Protein AF-0000000087745798 (afdb_homodimer)

Radius of gyration: 38.88 Å; Cα contacts (8 Å, |Δi|>4): 3490; chains: 2; bounding box: 69×123×82 Å

Organism: NCBI:txid2094150

Foldseek 3Di:
DPPPPPVQPPLQVLLVVQQWGKDQPWLFKIKIWGRDDAFWWKFFADLVAFWKWKFKDWQRHGPDIFTARGAFPDGPDIFTDGCNVRPPIIIMIIIGHPDDDPTSVSVSRGPRSNPIHGYHDDDLDDPDLQPWQFFDFPSFAAWAAWAAWADDDQKTKIWTWGDRRWHDDTQTKIWIWIDNLLTDIDTQPQLIGGADPLAHWAHAYKAQQQPCLQVPDHRKIKTWTWRDDPATFIFIWIGPPRRNYIDTDPPPDQGDDPAHKGYKYWDQDPVVRWIWIWIFRWLQQKTWIWTHRRVRHIDTQDIDGHPAAFNPATKYQWEKDKADEPPDPDIKIKIKIKGAAGDPLGGIFIWMFIADDDNRDTDGDDDPVRGHYTGGQAQAQFWTNKYFYYPDPPPWTKIKTWRHGPQQQSQPPDTRTTTGIDAIWTWHWYQFPSGDIDIFIGHDPSVCVQFDDFPDWDAKDKFAADKDKDWADLWKKKKWKKFQVQFQKKWKWFADPVGAIWIWMQGQVQQKIKIFRQRHAPQVSGPSQGDITMDRQRDDPRMWIWIWTHISFWIWIATVRRRHIYIHTGHHPDRGTMIIMHTHRDMMMMRGITMGGGDND/DPPPCPVQPPLQVLLVVQQWGKDQPWLFKIKIWGRDDAFWWKFFADLVAFWKWKFKDWQRHGPDIFTARGAFPDGPDIFTDGCNVRPPIIIMIIIGHPDDDPTSVSVSRGPRSNPIHGYHDDDLDDPDLQPWQFFDFPSFAAWAAWAAWADDDQKTKIWTWGDRRWHDDTQTKIWIWIDNLLTDIDTQPQLIGGADPLAHWAHEYKAQQQPCLQVPDHRKIKTWTWRDDPATFIFIWIGPPGRNYIDTDPPPDQGDDPAHKGYKYWDQDPVVRWIWIWIFRWLQQKTWIWTHRRVRHIDTQDIDGHPAAFNPATKYQWEKDKADEPPDPDIKIKIKIKGAAGDPQGGIFIWMFIADDDNRDTDGDADPVRGHYTGGQAQAQFWGNKYFYYPDPPPWTKIKTWRHGPQQQSQPPDTRTTTGIDAIWTWHWYAFPSRDIDIFIGHDPSVCVQFDDFPDWDAKDKFAADKDKDWADLWKKKKWKKFQVQFQKKWKWFADPVGAIWIWMQGQVQQKIKIFRQRHAPQVSGPSQGGITMDRQRDDPRMWIWIWTHISFWIWIATVRRRHIYIHTGHHPDRGTMIIMHTHRDMMMMRGITMGGGDND

Structure (mmCIF, N/CA/C/O backbone):
data_AF-0000000087745798-model_v1
#
loop_
_entity.id
_entity.type
_entity.pdbx_description
1 polymer 'DUF4980 domain-containing protein'
#
loop_
_atom_site.group_PDB
_atom_site.id
_atom_site.type_symbol
_atom_site.label_atom_id
_atom_site.label_alt_id
_atom_site.label_comp_id
_atom_site.label_asym_id
_atom_site.label_entity_id
_atom_site.label_seq_id
_atom_site.pdbx_PDB_ins_code
_atom_site.Cartn_x
_atom_site.Cartn_y
_atom_site.Cartn_z
_atom_site.occupancy
_atom_site.B_iso_or_equiv
_atom_site.auth_seq_id
_atom_site.auth_comp_id
_atom_site.auth_asym_id
_atom_site.auth_atom_id
_atom_site.pdbx_PDB_model_num
ATOM 1 N N . MET A 1 1 ? -32.469 -29.938 1.442 1 22.73 1 MET A N 1
ATOM 2 C CA . MET A 1 1 ? -33.188 -28.672 1.376 1 22.73 1 MET A CA 1
ATOM 3 C C . MET A 1 1 ? -32.219 -27.5 1.44 1 22.73 1 MET A C 1
ATOM 5 O O . MET A 1 1 ? -31.703 -27.156 2.516 1 22.73 1 MET A O 1
ATOM 9 N N . ILE A 1 2 ? -31.469 -27.359 0.422 1 25.75 2 ILE A N 1
ATOM 10 C CA . ILE A 1 2 ? -30.516 -26.281 0.238 1 25.75 2 ILE A CA 1
ATOM 11 C C . ILE A 1 2 ? -31.25 -24.953 0.134 1 25.75 2 ILE A C 1
ATOM 13 O O . ILE A 1 2 ? -32.031 -24.734 -0.799 1 25.75 2 ILE A O 1
ATOM 17 N N . ALA A 1 3 ? -31.578 -24.328 1.351 1 26.31 3 ALA A N 1
ATOM 18 C CA . ALA A 1 3 ? -32.125 -22.984 1.454 1 26.31 3 ALA A CA 1
ATOM 19 C C . ALA A 1 3 ? -31.359 -22.016 0.547 1 26.31 3 ALA A C 1
ATOM 21 O O . ALA A 1 3 ? -30.141 -21.891 0.638 1 26.31 3 ALA A O 1
ATOM 22 N N . ALA A 1 4 ? -31.922 -21.797 -0.546 1 31.38 4 ALA A N 1
ATOM 23 C CA . ALA A 1 4 ? -31.625 -20.609 -1.332 1 31.38 4 ALA A CA 1
ATOM 24 C C . ALA A 1 4 ? -31.484 -19.375 -0.436 1 31.38 4 ALA A C 1
ATOM 26 O O . ALA A 1 4 ? -32.469 -18.938 0.182 1 31.38 4 ALA A O 1
ATOM 27 N N . THR A 1 5 ? -30.562 -19.281 0.279 1 29.52 5 THR A N 1
ATOM 28 C CA . THR A 1 5 ? -30.438 -18.062 1.07 1 29.52 5 THR A CA 1
ATOM 29 C C . THR A 1 5 ? -30.625 -16.828 0.195 1 29.52 5 THR A C 1
ATOM 31 O O . THR A 1 5 ? -29.828 -16.578 -0.704 1 29.52 5 THR A O 1
ATOM 34 N N . ALA A 1 6 ? -31.844 -16.438 -0.1 1 32.5 6 ALA A N 1
ATOM 35 C CA . ALA A 1 6 ? -32.438 -15.203 -0.582 1 32.5 6 ALA A CA 1
ATOM 36 C C . ALA A 1 6 ? -31.812 -13.992 0.096 1 32.5 6 ALA A C 1
ATOM 38 O O . ALA A 1 6 ? -32.312 -12.867 -0.041 1 32.5 6 ALA A O 1
ATOM 39 N N . ILE A 1 7 ? -31.094 -14.164 1.072 1 32.81 7 ILE A N 1
ATOM 40 C CA . ILE A 1 7 ? -30.828 -13.047 1.97 1 32.81 7 ILE A CA 1
ATOM 41 C C . ILE A 1 7 ? -30.031 -11.969 1.235 1 32.81 7 ILE A C 1
ATOM 43 O O . ILE A 1 7 ? -29.984 -10.82 1.674 1 32.81 7 ILE A O 1
ATOM 47 N N . GLY A 1 8 ? -29.312 -12.273 0.179 1 36.5 8 GLY A N 1
ATOM 48 C CA . GLY A 1 8 ? -28.406 -11.297 -0.396 1 36.5 8 GLY A CA 1
ATOM 49 C C . GLY A 1 8 ? -29.109 -10.219 -1.201 1 36.5 8 GLY A C 1
ATOM 50 O O . GLY A 1 8 ? -28.5 -9.234 -1.613 1 36.5 8 GLY A O 1
ATOM 51 N N . ALA A 1 9 ? -30.422 -10.414 -1.574 1 43.41 9 ALA A N 1
ATOM 52 C CA . ALA A 1 9 ? -31.062 -9.562 -2.576 1 43.41 9 ALA A CA 1
ATOM 53 C C . ALA A 1 9 ? -31.516 -8.242 -1.965 1 43.41 9 ALA A C 1
ATOM 55 O O . ALA A 1 9 ? -31.422 -7.191 -2.607 1 43.41 9 ALA A O 1
ATOM 56 N N . ALA A 1 10 ? -32.094 -8.273 -0.745 1 38.25 10 ALA A N 1
ATOM 57 C CA . ALA A 1 10 ? -32.719 -7.074 -0.205 1 38.25 10 ALA A CA 1
ATOM 58 C C . ALA A 1 10 ? -31.703 -5.988 0.097 1 38.25 10 ALA A C 1
ATOM 60 O O . ALA A 1 10 ? -31.922 -4.812 -0.207 1 38.25 10 ALA A O 1
ATOM 61 N N . GLY A 1 11 ? -30.531 -6.223 0.885 1 41.03 11 GLY A N 1
ATOM 62 C CA . GLY A 1 11 ? -29.453 -5.277 1.135 1 41.03 11 GLY A CA 1
ATOM 63 C C . GLY A 1 11 ? -28.859 -4.691 -0.136 1 41.03 11 GLY A C 1
ATOM 64 O O . GLY A 1 11 ? -28.531 -3.504 -0.185 1 41.03 11 GLY A O 1
ATOM 65 N N . SER A 1 12 ? -28.781 -5.547 -1.13 1 52.5 12 SER A N 1
ATOM 66 C CA . SER A 1 12 ? -28.266 -5.164 -2.441 1 52.5 12 SER A CA 1
ATOM 67 C C . SER A 1 12 ? -29.203 -4.18 -3.135 1 52.5 12 SER A C 1
ATOM 69 O O . SER A 1 12 ? -28.75 -3.23 -3.775 1 52.5 12 SER A O 1
ATOM 71 N N . LEU A 1 13 ? -30.5 -4.301 -2.875 1 47.06 13 LEU A N 1
ATOM 72 C CA . LEU A 1 13 ? -31.453 -3.412 -3.516 1 47.06 13 LEU A CA 1
ATOM 73 C C . LEU A 1 13 ? -31.359 -2.004 -2.936 1 47.06 13 LEU A C 1
ATOM 75 O O . LEU A 1 13 ? -31.422 -1.02 -3.676 1 47.06 13 LEU A O 1
ATOM 79 N N . ARG A 1 14 ? -31.312 -1.918 -1.655 1 54.28 14 ARG A N 1
ATOM 80 C CA . ARG A 1 14 ? -31.219 -0.61 -1.012 1 54.28 14 ARG A CA 1
ATOM 81 C C . ARG A 1 14 ? -29.938 0.104 -1.39 1 54.28 14 ARG A C 1
ATOM 83 O O . ARG A 1 14 ? -29.922 1.315 -1.615 1 54.28 14 ARG A O 1
ATOM 90 N N . ALA A 1 15 ? -28.969 -0.642 -1.585 1 77.31 15 ALA A N 1
ATOM 91 C CA . ALA A 1 15 ? -27.703 -0.06 -2.014 1 77.31 15 ALA A CA 1
ATOM 92 C C . ALA A 1 15 ? -27.781 0.4 -3.467 1 77.31 15 ALA A C 1
ATOM 94 O O . ALA A 1 15 ? -27.25 1.463 -3.814 1 77.31 15 ALA A O 1
ATOM 95 N N . ALA A 1 16 ? -28.484 -0.221 -4.25 1 80.75 16 ALA A N 1
ATOM 96 C CA . ALA A 1 16 ? -28.641 0.137 -5.66 1 80.75 16 ALA A CA 1
ATOM 97 C C . ALA A 1 16 ? -29.344 1.479 -5.812 1 80.75 16 ALA A C 1
ATOM 99 O O . ALA A 1 16 ? -28.984 2.287 -6.672 1 80.75 16 ALA A O 1
ATOM 100 N N . GLU A 1 17 ? -30.219 1.752 -4.898 1 84.75 17 GLU A N 1
ATOM 101 C CA . GLU A 1 17 ? -30.938 3.023 -4.918 1 84.75 17 GLU A CA 1
ATOM 102 C C . GLU A 1 17 ? -30.016 4.176 -4.5 1 84.75 17 GLU A C 1
ATOM 104 O O . GLU A 1 17 ? -30.266 5.328 -4.875 1 84.75 17 GLU A O 1
ATOM 109 N N . ARG A 1 18 ? -29.031 3.818 -3.867 1 92.25 18 ARG A N 1
ATOM 110 C CA . ARG A 1 18 ? -28.094 4.832 -3.385 1 92.25 18 ARG A CA 1
ATOM 111 C C . ARG A 1 18 ? -26.891 4.961 -4.316 1 92.25 18 ARG A C 1
ATOM 113 O O . ARG A 1 18 ? -25.953 5.699 -4.027 1 92.25 18 ARG A O 1
ATOM 120 N N . GLY A 1 19 ? -26.984 4.227 -5.418 1 96.38 19 GLY A N 1
ATOM 121 C CA . GLY A 1 19 ? -25.984 4.375 -6.465 1 96.38 19 GLY A CA 1
ATOM 122 C C . GLY A 1 19 ? -24.75 3.527 -6.234 1 96.38 19 GLY A C 1
ATOM 123 O O . GLY A 1 19 ? -23.672 3.811 -6.789 1 96.38 19 GLY A O 1
ATOM 124 N N . VAL A 1 20 ? -24.859 2.52 -5.297 1 97.62 20 VAL A N 1
ATOM 125 C CA . VAL A 1 20 ? -23.703 1.651 -5.035 1 97.62 20 VAL A CA 1
ATOM 126 C C . VAL A 1 20 ? -24.172 0.198 -4.957 1 97.62 20 VAL A C 1
ATOM 128 O O . VAL A 1 20 ? -25.359 -0.074 -4.742 1 97.62 20 VAL A O 1
ATOM 131 N N . GLU A 1 21 ? -23.281 -0.74 -5.258 1 96.75 21 GLU A N 1
ATOM 132 C CA . GLU A 1 21 ? -23.391 -2.168 -4.969 1 96.75 21 GLU A CA 1
ATOM 133 C C . GLU A 1 21 ? -22.312 -2.613 -3.988 1 96.75 21 GLU A C 1
ATOM 135 O O . GLU A 1 21 ? -21.141 -2.271 -4.152 1 96.75 21 GLU A O 1
ATOM 140 N N . ILE A 1 22 ? -22.75 -3.279 -2.936 1 96.94 22 ILE A N 1
ATOM 141 C CA . ILE A 1 22 ? -21.828 -3.629 -1.86 1 96.94 22 ILE A CA 1
ATOM 142 C C . ILE A 1 22 ? -21.703 -5.148 -1.766 1 96.94 22 ILE A C 1
ATOM 144 O O . ILE A 1 22 ? -22.703 -5.859 -1.696 1 96.94 22 ILE A O 1
ATOM 148 N N . GLU A 1 23 ? -20.453 -5.625 -1.757 1 95.94 23 GLU A N 1
ATOM 149 C CA . GLU A 1 23 ? -20.156 -7.047 -1.612 1 95.94 23 GLU A CA 1
ATOM 150 C C . GLU A 1 23 ? -19.172 -7.289 -0.469 1 95.94 23 GLU A C 1
ATOM 152 O O . GLU A 1 23 ? -18.047 -6.773 -0.482 1 95.94 23 GLU A O 1
ATOM 157 N N . HIS A 1 24 ? -19.594 -8.07 0.501 1 96 24 HIS A N 1
ATOM 158 C CA . HIS A 1 24 ? -18.734 -8.414 1.622 1 96 24 HIS A CA 1
ATOM 159 C C . HIS A 1 24 ? -17.953 -9.688 1.332 1 96 24 HIS A C 1
ATOM 161 O O . HIS A 1 24 ? -18.531 -10.742 1.077 1 96 24 HIS A O 1
ATOM 167 N N . LEU A 1 25 ? -16.625 -9.617 1.399 1 95.69 25 LEU A N 1
ATOM 168 C CA . LEU A 1 25 ? -15.742 -10.719 1.028 1 95.69 25 LEU A CA 1
ATOM 169 C C . LEU A 1 25 ? -15.281 -11.484 2.264 1 95.69 25 LEU A C 1
ATOM 171 O O . LEU A 1 25 ? -14.648 -12.539 2.145 1 95.69 25 LEU A O 1
ATOM 175 N N . GLY A 1 26 ? -15.547 -10.945 3.418 1 92.38 26 GLY A N 1
ATOM 176 C CA . GLY A 1 26 ? -15.203 -11.461 4.734 1 92.38 26 GLY A CA 1
ATOM 177 C C . GLY A 1 26 ? -15.492 -10.477 5.852 1 92.38 26 GLY A C 1
ATOM 178 O O . GLY A 1 26 ? -16.25 -9.516 5.664 1 92.38 26 GLY A O 1
ATOM 179 N N . VAL A 1 27 ? -14.914 -10.75 6.965 1 92.25 27 VAL A N 1
ATOM 180 C CA . VAL A 1 27 ? -15.203 -9.93 8.141 1 92.25 27 VAL A CA 1
ATOM 181 C C . VAL A 1 27 ? -14.508 -8.578 8.008 1 92.25 27 VAL A C 1
ATOM 183 O O . VAL A 1 27 ? -14.961 -7.586 8.594 1 92.25 27 VAL A O 1
ATOM 186 N N . ASN A 1 28 ? -13.492 -8.516 7.152 1 94.38 28 ASN A N 1
ATOM 187 C CA . ASN A 1 28 ? -12.68 -7.301 7.18 1 94.38 28 ASN A CA 1
ATOM 188 C C . ASN A 1 28 ? -12.5 -6.715 5.781 1 94.38 28 ASN A C 1
ATOM 190 O O . ASN A 1 28 ? -11.695 -5.801 5.586 1 94.38 28 ASN A O 1
ATOM 194 N N . ASN A 1 29 ? -13.094 -7.258 4.812 1 96.81 29 ASN A N 1
ATOM 195 C CA . ASN A 1 29 ? -12.898 -6.812 3.439 1 96.81 29 ASN A CA 1
ATOM 196 C C . ASN A 1 29 ? -14.227 -6.672 2.703 1 96.81 29 ASN A C 1
ATOM 198 O O . ASN A 1 29 ? -14.992 -7.629 2.613 1 96.81 29 ASN A O 1
ATOM 202 N N . THR A 1 30 ? -14.5 -5.469 2.178 1 97.31 30 THR A N 1
ATOM 203 C CA . THR A 1 30 ? -15.742 -5.156 1.477 1 97.31 30 THR A CA 1
ATOM 204 C C . THR A 1 30 ? -15.453 -4.391 0.187 1 97.31 30 THR A C 1
ATOM 206 O O . THR A 1 30 ? -14.609 -3.496 0.165 1 97.31 30 THR A O 1
ATOM 209 N N . LEU A 1 31 ? -16.141 -4.754 -0.88 1 97.69 31 LEU A N 1
ATOM 210 C CA . LEU A 1 31 ? -16.094 -4.008 -2.133 1 97.69 31 LEU A CA 1
ATOM 211 C C . LEU A 1 31 ? -17.312 -3.119 -2.289 1 97.69 31 LEU A C 1
ATOM 213 O O . LEU A 1 31 ? -18.438 -3.559 -2.037 1 97.69 31 LEU A O 1
ATOM 217 N N . VAL A 1 32 ? -17.109 -1.89 -2.646 1 98 32 VAL A N 1
ATOM 218 C CA . VAL A 1 32 ? -18.188 -0.955 -2.961 1 98 32 VAL A CA 1
ATOM 219 C C . VAL A 1 32 ? -18.062 -0.506 -4.414 1 98 32 VAL A C 1
ATOM 221 O O . VAL A 1 32 ? -17.188 0.283 -4.762 1 98 32 VAL A O 1
ATOM 224 N N . ARG A 1 33 ? -18.984 -0.943 -5.23 1 97.62 33 ARG A N 1
ATOM 225 C CA . ARG A 1 33 ? -19.031 -0.539 -6.633 1 97.62 33 ARG A CA 1
ATOM 226 C C . ARG A 1 33 ? -19.938 0.671 -6.828 1 97.62 33 ARG A C 1
ATOM 228 O O . ARG A 1 33 ? -21.109 0.641 -6.445 1 97.62 33 ARG A O 1
ATOM 235 N N . VAL A 1 34 ? -19.391 1.733 -7.383 1 97.69 34 VAL A N 1
ATOM 236 C CA . VAL A 1 34 ? -20.203 2.902 -7.703 1 97.69 34 VAL A CA 1
ATOM 237 C C . VAL A 1 34 ? -20.969 2.662 -9.008 1 97.69 34 VAL A C 1
ATOM 239 O O . VAL A 1 34 ? -20.359 2.414 -10.047 1 97.69 34 VAL A O 1
ATOM 242 N N . THR A 1 35 ? -22.266 2.781 -9.008 1 96 35 THR A N 1
ATOM 243 C CA . THR A 1 35 ? -23.047 2.379 -10.164 1 96 35 THR A CA 1
ATOM 244 C C . THR A 1 35 ? -23.828 3.566 -10.734 1 96 35 THR A C 1
ATOM 246 O O . THR A 1 35 ? -24.469 3.453 -11.781 1 96 35 THR A O 1
ATOM 249 N N . ALA A 1 36 ? -23.844 4.656 -10.023 1 95.25 36 ALA A N 1
ATOM 250 C CA . ALA A 1 36 ? -24.562 5.836 -10.492 1 95.25 36 ALA A CA 1
ATOM 251 C C . ALA A 1 36 ? -23.609 6.996 -10.758 1 95.25 36 ALA A C 1
ATOM 253 O O . ALA A 1 36 ? -22.484 7.004 -10.266 1 95.25 36 ALA A O 1
ATOM 254 N N . ASP A 1 37 ? -24.078 7.898 -11.508 1 93.62 37 ASP A N 1
ATOM 255 C CA . ASP A 1 37 ? -23.344 9.133 -11.75 1 93.62 37 ASP A CA 1
ATOM 256 C C . ASP A 1 37 ? -23.609 10.156 -10.656 1 93.62 37 ASP A C 1
ATOM 258 O O . ASP A 1 37 ? -24.719 10.242 -10.133 1 93.62 37 ASP A O 1
ATOM 262 N N . GLY A 1 38 ? -22.656 10.844 -10.297 1 96.12 38 GLY A N 1
ATOM 263 C CA . GLY A 1 38 ? -22.719 11.922 -9.328 1 96.12 38 GLY A CA 1
ATOM 264 C C . GLY A 1 38 ? -21.391 12.625 -9.109 1 96.12 38 GLY A C 1
ATOM 265 O O . GLY A 1 38 ? -20.391 12.258 -9.719 1 96.12 38 GLY A O 1
ATOM 266 N N . LYS A 1 39 ? -21.469 13.625 -8.305 1 97.44 39 LYS A N 1
ATOM 267 C CA . LYS A 1 39 ? -20.266 14.391 -8.047 1 97.44 39 LYS A CA 1
ATOM 268 C C . LYS A 1 39 ? -19.453 13.781 -6.906 1 97.44 39 LYS A C 1
ATOM 270 O O . LYS A 1 39 ? -18.219 13.805 -6.93 1 97.44 39 LYS A O 1
ATOM 275 N N . TYR A 1 40 ? -20.203 13.227 -5.902 1 98.12 40 TYR A N 1
ATOM 276 C CA . TYR A 1 40 ? -19.547 12.758 -4.695 1 98.12 40 TYR A CA 1
ATOM 277 C C . TYR A 1 40 ? -20.047 11.367 -4.305 1 98.12 40 TYR A C 1
ATOM 279 O O . TYR A 1 40 ? -21.203 11.023 -4.566 1 98.12 40 TYR A O 1
ATOM 287 N N . LEU A 1 41 ? -19.219 10.562 -3.805 1 98.44 41 LEU A N 1
ATOM 288 C CA . LEU A 1 41 ? -19.594 9.453 -2.936 1 98.44 41 LEU A CA 1
ATOM 289 C C . LEU A 1 41 ? -19.5 9.859 -1.468 1 98.44 41 LEU A C 1
ATOM 291 O O . LEU A 1 41 ? -18.422 10.234 -0.99 1 98.44 41 LEU A O 1
ATOM 295 N N . ILE A 1 42 ? -20.594 9.828 -0.762 1 98.62 42 ILE A N 1
ATOM 296 C CA . ILE A 1 42 ? -20.656 10.266 0.629 1 98.62 42 ILE A CA 1
ATOM 297 C C . ILE A 1 42 ? -20.281 9.109 1.55 1 98.62 42 ILE A C 1
ATOM 299 O O . ILE A 1 42 ? -20.922 8.062 1.539 1 98.62 42 ILE A O 1
ATOM 303 N N . LEU A 1 43 ? -19.25 9.266 2.318 1 98.56 43 LEU A N 1
ATOM 304 C CA . LEU A 1 43 ? -18.734 8.25 3.234 1 98.56 43 LEU A CA 1
ATOM 305 C C . LEU A 1 43 ? -19.125 8.57 4.672 1 98.56 43 LEU A C 1
ATOM 307 O O . LEU A 1 43 ? -18.781 9.625 5.195 1 98.56 43 LEU A O 1
ATOM 311 N N . PRO A 1 44 ? -19.828 7.68 5.344 1 98.38 44 PRO A N 1
ATOM 312 C CA . PRO A 1 44 ? -20.188 7.891 6.75 1 98.38 44 PRO A CA 1
ATOM 313 C C . PRO A 1 44 ? -19.031 7.59 7.703 1 98.38 44 PRO A C 1
ATOM 315 O O . PRO A 1 44 ? -18.375 6.555 7.574 1 98.38 44 PRO A O 1
ATOM 318 N N . VAL A 1 45 ? -18.844 8.445 8.695 1 98.12 45 VAL A N 1
ATOM 319 C CA . VAL A 1 45 ? -17.688 8.352 9.578 1 98.12 45 VAL A CA 1
ATOM 320 C C . VAL A 1 45 ? -18.141 8.195 11.031 1 98.12 45 VAL A C 1
ATOM 322 O O . VAL A 1 45 ? -19.125 8.828 11.445 1 98.12 45 VAL A O 1
ATOM 325 N N . GLN A 1 46 ? -17.484 7.316 11.75 1 97.12 46 GLN A N 1
ATOM 326 C CA . GLN A 1 46 ? -17.531 7.238 13.211 1 97.12 46 GLN A CA 1
ATOM 327 C C . GLN A 1 46 ? -16.156 7.492 13.812 1 97.12 46 GLN A C 1
ATOM 329 O O . GLN A 1 46 ? -15.289 6.621 13.781 1 97.12 46 GLN A O 1
ATOM 334 N N . GLU A 1 47 ? -16.016 8.633 14.438 1 95.5 47 GLU A N 1
ATOM 335 C CA . GLU A 1 47 ? -14.711 9.18 14.797 1 95.5 47 GLU A CA 1
ATOM 336 C C . GLU A 1 47 ? -13.977 8.25 15.758 1 95.5 47 GLU A C 1
ATOM 338 O O . GLU A 1 47 ? -12.75 8.164 15.734 1 95.5 47 GLU A O 1
ATOM 343 N N . SER A 1 48 ? -14.68 7.527 16.594 1 94.56 48 SER A N 1
ATOM 344 C CA . SER A 1 48 ? -14.062 6.684 17.625 1 94.56 48 SER A CA 1
ATOM 345 C C . SER A 1 48 ? -13.555 5.379 17.016 1 94.56 48 SER A C 1
ATOM 347 O O . SER A 1 48 ? -12.859 4.609 17.688 1 94.56 48 SER A O 1
ATOM 349 N N . ASN A 1 49 ? -13.883 5.066 15.758 1 94.94 49 ASN A N 1
ATOM 350 C CA . ASN A 1 49 ? -13.508 3.801 15.133 1 94.94 49 ASN A CA 1
ATOM 351 C C . ASN A 1 49 ? -12.062 3.83 14.625 1 94.94 49 ASN A C 1
ATOM 353 O O . ASN A 1 49 ? -11.477 4.902 14.469 1 94.94 49 ASN A O 1
ATOM 357 N N . ASP A 1 50 ? -11.586 2.627 14.391 1 94.94 50 ASP A N 1
ATOM 358 C CA . ASP A 1 50 ? -10.297 2.498 13.727 1 94.94 50 ASP A CA 1
ATOM 359 C C . ASP A 1 50 ? -10.391 2.889 12.258 1 94.94 50 ASP A C 1
ATOM 361 O O . ASP A 1 50 ? -11.461 2.822 11.656 1 94.94 50 ASP A O 1
ATOM 365 N N . GLU A 1 51 ? -9.266 3.264 11.727 1 96.5 51 GLU A N 1
ATOM 366 C CA . GLU A 1 51 ? -9.195 3.635 10.32 1 96.5 51 GLU A CA 1
ATOM 367 C C . GLU A 1 51 ? -9.336 2.41 9.422 1 96.5 51 GLU A C 1
ATOM 369 O O . GLU A 1 51 ? -8.773 1.353 9.711 1 96.5 51 GLU A O 1
ATOM 374 N N . ALA A 1 52 ? -10.102 2.531 8.383 1 97.69 52 ALA A N 1
ATOM 375 C CA . ALA A 1 52 ? -10.117 1.585 7.273 1 97.69 52 ALA A CA 1
ATOM 376 C C . ALA A 1 52 ? -9.219 2.061 6.137 1 97.69 52 ALA A C 1
ATOM 378 O O . ALA A 1 52 ? -9.117 3.26 5.871 1 97.69 52 ALA A O 1
ATOM 379 N N . THR A 1 53 ? -8.516 1.121 5.512 1 98.19 53 THR A N 1
ATOM 380 C CA . THR A 1 53 ? -7.836 1.408 4.254 1 98.19 53 THR A CA 1
ATOM 381 C C . THR A 1 53 ? -8.805 1.322 3.082 1 98.19 53 THR A C 1
ATOM 383 O O . THR A 1 53 ? -9.391 0.266 2.826 1 98.19 53 THR A O 1
ATOM 386 N N . VAL A 1 54 ? -9.008 2.385 2.379 1 98.38 54 VAL A N 1
ATOM 387 C CA . VAL A 1 54 ? -9.906 2.449 1.228 1 98.38 54 VAL A CA 1
ATOM 388 C C . VAL A 1 54 ? -9.094 2.623 -0.052 1 98.38 54 VAL A C 1
ATOM 390 O O . VAL A 1 54 ? -8.617 3.723 -0.352 1 98.38 54 VAL A O 1
ATOM 393 N N . ASN A 1 55 ? -8.914 1.564 -0.803 1 98.06 55 ASN A N 1
ATOM 394 C CA . ASN A 1 55 ? -8.297 1.645 -2.125 1 98.06 55 ASN A CA 1
ATOM 395 C C . ASN A 1 55 ? -9.312 2.029 -3.193 1 98.06 55 ASN A C 1
ATOM 397 O O . ASN A 1 55 ? -10.25 1.273 -3.467 1 98.06 55 ASN A O 1
ATOM 401 N N . VAL A 1 56 ? -9.148 3.172 -3.771 1 98.06 56 VAL A N 1
ATOM 402 C CA . VAL A 1 56 ? -10.016 3.625 -4.852 1 98.06 56 VAL A CA 1
ATOM 403 C C . VAL A 1 56 ? -9.477 3.135 -6.191 1 98.06 56 VAL A C 1
ATOM 405 O O . VAL A 1 56 ? -8.453 3.621 -6.668 1 98.06 56 VAL A O 1
ATOM 408 N N . LEU A 1 57 ? -10.172 2.25 -6.758 1 97.25 57 LEU A N 1
ATOM 409 C CA . LEU A 1 57 ? -9.789 1.685 -8.047 1 97.25 57 LEU A CA 1
ATOM 410 C C . LEU A 1 57 ? -10.578 2.326 -9.18 1 97.25 57 LEU A C 1
ATOM 412 O O . LEU A 1 57 ? -11.805 2.453 -9.094 1 97.25 57 LEU A O 1
ATOM 416 N N . VAL A 1 58 ? -9.922 2.756 -10.188 1 96.5 58 VAL A N 1
ATOM 417 C CA . VAL A 1 58 ? -10.523 3.307 -11.398 1 96.5 58 VAL A CA 1
ATOM 418 C C . VAL A 1 58 ? -10.094 2.48 -12.609 1 96.5 58 VAL A C 1
ATOM 420 O O . VAL A 1 58 ? -8.906 2.418 -12.938 1 96.5 58 VAL A O 1
ATOM 423 N N . ASP A 1 59 ? -11.047 1.866 -13.211 1 94.25 59 ASP A N 1
ATOM 424 C CA . ASP A 1 59 ? -10.805 0.945 -14.32 1 94.25 59 ASP A CA 1
ATOM 425 C C . ASP A 1 59 ? -9.758 -0.102 -13.938 1 94.25 59 ASP A C 1
ATOM 427 O O . ASP A 1 59 ? -8.82 -0.356 -14.703 1 94.25 59 ASP A O 1
ATOM 431 N N . GLY A 1 60 ? -9.859 -0.513 -12.742 1 92.94 60 GLY A N 1
ATOM 432 C CA . GLY A 1 60 ? -9.07 -1.651 -12.297 1 92.94 60 GLY A CA 1
ATOM 433 C C . GLY A 1 60 ? -7.738 -1.256 -11.688 1 92.94 60 GLY A C 1
ATOM 434 O O . GLY A 1 60 ? -7.031 -2.096 -11.125 1 92.94 60 GLY A O 1
ATOM 435 N N . LYS A 1 61 ? -7.363 -0.014 -11.773 1 93 61 LYS A N 1
ATOM 436 C CA . LYS A 1 61 ? -6.094 0.462 -11.234 1 93 61 LYS A CA 1
ATOM 437 C C . LYS A 1 61 ? -6.305 1.321 -9.992 1 93 61 LYS A C 1
ATOM 439 O O . LYS A 1 61 ? -7.258 2.104 -9.93 1 93 61 LYS A O 1
ATOM 444 N N . THR A 1 62 ? -5.43 1.188 -9.047 1 94.31 62 THR A N 1
ATOM 445 C CA . THR A 1 62 ? -5.52 2.031 -7.859 1 94.31 62 THR A CA 1
ATOM 446 C C . THR A 1 62 ? -5.184 3.48 -8.195 1 94.31 62 THR A C 1
ATOM 448 O O . THR A 1 62 ? -4.07 3.777 -8.641 1 94.31 62 THR A O 1
ATOM 451 N N . ASP A 1 63 ? -6.105 4.297 -8.008 1 95.56 63 ASP A N 1
ATOM 452 C CA . ASP A 1 63 ? -5.867 5.723 -8.219 1 95.56 63 ASP A CA 1
ATOM 453 C C . ASP A 1 63 ? -5.34 6.387 -6.949 1 95.56 63 ASP A C 1
ATOM 455 O O . ASP A 1 63 ? -4.418 7.203 -7.008 1 95.56 63 ASP A O 1
ATOM 459 N N . LYS A 1 64 ? -5.934 6.055 -5.852 1 94.81 64 LYS A N 1
ATOM 460 C CA . LYS A 1 64 ? -5.465 6.555 -4.562 1 94.81 64 LYS A CA 1
ATOM 461 C C . LYS A 1 64 ? -5.91 5.641 -3.426 1 94.81 64 LYS A C 1
ATOM 463 O O . LYS A 1 64 ? -6.816 4.82 -3.596 1 94.81 64 LYS A O 1
ATOM 468 N N . THR A 1 65 ? -5.258 5.703 -2.352 1 96.5 65 THR A N 1
ATOM 469 C CA . THR A 1 65 ? -5.555 4.996 -1.11 1 96.5 65 THR A CA 1
ATOM 470 C C . THR A 1 65 ? -5.816 5.98 0.024 1 96.5 65 THR A C 1
ATOM 472 O O . THR A 1 65 ? -5.012 6.883 0.268 1 96.5 65 THR A O 1
ATOM 475 N N . LEU A 1 66 ? -6.922 5.781 0.711 1 97.62 66 LEU A N 1
ATOM 476 C CA . LEU A 1 66 ? -7.348 6.672 1.785 1 97.62 66 LEU A CA 1
ATOM 477 C C . LEU A 1 66 ? -7.461 5.918 3.105 1 97.62 66 LEU A C 1
ATOM 479 O O . LEU A 1 66 ? -7.727 4.715 3.117 1 97.62 66 LEU A O 1
ATOM 483 N N . SER A 1 67 ? -7.254 6.637 4.164 1 98.06 67 SER A N 1
ATOM 484 C CA . SER A 1 67 ? -7.609 6.172 5.5 1 98.06 67 SER A CA 1
ATOM 485 C C . SER A 1 67 ? -8.867 6.859 6.008 1 98.06 67 SER A C 1
ATOM 487 O O . SER A 1 67 ? -8.898 8.086 6.16 1 98.06 67 SER A O 1
ATOM 489 N N . VAL A 1 68 ? -9.883 6.125 6.246 1 98.38 68 VAL A N 1
ATOM 490 C CA . VAL A 1 68 ? -11.164 6.688 6.664 1 98.38 68 VAL A CA 1
ATOM 491 C C . VAL A 1 68 ? -11.711 5.891 7.848 1 98.38 68 VAL A C 1
ATOM 493 O O . VAL A 1 68 ? -11.656 4.66 7.855 1 98.38 68 VAL A O 1
ATOM 496 N N . ARG A 1 69 ? -12.219 6.543 8.859 1 98 69 ARG A N 1
ATOM 497 C CA . ARG A 1 69 ? -12.828 5.887 10.008 1 98 69 ARG A CA 1
ATOM 498 C C . ARG A 1 69 ? -14.305 5.594 9.75 1 98 69 ARG A C 1
ATOM 500 O O . ARG A 1 69 ? -15.18 6.184 10.383 1 98 69 ARG A O 1
ATOM 507 N N . LEU A 1 70 ? -14.578 4.629 8.953 1 97.81 70 LEU A N 1
ATOM 508 C CA . LEU A 1 70 ? -15.922 4.293 8.5 1 97.81 70 LEU A CA 1
ATOM 509 C C . LEU A 1 70 ? -16.797 3.863 9.672 1 97.81 70 LEU A C 1
ATOM 511 O O . LEU A 1 70 ? -16.344 3.139 10.562 1 97.81 70 LEU A O 1
ATOM 515 N N . ALA A 1 71 ? -18.078 4.238 9.602 1 97.5 71 ALA A N 1
ATOM 516 C CA . ALA A 1 71 ? -19.016 4.102 10.711 1 97.5 71 ALA A CA 1
ATOM 517 C C . ALA A 1 71 ? -19.391 2.637 10.93 1 97.5 71 ALA A C 1
ATOM 519 O O . ALA A 1 71 ? -19.719 1.922 9.984 1 97.5 71 ALA A O 1
ATOM 520 N N . LYS A 1 72 ? -19.391 2.242 12.117 1 95.44 72 LYS A N 1
ATOM 521 C CA . LYS A 1 72 ? -19.781 0.884 12.477 1 95.44 72 LYS A CA 1
ATOM 522 C C . LYS A 1 72 ? -21.172 0.866 13.133 1 95.44 72 LYS A C 1
ATOM 524 O O . LYS A 1 72 ? -22.109 0.272 12.594 1 95.44 72 LYS A O 1
ATOM 529 N N . SER A 1 73 ? -21.391 1.579 14.211 1 95.69 73 SER A N 1
ATOM 530 C CA . SER A 1 73 ? -22.625 1.498 14.977 1 95.69 73 SER A CA 1
ATOM 531 C C . SER A 1 73 ? -23.484 2.738 14.766 1 95.69 73 SER A C 1
ATOM 533 O O . SER A 1 73 ? -24.719 2.688 14.922 1 95.69 73 SER A O 1
ATOM 535 N N . LYS A 1 74 ? -22.844 3.842 14.5 1 97.06 74 LYS A N 1
ATOM 536 C CA . LYS A 1 74 ? -23.547 5.102 14.266 1 97.06 74 LYS A CA 1
ATOM 537 C C . LYS A 1 74 ? -22.75 6.004 13.32 1 97.06 74 LYS A C 1
ATOM 539 O O . LYS A 1 74 ? -21.562 5.805 13.125 1 97.06 74 LYS A O 1
ATOM 544 N N . VAL A 1 75 ? -23.422 6.941 12.766 1 97.38 75 VAL A N 1
ATOM 545 C CA . VAL A 1 75 ? -22.781 7.93 11.914 1 97.38 75 VAL A CA 1
ATOM 546 C C . VAL A 1 75 ? -22.594 9.242 12.672 1 97.38 75 VAL A C 1
ATOM 548 O O . VAL A 1 75 ? -23.578 9.875 13.07 1 97.38 75 VAL A O 1
ATOM 551 N N . ASP A 1 76 ? -21.359 9.672 12.906 1 97.31 76 ASP A N 1
ATOM 552 C CA . ASP A 1 76 ? -21.094 10.961 13.531 1 97.31 76 ASP A CA 1
ATOM 553 C C . ASP A 1 76 ? -21.188 12.094 12.516 1 97.31 76 ASP A C 1
ATOM 555 O O . ASP A 1 76 ? -21.766 13.148 12.805 1 97.31 76 ASP A O 1
ATOM 559 N N . TYR A 1 77 ? -20.656 11.953 11.398 1 97.44 77 TYR A N 1
ATOM 560 C CA . TYR A 1 77 ? -20.672 12.883 10.273 1 97.44 77 TYR A CA 1
ATOM 561 C C . TYR A 1 77 ? -20.312 12.172 8.977 1 97.44 77 TYR A C 1
ATOM 563 O O . TYR A 1 77 ? -20.094 10.953 8.961 1 97.44 77 TYR A O 1
ATOM 571 N N . THR A 1 78 ? -20.328 12.883 7.852 1 97.94 78 THR A N 1
ATOM 572 C CA . THR A 1 78 ? -19.969 12.312 6.559 1 97.94 78 THR A CA 1
ATOM 573 C C . THR A 1 78 ? -18.859 13.125 5.906 1 97.94 78 THR A C 1
ATOM 575 O O . THR A 1 78 ? -18.609 14.273 6.285 1 97.94 78 THR A O 1
ATOM 578 N N . VAL A 1 79 ? -18.125 12.539 5.055 1 98.25 79 VAL A N 1
ATOM 579 C CA . VAL A 1 79 ? -17.125 13.203 4.23 1 98.25 79 VAL A CA 1
ATOM 580 C C . VAL A 1 79 ? -17.312 12.812 2.77 1 98.25 79 VAL A C 1
ATOM 582 O O . VAL A 1 79 ? -17.828 11.727 2.473 1 98.25 79 VAL A O 1
ATOM 585 N N . PRO A 1 80 ? -16.906 13.641 1.882 1 98.19 80 PRO A N 1
ATOM 586 C CA . PRO A 1 80 ? -17.109 13.359 0.458 1 98.19 80 PRO A CA 1
ATOM 587 C C . PRO A 1 80 ? -15.867 12.789 -0.214 1 98.19 80 PRO A C 1
ATOM 589 O O . PRO A 1 80 ? -14.742 13.18 0.115 1 98.19 80 PRO A O 1
ATOM 592 N N . LEU A 1 81 ? -16.031 11.844 -1.059 1 97.94 81 LEU A N 1
ATOM 593 C CA . LEU A 1 81 ? -15.07 11.453 -2.08 1 97.94 81 LEU A CA 1
ATOM 594 C C . LEU A 1 81 ? -15.5 11.945 -3.455 1 97.94 81 LEU A C 1
ATOM 596 O O . LEU A 1 81 ? -16.562 11.555 -3.955 1 97.94 81 LEU A O 1
ATOM 600 N N . LYS A 1 82 ? -14.766 12.828 -4.031 1 97 82 LYS A N 1
ATOM 601 C CA . LYS A 1 82 ? -15.094 13.391 -5.34 1 97 82 LYS A CA 1
ATOM 602 C C . LYS A 1 82 ? -14.984 12.336 -6.434 1 97 82 LYS A C 1
ATOM 604 O O . LYS A 1 82 ? -13.875 11.922 -6.793 1 97 82 LYS A O 1
ATOM 609 N N . ILE A 1 83 ? -16.078 11.93 -7.043 1 97.31 83 ILE A N 1
ATOM 610 C CA . ILE A 1 83 ? -16.031 10.875 -8.047 1 97.31 83 ILE A CA 1
ATOM 611 C C . ILE A 1 83 ? -16.344 11.461 -9.422 1 97.31 83 ILE A C 1
ATOM 613 O O . ILE A 1 83 ? -16.25 10.766 -10.438 1 97.31 83 ILE A O 1
ATOM 617 N N . GLU A 1 84 ? -16.672 12.758 -9.469 1 95.94 84 GLU A N 1
ATOM 618 C CA . GLU A 1 84 ? -16.922 13.414 -10.75 1 95.94 84 GLU A CA 1
ATOM 619 C C . GLU A 1 84 ? -15.703 13.328 -11.656 1 95.94 84 GLU A C 1
ATOM 621 O O . GLU A 1 84 ? -15.836 13.281 -12.883 1 95.94 84 GLU A O 1
ATOM 626 N N . ASP A 1 85 ? -14.578 13.289 -11.039 1 93.06 85 ASP A N 1
ATOM 627 C CA . ASP A 1 85 ? -13.328 13.211 -11.789 1 93.06 85 ASP A CA 1
ATOM 628 C C . ASP A 1 85 ? -13.227 11.891 -12.547 1 93.06 85 ASP A C 1
ATOM 630 O O . ASP A 1 85 ? -12.391 11.742 -13.438 1 93.06 85 ASP A O 1
ATOM 634 N N . TYR A 1 86 ? -14.031 10.922 -12.203 1 95.75 86 TYR A N 1
ATOM 635 C CA . TYR A 1 86 ? -13.961 9.586 -12.789 1 95.75 86 TYR A CA 1
ATOM 636 C C . TYR A 1 86 ? -15.148 9.328 -13.711 1 95.75 86 TYR A C 1
ATOM 638 O O . TYR A 1 86 ? -15.5 8.18 -13.977 1 95.75 86 TYR A O 1
ATOM 646 N N . LYS A 1 87 ? -15.797 10.328 -14.117 1 94.06 87 LYS A N 1
ATOM 647 C CA . LYS A 1 87 ? -16.969 10.164 -14.984 1 94.06 87 LYS A CA 1
ATOM 648 C C . LYS A 1 87 ? -16.641 9.281 -16.188 1 94.06 87 LYS A C 1
ATOM 650 O O . LYS A 1 87 ? -15.609 9.461 -16.844 1 94.06 87 LYS A O 1
ATOM 655 N N . GLY A 1 88 ? -17.516 8.305 -16.406 1 94.12 88 GLY A N 1
ATOM 656 C CA . GLY A 1 88 ? -17.359 7.402 -17.531 1 94.12 88 GLY A CA 1
ATOM 657 C C . GLY A 1 88 ? -16.453 6.219 -17.219 1 94.12 88 GLY A C 1
ATOM 658 O O . GLY A 1 88 ? -16.281 5.328 -18.062 1 94.12 88 GLY A O 1
ATOM 659 N N . LYS A 1 89 ? -15.906 6.16 -16.094 1 95.69 89 LYS A N 1
ATOM 660 C CA . LYS A 1 89 ? -15.023 5.07 -15.695 1 95.69 89 LYS A CA 1
ATOM 661 C C . LYS A 1 89 ? -15.68 4.191 -14.641 1 95.69 89 LYS A C 1
ATOM 663 O O . LYS A 1 89 ? -16.703 4.559 -14.07 1 95.69 89 LYS A O 1
ATOM 668 N N . LYS A 1 90 ? -15.133 2.982 -14.492 1 95.94 90 LYS A N 1
ATOM 669 C CA . LYS A 1 90 ? -15.594 2.088 -13.438 1 95.94 90 LYS A CA 1
ATOM 670 C C . LYS A 1 90 ? -14.859 2.367 -12.125 1 95.94 90 LYS A C 1
ATOM 672 O O . LYS A 1 90 ? -13.633 2.295 -12.07 1 95.94 90 LYS A O 1
ATOM 677 N N . VAL A 1 91 ? -15.656 2.723 -11.133 1 97.5 91 VAL A N 1
ATOM 678 C CA . VAL A 1 91 ? -15.07 3.059 -9.836 1 97.5 91 VAL A CA 1
ATOM 679 C C . VAL A 1 91 ? -15.43 1.982 -8.812 1 97.5 91 VAL A C 1
ATOM 681 O O . VAL A 1 91 ? -16.609 1.657 -8.633 1 97.5 91 VAL A O 1
ATOM 684 N N . LEU A 1 92 ? -14.43 1.397 -8.227 1 97.94 92 LEU A N 1
ATOM 685 C CA . LEU A 1 92 ? -14.57 0.374 -7.199 1 97.94 92 LEU A CA 1
ATOM 686 C C . LEU A 1 92 ? -13.734 0.716 -5.973 1 97.94 92 LEU A C 1
ATOM 688 O O . LEU A 1 92 ? -12.547 1.022 -6.094 1 97.94 92 LEU A O 1
ATOM 692 N N . LEU A 1 93 ? -14.367 0.777 -4.82 1 98.44 93 LEU A N 1
ATOM 693 C CA . LEU A 1 93 ? -13.625 0.896 -3.574 1 98.44 93 LEU A CA 1
ATOM 694 C C . LEU A 1 93 ? -13.359 -0.478 -2.967 1 98.44 93 LEU A C 1
ATOM 696 O O . LEU A 1 93 ? -14.289 -1.242 -2.717 1 98.44 93 LEU A O 1
ATOM 700 N N . ASN A 1 94 ? -12.117 -0.859 -2.814 1 98.38 94 ASN A N 1
ATOM 701 C CA . ASN A 1 94 ? -11.703 -2.023 -2.039 1 98.38 94 ASN A CA 1
ATOM 702 C C . ASN A 1 94 ? -11.344 -1.644 -0.604 1 98.38 94 ASN A C 1
ATOM 704 O O . ASN A 1 94 ? -10.266 -1.106 -0.351 1 98.38 94 ASN A O 1
ATOM 708 N N . VAL A 1 95 ? -12.242 -1.921 0.319 1 98.25 95 VAL A N 1
ATOM 709 C CA . VAL A 1 95 ? -12.156 -1.439 1.694 1 98.25 95 VAL A CA 1
ATOM 710 C C . VAL A 1 95 ? -11.664 -2.562 2.604 1 98.25 95 VAL A C 1
ATOM 712 O O . VAL A 1 95 ? -12.266 -3.641 2.65 1 98.25 95 VAL A O 1
ATOM 715 N N . VAL A 1 96 ? -10.609 -2.311 3.318 1 97.75 96 VAL A N 1
ATOM 716 C CA . VAL A 1 96 ? -10.078 -3.248 4.305 1 97.75 96 VAL A CA 1
ATOM 717 C C . VAL A 1 96 ? -10.102 -2.609 5.688 1 97.75 96 VAL A C 1
ATOM 719 O O . VAL A 1 96 ? -9.562 -1.518 5.887 1 97.75 96 VAL A O 1
ATOM 722 N N . THR A 1 97 ? -10.727 -3.246 6.641 1 94.5 97 THR A N 1
ATOM 723 C CA . THR A 1 97 ? -10.852 -2.699 7.988 1 94.5 97 THR A CA 1
ATOM 724 C C . THR A 1 97 ? -10.188 -3.621 9.008 1 94.5 97 THR A C 1
ATOM 726 O O . THR A 1 97 ? -9.992 -4.809 8.742 1 94.5 97 THR A O 1
ATOM 729 N N . SER A 1 98 ? -9.734 -3.096 10.109 1 88 98 SER A N 1
ATOM 730 C CA . SER A 1 98 ? -9.148 -3.877 11.188 1 88 98 SER A CA 1
ATOM 731 C C . SER A 1 98 ? -10.141 -4.078 12.328 1 88 98 SER A C 1
ATOM 733 O O . SER A 1 98 ? -9.789 -4.625 13.375 1 88 98 SER A O 1
ATOM 735 N N . GLN A 1 99 ? -11.273 -3.607 12.086 1 85.12 99 GLN A N 1
ATOM 736 C CA . GLN A 1 99 ? -12.281 -3.721 13.141 1 85.12 99 GLN A CA 1
ATOM 737 C C . GLN A 1 99 ? -12.555 -5.184 13.484 1 85.12 99 GLN A C 1
ATOM 739 O O . GLN A 1 99 ? -12.586 -6.039 12.594 1 85.12 99 GLN A O 1
ATOM 744 N N . SER A 1 100 ? -12.594 -5.504 14.703 1 83.69 100 SER A N 1
ATOM 745 C CA . SER A 1 100 ? -12.906 -6.855 15.148 1 83.69 100 SER A CA 1
ATOM 746 C C . SER A 1 100 ? -14.375 -7.188 14.914 1 83.69 100 SER A C 1
ATOM 748 O O . SER A 1 100 ? -15.258 -6.418 15.281 1 83.69 100 SER A O 1
ATOM 750 N N . ARG A 1 101 ? -14.602 -8.18 14.234 1 86.88 101 ARG A N 1
ATOM 751 C CA . ARG A 1 101 ? -15.938 -8.703 13.961 1 86.88 101 ARG A CA 1
ATOM 752 C C . ARG A 1 101 ? -15.984 -10.211 14.195 1 86.88 101 ARG A C 1
ATOM 754 O O . ARG A 1 101 ? -14.992 -10.914 13.977 1 86.88 101 ARG A O 1
ATOM 761 N N . SER A 1 102 ? -17.188 -10.688 14.625 1 85.75 102 SER A N 1
ATOM 762 C CA . SER A 1 102 ? -17.344 -12.109 14.906 1 85.75 102 SER A CA 1
ATOM 763 C C . SER A 1 102 ? -17.75 -12.883 13.648 1 85.75 102 SER A C 1
ATOM 765 O O . SER A 1 102 ? -17.562 -14.094 13.57 1 85.75 102 SER A O 1
ATOM 767 N N . SER A 1 103 ? -18.391 -12.156 12.75 1 90.56 103 SER A N 1
ATOM 768 C CA . SER A 1 103 ? -18.906 -12.82 11.562 1 90.56 103 SER A CA 1
ATOM 769 C C . SER A 1 103 ? -19.094 -11.836 10.414 1 90.56 103 SER A C 1
ATOM 771 O O . SER A 1 103 ? -19.078 -10.617 10.625 1 90.56 103 SER A O 1
ATOM 773 N N . VAL A 1 104 ? -19.281 -12.375 9.32 1 92.06 104 VAL A N 1
ATOM 774 C CA . VAL A 1 104 ? -19.562 -11.562 8.141 1 92.06 104 VAL A CA 1
ATOM 775 C C . VAL A 1 104 ? -20.922 -10.883 8.281 1 92.06 104 VAL A C 1
ATOM 777 O O . VAL A 1 104 ? -21.125 -9.773 7.781 1 92.06 104 VAL A O 1
ATOM 780 N N . ARG A 1 105 ? -21.844 -11.453 8.961 1 91.88 105 ARG A N 1
ATOM 781 C CA . ARG A 1 105 ? -23.141 -10.836 9.219 1 91.88 105 ARG A CA 1
ATOM 782 C C . ARG A 1 105 ? -22.984 -9.508 9.938 1 91.88 105 ARG A C 1
ATOM 784 O O . ARG A 1 105 ? -23.656 -8.531 9.602 1 91.88 105 ARG A O 1
ATOM 791 N N . GLU A 1 106 ? -22.125 -9.555 10.875 1 92.56 106 GLU A N 1
ATOM 792 C CA . GLU A 1 106 ? -21.859 -8.32 11.602 1 92.56 106 GLU A CA 1
ATOM 793 C C . GLU A 1 106 ? -21.281 -7.254 10.664 1 92.56 106 GLU A C 1
ATOM 795 O O . GLU A 1 106 ? -21.641 -6.078 10.766 1 92.56 106 GLU A O 1
ATOM 800 N N . ALA A 1 107 ? -20.406 -7.688 9.797 1 92.88 107 ALA A N 1
ATOM 801 C CA . ALA A 1 107 ? -19.812 -6.754 8.836 1 92.88 107 ALA A CA 1
ATOM 802 C C . ALA A 1 107 ? -20.875 -6.102 7.973 1 92.88 107 ALA A C 1
ATOM 804 O O . ALA A 1 107 ? -20.812 -4.906 7.68 1 92.88 107 ALA A O 1
ATOM 805 N N . LYS A 1 108 ? -21.859 -6.84 7.609 1 93.88 108 LYS A N 1
ATOM 806 C CA . LYS A 1 108 ? -22.938 -6.375 6.742 1 93.88 108 LYS A CA 1
ATOM 807 C C . LYS A 1 108 ? -23.797 -5.328 7.445 1 93.88 108 LYS A C 1
ATOM 809 O O . LYS A 1 108 ? -24.438 -4.508 6.793 1 93.88 108 LYS A O 1
ATOM 814 N N . GLU A 1 109 ? -23.75 -5.285 8.719 1 94.69 109 GLU A N 1
ATOM 815 C CA . GLU A 1 109 ? -24.641 -4.438 9.508 1 94.69 109 GLU A CA 1
ATOM 816 C C . GLU A 1 109 ? -23.969 -3.113 9.859 1 94.69 109 GLU A C 1
ATOM 818 O O . GLU A 1 109 ? -24.594 -2.242 10.477 1 94.69 109 GLU A O 1
ATOM 823 N N . ASP A 1 110 ? -22.766 -2.939 9.477 1 95.38 110 ASP A N 1
ATOM 824 C CA . ASP A 1 110 ? -22.094 -1.673 9.773 1 95.38 110 ASP A CA 1
ATOM 825 C C . ASP A 1 110 ? -22.891 -0.492 9.227 1 95.38 110 ASP A C 1
ATOM 827 O O . ASP A 1 110 ? -23.438 -0.561 8.125 1 95.38 110 ASP A O 1
ATOM 831 N N . ALA A 1 111 ? -22.906 0.584 9.961 1 96.75 111 ALA A N 1
ATOM 832 C CA . ALA A 1 111 ? -23.719 1.756 9.648 1 96.75 111 ALA A CA 1
ATOM 833 C C . ALA A 1 111 ? -23.266 2.408 8.344 1 96.75 111 ALA A C 1
ATOM 835 O O . ALA A 1 111 ? -24.078 2.982 7.613 1 96.75 111 ALA A O 1
ATOM 836 N N . CYS A 1 112 ? -22.047 2.316 8.047 1 97.19 112 CYS A N 1
ATOM 837 C CA . CYS A 1 112 ? -21.531 2.986 6.852 1 97.19 112 CYS A CA 1
ATOM 838 C C . CYS A 1 112 ? -22.172 2.406 5.594 1 97.19 112 CYS A C 1
ATOM 840 O O . CYS A 1 112 ? -22.453 3.139 4.645 1 97.19 112 CYS A O 1
ATOM 842 N N . TRP A 1 113 ? -22.422 1.106 5.559 1 96.69 113 TRP A N 1
ATOM 843 C CA . TRP A 1 113 ? -22.953 0.471 4.359 1 96.69 113 TRP A CA 1
ATOM 844 C C . TRP A 1 113 ? -24.406 0.855 4.137 1 96.69 113 TRP A C 1
ATOM 846 O O . TRP A 1 113 ? -24.891 0.832 3.006 1 96.69 113 TRP A O 1
ATOM 856 N N . GLN A 1 114 ? -25.078 1.232 5.156 1 95.88 114 GLN A N 1
ATOM 857 C CA . GLN A 1 114 ? -26.484 1.632 5.066 1 95.88 114 GLN A CA 1
ATOM 858 C C . GLN A 1 114 ? -26.609 3.105 4.691 1 95.88 114 GLN A C 1
ATOM 860 O O . GLN A 1 114 ? -27.688 3.561 4.309 1 95.88 114 GLN A O 1
ATOM 865 N N . ASN A 1 115 ? -25.516 3.797 4.789 1 97.12 115 ASN A N 1
ATOM 866 C CA . ASN A 1 115 ? -25.625 5.246 4.656 1 97.12 115 ASN A CA 1
ATOM 867 C C . ASN A 1 115 ? -24.734 5.77 3.533 1 97.12 115 ASN A C 1
ATOM 869 O O . ASN A 1 115 ? -24.812 6.949 3.178 1 97.12 115 ASN A O 1
ATOM 873 N N . ILE A 1 116 ? -23.891 4.914 2.977 1 98.19 116 ILE A N 1
ATOM 874 C CA . ILE A 1 116 ? -23.062 5.324 1.851 1 98.19 116 ILE A CA 1
ATOM 875 C C . ILE A 1 116 ? -23.938 5.586 0.628 1 98.19 116 ILE A C 1
ATOM 877 O O . ILE A 1 116 ? -24.891 4.852 0.376 1 98.19 116 ILE A O 1
ATOM 881 N N . SER A 1 117 ? -23.656 6.738 -0.157 1 98.06 117 SER A N 1
ATOM 882 C CA . SER A 1 117 ? -24.5 7.062 -1.296 1 98.06 117 SER A CA 1
ATOM 883 C C . SER A 1 117 ? -23.797 8.008 -2.262 1 98.06 117 SER A C 1
ATOM 885 O O . SER A 1 117 ? -22.891 8.75 -1.865 1 98.06 117 SER A O 1
ATOM 887 N N . VAL A 1 118 ? -24.172 7.922 -3.453 1 98.12 118 VAL A N 1
ATOM 888 C CA . VAL A 1 118 ? -23.766 8.891 -4.461 1 98.12 118 VAL A CA 1
ATOM 889 C C . VAL A 1 118 ? -24.641 10.141 -4.367 1 98.12 118 VAL A C 1
ATOM 891 O O . VAL A 1 118 ? -25.844 10.039 -4.148 1 98.12 118 VAL A O 1
ATOM 894 N N . SER A 1 119 ? -23.984 11.312 -4.445 1 97.75 119 SER A N 1
ATOM 895 C CA . SER A 1 119 ? -24.719 12.578 -4.359 1 97.75 119 SER A CA 1
ATOM 896 C C . SER A 1 119 ? -24.094 13.641 -5.262 1 97.75 119 SER A C 1
ATOM 898 O O . SER A 1 119 ? -22.906 13.562 -5.59 1 97.75 119 SER A O 1
ATOM 900 N N . ASP A 1 120 ? -24.906 14.625 -5.645 1 97.44 120 ASP A N 1
ATOM 901 C CA . ASP A 1 120 ? -24.422 15.742 -6.445 1 97.44 120 ASP A CA 1
ATOM 902 C C . ASP A 1 120 ? -24 16.906 -5.559 1 97.44 120 ASP A C 1
ATOM 904 O O . ASP A 1 120 ? -23.391 17.875 -6.035 1 97.44 120 ASP A O 1
ATOM 908 N N . THR A 1 121 ? -24.297 16.812 -4.297 1 97.06 121 THR A N 1
ATOM 909 C CA . THR A 1 121 ? -23.984 17.891 -3.369 1 97.06 121 THR A CA 1
ATOM 910 C C . THR A 1 121 ? -23.375 17.344 -2.084 1 97.06 121 THR A C 1
ATOM 912 O O . THR A 1 121 ? -23.5 16.156 -1.791 1 97.06 121 THR A O 1
ATOM 915 N N . PHE A 1 122 ? -22.703 18.109 -1.406 1 96.88 122 PHE A N 1
ATOM 916 C CA . PHE A 1 122 ? -22.188 17.828 -0.067 1 96.88 122 PHE A CA 1
ATOM 917 C C . PHE A 1 122 ? -22.547 18.953 0.892 1 96.88 122 PHE A C 1
ATOM 919 O O . PHE A 1 122 ? -22.156 20.10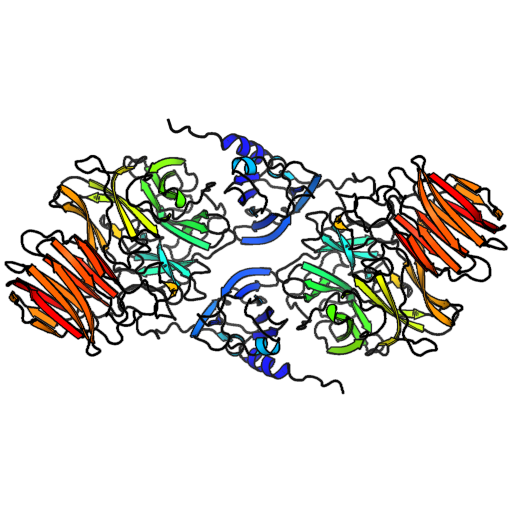9 0.691 1 96.88 122 PHE A O 1
ATOM 926 N N . ASP A 1 123 ? -23.234 18.594 1.857 1 95.56 123 ASP A N 1
ATOM 927 C CA . ASP A 1 123 ? -23.734 19.578 2.809 1 95.56 123 ASP A CA 1
ATOM 928 C C . ASP A 1 123 ? -22.641 19.984 3.799 1 95.56 123 ASP A C 1
ATOM 930 O O . ASP A 1 123 ? -22.219 19.188 4.633 1 95.56 123 ASP A O 1
ATOM 934 N N . THR A 1 124 ? -22.188 21.266 3.719 1 95.06 124 THR A N 1
ATOM 935 C CA . THR A 1 124 ? -21.156 21.781 4.609 1 95.06 124 THR A CA 1
ATOM 936 C C . THR A 1 124 ? -21.75 22.75 5.625 1 95.06 124 THR A C 1
ATOM 938 O O . THR A 1 124 ? -21.016 23.547 6.219 1 95.06 124 THR A O 1
ATOM 941 N N . SER A 1 125 ? -23.062 22.703 5.809 1 95.44 125 SER A N 1
ATOM 942 C CA . SER A 1 125 ? -23.688 23.594 6.777 1 95.44 125 SER A CA 1
ATOM 943 C C . SER A 1 125 ? -23.109 23.391 8.18 1 95.44 125 SER A C 1
ATOM 945 O O . SER A 1 125 ? -22.859 22.25 8.586 1 95.44 125 SER A O 1
ATOM 947 N N . ASN A 1 126 ? -22.922 24.453 8.883 1 94.94 126 ASN A N 1
ATOM 948 C CA . ASN A 1 126 ? -22.375 24.391 10.227 1 94.94 126 ASN A CA 1
ATOM 949 C C . ASN A 1 126 ? -23.359 23.766 11.211 1 94.94 126 ASN A C 1
ATOM 951 O O . ASN A 1 126 ? -24.469 24.266 11.383 1 94.94 126 ASN A O 1
ATOM 955 N N . ARG A 1 127 ? -22.953 22.75 11.852 1 92.88 127 ARG A N 1
ATOM 956 C CA . ARG A 1 127 ? -23.75 22.078 12.875 1 92.88 127 ARG A CA 1
ATOM 957 C C . ARG A 1 127 ? -23.016 22.047 14.211 1 92.88 127 ARG A C 1
ATOM 959 O O . ARG A 1 127 ? -23.469 21.406 15.156 1 92.88 127 ARG A O 1
ATOM 966 N N . GLU A 1 128 ? -21.984 22.781 14.273 1 95.06 128 GLU A N 1
ATOM 967 C CA . GLU A 1 128 ? -21.125 22.766 15.453 1 95.06 128 GLU A CA 1
ATOM 968 C C . GLU A 1 128 ? -21.422 23.953 16.375 1 95.06 128 GLU A C 1
ATOM 970 O O . GLU A 1 128 ? -21.578 25.078 15.898 1 95.06 128 GLU A O 1
ATOM 975 N N . LYS A 1 129 ? -21.438 23.625 17.641 1 95.44 129 LYS A N 1
ATOM 976 C CA . LYS A 1 129 ? -21.625 24.656 18.672 1 95.44 129 LYS A CA 1
ATOM 977 C C . LYS A 1 129 ? -20.391 25.547 18.781 1 95.44 129 LYS A C 1
ATOM 979 O O . LYS A 1 129 ? -20.5 26.75 19.031 1 95.44 129 LYS A O 1
ATOM 984 N N . PHE A 1 130 ? -19.266 25.016 18.578 1 97.94 130 PHE A N 1
ATOM 985 C CA . PHE A 1 130 ? -18.031 25.672 18.984 1 97.94 130 PHE A CA 1
ATOM 986 C C . PHE A 1 130 ? -17.281 26.219 17.766 1 97.94 130 PHE A C 1
ATOM 988 O O . PHE A 1 130 ? -16.156 26.688 17.891 1 97.94 130 PHE A O 1
ATOM 995 N N . ARG A 1 131 ? -17.797 26.125 16.562 1 97.44 131 ARG A N 1
ATOM 996 C CA . ARG A 1 131 ? -17.109 26.703 15.43 1 97.44 131 ARG A CA 1
ATOM 997 C C . ARG A 1 131 ? -16.938 28.219 15.602 1 97.44 131 ARG A C 1
ATOM 999 O O . ARG A 1 131 ? -17.906 28.938 15.836 1 97.44 131 ARG A O 1
ATOM 1006 N N . PRO A 1 132 ? -15.742 28.734 15.492 1 97.38 132 PRO A N 1
ATOM 1007 C CA . PRO A 1 132 ? -15.523 30.172 15.656 1 97.38 132 PRO A CA 1
ATOM 1008 C C . PRO A 1 132 ? -16.328 31.016 14.664 1 97.38 132 PRO A C 1
ATOM 1010 O O . PRO A 1 132 ? -16.625 30.547 13.555 1 97.38 132 PRO A O 1
ATOM 1013 N N . ALA A 1 133 ? -16.656 32.188 15.117 1 96.75 133 ALA A N 1
ATOM 1014 C CA . ALA A 1 133 ? -17.453 33.094 14.281 1 96.75 133 ALA A CA 1
ATOM 1015 C C . ALA A 1 133 ? -16.562 33.906 13.344 1 96.75 133 ALA A C 1
ATOM 1017 O O . ALA A 1 133 ? -16.984 34.219 12.234 1 96.75 133 ALA A O 1
ATOM 1018 N N . TYR A 1 134 ? -15.383 34.188 13.805 1 97.25 134 TYR A N 1
ATOM 1019 C CA . TYR A 1 134 ? -14.641 35.156 12.977 1 97.25 134 TYR A CA 1
ATOM 1020 C C . TYR A 1 134 ? -13.188 34.688 12.82 1 97.25 134 TYR A C 1
ATOM 1022 O O . TYR A 1 134 ? -12.352 35.469 12.32 1 97.25 134 TYR A O 1
ATOM 1030 N N . HIS A 1 135 ? -12.797 33.5 13.258 1 98 135 HIS A N 1
ATOM 1031 C CA . HIS A 1 135 ? -11.523 32.875 12.938 1 98 135 HIS A CA 1
ATOM 1032 C C . HIS A 1 135 ? -11.656 31.922 11.758 1 98 135 HIS A C 1
ATOM 1034 O O . HIS A 1 135 ? -12.711 31.312 11.57 1 98 135 HIS A O 1
ATOM 1040 N N . HIS A 1 136 ? -10.602 31.719 11.008 1 98.19 136 HIS A N 1
ATOM 1041 C CA . HIS A 1 136 ? -10.602 30.766 9.891 1 98.19 136 HIS A CA 1
ATOM 1042 C C . HIS A 1 136 ? -10.633 29.328 10.398 1 98.19 136 HIS A C 1
ATOM 1044 O O . HIS A 1 136 ? -9.914 28.984 11.336 1 98.19 136 HIS A O 1
ATOM 1050 N N . THR A 1 137 ? -11.461 28.531 9.867 1 98.06 137 THR A N 1
ATOM 1051 C CA . THR A 1 137 ? -11.516 27.078 10.031 1 98.06 137 THR A CA 1
ATOM 1052 C C . THR A 1 137 ? -11.562 26.391 8.672 1 98.06 137 THR A C 1
ATOM 1054 O O . THR A 1 137 ? -11.883 27.016 7.66 1 98.06 137 THR A O 1
ATOM 1057 N N . PRO A 1 138 ? -11.18 25.141 8.625 1 97.56 138 PRO A N 1
ATOM 1058 C CA . PRO A 1 138 ? -11.539 24.438 7.395 1 97.56 138 PRO A CA 1
ATOM 1059 C C . PRO A 1 138 ? -13.047 24.328 7.195 1 97.56 138 PRO A C 1
ATOM 1061 O O . PRO A 1 138 ? -13.812 24.422 8.164 1 97.56 138 PRO A O 1
ATOM 1064 N N . LEU A 1 139 ? -13.406 24.203 5.969 1 96.31 139 LEU A N 1
ATOM 1065 C CA . LEU A 1 139 ? -14.836 24.016 5.715 1 96.31 139 LEU A CA 1
ATOM 1066 C C . LEU A 1 139 ? -15.359 22.766 6.426 1 96.31 139 LEU A C 1
ATOM 1068 O O . LEU A 1 139 ? -16.453 22.781 6.98 1 96.31 139 LEU A O 1
ATOM 1072 N N . TYR A 1 140 ? -14.68 21.75 6.355 1 97.5 140 TYR A N 1
ATOM 1073 C CA . TYR A 1 140 ? -14.867 20.5 7.07 1 97.5 140 TYR A CA 1
ATOM 1074 C C . TYR A 1 140 ? -13.555 19.734 7.203 1 97.5 140 TYR A C 1
ATOM 1076 O O . TYR A 1 140 ? -12.547 20.125 6.605 1 97.5 140 TYR A O 1
ATOM 1084 N N . GLY A 1 141 ? -13.547 18.766 8.086 1 98 141 GLY A N 1
ATOM 1085 C CA . GLY A 1 141 ? -12.367 17.938 8.203 1 98 141 GLY A CA 1
ATOM 1086 C C . GLY A 1 141 ? -11.344 18.469 9.188 1 98 141 GLY A C 1
ATOM 1087 O O . GLY A 1 141 ? -11.656 19.359 9.984 1 98 141 GLY A O 1
ATOM 1088 N N . TRP A 1 142 ? -10.148 17.875 9.117 1 98.44 142 TRP A N 1
ATOM 1089 C CA . TRP A 1 142 ? -9.047 18.219 10.008 1 98.44 142 TRP A CA 1
ATOM 1090 C C . TRP A 1 142 ? -8.195 19.328 9.414 1 98.44 142 TRP A C 1
ATOM 1092 O O . TRP A 1 142 ? -7.961 19.359 8.203 1 98.44 142 TRP A O 1
ATOM 1102 N N . MET A 1 143 ? -7.754 20.203 10.281 1 98.12 143 MET A N 1
ATOM 1103 C CA . MET A 1 143 ? -6.754 21.188 9.898 1 98.12 143 MET A CA 1
ATOM 1104 C C . MET A 1 143 ? -5.691 21.328 10.984 1 98.12 143 MET A C 1
ATOM 1106 O O . MET A 1 143 ? -5.996 21.266 12.18 1 98.12 143 MET A O 1
ATOM 1110 N N . ASN A 1 144 ? -4.492 21.547 10.516 1 97.5 144 ASN A N 1
ATOM 1111 C CA . ASN A 1 144 ? -3.484 22.016 11.461 1 97.5 144 ASN A CA 1
ATOM 1112 C C . ASN A 1 144 ? -2.668 23.172 10.891 1 97.5 144 ASN A C 1
ATOM 1114 O O . ASN A 1 144 ? -3.191 24.281 10.688 1 97.5 144 ASN A O 1
ATOM 1118 N N . ASP A 1 145 ? -1.448 23.031 10.492 1 97.19 145 ASP A N 1
ATOM 1119 C CA . ASP A 1 145 ? -0.504 24.125 10.227 1 97.19 145 ASP A CA 1
ATOM 1120 C C . ASP A 1 145 ? -0.99 25 9.086 1 97.19 145 ASP A C 1
ATOM 1122 O O . ASP A 1 145 ? -1.192 24.531 7.965 1 97.19 145 ASP A O 1
ATOM 1126 N N . PRO A 1 146 ? -1.14 26.344 9.359 1 98.38 146 PRO A N 1
ATOM 1127 C CA . PRO A 1 146 ? -1.096 27.219 8.18 1 98.38 146 PRO A CA 1
ATOM 1128 C C . PRO A 1 146 ? 0.243 27.156 7.449 1 98.38 146 PRO A C 1
ATOM 1130 O O . PRO A 1 146 ? 1.295 27.047 8.086 1 98.38 146 PRO A O 1
ATOM 1133 N N . ASN A 1 147 ? 0.169 27.109 6.176 1 96.31 147 ASN A N 1
ATOM 1134 C CA . ASN A 1 147 ? 1.375 27.047 5.359 1 96.31 147 ASN A CA 1
ATOM 1135 C C . ASN A 1 147 ? 1.12 27.578 3.947 1 96.31 147 ASN A C 1
ATOM 1137 O O . ASN A 1 147 ? 0.024 28.047 3.645 1 96.31 147 ASN A O 1
ATOM 1141 N N . GLY A 1 148 ? 2.18 27.734 3.242 1 97.94 148 GLY A N 1
ATOM 1142 C CA . GLY A 1 148 ? 2.059 28.172 1.861 1 97.94 148 GLY A CA 1
ATOM 1143 C C . GLY A 1 148 ? 1.345 29.5 1.717 1 97.94 148 GLY A C 1
ATOM 1144 O O . GLY A 1 148 ? 0.577 29.703 0.773 1 97.94 148 GLY A O 1
ATOM 1145 N N . MET A 1 149 ? 1.429 30.422 2.65 1 98.56 149 MET A N 1
ATOM 1146 C CA . MET A 1 149 ? 0.687 31.672 2.648 1 98.56 149 MET A CA 1
ATOM 1147 C C . MET A 1 149 ? 1.387 32.719 1.784 1 98.56 149 MET A C 1
ATOM 1149 O O . MET A 1 149 ? 2.6 32.906 1.893 1 98.56 149 MET A O 1
ATOM 1153 N N . PHE A 1 150 ? 0.597 33.406 0.936 1 98.44 150 PHE A N 1
ATOM 1154 C CA . PHE A 1 150 ? 1.151 34.438 0.078 1 98.44 150 PHE A CA 1
ATOM 1155 C C . PHE A 1 150 ? 0.094 35.469 -0.262 1 98.44 150 PHE A C 1
ATOM 1157 O O . PHE A 1 150 ? -1.104 35.219 -0.104 1 98.44 150 PHE A O 1
ATOM 1164 N N . TYR A 1 151 ? 0.562 36.688 -0.528 1 98.38 151 TYR A N 1
ATOM 1165 C CA . TYR A 1 151 ? -0.281 37.75 -1.031 1 98.38 151 TYR A CA 1
ATOM 1166 C C . TYR A 1 151 ? 0.002 38.031 -2.504 1 98.38 151 TYR A C 1
ATOM 1168 O O . TYR A 1 151 ? 1.162 38.062 -2.922 1 98.38 151 TYR A O 1
ATOM 1176 N N . LYS A 1 152 ? -1.043 38.156 -3.205 1 98 152 LYS A N 1
ATOM 1177 C CA . LYS A 1 152 ? -0.883 38.5 -4.617 1 98 152 LYS A CA 1
ATOM 1178 C C . LYS A 1 152 ? -2.127 39.188 -5.16 1 98 152 LYS A C 1
ATOM 1180 O O . LYS A 1 152 ? -3.248 38.719 -4.961 1 98 152 LYS A O 1
ATOM 1185 N N . ASP A 1 153 ? -1.933 40.281 -5.801 1 97 153 ASP A N 1
ATOM 1186 C CA . ASP A 1 153 ? -2.941 41 -6.566 1 97 153 ASP A CA 1
ATOM 1187 C C . ASP A 1 153 ? -4.18 41.281 -5.723 1 97 153 ASP A C 1
ATOM 1189 O O . ASP A 1 153 ? -5.305 41.031 -6.148 1 97 153 ASP A O 1
ATOM 1193 N N . GLY A 1 154 ? -4.02 41.625 -4.566 1 97.19 154 GLY A N 1
ATOM 1194 C CA . GLY A 1 154 ? -5.109 42.094 -3.721 1 97.19 154 GLY A CA 1
ATOM 1195 C C . GLY A 1 154 ? -5.719 41 -2.881 1 97.19 154 GLY A C 1
ATOM 1196 O O . GLY A 1 154 ? -6.672 41.219 -2.137 1 97.19 154 GLY A O 1
ATOM 1197 N N . GLU A 1 155 ? -5.172 39.812 -2.959 1 97.88 155 GLU A N 1
ATOM 1198 C CA . GLU A 1 155 ? -5.758 38.688 -2.227 1 97.88 155 GLU A CA 1
ATOM 1199 C C . GLU A 1 155 ? -4.723 38.031 -1.321 1 97.88 155 GLU A C 1
ATOM 1201 O O . GLU A 1 155 ? -3.564 37.875 -1.706 1 97.88 155 GLU A O 1
ATOM 1206 N N . TRP A 1 156 ? -5.168 37.719 -0.121 1 98.44 156 TRP A N 1
ATOM 1207 C CA . TRP A 1 156 ? -4.414 36.906 0.817 1 98.44 156 TRP A CA 1
ATOM 1208 C C . TRP A 1 156 ? -4.758 35.406 0.642 1 98.44 156 TRP A C 1
ATOM 1210 O O . TRP A 1 156 ? -5.926 35.031 0.725 1 98.44 156 TRP A O 1
ATOM 1220 N N . HIS A 1 157 ? -3.754 34.594 0.337 1 98.69 157 HIS A N 1
ATOM 1221 C CA . HIS A 1 157 ? -3.934 33.156 0.162 1 98.69 157 HIS A CA 1
ATOM 1222 C C . HIS A 1 157 ? -3.438 32.406 1.382 1 98.69 157 HIS A C 1
ATOM 1224 O O . HIS A 1 157 ? -2.266 32.5 1.751 1 98.69 157 HIS A O 1
ATOM 1230 N N . LEU A 1 158 ? -4.352 31.688 1.995 1 98.69 158 LEU A N 1
ATOM 1231 C CA . LEU A 1 158 ? -4.051 30.859 3.158 1 98.69 158 LEU A CA 1
ATOM 1232 C C . LEU A 1 158 ? -4.156 29.375 2.814 1 98.69 158 LEU A C 1
ATOM 1234 O O . LEU A 1 158 ? -5.25 28.875 2.539 1 98.69 158 LEU A O 1
ATOM 1238 N N . CYS A 1 159 ? -3.041 28.688 2.74 1 98.38 159 CYS A N 1
ATOM 1239 C CA . CYS A 1 159 ? -3.043 27.234 2.682 1 98.38 159 CYS A CA 1
ATOM 1240 C C . CYS A 1 159 ? -2.836 26.625 4.066 1 98.38 159 CYS A C 1
ATOM 1242 O O . CYS A 1 159 ? -2.361 27.312 4.98 1 98.38 159 CYS A O 1
ATOM 1244 N N . TYR A 1 160 ? -3.264 25.406 4.207 1 98.5 160 TYR A N 1
ATOM 1245 C CA . TYR A 1 160 ? -3.152 24.703 5.48 1 98.5 160 TYR A CA 1
ATOM 1246 C C . TYR A 1 160 ? -3.154 23.203 5.277 1 98.5 160 TYR A C 1
ATOM 1248 O O . TYR A 1 160 ? -3.67 22.703 4.273 1 98.5 160 TYR A O 1
ATOM 1256 N N . GLN A 1 161 ? -2.475 22.469 6.156 1 98.62 161 GLN A N 1
ATOM 1257 C CA . GLN A 1 161 ? -2.605 21.016 6.137 1 98.62 161 GLN A CA 1
ATOM 1258 C C . GLN A 1 161 ? -4.047 20.578 6.402 1 98.62 161 GLN A C 1
ATOM 1260 O O . GLN A 1 161 ? -4.68 21.062 7.348 1 98.62 161 GLN A O 1
ATOM 1265 N N . TRP A 1 162 ? -4.523 19.672 5.539 1 98.62 162 TRP A N 1
ATOM 1266 C CA . TRP A 1 162 ? -5.953 19.359 5.531 1 98.62 162 TRP A CA 1
ATOM 1267 C C . TRP A 1 162 ? -6.191 17.875 5.297 1 98.62 162 TRP A C 1
ATOM 1269 O O . TRP A 1 162 ? -5.566 17.266 4.422 1 98.62 162 TRP A O 1
ATOM 1279 N N . ASN A 1 163 ? -6.973 17.266 6.141 1 98.44 163 ASN A N 1
ATOM 1280 C CA . ASN A 1 163 ?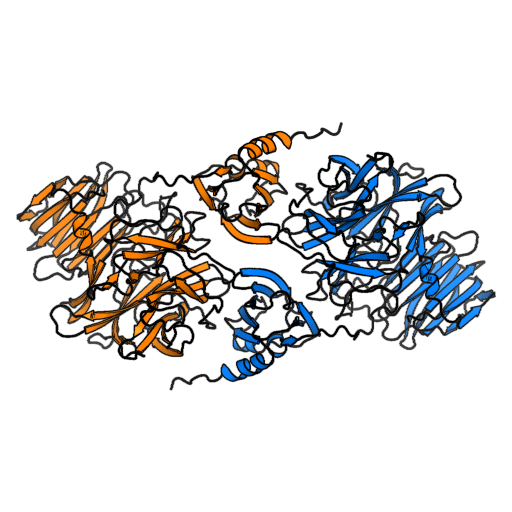 -7.535 15.953 5.875 1 98.44 163 ASN A CA 1
ATOM 1281 C C . ASN A 1 163 ? -9 16.031 5.457 1 98.44 163 ASN A C 1
ATOM 1283 O O . ASN A 1 163 ? -9.883 16.219 6.297 1 98.44 163 ASN A O 1
ATOM 1287 N N . PRO A 1 164 ? -9.328 15.875 4.266 1 97.94 164 PRO A N 1
ATOM 1288 C CA . PRO A 1 164 ? -10.719 15.977 3.812 1 97.94 164 PRO A CA 1
ATOM 1289 C C . PRO A 1 164 ? -11.523 14.703 4.074 1 97.94 164 PRO A C 1
ATOM 1291 O O . PRO A 1 164 ? -12.711 14.648 3.766 1 97.94 164 PRO A O 1
ATOM 1294 N N . TYR A 1 165 ? -10.914 13.688 4.719 1 98.25 165 TYR A N 1
ATOM 1295 C CA . TYR A 1 165 ? -11.602 12.414 4.867 1 98.25 165 TYR A CA 1
ATOM 1296 C C . TYR A 1 165 ? -11.812 12.07 6.336 1 98.25 165 TYR A C 1
ATOM 1298 O O . TYR A 1 165 ? -11.953 10.898 6.695 1 98.25 165 TYR A O 1
ATOM 1306 N N . GLY A 1 166 ? -11.789 13.078 7.168 1 97.94 166 GLY A N 1
ATOM 1307 C CA . GLY A 1 166 ? -12.047 12.953 8.594 1 97.94 166 GLY A CA 1
ATOM 1308 C C . GLY A 1 166 ? -11.555 14.141 9.398 1 97.94 166 GLY A C 1
ATOM 1309 O O . GLY A 1 166 ? -10.781 14.953 8.891 1 97.94 166 GLY A O 1
ATOM 1310 N N . SER A 1 167 ? -11.914 14.188 10.609 1 98 167 SER A N 1
ATOM 1311 C CA . SER A 1 167 ? -11.555 15.312 11.469 1 98 167 SER A CA 1
ATOM 1312 C C . SER A 1 167 ? -10.406 14.945 12.398 1 98 167 SER A C 1
ATOM 1314 O O . SER A 1 167 ? -10.289 15.492 13.5 1 98 167 SER A O 1
ATOM 1316 N N . LYS A 1 168 ? -9.641 13.969 12.039 1 97.88 168 LYS A N 1
ATOM 1317 C CA . LYS A 1 168 ? -8.383 13.617 12.688 1 97.88 168 LYS A CA 1
ATOM 1318 C C . LYS A 1 168 ? -7.227 13.617 11.688 1 97.88 168 LYS A C 1
ATOM 1320 O O . LYS A 1 168 ? -7.449 13.562 10.477 1 97.88 168 LYS A O 1
ATOM 1325 N N . TRP A 1 169 ? -6.059 13.617 12.266 1 97.62 169 TRP A N 1
ATOM 1326 C CA . TRP A 1 169 ? -4.848 13.68 11.453 1 97.62 169 TRP A CA 1
ATOM 1327 C C . TRP A 1 169 ? -4.723 12.445 10.57 1 97.62 169 TRP A C 1
ATOM 1329 O O . TRP A 1 169 ? -4.816 11.312 11.055 1 97.62 169 TRP A O 1
ATOM 1339 N N . GLN A 1 170 ? -4.66 12.617 9.258 1 97 170 GLN A N 1
ATOM 1340 C CA . GLN A 1 170 ? -4.445 11.594 8.242 1 97 170 GLN A CA 1
ATOM 1341 C C . GLN A 1 170 ? -4.625 12.172 6.84 1 97 170 GLN A C 1
ATOM 1343 O O . GLN A 1 170 ? -5.164 13.273 6.68 1 97 170 GLN A O 1
ATOM 1348 N N . ASN A 1 171 ? -4.188 11.539 5.805 1 98 171 ASN A N 1
ATOM 1349 C CA . ASN A 1 171 ? -4.441 11.906 4.418 1 98 171 ASN A CA 1
ATOM 1350 C C . ASN A 1 171 ? -4.062 13.359 4.141 1 98 171 ASN A C 1
ATOM 1352 O O . ASN A 1 171 ? -4.793 14.078 3.463 1 98 171 ASN A O 1
ATOM 1356 N N . LEU A 1 172 ? -2.979 13.891 4.57 1 98.5 172 LEU A N 1
ATOM 1357 C CA . LEU A 1 172 ? -2.727 15.328 4.582 1 98.5 172 LEU A CA 1
ATOM 1358 C C . LEU A 1 172 ? -2.529 15.852 3.166 1 98.5 172 LEU A C 1
ATOM 1360 O O . LEU A 1 172 ? -1.718 15.32 2.406 1 98.5 172 LEU A O 1
ATOM 1364 N N . SER A 1 173 ? -3.266 16.891 2.857 1 98.12 173 SER A N 1
ATOM 1365 C CA . SER A 1 173 ? -3.193 17.781 1.706 1 98.12 173 SER A CA 1
ATOM 1366 C C . SER A 1 173 ? -3.025 19.234 2.143 1 98.12 173 SER A C 1
ATOM 1368 O O . SER A 1 173 ? -3.057 19.531 3.338 1 98.12 173 SER A O 1
ATOM 1370 N N . TRP A 1 174 ? -2.793 20.109 1.182 1 98.5 174 TRP A N 1
ATOM 1371 C CA . TRP A 1 174 ? -2.932 21.531 1.462 1 98.5 174 TRP A CA 1
ATOM 1372 C C . TRP A 1 174 ? -4.312 22.031 1.053 1 98.5 174 TRP A C 1
ATOM 1374 O O . TRP A 1 174 ? -4.637 22.078 -0.136 1 98.5 174 TRP A O 1
ATOM 1384 N N . GLY A 1 175 ? -5.16 22.344 2.062 1 98.25 175 GLY A N 1
ATOM 1385 C CA . GLY A 1 175 ? -6.332 23.141 1.765 1 98.25 175 GLY A CA 1
ATOM 1386 C C . GLY A 1 175 ? -6 24.578 1.394 1 98.25 175 GLY A C 1
ATOM 1387 O O . GLY A 1 175 ? -4.859 25.016 1.561 1 98.25 175 GLY A O 1
ATOM 1388 N N . HIS A 1 176 ? -7.016 25.297 0.849 1 98.44 176 HIS A N 1
ATOM 1389 C CA . HIS A 1 176 ? -6.75 26.625 0.336 1 98.44 176 HIS A CA 1
ATOM 1390 C C . HIS A 1 176 ? -7.949 27.547 0.551 1 98.44 176 HIS A C 1
ATOM 1392 O O . HIS A 1 176 ? -9.086 27.188 0.233 1 98.44 176 HIS A O 1
ATOM 1398 N N . SER A 1 177 ? -7.684 28.672 1.138 1 98.5 177 SER A N 1
ATOM 1399 C CA . SER A 1 177 ? -8.672 29.734 1.291 1 98.5 177 SER A CA 1
ATOM 1400 C C . SER A 1 177 ? -8.102 31.078 0.872 1 98.5 177 SER A C 1
ATOM 1402 O O . SER A 1 177 ? -6.891 31.297 0.946 1 98.5 177 SER A O 1
ATOM 1404 N N . VAL A 1 178 ? -8.969 31.953 0.446 1 98.44 178 VAL A N 1
ATOM 1405 C CA . VAL A 1 178 ? -8.531 33.281 0.024 1 98.44 178 VAL A CA 1
ATOM 1406 C C . VAL A 1 178 ? -9.359 34.344 0.735 1 98.44 178 VAL A C 1
ATOM 1408 O O . VAL A 1 178 ? -10.516 34.094 1.091 1 98.44 178 VAL A O 1
ATOM 1411 N N . SER A 1 179 ? -8.742 35.469 1.021 1 98.31 179 SER A N 1
ATOM 1412 C CA . SER A 1 179 ? -9.398 36.625 1.634 1 98.31 179 SER A CA 1
ATOM 1413 C C . SER A 1 179 ? -8.875 37.938 1.057 1 98.31 179 SER A C 1
ATOM 1415 O O . SER A 1 179 ? -7.703 38.031 0.684 1 98.31 179 SER A O 1
ATOM 1417 N N . ARG A 1 180 ? -9.727 38.938 0.969 1 97.56 180 ARG A N 1
ATOM 1418 C CA . ARG A 1 180 ? -9.289 40.281 0.56 1 97.56 180 ARG A CA 1
ATOM 1419 C C . ARG A 1 180 ? -9.031 41.156 1.772 1 97.56 180 ARG A C 1
ATOM 1421 O O . ARG A 1 180 ? -8.398 42.219 1.654 1 97.56 180 ARG A O 1
ATOM 1428 N N . ASP A 1 181 ? -9.477 40.688 2.961 1 96.94 181 ASP A N 1
ATOM 1429 C CA . ASP A 1 181 ? -9.398 41.562 4.125 1 96.94 181 ASP A CA 1
ATOM 1430 C C . ASP A 1 181 ? -8.867 40.812 5.344 1 96.94 181 ASP A C 1
ATOM 1432 O O . ASP A 1 181 ? -8.992 41.281 6.473 1 96.94 181 ASP A O 1
ATOM 1436 N N . LEU A 1 182 ? -8.375 39.531 5.191 1 97.69 182 LEU A N 1
ATOM 1437 C CA . LEU A 1 182 ? -7.777 38.688 6.23 1 97.69 182 LEU A CA 1
ATOM 1438 C C . LEU A 1 182 ? -8.828 38.25 7.25 1 97.69 182 LEU A C 1
ATOM 1440 O O . LEU A 1 182 ? -8.492 37.656 8.273 1 97.69 182 LEU A O 1
ATOM 1444 N N . ILE A 1 183 ? -10.125 38.531 7.055 1 96 183 ILE A N 1
ATOM 1445 C CA . ILE A 1 183 ? -11.18 38.188 8.008 1 96 183 ILE A CA 1
ATOM 1446 C C . ILE A 1 183 ? -12.18 37.219 7.352 1 96 183 ILE A C 1
ATOM 1448 O O . ILE A 1 183 ? -12.484 36.188 7.898 1 96 183 ILE A O 1
ATOM 1452 N N . HIS A 1 184 ? -12.656 37.625 6.172 1 96.25 184 HIS A N 1
ATOM 1453 C CA . HIS A 1 184 ? -13.602 36.781 5.434 1 96.25 184 HIS A CA 1
ATOM 1454 C C . HIS A 1 184 ? -12.891 35.875 4.441 1 96.25 184 HIS A C 1
ATOM 1456 O O . HIS A 1 184 ? -12.289 36.344 3.473 1 96.25 184 HIS A O 1
ATOM 1462 N N . TRP A 1 185 ? -12.992 34.625 4.699 1 97.19 185 TRP A N 1
ATOM 1463 C CA . TRP A 1 185 ? -12.258 33.625 3.904 1 97.19 185 TRP A CA 1
ATOM 1464 C C . TRP A 1 185 ? -13.203 32.844 3.004 1 97.19 185 TRP A C 1
ATOM 1466 O O . TRP A 1 185 ? -14.305 32.5 3.416 1 97.19 185 TRP A O 1
ATOM 1476 N N . GLU A 1 186 ? -12.789 32.594 1.797 1 97.19 186 GLU A N 1
ATOM 1477 C CA . GLU A 1 186 ? -13.469 31.719 0.844 1 97.19 186 GLU A CA 1
ATOM 1478 C C . GLU A 1 186 ? -12.617 30.5 0.508 1 97.19 186 GLU A C 1
ATOM 1480 O O . GLU A 1 186 ? -11.469 30.625 0.089 1 97.19 186 GLU A O 1
ATOM 1485 N N . HIS A 1 187 ? -13.219 29.344 0.686 1 96.38 187 HIS A N 1
ATOM 1486 C CA . HIS A 1 187 ? -12.508 28.109 0.384 1 96.38 187 HIS A CA 1
ATOM 1487 C C . HIS A 1 187 ? -12.398 27.891 -1.121 1 96.38 187 HIS A C 1
ATOM 1489 O O . HIS A 1 187 ? -13.336 28.188 -1.866 1 96.38 187 HIS A O 1
ATOM 1495 N N . ARG A 1 188 ? -11.227 27.391 -1.532 1 96.31 188 ARG A N 1
ATOM 1496 C CA . ARG A 1 188 ? -10.938 27.109 -2.934 1 96.31 188 ARG A CA 1
ATOM 1497 C C . ARG A 1 188 ? -10.688 25.625 -3.148 1 96.31 188 ARG A C 1
ATOM 1499 O O . ARG A 1 188 ? -9.539 25.172 -3.17 1 96.31 188 ARG A O 1
ATOM 1506 N N . PRO A 1 189 ? -11.703 24.859 -3.523 1 91.75 189 PRO A N 1
ATOM 1507 C CA . PRO A 1 189 ? -11.562 23.406 -3.617 1 91.75 189 PRO A CA 1
ATOM 1508 C C . PRO A 1 189 ? -10.68 22.969 -4.789 1 91.75 189 PRO A C 1
ATOM 1510 O O . PRO A 1 189 ? -10.133 21.859 -4.773 1 91.75 189 PRO A O 1
ATOM 1513 N N . ASP A 1 190 ? -10.484 23.828 -5.77 1 90.44 190 ASP A N 1
ATOM 1514 C CA . ASP A 1 190 ? -9.711 23.453 -6.953 1 90.44 190 ASP A CA 1
ATOM 1515 C C . ASP A 1 190 ? -8.227 23.734 -6.754 1 90.44 190 ASP A C 1
ATOM 1517 O O . ASP A 1 190 ? -7.398 23.344 -7.574 1 90.44 190 ASP A O 1
ATOM 1521 N N . ALA A 1 191 ? -7.852 24.359 -5.676 1 91.75 191 ALA A N 1
ATOM 1522 C CA . ALA A 1 191 ? -6.469 24.766 -5.434 1 91.75 191 ALA A CA 1
ATOM 1523 C C . ALA A 1 191 ? -5.805 23.859 -4.406 1 91.75 191 ALA A C 1
ATOM 1525 O O . ALA A 1 191 ? -4.73 24.172 -3.889 1 91.75 191 ALA A O 1
ATOM 1526 N N . VAL A 1 192 ? -6.355 22.734 -4.215 1 93.69 192 VAL A N 1
ATOM 1527 C CA . VAL A 1 192 ? -5.836 21.781 -3.229 1 93.69 192 VAL A CA 1
ATOM 1528 C C . VAL A 1 192 ? -4.625 21.062 -3.799 1 93.69 192 VAL A C 1
ATOM 1530 O O . VAL A 1 192 ? -4.621 20.656 -4.965 1 93.69 192 VAL A O 1
ATOM 1533 N N . ILE A 1 193 ? -3.541 20.953 -3.08 1 96.88 193 ILE A N 1
ATOM 1534 C CA . ILE A 1 193 ? -2.402 20.109 -3.412 1 96.88 193 ILE A CA 1
ATOM 1535 C C . ILE A 1 193 ? -2.547 18.75 -2.719 1 96.88 193 ILE A C 1
ATOM 1537 O O . ILE A 1 193 ? -2.395 18.656 -1.5 1 96.88 193 ILE A O 1
ATOM 1541 N N . GLU A 1 194 ? -2.801 17.766 -3.469 1 96.62 194 GLU A N 1
ATOM 1542 C CA . GLU A 1 194 ? -3.115 16.438 -2.945 1 96.62 194 GLU A CA 1
ATOM 1543 C C . GLU A 1 194 ? -1.86 15.578 -2.844 1 96.62 194 GLU A C 1
ATOM 1545 O O . GLU A 1 194 ? -0.868 15.836 -3.529 1 96.62 194 GLU A O 1
ATOM 1550 N N . PRO A 1 195 ? -1.935 14.555 -1.959 1 97 195 PRO A N 1
ATOM 1551 C CA . PRO A 1 195 ? -0.822 13.602 -1.918 1 97 195 PRO A CA 1
ATOM 1552 C C . PRO A 1 195 ? -0.601 12.898 -3.254 1 97 195 PRO A C 1
ATOM 1554 O O . PRO A 1 195 ? -1.505 12.852 -4.09 1 97 195 PRO A O 1
ATOM 1557 N N . ASP A 1 196 ? 0.606 12.469 -3.498 1 96.19 196 ASP A N 1
ATOM 1558 C CA . ASP A 1 196 ? 0.947 11.648 -4.656 1 96.19 196 ASP A CA 1
ATOM 1559 C C . ASP A 1 196 ? 1.866 10.5 -4.262 1 96.19 196 ASP A C 1
ATOM 1561 O O . ASP A 1 196 ? 1.812 10.016 -3.129 1 96.19 196 ASP A O 1
ATOM 1565 N N . GLY A 1 197 ? 2.6 10.016 -5.18 1 95.88 197 GLY A N 1
ATOM 1566 C CA . GLY A 1 197 ? 3.416 8.844 -4.906 1 95.88 197 GLY A CA 1
ATOM 1567 C C . GLY A 1 197 ? 4.531 9.109 -3.912 1 95.88 197 GLY A C 1
ATOM 1568 O O . GLY A 1 197 ? 5.125 8.18 -3.371 1 95.88 197 GLY A O 1
ATOM 1569 N N . LEU A 1 198 ? 4.836 10.328 -3.686 1 97.25 198 LEU A N 1
ATOM 1570 C CA . LEU A 1 198 ? 5.914 10.688 -2.77 1 97.25 198 LEU A CA 1
ATOM 1571 C C . LEU A 1 198 ? 5.387 10.852 -1.349 1 97.25 198 LEU A C 1
ATOM 1573 O O . LEU A 1 198 ? 6.168 10.992 -0.405 1 97.25 198 LEU A O 1
ATOM 1577 N N . GLY A 1 199 ? 4.059 10.883 -1.167 1 97.25 199 GLY A N 1
ATOM 1578 C CA . GLY A 1 199 ? 3.492 10.836 0.172 1 97.25 199 GLY A CA 1
ATOM 1579 C C . GLY A 1 199 ? 2.568 12 0.471 1 97.25 199 GLY A C 1
ATOM 1580 O O . GLY A 1 199 ? 2.109 12.688 -0.444 1 97.25 199 GLY A O 1
ATOM 1581 N N . MET A 1 200 ? 2.242 12.195 1.723 1 98.25 200 MET A N 1
ATOM 1582 C CA . MET A 1 200 ? 1.384 13.266 2.221 1 98.25 200 MET A CA 1
ATOM 1583 C C . MET A 1 200 ? 2.057 14.625 2.055 1 98.25 200 MET A C 1
ATOM 1585 O O . MET A 1 200 ? 3.266 14.703 1.825 1 98.25 200 MET A O 1
ATOM 1589 N N . ILE A 1 201 ? 1.27 15.609 2.152 1 98.62 201 ILE A N 1
ATOM 1590 C CA . ILE A 1 201 ? 1.762 16.969 2.006 1 98.62 201 ILE A CA 1
ATOM 1591 C C . ILE A 1 201 ? 1.896 17.625 3.381 1 98.62 201 ILE A C 1
ATOM 1593 O O . ILE A 1 201 ? 0.896 17.984 4.004 1 98.62 201 ILE A O 1
ATOM 1597 N N . PHE A 1 202 ? 3.162 17.844 3.793 1 98.56 202 PHE A N 1
ATOM 1598 C CA . PHE A 1 202 ? 3.447 18.531 5.043 1 98.56 202 PHE A CA 1
ATOM 1599 C C . PHE A 1 202 ? 3.736 20 4.793 1 98.56 202 PHE A C 1
ATOM 1601 O O . PHE A 1 202 ? 3.631 20.484 3.662 1 98.56 202 PHE A O 1
ATOM 1608 N N . SER A 1 203 ? 4.031 20.672 5.816 1 98.62 203 SER A N 1
ATOM 1609 C CA . SER A 1 203 ? 4.109 22.125 5.789 1 98.62 203 SER A CA 1
ATOM 1610 C C . SER A 1 203 ? 5.238 22.609 4.875 1 98.62 203 SER A C 1
ATOM 1612 O O . SER A 1 203 ? 6.18 21.859 4.605 1 98.62 203 SER A O 1
ATOM 1614 N N . GLY A 1 204 ? 5.109 23.797 4.441 1 98.69 204 GLY A N 1
ATOM 1615 C CA . GLY A 1 204 ? 6.059 24.5 3.598 1 98.69 204 GLY A CA 1
ATOM 1616 C C . GLY A 1 204 ? 5.707 25.969 3.402 1 98.69 204 GLY A C 1
ATOM 1617 O O . GLY A 1 204 ? 5.238 26.625 4.332 1 98.69 204 GLY A O 1
ATOM 1618 N N . SER A 1 205 ? 6.117 26.5 2.242 1 98.69 205 SER A N 1
ATOM 1619 C CA . SER A 1 205 ? 5.891 27.906 1.95 1 98.69 205 SER A CA 1
ATOM 1620 C C . SER A 1 205 ? 5.586 28.125 0.471 1 98.69 205 SER A C 1
ATOM 1622 O O . SER A 1 205 ? 5.738 27.203 -0.339 1 98.69 205 SER A O 1
ATOM 1624 N N . SER A 1 206 ? 5.066 29.25 0.172 1 98.56 206 SER A N 1
ATOM 1625 C CA . SER A 1 206 ? 4.898 29.719 -1.204 1 98.56 206 SER A CA 1
ATOM 1626 C C . SER A 1 206 ? 5.473 31.109 -1.396 1 98.56 206 SER A C 1
ATOM 1628 O O . SER A 1 206 ? 5.562 31.891 -0.441 1 98.56 206 SER A O 1
ATOM 1630 N N . ALA A 1 207 ? 5.879 31.375 -2.598 1 98.06 207 ALA A N 1
ATOM 1631 C CA . ALA A 1 207 ? 6.352 32.719 -2.965 1 98.06 207 ALA A CA 1
ATOM 1632 C C . ALA A 1 207 ? 6.016 33.031 -4.418 1 98.06 207 ALA A C 1
ATOM 1634 O O . ALA A 1 207 ? 5.836 32.125 -5.234 1 98.06 207 ALA A O 1
ATOM 1635 N N . VAL A 1 208 ? 5.914 34.281 -4.703 1 98.06 208 VAL A N 1
ATOM 1636 C CA . VAL A 1 208 ? 5.703 34.75 -6.078 1 98.06 208 VAL A CA 1
ATOM 1637 C C . VAL A 1 208 ? 7.051 34.906 -6.781 1 98.06 208 VAL A C 1
ATOM 1639 O O . VAL A 1 208 ? 7.879 35.719 -6.371 1 98.06 208 VAL A O 1
ATOM 1642 N N . ASP A 1 209 ? 7.281 34.125 -7.789 1 98.06 209 ASP A N 1
ATOM 1643 C CA . ASP A 1 209 ? 8.492 34.219 -8.594 1 98.06 209 ASP A CA 1
ATOM 1644 C C . ASP A 1 209 ? 8.383 35.344 -9.641 1 98.06 209 ASP A C 1
ATOM 1646 O O . ASP A 1 209 ? 8.172 35.062 -10.82 1 98.06 209 ASP A O 1
ATOM 1650 N N . ARG A 1 210 ? 8.656 36.5 -9.234 1 96.44 210 ARG A N 1
ATOM 1651 C CA . ARG A 1 210 ? 8.438 37.688 -10.047 1 96.44 210 ARG A CA 1
ATOM 1652 C C . ARG A 1 210 ? 9.25 37.625 -11.336 1 96.44 210 ARG A C 1
ATOM 1654 O O . ARG A 1 210 ? 8.789 38.094 -12.383 1 96.44 210 ARG A O 1
ATOM 1661 N N . SER A 1 211 ? 10.43 37.062 -11.328 1 96.25 211 SER A N 1
ATOM 1662 C CA . SER A 1 211 ? 11.328 37.062 -12.484 1 96.25 211 SER A CA 1
ATOM 1663 C C . SER A 1 211 ? 11.125 35.781 -13.32 1 96.25 211 SER A C 1
ATOM 1665 O O . SER A 1 211 ? 11.586 35.719 -14.469 1 96.25 211 SER A O 1
ATOM 1667 N N . GLY A 1 212 ? 10.469 34.812 -12.766 1 97.75 212 GLY A N 1
ATOM 1668 C CA . GLY A 1 212 ? 10.328 33.531 -13.438 1 97.75 212 GLY A CA 1
ATOM 1669 C C . GLY A 1 212 ? 11.586 32.688 -13.375 1 97.75 212 GLY A C 1
ATOM 1670 O O . GLY A 1 212 ? 11.891 31.953 -14.32 1 97.75 212 GLY A O 1
ATOM 1671 N N . SER A 1 213 ? 12.281 32.75 -12.305 1 97.31 213 SER A N 1
ATOM 1672 C CA . SER A 1 213 ? 13.586 32.125 -12.164 1 97.31 213 SER A CA 1
ATOM 1673 C C . SER A 1 213 ? 13.453 30.594 -12.117 1 97.31 213 SER A C 1
ATOM 1675 O O . SER A 1 213 ? 14.352 29.875 -12.547 1 97.31 213 SER A O 1
ATOM 1677 N N . ALA A 1 214 ? 12.336 30.094 -11.672 1 96.94 214 ALA A N 1
ATOM 1678 C CA . ALA A 1 214 ? 12.133 28.656 -11.555 1 96.94 214 ALA A CA 1
ATOM 1679 C C . ALA A 1 214 ? 11.75 28.031 -12.891 1 96.94 214 ALA A C 1
ATOM 1681 O O . ALA A 1 214 ? 11.742 26.812 -13.039 1 96.94 214 ALA A O 1
ATOM 1682 N N . GLY A 1 215 ? 11.461 28.859 -13.859 1 97.81 215 GLY A N 1
ATOM 1683 C CA . GLY A 1 215 ? 11.117 28.375 -15.188 1 97.81 215 GLY A CA 1
ATOM 1684 C C . GLY A 1 215 ? 9.648 28.047 -15.344 1 97.81 215 GLY A C 1
ATOM 1685 O O . GLY A 1 215 ? 9.25 27.375 -16.297 1 97.81 215 GLY A O 1
ATOM 1686 N N . PHE A 1 216 ? 8.797 28.531 -14.375 1 98.06 216 PHE A N 1
ATOM 1687 C CA . PHE A 1 216 ? 7.367 28.234 -14.438 1 98.06 216 PHE A CA 1
ATOM 1688 C C . PHE A 1 216 ? 6.59 29.438 -14.977 1 98.06 216 PHE A C 1
ATOM 1690 O O . PHE A 1 216 ? 5.359 29.422 -15.008 1 98.06 216 PHE A O 1
ATOM 1697 N N . GLY A 1 217 ? 7.316 30.516 -15.383 1 97.56 217 GLY A N 1
ATOM 1698 C CA . GLY A 1 217 ? 6.719 31.75 -15.883 1 97.56 217 GLY A CA 1
ATOM 1699 C C . GLY A 1 217 ? 6.887 32.906 -14.93 1 97.56 217 GLY A C 1
ATOM 1700 O O . GLY A 1 217 ? 7.039 32.719 -13.727 1 97.56 217 GLY A O 1
ATOM 1701 N N . LYS A 1 218 ? 6.805 34.125 -15.531 1 97.19 218 LYS A N 1
ATOM 1702 C CA . LYS A 1 218 ? 6.863 35.344 -14.734 1 97.19 218 LYS A CA 1
ATOM 1703 C C . LYS A 1 218 ? 5.652 35.469 -13.812 1 97.19 218 LYS A C 1
ATOM 1705 O O . LYS A 1 218 ? 4.527 35.156 -14.219 1 97.19 218 LYS A O 1
ATOM 1710 N N . ASP A 1 219 ? 5.871 35.844 -12.531 1 97.62 219 ASP A N 1
ATOM 1711 C CA . ASP A 1 219 ? 4.848 36.062 -11.516 1 97.62 219 ASP A CA 1
ATOM 1712 C C . ASP A 1 219 ? 4.145 34.781 -11.125 1 97.62 219 ASP A C 1
ATOM 1714 O O . ASP A 1 219 ? 3.08 34.812 -10.508 1 97.62 219 ASP A O 1
ATOM 1718 N N . ALA A 1 220 ? 4.754 33.625 -11.5 1 98.44 220 ALA A N 1
ATOM 1719 C CA . ALA A 1 220 ? 4.188 32.344 -11.047 1 98.44 220 ALA A CA 1
ATOM 1720 C C . ALA A 1 220 ? 4.277 32.219 -9.523 1 98.44 220 ALA A C 1
ATOM 1722 O O . ALA A 1 220 ? 5.242 32.688 -8.914 1 98.44 220 ALA A O 1
ATOM 1723 N N . VAL A 1 221 ? 3.244 31.609 -8.945 1 98.69 221 VAL A N 1
ATOM 1724 C CA . VAL A 1 221 ? 3.322 31.219 -7.539 1 98.69 221 VAL A CA 1
ATOM 1725 C C . VAL A 1 221 ? 3.973 29.844 -7.414 1 98.69 221 VAL A C 1
ATOM 1727 O O . VAL A 1 221 ? 3.543 28.891 -8.062 1 98.69 221 VAL A O 1
ATOM 1730 N N . VAL A 1 222 ? 5.035 29.734 -6.676 1 98.81 222 VAL A N 1
ATOM 1731 C CA . VAL A 1 222 ? 5.719 28.469 -6.457 1 98.81 222 VAL A CA 1
ATOM 1732 C C . VAL A 1 222 ? 5.555 28.031 -5 1 98.81 222 VAL A C 1
ATOM 1734 O O . VAL A 1 222 ? 5.895 28.781 -4.082 1 98.81 222 VAL A O 1
ATOM 1737 N N . ALA A 1 223 ? 4.953 26.875 -4.828 1 98.81 223 ALA A N 1
ATOM 1738 C CA . ALA A 1 223 ? 4.84 26.25 -3.514 1 98.81 223 ALA A CA 1
ATOM 1739 C C . ALA A 1 223 ? 5.938 25.203 -3.305 1 98.81 223 ALA A C 1
ATOM 1741 O O . ALA A 1 223 ? 6.223 24.406 -4.195 1 98.81 223 ALA A O 1
ATOM 1742 N N . MET A 1 224 ? 6.629 25.281 -2.24 1 98.81 224 MET A N 1
ATOM 1743 C CA . MET A 1 224 ? 7.543 24.25 -1.779 1 98.81 224 MET A CA 1
ATOM 1744 C C . MET A 1 224 ? 7.016 23.578 -0.511 1 98.81 224 MET A C 1
ATOM 1746 O O . MET A 1 224 ? 6.605 24.266 0.428 1 98.81 224 MET A O 1
ATOM 1750 N N . TYR A 1 225 ? 6.934 22.266 -0.512 1 98.81 225 TYR A N 1
ATOM 1751 C CA . TYR A 1 225 ? 6.352 21.531 0.605 1 98.81 225 TYR A CA 1
ATOM 1752 C C . TYR A 1 225 ? 7.133 20.25 0.879 1 98.81 225 TYR A C 1
ATOM 1754 O O . TYR A 1 225 ? 7.969 19.844 0.07 1 98.81 225 TYR A O 1
ATOM 1762 N N . THR A 1 226 ? 6.934 19.703 2.072 1 98.81 226 THR A N 1
ATOM 1763 C CA . THR A 1 226 ? 7.531 18.422 2.426 1 98.81 226 THR A CA 1
ATOM 1764 C C . THR A 1 226 ? 6.633 17.266 1.982 1 98.81 226 THR A C 1
ATOM 1766 O O . THR A 1 226 ? 5.473 17.203 2.381 1 98.81 226 THR A O 1
ATOM 1769 N N . SER A 1 227 ? 7.133 16.484 1.076 1 98.38 227 SER A N 1
ATOM 1770 C CA . SER A 1 227 ? 6.527 15.172 0.844 1 98.38 227 SER A CA 1
ATOM 1771 C C . SER A 1 227 ? 6.922 14.18 1.934 1 98.38 227 SER A C 1
ATOM 1773 O O . SER A 1 227 ? 8.109 13.992 2.213 1 98.38 227 SER A O 1
ATOM 1775 N N . ALA A 1 228 ? 5.871 13.594 2.527 1 97.88 228 ALA A N 1
ATOM 1776 C CA . ALA A 1 228 ? 6.168 12.773 3.699 1 97.88 228 ALA A CA 1
ATOM 1777 C C . ALA A 1 228 ? 5.617 11.359 3.533 1 97.88 228 ALA A C 1
ATOM 1779 O O . ALA A 1 228 ? 4.406 11.172 3.385 1 97.88 228 ALA A O 1
ATOM 1780 N N . ALA A 1 229 ? 6.461 10.391 3.57 1 95.75 229 ALA A N 1
ATOM 1781 C CA . ALA A 1 229 ? 6.184 8.961 3.635 1 95.75 229 ALA A CA 1
ATOM 1782 C C . ALA A 1 229 ? 7.219 8.234 4.492 1 95.75 229 ALA A C 1
ATOM 1784 O O . ALA A 1 229 ? 7.41 8.578 5.664 1 95.75 229 ALA A O 1
ATOM 1785 N N . ALA A 1 230 ? 7.992 7.324 3.906 1 93.88 230 ALA A N 1
ATOM 1786 C CA . ALA A 1 230 ? 9.039 6.68 4.691 1 93.88 230 ALA A CA 1
ATOM 1787 C C . ALA A 1 230 ? 10.102 7.688 5.129 1 93.88 230 ALA A C 1
ATOM 1789 O O . ALA A 1 230 ? 10.703 7.543 6.191 1 93.88 230 ALA A O 1
ATOM 1790 N N . SER A 1 231 ? 10.258 8.641 4.32 1 95.75 231 SER A N 1
ATOM 1791 C CA . SER A 1 231 ? 11.133 9.766 4.605 1 95.75 231 SER A CA 1
ATOM 1792 C C . SER A 1 231 ? 10.469 11.094 4.246 1 95.75 231 SER A C 1
ATOM 1794 O O . SER A 1 231 ? 9.391 11.109 3.654 1 95.75 231 SER A O 1
ATOM 1796 N N . GLN A 1 232 ? 11.156 12.125 4.688 1 97.31 232 GLN A N 1
ATOM 1797 C CA . GLN A 1 232 ? 10.688 13.469 4.367 1 97.31 232 GLN A CA 1
ATOM 1798 C C . GLN A 1 232 ? 11.602 14.148 3.352 1 97.31 232 GLN A C 1
ATOM 1800 O O . GLN A 1 232 ? 12.812 14.25 3.568 1 97.31 232 GLN A O 1
ATOM 1805 N N . ILE A 1 233 ? 11.039 14.57 2.234 1 98 233 ILE A N 1
ATOM 1806 C CA . ILE A 1 233 ? 11.781 15.211 1.153 1 98 233 ILE A CA 1
ATOM 1807 C C . ILE A 1 233 ? 11.031 16.469 0.687 1 98 233 ILE A C 1
ATOM 1809 O O . ILE A 1 233 ? 9.852 16.641 0.999 1 98 233 ILE A O 1
ATOM 1813 N N . GLN A 1 234 ? 11.688 17.344 -0.001 1 98.69 234 GLN A N 1
ATOM 1814 C CA . GLN A 1 234 ? 11.07 18.625 -0.378 1 98.69 234 GLN A CA 1
ATOM 1815 C C . GLN A 1 234 ? 10.688 18.625 -1.854 1 98.69 234 GLN A C 1
ATOM 1817 O O . GLN A 1 234 ? 11.469 18.219 -2.709 1 98.69 234 GLN A O 1
ATOM 1822 N N . SER A 1 235 ? 9.445 19.078 -2.133 1 98.69 235 SER A N 1
ATOM 1823 C CA . SER A 1 235 ? 8.852 19.062 -3.469 1 98.69 235 SER A CA 1
ATOM 1824 C C . SER A 1 235 ? 8.289 20.438 -3.836 1 98.69 235 SER A C 1
ATOM 1826 O O . SER A 1 235 ? 8.117 21.297 -2.971 1 98.69 235 SER A O 1
ATOM 1828 N N . LEU A 1 236 ? 8.07 20.625 -5.141 1 98.69 236 LEU A N 1
ATOM 1829 C CA . LEU A 1 236 ? 7.504 21.875 -5.656 1 98.69 236 LEU A CA 1
ATOM 1830 C C . LEU A 1 236 ? 6.156 21.625 -6.324 1 98.69 236 LEU A C 1
ATOM 1832 O O . LEU A 1 236 ? 5.926 20.547 -6.887 1 98.69 236 LEU A O 1
ATOM 1836 N N . ALA A 1 237 ? 5.301 22.562 -6.262 1 98.69 237 ALA A N 1
ATOM 1837 C CA . ALA A 1 237 ? 4.152 22.797 -7.133 1 98.69 237 ALA A CA 1
ATOM 1838 C C . ALA A 1 237 ? 4.082 24.25 -7.57 1 98.69 237 ALA A C 1
ATOM 1840 O O . ALA A 1 237 ? 4.707 25.125 -6.961 1 98.69 237 ALA A O 1
ATOM 1841 N N . TRP A 1 238 ? 3.402 24.547 -8.664 1 98.5 238 TRP A N 1
ATOM 1842 C CA . TRP A 1 238 ? 3.375 25.922 -9.148 1 98.5 238 TRP A CA 1
ATOM 1843 C C . TRP A 1 238 ? 2.01 26.266 -9.727 1 98.5 238 TRP A C 1
ATOM 1845 O O . TRP A 1 238 ? 1.229 25.375 -10.07 1 98.5 238 TRP A O 1
ATOM 1855 N N . SER A 1 239 ? 1.691 27.484 -9.711 1 98.56 239 SER A N 1
ATOM 1856 C CA . SER A 1 239 ? 0.46 28.047 -10.258 1 98.56 239 SER A CA 1
ATOM 1857 C C . SER A 1 239 ? 0.751 29.234 -11.164 1 98.56 239 SER A C 1
ATOM 1859 O O . SER A 1 239 ? 1.538 30.125 -10.812 1 98.56 239 SER A O 1
ATOM 1861 N N . ASP A 1 240 ? 0.11 29.219 -12.328 1 97.06 240 ASP A N 1
ATOM 1862 C CA . ASP A 1 240 ? 0.216 30.344 -13.25 1 97.06 240 ASP A CA 1
ATOM 1863 C C . ASP A 1 240 ? -1.105 31.094 -13.344 1 97.06 240 ASP A C 1
ATOM 1865 O O . ASP A 1 240 ? -1.293 31.922 -14.242 1 97.06 240 ASP A O 1
ATOM 1869 N N . ASP A 1 241 ? -2.027 30.797 -12.414 1 97.31 241 ASP A N 1
ATOM 1870 C CA . ASP A 1 241 ? -3.342 31.422 -12.414 1 97.31 241 ASP A CA 1
ATOM 1871 C C . ASP A 1 241 ? -3.652 32.062 -11.055 1 97.31 241 ASP A C 1
ATOM 1873 O O . ASP A 1 241 ? -4.777 31.938 -10.562 1 97.31 241 ASP A O 1
ATOM 1877 N N . ASN A 1 242 ? -2.652 32.562 -10.414 1 95.94 242 ASN A N 1
ATOM 1878 C CA . ASN A 1 242 ? -2.754 33.312 -9.164 1 95.94 242 ASN A CA 1
ATOM 1879 C C . ASN A 1 242 ? -3.225 32.438 -8.016 1 95.94 242 ASN A C 1
ATOM 1881 O O . ASN A 1 242 ? -4.039 32.844 -7.191 1 95.94 242 ASN A O 1
ATOM 1885 N N . GLY A 1 243 ? -2.852 31.125 -8.016 1 96.5 243 GLY A N 1
ATOM 1886 C CA . GLY A 1 243 ? -3.117 30.234 -6.906 1 96.5 243 GLY A CA 1
ATOM 1887 C C . GLY A 1 243 ? -4.461 29.531 -7.012 1 96.5 243 GLY A C 1
ATOM 1888 O O . GLY A 1 243 ? -4.906 28.891 -6.059 1 96.5 243 GLY A O 1
ATOM 1889 N N . GLU A 1 244 ? -5.121 29.578 -8.141 1 96 244 GLU A N 1
ATOM 1890 C CA . GLU A 1 244 ? -6.418 28.922 -8.312 1 96 244 GLU A CA 1
ATOM 1891 C C . GLU A 1 244 ? -6.258 27.422 -8.531 1 96 244 GLU A C 1
ATOM 1893 O O . GLU A 1 244 ? -7.164 26.656 -8.227 1 96 244 GLU A O 1
ATOM 1898 N N . THR A 1 245 ?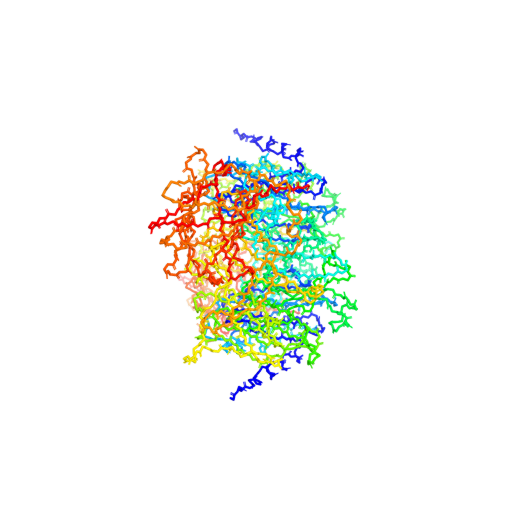 -5.172 27.094 -9.117 1 97.19 245 THR A N 1
ATOM 1899 C CA . THR A 1 245 ? -4.781 25.688 -9.266 1 97.19 245 THR A CA 1
ATOM 1900 C C . THR A 1 245 ? -3.268 25.531 -9.117 1 97.19 245 THR A C 1
ATOM 1902 O O . THR A 1 245 ? -2.52 26.484 -9.32 1 97.19 245 THR A O 1
ATOM 1905 N N . PHE A 1 246 ? -2.867 24.344 -8.766 1 98.12 246 PHE A N 1
ATOM 1906 C CA . PHE A 1 246 ? -1.443 24.031 -8.664 1 98.12 246 PHE A CA 1
ATOM 1907 C C . PHE A 1 246 ? -1.098 22.781 -9.453 1 98.12 246 PHE A C 1
ATOM 1909 O O . PHE A 1 246 ? -1.858 21.812 -9.453 1 98.12 246 PHE A O 1
ATOM 1916 N N . THR A 1 247 ? -0.022 22.891 -10.109 1 97.5 247 THR A N 1
ATOM 1917 C CA . THR A 1 247 ? 0.562 21.75 -10.812 1 97.5 247 THR A CA 1
ATOM 1918 C C . THR A 1 247 ? 1.844 21.297 -10.125 1 97.5 247 THR A C 1
ATOM 1920 O O . THR A 1 247 ? 2.756 22.094 -9.898 1 97.5 247 THR A O 1
ATOM 1923 N N . LYS A 1 248 ? 1.927 20.078 -9.828 1 97.19 248 LYS A N 1
ATOM 1924 C CA . LYS A 1 248 ? 3.139 19.562 -9.195 1 97.19 248 LYS A CA 1
ATOM 1925 C C . LYS A 1 248 ? 4.285 19.469 -10.195 1 97.19 248 LYS A C 1
ATOM 1927 O O . LYS A 1 248 ? 4.074 19.125 -11.359 1 97.19 248 LYS A O 1
ATOM 1932 N N . TYR A 1 249 ? 5.43 19.719 -9.781 1 96.94 249 TYR A N 1
ATOM 1933 C CA . TYR A 1 249 ? 6.613 19.656 -10.625 1 96.94 249 TYR A CA 1
ATOM 1934 C C . TYR A 1 249 ? 7.008 18.203 -10.906 1 96.94 249 TYR A C 1
ATOM 1936 O O . TYR A 1 249 ? 7.168 17.406 -9.984 1 96.94 249 TYR A O 1
ATOM 1944 N N . ASP A 1 250 ? 7.211 17.844 -12.109 1 92 250 ASP A N 1
ATOM 1945 C CA . ASP A 1 250 ? 7.48 16.469 -12.492 1 92 250 ASP A CA 1
ATOM 1946 C C . ASP A 1 250 ? 8.906 16.062 -12.125 1 92 250 ASP A C 1
ATOM 1948 O O . ASP A 1 250 ? 9.242 14.875 -12.125 1 92 250 ASP A O 1
ATOM 1952 N N . GLY A 1 251 ? 9.75 17.031 -11.773 1 93.31 251 GLY A N 1
ATOM 1953 C CA . GLY A 1 251 ? 11.117 16.75 -11.383 1 93.31 251 GLY A CA 1
ATOM 1954 C C . GLY A 1 251 ? 11.281 16.562 -9.883 1 93.31 251 GLY A C 1
ATOM 1955 O O . GLY A 1 251 ? 12.398 16.391 -9.391 1 93.31 251 GLY A O 1
ATOM 1956 N N . ASN A 1 252 ? 10.133 16.578 -9.164 1 97.31 252 ASN A N 1
ATOM 1957 C CA . ASN A 1 252 ? 10.211 16.344 -7.723 1 97.31 252 ASN A CA 1
ATOM 1958 C C . ASN A 1 252 ? 10.852 14.984 -7.414 1 97.31 252 ASN A C 1
ATOM 1960 O O . ASN A 1 252 ? 10.688 14.031 -8.18 1 97.31 252 ASN A O 1
ATOM 1964 N N . PRO A 1 253 ? 11.57 14.914 -6.246 1 97.38 253 PRO A N 1
ATOM 1965 C CA . PRO A 1 253 ? 11.828 16.016 -5.324 1 97.38 253 PRO A CA 1
ATOM 1966 C C . PRO A 1 253 ? 13 16.891 -5.766 1 97.38 253 PRO A C 1
ATOM 1968 O O . PRO A 1 253 ? 13.812 16.469 -6.59 1 97.38 253 PRO A O 1
ATOM 1971 N N . VAL A 1 254 ? 13.094 18.031 -5.164 1 97.81 254 VAL A N 1
ATOM 1972 C CA . VAL A 1 254 ? 14.148 18.953 -5.57 1 97.81 254 VAL A CA 1
ATOM 1973 C C . VAL A 1 254 ? 15.211 19.031 -4.477 1 97.81 254 VAL A C 1
ATOM 1975 O O . VAL A 1 254 ? 16.312 19.562 -4.703 1 97.81 254 VAL A O 1
ATOM 1978 N N . LEU A 1 255 ? 14.922 18.594 -3.326 1 98.25 255 LEU A N 1
ATOM 1979 C CA . LEU A 1 255 ? 15.875 18.609 -2.221 1 98.25 255 LEU A CA 1
ATOM 1980 C C . LEU A 1 255 ? 15.703 17.375 -1.335 1 98.25 255 LEU A C 1
ATOM 1982 O O . LEU A 1 255 ? 14.609 17.141 -0.813 1 98.25 255 LEU A O 1
ATOM 1986 N N . THR A 1 256 ? 16.719 16.594 -1.211 1 96.81 256 THR A N 1
ATOM 1987 C CA . THR A 1 256 ? 16.734 15.398 -0.387 1 96.81 256 THR A CA 1
ATOM 1988 C C . THR A 1 256 ? 17.891 15.438 0.607 1 96.81 256 THR A C 1
ATOM 1990 O O . THR A 1 256 ? 18.953 15.984 0.309 1 96.81 256 THR A O 1
ATOM 1993 N N . LEU A 1 257 ? 17.609 14.961 1.8 1 95.56 257 LEU A N 1
ATOM 1994 C CA . LEU A 1 257 ? 18.625 14.742 2.824 1 95.56 257 LEU A CA 1
ATOM 1995 C C . LEU A 1 257 ? 18.547 13.32 3.377 1 95.56 257 LEU A C 1
ATOM 1997 O O . LEU A 1 257 ? 17.531 12.641 3.209 1 95.56 257 LEU A O 1
ATOM 2001 N N . ASP A 1 258 ? 19.594 12.82 3.961 1 92.44 258 ASP A N 1
ATOM 2002 C CA . ASP A 1 258 ? 19.594 11.484 4.551 1 92.44 258 ASP A CA 1
ATOM 2003 C C . ASP A 1 258 ? 19.156 11.531 6.012 1 92.44 258 ASP A C 1
ATOM 2005 O O . ASP A 1 258 ? 19.422 10.594 6.773 1 92.44 258 ASP A O 1
ATOM 2009 N N . SER A 1 259 ? 18.594 12.68 6.383 1 90.69 259 SER A N 1
ATOM 2010 C CA . SER A 1 259 ? 18.047 12.898 7.719 1 90.69 259 SER A CA 1
ATOM 2011 C C . SER A 1 259 ? 16.672 13.539 7.652 1 90.69 259 SER A C 1
ATOM 2013 O O . SER A 1 259 ? 16.25 14.016 6.594 1 90.69 259 SER A O 1
ATOM 2015 N N . GLU A 1 260 ? 16.031 13.539 8.82 1 91.69 260 GLU A N 1
ATOM 2016 C CA . GLU A 1 260 ? 14.688 14.109 8.859 1 91.69 260 GLU A CA 1
ATOM 2017 C C . GLU A 1 260 ? 14.734 15.633 8.75 1 91.69 260 GLU A C 1
ATOM 2019 O O . GLU A 1 260 ? 15.25 16.312 9.641 1 91.69 260 GLU A O 1
ATOM 2024 N N . ALA A 1 261 ? 14.242 16.141 7.691 1 96.56 261 ALA A N 1
ATOM 2025 C CA . ALA A 1 261 ? 14.133 17.562 7.445 1 96.56 261 ALA A CA 1
ATOM 2026 C C . ALA A 1 261 ? 12.773 17.922 6.84 1 96.56 261 ALA A C 1
ATOM 2028 O O . ALA A 1 261 ? 12.266 17.188 5.988 1 96.56 261 ALA A O 1
ATOM 2029 N N . ARG A 1 262 ? 12.203 18.984 7.355 1 98.19 262 ARG A N 1
ATOM 2030 C CA . ARG A 1 262 ? 10.852 19.266 6.887 1 98.19 262 ARG A CA 1
ATOM 2031 C C . ARG A 1 262 ? 10.547 20.766 6.984 1 98.19 262 ARG A C 1
ATOM 2033 O O . ARG A 1 262 ? 11.336 21.531 7.559 1 98.19 262 ARG A O 1
ATOM 2040 N N . ASP A 1 263 ? 9.453 21.141 6.383 1 98.75 263 ASP A N 1
ATOM 2041 C CA . ASP A 1 263 ? 8.797 22.438 6.484 1 98.75 263 ASP A CA 1
ATOM 2042 C C . ASP A 1 263 ? 9.648 23.547 5.855 1 98.75 263 ASP A C 1
ATOM 2044 O O . ASP A 1 263 ? 9.969 24.531 6.508 1 98.75 263 ASP A O 1
ATOM 2048 N N . PRO A 1 264 ? 9.906 23.406 4.57 1 98.81 264 PRO A N 1
ATOM 2049 C CA . PRO A 1 264 ? 10.711 24.422 3.885 1 98.81 264 PRO A CA 1
ATOM 2050 C C . PRO A 1 264 ? 10.031 25.781 3.836 1 98.81 264 PRO A C 1
ATOM 2052 O O . PRO A 1 264 ? 8.859 25.891 3.467 1 98.81 264 PRO A O 1
ATOM 2055 N N . ASN A 1 265 ? 10.758 26.797 4.207 1 98.88 265 ASN A N 1
ATOM 2056 C CA . ASN A 1 265 ? 10.297 28.172 4.055 1 98.88 265 ASN A CA 1
ATOM 2057 C C . ASN A 1 265 ? 11.25 28.984 3.199 1 98.88 265 ASN A C 1
ATOM 2059 O O . ASN A 1 265 ? 12.367 29.297 3.623 1 98.88 265 ASN A O 1
ATOM 2063 N N . MET A 1 266 ? 10.844 29.422 2.027 1 98.19 266 MET A N 1
ATOM 2064 C CA . MET A 1 266 ? 11.758 30.094 1.101 1 98.19 266 MET A CA 1
ATOM 2065 C C . MET A 1 266 ? 11.336 31.547 0.882 1 98.19 266 MET A C 1
ATOM 2067 O O . MET A 1 266 ? 10.156 31.875 0.984 1 98.19 266 MET A O 1
ATOM 2071 N N . PHE A 1 267 ? 12.281 32.406 0.576 1 97.81 267 PHE A N 1
ATOM 2072 C CA . PHE A 1 267 ? 12.047 33.812 0.229 1 97.81 267 PHE A CA 1
ATOM 2073 C C . PHE A 1 267 ? 13.156 34.344 -0.669 1 97.81 267 PHE A C 1
ATOM 2075 O O . PHE A 1 267 ? 14.234 33.75 -0.747 1 97.81 267 PHE A O 1
ATOM 2082 N N . TRP A 1 268 ? 12.867 35.406 -1.338 1 97.12 268 TRP A N 1
ATOM 2083 C CA . TRP A 1 268 ? 13.852 36 -2.227 1 97.12 268 TRP A CA 1
ATOM 2084 C C . TRP A 1 268 ? 14.844 36.875 -1.438 1 97.12 268 TRP A C 1
ATOM 2086 O O . TRP A 1 268 ? 14.453 37.812 -0.735 1 97.12 268 TRP A O 1
ATOM 2096 N N . GLY A 1 269 ? 16.094 36.5 -1.509 1 96.06 269 GLY A N 1
ATOM 2097 C CA . GLY A 1 269 ? 17.156 37.312 -0.95 1 96.06 269 GLY A CA 1
ATOM 2098 C C . GLY A 1 269 ? 17.641 38.406 -1.895 1 96.06 269 GLY A C 1
ATOM 2099 O O . GLY A 1 269 ? 18.578 38.219 -2.652 1 96.06 269 GLY A O 1
ATOM 2100 N N . ALA A 1 270 ? 17.156 39.5 -1.719 1 90.94 270 ALA A N 1
ATOM 2101 C CA . ALA A 1 270 ? 17.391 40.625 -2.652 1 90.94 270 ALA A CA 1
ATOM 2102 C C . ALA A 1 270 ? 18.844 41.031 -2.656 1 90.94 270 ALA A C 1
ATOM 2104 O O . ALA A 1 270 ? 19.391 41.438 -3.697 1 90.94 270 ALA A O 1
ATOM 2105 N N . GLU A 1 271 ? 19.469 40.969 -1.523 1 91.5 271 GLU A N 1
ATOM 2106 C CA . GLU A 1 271 ? 20.859 41.406 -1.425 1 91.5 271 GLU A CA 1
ATOM 2107 C C . GLU A 1 271 ? 21.781 40.531 -2.262 1 91.5 271 GLU A C 1
ATOM 2109 O O . GLU A 1 271 ? 22.75 41.031 -2.852 1 91.5 271 GLU A O 1
ATOM 2114 N N . ARG A 1 272 ? 21.422 39.281 -2.316 1 94.81 272 ARG A N 1
ATOM 2115 C CA . ARG A 1 272 ? 22.281 38.344 -3.018 1 94.81 272 ARG A CA 1
ATOM 2116 C C . ARG A 1 272 ? 21.641 37.875 -4.316 1 94.81 272 ARG A C 1
ATOM 2118 O O . ARG A 1 272 ? 22.25 37.125 -5.094 1 94.81 272 ARG A O 1
ATOM 2125 N N . ASN A 1 273 ? 20.5 38.312 -4.625 1 96.12 273 ASN A N 1
ATOM 2126 C CA . ASN A 1 273 ? 19.75 37.906 -5.812 1 96.12 273 ASN A CA 1
ATOM 2127 C C . ASN A 1 273 ? 19.641 36.406 -5.93 1 96.12 273 ASN A C 1
ATOM 2129 O O . ASN A 1 273 ? 19.969 35.812 -6.973 1 96.12 273 ASN A O 1
ATOM 2133 N N . VAL A 1 274 ? 19.344 35.75 -4.867 1 97.94 274 VAL A N 1
ATOM 2134 C CA . VAL A 1 274 ? 19.094 34.312 -4.816 1 97.94 274 VAL A CA 1
ATOM 2135 C C . VAL A 1 274 ? 17.906 34 -3.924 1 97.94 274 VAL A C 1
ATOM 2137 O O . VAL A 1 274 ? 17.5 34.844 -3.113 1 97.94 274 VAL A O 1
ATOM 2140 N N . TRP A 1 275 ? 17.344 32.844 -4.168 1 98.62 275 TRP A N 1
ATOM 2141 C CA . TRP A 1 275 ? 16.359 32.344 -3.223 1 98.62 275 TRP A CA 1
ATOM 2142 C C . TRP A 1 275 ? 17.031 31.781 -1.978 1 98.62 275 TRP A C 1
ATOM 2144 O O . TRP A 1 275 ? 18.047 31.078 -2.074 1 98.62 275 TRP A O 1
ATOM 2154 N N . ILE A 1 276 ? 16.531 32.156 -0.844 1 98.75 276 ILE A N 1
ATOM 2155 C CA . ILE A 1 276 ? 16.969 31.641 0.44 1 98.75 276 ILE A CA 1
ATOM 2156 C C . ILE A 1 276 ? 15.945 30.641 0.968 1 98.75 276 ILE A C 1
ATOM 2158 O O . ILE A 1 276 ? 14.734 30.891 0.882 1 98.75 276 ILE A O 1
ATOM 2162 N N . LEU A 1 277 ? 16.422 29.531 1.445 1 98.81 277 LEU A N 1
ATOM 2163 C CA . LEU A 1 277 ? 15.555 28.516 2.039 1 98.81 277 LEU A CA 1
ATOM 2164 C C . LEU A 1 277 ? 15.992 28.203 3.469 1 98.81 277 LEU A C 1
ATOM 2166 O O . LEU A 1 277 ? 17.172 27.984 3.729 1 98.81 277 LEU A O 1
ATOM 2170 N N . VAL A 1 278 ? 15.07 28.281 4.391 1 98.88 278 VAL A N 1
ATOM 2171 C CA . VAL A 1 278 ? 15.266 27.766 5.742 1 98.88 278 VAL A CA 1
ATOM 2172 C C . VAL A 1 278 ? 14.5 26.453 5.902 1 98.88 278 VAL A C 1
ATOM 2174 O O . VAL A 1 278 ? 13.305 26.375 5.613 1 98.88 278 VAL A O 1
ATOM 2177 N N . LEU A 1 279 ? 15.188 25.406 6.27 1 98.75 279 LEU A N 1
ATOM 2178 C CA . LEU A 1 279 ? 14.648 24.047 6.398 1 98.75 279 LEU A CA 1
ATOM 2179 C C . LEU A 1 279 ? 14.914 23.5 7.789 1 98.75 279 LEU A C 1
ATOM 2181 O O . LEU A 1 279 ? 16.047 23.531 8.273 1 98.75 279 LEU A O 1
ATOM 2185 N N . ALA A 1 280 ? 13.883 22.969 8.422 1 98.56 280 ALA A N 1
ATOM 2186 C CA . ALA A 1 280 ? 14.047 22.438 9.766 1 98.56 280 ALA A CA 1
ATOM 2187 C C . ALA A 1 280 ? 14.711 21.062 9.734 1 98.56 280 ALA A C 1
ATOM 2189 O O . ALA A 1 280 ? 14.219 20.141 9.07 1 98.56 280 ALA A O 1
ATOM 2190 N N . HIS A 1 281 ? 15.82 20.969 10.336 1 97.31 281 HIS A N 1
ATOM 2191 C CA . HIS A 1 281 ? 16.406 19.688 10.68 1 97.31 281 HIS A CA 1
ATOM 2192 C C . HIS A 1 281 ? 15.859 19.156 12.008 1 97.31 281 HIS A C 1
ATOM 2194 O O . HIS A 1 281 ? 16.531 19.266 13.039 1 97.31 281 HIS A O 1
ATOM 2200 N N . ALA A 1 282 ? 14.789 18.531 11.984 1 94 282 ALA A N 1
ATOM 2201 C CA . ALA A 1 282 ? 13.789 18.375 13.039 1 94 282 ALA A CA 1
ATOM 2202 C C . ALA A 1 282 ? 14.422 17.797 14.305 1 94 282 ALA A C 1
ATOM 2204 O O . ALA A 1 282 ? 14.383 18.406 15.367 1 94 282 ALA A O 1
ATOM 2205 N N . LEU A 1 283 ? 15.102 16.703 14.211 1 93.19 283 LEU A N 1
ATOM 2206 C CA . LEU A 1 283 ? 15.602 15.969 15.367 1 93.19 283 LEU A CA 1
ATOM 2207 C C . LEU A 1 283 ? 16.922 16.578 15.859 1 93.19 283 LEU A C 1
ATOM 2209 O O . LEU A 1 283 ? 17.266 16.438 17.031 1 93.19 283 LEU A O 1
ATOM 2213 N N . ASP A 1 284 ? 17.562 17.266 14.961 1 94.31 284 ASP A N 1
ATOM 2214 C CA . ASP A 1 284 ? 18.859 17.828 15.297 1 94.31 284 ASP A CA 1
ATOM 2215 C C . ASP A 1 284 ? 18.719 19.219 15.906 1 94.31 284 ASP A C 1
ATOM 2217 O O . ASP A 1 284 ? 19.703 19.812 16.375 1 94.31 284 ASP A O 1
ATOM 2221 N N . HIS A 1 285 ? 17.562 19.734 15.914 1 96.25 285 HIS A N 1
ATOM 2222 C CA . HIS A 1 285 ? 17.266 21.062 16.469 1 96.25 285 HIS A CA 1
ATOM 2223 C C . HIS A 1 285 ? 18.141 22.125 15.82 1 96.25 285 HIS A C 1
ATOM 2225 O O . HIS A 1 285 ? 18.797 22.906 16.516 1 96.25 285 HIS A O 1
ATOM 2231 N N . GLU A 1 286 ? 18.109 22.047 14.469 1 96.88 286 GLU A N 1
ATOM 2232 C CA . GLU A 1 286 ? 18.812 23.031 13.648 1 96.88 286 GLU A CA 1
ATOM 2233 C C . GLU A 1 286 ? 17.938 23.531 12.508 1 96.88 286 GLU A C 1
ATOM 2235 O O . GLU A 1 286 ? 17.062 22.797 12.023 1 96.88 286 GLU A O 1
ATOM 2240 N N . MET A 1 287 ? 18.172 24.734 12.242 1 98.56 287 MET A N 1
ATOM 2241 C CA . MET A 1 287 ? 17.656 25.266 10.984 1 98.56 287 MET A CA 1
ATOM 2242 C C . MET A 1 287 ? 18.75 25.328 9.922 1 98.56 287 MET A C 1
ATOM 2244 O O . MET A 1 287 ? 19.734 26.031 10.094 1 98.56 287 MET A O 1
ATOM 2248 N N . LEU A 1 288 ? 18.5 24.547 8.852 1 98.69 288 LEU A N 1
ATOM 2249 C CA . LEU A 1 288 ? 19.406 24.594 7.715 1 98.69 288 LEU A CA 1
ATOM 2250 C C . LEU A 1 288 ? 19.062 25.734 6.77 1 98.69 288 LEU A C 1
ATOM 2252 O O . LEU A 1 288 ? 17.891 25.938 6.457 1 98.69 288 LEU A O 1
ATOM 2256 N N . ILE A 1 289 ? 20.109 26.469 6.344 1 98.81 289 ILE A N 1
ATOM 2257 C CA . ILE A 1 289 ? 19.891 27.578 5.41 1 98.81 289 ILE A CA 1
ATOM 2258 C C . ILE A 1 289 ? 20.531 27.234 4.066 1 98.81 289 ILE A C 1
ATOM 2260 O O . ILE A 1 289 ? 21.719 26.891 4 1 98.81 289 ILE A O 1
ATOM 2264 N N . PHE A 1 290 ? 19.703 27.281 3.012 1 98.81 290 PHE A N 1
ATOM 2265 C CA . PHE A 1 290 ? 20.141 27 1.649 1 98.81 290 PHE A CA 1
ATOM 2266 C C . PHE A 1 290 ? 19.969 28.234 0.763 1 98.81 290 PHE A C 1
ATOM 2268 O O . PHE A 1 290 ? 19.25 29.156 1.113 1 98.81 290 PHE A O 1
ATOM 2275 N N . SER A 1 291 ? 20.672 28.266 -0.344 1 98.69 291 SER A N 1
ATOM 2276 C CA . SER A 1 291 ? 20.453 29.234 -1.414 1 98.69 291 SER A CA 1
ATOM 2277 C C . SER A 1 291 ? 20.266 28.547 -2.756 1 98.69 291 SER A C 1
ATOM 2279 O O . SER A 1 291 ? 20.688 27.406 -2.939 1 98.69 291 SER A O 1
ATOM 2281 N N . SER A 1 292 ? 19.531 29.188 -3.66 1 98.69 292 SER A N 1
ATOM 2282 C CA . SER A 1 292 ? 19.281 28.641 -4.992 1 98.69 292 SER A CA 1
ATOM 2283 C C . SER A 1 292 ? 19.031 29.766 -6 1 98.69 292 SER A C 1
ATOM 2285 O O . SER A 1 292 ? 18.359 30.75 -5.691 1 98.69 292 SER A O 1
ATOM 2287 N N . PRO A 1 293 ? 19.516 29.594 -7.254 1 98.12 293 PRO A N 1
ATOM 2288 C CA . PRO A 1 293 ? 19.203 30.578 -8.289 1 98.12 293 PRO A CA 1
ATOM 2289 C C . PRO A 1 293 ? 17.828 30.328 -8.922 1 98.12 293 PRO A C 1
ATOM 2291 O O . PRO A 1 293 ? 17.281 31.219 -9.586 1 98.12 293 PRO A O 1
ATOM 2294 N N . ASP A 1 294 ? 17.219 29.141 -8.734 1 98.12 294 ASP A N 1
ATOM 2295 C CA . ASP A 1 294 ? 16.078 28.766 -9.562 1 98.12 294 ASP A CA 1
ATOM 2296 C C . ASP A 1 294 ? 15.047 27.984 -8.766 1 98.12 294 ASP A C 1
ATOM 2298 O O . ASP A 1 294 ? 14.109 27.422 -9.336 1 98.12 294 ASP A O 1
ATOM 2302 N N . MET A 1 295 ? 15.18 27.812 -7.438 1 98.44 295 MET A N 1
ATOM 2303 C CA . MET A 1 295 ? 14.297 27.109 -6.504 1 98.44 295 MET A CA 1
ATOM 2304 C C . MET A 1 295 ? 14.383 25.594 -6.707 1 98.44 295 MET A C 1
ATOM 2306 O O . MET A 1 295 ? 13.617 24.844 -6.109 1 98.44 295 MET A O 1
ATOM 2310 N N . LYS A 1 296 ? 15.273 25.078 -7.523 1 98 296 LYS A N 1
ATOM 2311 C CA . LYS A 1 296 ? 15.391 23.656 -7.805 1 98 296 LYS A CA 1
ATOM 2312 C C . LYS A 1 296 ? 16.75 23.109 -7.355 1 98 296 LYS A C 1
ATOM 2314 O O . LYS A 1 296 ? 16.828 22.016 -6.781 1 98 296 LYS A O 1
ATOM 2319 N N . ASP A 1 297 ? 17.797 23.859 -7.637 1 97.62 297 ASP A N 1
ATOM 2320 C CA . ASP A 1 297 ? 19.156 23.5 -7.25 1 97.62 297 ASP A CA 1
ATOM 2321 C C . ASP A 1 297 ? 19.594 24.25 -5.992 1 97.62 297 ASP A C 1
ATOM 2323 O O . ASP A 1 297 ? 19.906 25.438 -6.047 1 97.62 297 ASP A O 1
ATOM 2327 N N . TRP A 1 298 ? 19.719 23.516 -4.941 1 98.38 298 TRP A N 1
ATOM 2328 C CA . TRP A 1 298 ? 19.922 24.156 -3.65 1 98.38 298 TRP A CA 1
ATOM 2329 C C . TRP A 1 298 ? 21.328 23.875 -3.127 1 98.38 298 TRP A C 1
ATOM 2331 O O . TRP A 1 298 ? 21.828 22.75 -3.236 1 98.38 298 TRP A O 1
ATOM 2341 N N . THR A 1 299 ? 21.984 24.875 -2.604 1 98.38 299 THR A N 1
ATOM 2342 C CA . THR A 1 299 ? 23.281 24.797 -1.965 1 98.38 299 THR A CA 1
ATOM 2343 C C . THR A 1 299 ? 23.172 25.078 -0.468 1 98.38 299 THR A C 1
ATOM 2345 O O . THR A 1 299 ? 22.641 26.109 -0.06 1 98.38 299 THR A O 1
ATOM 2348 N N . LEU A 1 300 ? 23.656 24.219 0.367 1 98.56 300 LEU A N 1
ATOM 2349 C CA . LEU A 1 300 ? 23.672 24.438 1.811 1 98.56 300 LEU A CA 1
ATOM 2350 C C . LEU A 1 300 ? 24.656 25.531 2.188 1 98.56 300 LEU A C 1
ATOM 2352 O O . LEU A 1 300 ? 25.828 25.453 1.845 1 98.56 300 LEU A O 1
ATOM 2356 N N . GLU A 1 301 ? 24.188 26.531 2.904 1 98.44 301 GLU A N 1
ATOM 2357 C CA . GLU A 1 301 ? 25.016 27.672 3.287 1 98.44 301 GLU A CA 1
ATOM 2358 C C . GLU A 1 301 ? 25.469 27.562 4.742 1 98.44 301 GLU A C 1
ATOM 2360 O O . GLU A 1 301 ? 26.609 27.891 5.07 1 98.44 301 GLU A O 1
ATOM 2365 N N . SER A 1 302 ? 24.547 27.219 5.59 1 98.62 302 SER A N 1
ATOM 2366 C CA . SER A 1 302 ? 24.859 27.203 7.02 1 98.62 302 SER A CA 1
ATOM 2367 C C . SER A 1 302 ? 23.781 26.469 7.809 1 98.62 302 SER A C 1
ATOM 2369 O O . SER A 1 302 ? 22.812 25.969 7.23 1 98.62 302 SER A O 1
ATOM 2371 N N . SER A 1 303 ? 24.016 26.281 9.086 1 98.12 303 SER A N 1
ATOM 2372 C CA . SER A 1 303 ? 23.062 25.75 10.062 1 98.12 303 SER A CA 1
ATOM 2373 C C . SER A 1 303 ? 23.031 26.625 11.32 1 98.12 303 SER A C 1
ATOM 2375 O O . SER A 1 303 ? 24.016 27.266 11.656 1 98.12 303 SER A O 1
ATOM 2377 N N . PHE A 1 304 ? 21.906 26.656 12.008 1 97.69 304 PHE A N 1
ATOM 2378 C CA . PHE A 1 304 ? 21.719 27.438 13.219 1 97.69 304 PHE A CA 1
ATOM 2379 C C . PHE A 1 304 ? 20.891 26.672 14.234 1 97.69 304 PHE A C 1
ATOM 2381 O O . PHE A 1 304 ? 19.922 26 13.875 1 97.69 304 PHE A O 1
ATOM 2388 N N . GLY A 1 305 ? 21.188 26.844 15.523 1 97 305 GLY A N 1
ATOM 2389 C CA . GLY A 1 305 ? 20.172 26.547 16.516 1 97 305 GLY A CA 1
ATOM 2390 C C . GLY A 1 305 ? 20.625 25.531 17.547 1 97 305 GLY A C 1
ATOM 2391 O O . GLY A 1 305 ? 20.062 25.453 18.641 1 97 305 GLY A O 1
ATOM 2392 N N . ARG A 1 306 ? 21.688 24.656 17.234 1 94.75 306 ARG A N 1
ATOM 2393 C CA . ARG A 1 306 ? 22.062 23.578 18.141 1 94.75 306 ARG A CA 1
ATOM 2394 C C . ARG A 1 306 ? 22.469 24.125 19.5 1 94.75 306 ARG A C 1
ATOM 2396 O O . ARG A 1 306 ? 23.344 24.984 19.609 1 94.75 306 ARG A O 1
ATOM 2403 N N . GLY A 1 307 ? 21.812 23.656 20.5 1 94.94 307 GLY A N 1
ATOM 2404 C CA . GLY A 1 307 ? 22.125 24.031 21.875 1 94.94 307 GLY A CA 1
ATOM 2405 C C . GLY A 1 307 ? 21.516 25.359 22.266 1 94.94 307 GLY A C 1
ATOM 2406 O O . GLY A 1 307 ? 21.734 25.828 23.391 1 94.94 307 GLY A O 1
ATOM 2407 N N . LEU A 1 308 ? 20.734 26.031 21.438 1 96.44 308 LEU A N 1
ATOM 2408 C CA . LEU A 1 308 ? 20.172 27.344 21.719 1 96.44 308 LEU A CA 1
ATOM 2409 C C . LEU A 1 308 ? 18.672 27.266 21.906 1 96.44 308 LEU A C 1
ATOM 2411 O O . LEU A 1 308 ? 18 26.5 21.203 1 96.44 308 LEU A O 1
ATOM 2415 N N . GLY A 1 309 ? 18.172 28.094 22.844 1 95.19 309 GLY A N 1
ATOM 2416 C CA . GLY A 1 309 ? 16.734 28.125 23.078 1 95.19 309 GLY A CA 1
ATOM 2417 C C . GLY A 1 309 ? 16.188 26.812 23.578 1 95.19 309 GLY A C 1
ATOM 2418 O O . GLY A 1 309 ? 16.875 26.062 24.266 1 95.19 309 GLY A O 1
ATOM 2419 N N . ALA A 1 310 ? 14.914 26.594 23.328 1 96.31 310 ALA A N 1
ATOM 2420 C CA . ALA A 1 310 ? 14.273 25.344 23.719 1 96.31 310 ALA A CA 1
ATOM 2421 C C . ALA A 1 310 ? 14.68 24.219 22.766 1 96.31 310 ALA A C 1
ATOM 2423 O O . ALA A 1 310 ? 14.586 24.359 21.547 1 96.31 310 ALA A O 1
ATOM 2424 N N . GLN A 1 311 ? 15.141 23.078 23.328 1 96.19 311 GLN A N 1
ATOM 2425 C CA . GLN A 1 311 ? 15.695 21.984 22.547 1 96.19 311 GLN A CA 1
ATOM 2426 C C . GLN A 1 311 ? 14.836 20.734 22.688 1 96.19 311 GLN A C 1
ATOM 2428 O O . GLN A 1 311 ? 15.273 19.625 22.328 1 96.19 311 GLN A O 1
ATOM 2433 N N . ASP A 1 312 ? 13.68 20.891 23.203 1 95.25 312 ASP A N 1
ATOM 2434 C CA . ASP A 1 312 ? 12.812 19.734 23.391 1 95.25 312 ASP A CA 1
ATOM 2435 C C . ASP A 1 312 ? 12.07 19.391 22.094 1 95.25 312 ASP A C 1
ATOM 2437 O O . ASP A 1 312 ? 11.914 20.234 21.219 1 95.25 312 ASP A O 1
ATOM 2441 N N . GLY A 1 313 ? 11.664 18.109 22.031 1 96.88 313 GLY A N 1
ATOM 2442 C CA . GLY A 1 313 ? 10.852 17.688 20.906 1 96.88 313 GLY A CA 1
ATOM 2443 C C . GLY A 1 313 ? 11.562 17.812 19.578 1 96.88 313 GLY A C 1
ATOM 2444 O O . GLY A 1 313 ? 12.734 17.453 19.453 1 96.88 313 GLY A O 1
ATOM 2445 N N . VAL A 1 314 ? 10.766 18.312 18.531 1 97.69 314 VAL A N 1
ATOM 2446 C CA . VAL A 1 314 ? 11.297 18.531 17.188 1 97.69 314 VAL A CA 1
ATOM 2447 C C . VAL A 1 314 ? 11.094 19.984 16.781 1 97.69 314 VAL A C 1
ATOM 2449 O O . VAL A 1 314 ? 10.07 20.594 17.125 1 97.69 314 VAL A O 1
ATOM 2452 N N . TRP A 1 315 ? 12.102 20.562 16.094 1 98.25 315 TRP A N 1
ATOM 2453 C CA . TRP A 1 315 ? 11.961 21.891 15.5 1 98.25 315 TRP A CA 1
ATOM 2454 C C . TRP A 1 315 ? 11.211 21.812 14.172 1 98.25 315 TRP A C 1
ATOM 2456 O O . TRP A 1 315 ? 11.438 20.906 13.375 1 98.25 315 TRP A O 1
ATOM 2466 N N . GLU A 1 316 ? 10.312 22.75 14.047 1 98.25 316 GLU A N 1
ATOM 2467 C CA . GLU A 1 316 ? 9.453 22.703 12.867 1 98.25 316 GLU A CA 1
ATOM 2468 C C . GLU A 1 316 ? 9.094 24.109 12.398 1 98.25 316 GLU A C 1
ATOM 2470 O O . GLU A 1 316 ? 9.266 25.078 13.141 1 98.25 316 GLU A O 1
ATOM 2475 N N . CYS A 1 317 ? 8.656 24.234 11.18 1 98.62 317 CYS A N 1
ATOM 2476 C CA . CYS A 1 317 ? 8.023 25.406 10.57 1 98.62 317 CYS A CA 1
ATOM 2477 C C . CYS A 1 317 ? 8.852 26.656 10.797 1 98.62 317 CYS A C 1
ATOM 2479 O O . CYS A 1 317 ? 8.391 27.609 11.422 1 98.62 317 CYS A O 1
ATOM 2481 N N . PRO A 1 318 ? 9.992 26.766 10.219 1 98.75 318 PRO A N 1
ATOM 2482 C CA . PRO A 1 318 ? 10.789 27.984 10.336 1 98.75 318 PRO A CA 1
ATOM 2483 C C . PRO A 1 318 ? 10.234 29.141 9.5 1 98.75 318 PRO A C 1
ATOM 2485 O O . PRO A 1 318 ? 9.484 28.906 8.547 1 98.75 318 PRO A O 1
ATOM 2488 N N . ASP A 1 319 ? 10.617 30.312 9.891 1 98.81 319 ASP A N 1
ATOM 2489 C CA . ASP A 1 319 ? 10.336 31.531 9.141 1 98.81 319 ASP A CA 1
ATOM 2490 C C . ASP A 1 319 ? 11.359 32.625 9.469 1 98.81 319 ASP A C 1
ATOM 2492 O O . ASP A 1 319 ? 11.492 33.031 10.625 1 98.81 319 ASP A O 1
ATOM 2496 N N . LEU A 1 320 ? 12.102 33 8.484 1 98.75 320 LEU A N 1
ATOM 2497 C CA . LEU A 1 320 ? 13.141 34 8.641 1 98.75 320 LEU A CA 1
ATOM 2498 C C . LEU A 1 320 ? 12.781 35.281 7.883 1 98.75 320 LEU A C 1
ATOM 2500 O O . LEU A 1 320 ? 12.531 35.25 6.676 1 98.75 320 LEU A O 1
ATOM 2504 N N . PHE A 1 321 ? 12.82 36.438 8.609 1 98 321 PHE A N 1
ATOM 2505 C CA . PHE A 1 321 ? 12.477 37.688 7.965 1 98 321 PHE A CA 1
ATOM 2506 C C . PHE A 1 321 ? 13.094 38.875 8.727 1 98 321 PHE A C 1
ATOM 2508 O O . PHE A 1 321 ? 13.5 38.719 9.875 1 98 321 PHE A O 1
ATOM 2515 N N . GLU A 1 322 ? 13.094 40 8.109 1 97 322 GLU A N 1
ATOM 2516 C CA . GLU A 1 322 ? 13.633 41.219 8.688 1 97 322 GLU A CA 1
ATOM 2517 C C . GLU A 1 322 ? 12.508 42.156 9.148 1 97 322 GLU A C 1
ATOM 2519 O O . GLU A 1 322 ? 11.469 42.25 8.492 1 97 322 GLU A O 1
ATOM 2524 N N . LEU A 1 323 ? 12.75 42.812 10.328 1 97.25 323 LEU A N 1
ATOM 2525 C CA . LEU A 1 323 ? 11.797 43.781 10.867 1 97.25 323 LEU A CA 1
ATOM 2526 C C . LEU A 1 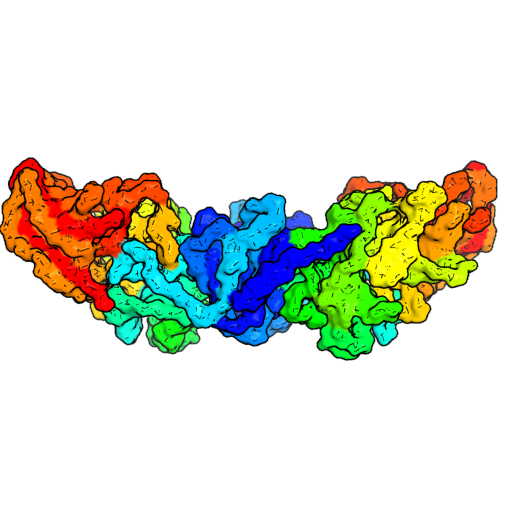323 ? 12.508 45.031 11.344 1 97.25 323 LEU A C 1
ATOM 2528 O O . LEU A 1 323 ? 13.641 44.969 11.82 1 97.25 323 LEU A O 1
ATOM 2532 N N . PRO A 1 324 ? 11.812 46.188 11.211 1 95.38 324 PRO A N 1
ATOM 2533 C CA . PRO A 1 324 ? 12.344 47.375 11.891 1 95.38 324 PRO A CA 1
ATOM 2534 C C . PRO A 1 324 ? 12.203 47.281 13.414 1 95.38 324 PRO A C 1
ATOM 2536 O O . PRO A 1 324 ? 11.289 46.625 13.914 1 95.38 324 PRO A O 1
ATOM 2539 N N . VAL A 1 325 ? 13.07 47.906 14.109 1 95.12 325 VAL A N 1
ATOM 2540 C CA . VAL A 1 325 ? 12.969 48.031 15.562 1 95.12 325 VAL A CA 1
ATOM 2541 C C . VAL A 1 325 ? 12.18 49.312 15.914 1 95.12 325 VAL A C 1
ATOM 2543 O O . VAL A 1 325 ? 12.586 50.406 15.562 1 95.12 325 VAL A O 1
ATOM 2546 N N . ASN A 1 326 ? 11.094 49.031 16.547 1 90.12 326 ASN A N 1
ATOM 2547 C CA . ASN A 1 326 ? 10.227 50.156 16.891 1 90.12 326 ASN A CA 1
ATOM 2548 C C . ASN A 1 326 ? 10.984 51.219 17.656 1 90.12 326 ASN A C 1
ATOM 2550 O O . ASN A 1 326 ? 11.609 50.938 18.672 1 90.12 326 ASN A O 1
ATOM 2554 N N . GLY A 1 327 ? 10.875 52.438 17.172 1 87.06 327 GLY A N 1
ATOM 2555 C CA . GLY A 1 327 ? 11.438 53.594 17.859 1 87.06 327 GLY A CA 1
ATOM 2556 C C . GLY A 1 327 ? 12.93 53.719 17.641 1 87.06 327 GLY A C 1
ATOM 2557 O O . GLY A 1 327 ? 13.57 54.625 18.219 1 87.06 327 GLY A O 1
ATOM 2558 N N . GLU A 1 328 ? 13.461 52.844 16.828 1 88.75 328 GLU A N 1
ATOM 2559 C CA . GLU A 1 328 ? 14.891 52.906 16.531 1 88.75 328 GLU A CA 1
ATOM 2560 C C . GLU A 1 328 ? 15.156 52.844 15.031 1 88.75 328 GLU A C 1
ATOM 2562 O O . GLU A 1 328 ? 14.266 52.5 14.25 1 88.75 328 GLU A O 1
ATOM 2567 N N . SER A 1 329 ? 16.25 53.375 14.484 1 88.38 329 SER A N 1
ATOM 2568 C CA . SER A 1 329 ? 16.578 53.406 13.062 1 88.38 329 SER A CA 1
ATOM 2569 C C . SER A 1 329 ? 17.094 52.062 12.57 1 88.38 329 SER A C 1
ATOM 2571 O O . SER A 1 329 ? 17.078 51.781 11.375 1 88.38 329 SER A O 1
ATOM 2573 N N . GLY A 1 330 ? 17.156 51.094 13.227 1 91.44 330 GLY A N 1
ATOM 2574 C CA . GLY A 1 330 ? 17.781 49.844 12.812 1 91.44 330 GLY A CA 1
ATOM 2575 C C . GLY A 1 330 ? 16.766 48.75 12.586 1 91.44 330 GLY A C 1
ATOM 2576 O O . GLY A 1 330 ? 15.578 48.906 12.852 1 91.44 330 GLY A O 1
ATOM 2577 N N . LYS A 1 331 ? 17.266 47.75 11.789 1 95.88 331 LYS A N 1
ATOM 2578 C CA . LYS A 1 331 ? 16.484 46.531 11.547 1 95.88 331 LYS A CA 1
ATOM 2579 C C . LYS A 1 331 ? 17.156 45.312 12.172 1 95.88 331 LYS A C 1
ATOM 2581 O O . LYS A 1 331 ? 18.359 45.344 12.438 1 95.88 331 LYS A O 1
ATOM 2586 N N . LYS A 1 332 ? 16.375 44.375 12.469 1 97.75 332 LYS A N 1
ATOM 2587 C CA . LYS A 1 332 ? 16.844 43.062 12.945 1 97.75 332 LYS A CA 1
ATOM 2588 C C . LYS A 1 332 ? 16.125 41.938 12.219 1 97.75 332 LYS A C 1
ATOM 2590 O O . LYS A 1 332 ? 15.047 42.125 11.656 1 97.75 332 LYS A O 1
ATOM 2595 N N . TRP A 1 333 ? 16.844 40.812 12.188 1 98.19 333 TRP A N 1
ATOM 2596 C CA . TRP A 1 333 ? 16.219 39.625 11.656 1 98.19 333 TRP A CA 1
ATOM 2597 C C . TRP A 1 333 ? 15.594 38.781 12.773 1 98.19 333 TRP A C 1
ATOM 2599 O O . TRP A 1 333 ? 16.125 38.75 13.891 1 98.19 333 TRP A O 1
ATOM 2609 N N . VAL A 1 334 ? 14.492 38.219 12.414 1 98.62 334 VAL A N 1
ATOM 2610 C CA . VAL A 1 334 ? 13.781 37.312 13.312 1 98.62 334 VAL A CA 1
ATOM 2611 C C . VAL A 1 334 ? 13.688 35.938 12.68 1 98.62 334 VAL A C 1
ATOM 2613 O O . VAL A 1 334 ? 13.344 35.812 11.5 1 98.62 334 VAL A O 1
ATOM 2616 N N . LEU A 1 335 ? 14.047 34.906 13.422 1 98.75 335 LEU A N 1
ATOM 2617 C CA . LEU A 1 335 ? 13.812 33.5 13.039 1 98.75 335 LEU A CA 1
ATOM 2618 C C . LEU A 1 335 ? 12.75 32.875 13.938 1 98.75 335 LEU A C 1
ATOM 2620 O O . LEU A 1 335 ? 13 32.625 15.117 1 98.75 335 LEU A O 1
ATOM 2624 N N . LEU A 1 336 ? 11.578 32.688 13.359 1 98.69 336 LEU A N 1
ATOM 2625 C CA . LEU A 1 336 ? 10.594 31.875 14.07 1 98.69 336 LEU A CA 1
ATOM 2626 C C . LEU A 1 336 ? 10.969 30.391 14.016 1 98.69 336 LEU A C 1
ATOM 2628 O O . LEU A 1 336 ? 11.445 29.906 12.984 1 98.69 336 LEU A O 1
ATOM 2632 N N . CYS A 1 337 ? 10.812 29.734 15.102 1 98.31 337 CYS A N 1
ATOM 2633 C CA . CYS A 1 337 ? 11.062 28.297 15.25 1 98.31 337 CYS A CA 1
ATOM 2634 C C . CYS A 1 337 ? 9.953 27.641 16.062 1 98.31 337 CYS A C 1
ATOM 2636 O O . CYS A 1 337 ? 9.867 27.812 17.266 1 98.31 337 CYS A O 1
ATOM 2638 N N . ASN A 1 338 ? 9.172 26.859 15.398 1 98.44 338 ASN A N 1
ATOM 2639 C CA . ASN A 1 338 ? 8.125 26.109 16.094 1 98.44 338 ASN A CA 1
ATOM 2640 C C . ASN A 1 338 ? 8.641 24.75 16.578 1 98.44 338 ASN A C 1
ATOM 2642 O O . ASN A 1 338 ? 9.57 24.188 15.992 1 98.44 338 ASN A O 1
ATOM 2646 N N . LEU A 1 339 ? 8.086 24.25 17.719 1 97.75 339 LEU A N 1
ATOM 2647 C CA . LEU A 1 339 ? 8.531 22.953 18.203 1 97.75 339 LEU A CA 1
ATOM 2648 C C . LEU A 1 339 ? 7.383 22.203 18.875 1 97.75 339 LEU A C 1
ATOM 2650 O O . LEU A 1 339 ? 6.418 22.812 19.328 1 97.75 339 LEU A O 1
ATOM 2654 N N . ASN A 1 340 ? 7.469 21 18.938 1 97.88 340 ASN A N 1
ATOM 2655 C CA . ASN A 1 340 ? 6.492 20.094 19.531 1 97.88 340 ASN A CA 1
ATOM 2656 C C . ASN A 1 340 ? 7.133 18.766 19.938 1 97.88 340 ASN A C 1
ATOM 2658 O O . ASN A 1 340 ? 7.734 18.078 19.109 1 97.88 340 ASN A O 1
ATOM 2662 N N . PRO A 1 341 ? 6.984 18.219 21.156 1 97.56 341 PRO A N 1
ATOM 2663 C CA . PRO A 1 341 ? 6.559 19.078 22.25 1 97.56 341 PRO A CA 1
ATOM 2664 C C . PRO A 1 341 ? 7.652 20.047 22.703 1 97.56 341 PRO A C 1
ATOM 2666 O O . PRO A 1 341 ? 8.594 20.312 21.938 1 97.56 341 PRO A O 1
ATOM 2669 N N . GLY A 1 342 ? 7.469 20.641 23.766 1 97.31 342 GLY A N 1
ATOM 2670 C CA . GLY A 1 342 ? 8.477 21.5 24.344 1 97.31 342 GLY A CA 1
ATOM 2671 C C . GLY A 1 342 ? 7.961 22.891 24.672 1 97.31 342 GLY A C 1
ATOM 2672 O O . GLY A 1 342 ? 8.711 23.75 25.141 1 97.31 342 GLY A O 1
ATOM 2673 N N . GLY A 1 343 ? 6.672 23.141 24.484 1 97.19 343 GLY A N 1
ATOM 2674 C CA . GLY A 1 343 ? 6.086 24.438 24.812 1 97.19 343 GLY A CA 1
ATOM 2675 C C . GLY A 1 343 ? 6.133 24.75 26.297 1 97.19 343 GLY A C 1
ATOM 2676 O O . GLY A 1 343 ? 6.184 23.844 27.125 1 97.19 343 GLY A O 1
ATOM 2677 N N . PRO A 1 344 ? 6.078 26 26.594 1 97.25 344 PRO A N 1
ATOM 2678 C CA . PRO A 1 344 ? 6.223 26.406 27.984 1 97.25 344 PRO A CA 1
ATOM 2679 C C . PRO A 1 344 ? 5.078 25.922 28.875 1 97.25 344 PRO A C 1
ATOM 2681 O O . PRO A 1 344 ? 5.238 25.812 30.094 1 97.25 344 PRO A O 1
ATOM 2684 N N . PHE A 1 345 ? 4.004 25.578 28.312 1 98.06 345 PHE A N 1
ATOM 2685 C CA . PHE A 1 345 ? 2.865 25.094 29.094 1 98.06 345 PHE A CA 1
ATOM 2686 C C . PHE A 1 345 ? 2.459 23.703 28.641 1 98.06 345 PHE A C 1
ATOM 2688 O O . PHE A 1 345 ? 1.319 23.281 28.859 1 98.06 345 PHE A O 1
ATOM 2695 N N . GLY A 1 346 ? 3.33 23.062 27.953 1 97.5 346 GLY A N 1
ATOM 2696 C CA . GLY A 1 346 ? 3.096 21.719 27.438 1 97.5 346 GLY A CA 1
ATOM 2697 C C . GLY A 1 346 ? 2.711 21.688 25.984 1 97.5 346 GLY A C 1
ATOM 2698 O O . GLY A 1 346 ? 2.014 22.578 25.5 1 97.5 346 GLY A O 1
ATOM 2699 N N . GLY A 1 347 ? 3.166 20.641 25.312 1 98.19 347 GLY A N 1
ATOM 2700 C CA . GLY A 1 347 ? 2.816 20.453 23.906 1 98.19 347 GLY A CA 1
ATOM 2701 C C . GLY A 1 347 ? 3.594 21.359 22.969 1 98.19 347 GLY A C 1
ATOM 2702 O O . GLY A 1 347 ? 4.805 21.531 23.125 1 98.19 347 GLY A O 1
ATOM 2703 N N . SER A 1 348 ? 2.918 21.922 22 1 98.56 348 SER A N 1
ATOM 2704 C CA . SER A 1 348 ? 3.545 22.656 20.922 1 98.56 348 SER A CA 1
ATOM 2705 C C . SER A 1 348 ? 3.537 24.156 21.203 1 98.56 348 SER A C 1
ATOM 2707 O O . SER A 1 348 ? 2.664 24.656 21.922 1 98.56 348 SER A O 1
ATOM 2709 N N . ALA A 1 349 ? 4.492 24.906 20.641 1 98.56 349 ALA A N 1
ATOM 2710 C CA . ALA A 1 349 ? 4.621 26.359 20.812 1 98.56 349 ALA A CA 1
ATOM 2711 C C . ALA A 1 349 ? 5.523 26.953 19.734 1 98.56 349 ALA A C 1
ATOM 2713 O O . ALA A 1 349 ? 6.094 26.219 18.922 1 98.56 349 ALA A O 1
ATOM 2714 N N . THR A 1 350 ? 5.609 28.266 19.75 1 98.56 350 THR A N 1
ATOM 2715 C CA . THR A 1 350 ? 6.473 28.984 18.812 1 98.56 350 THR A CA 1
ATOM 2716 C C . THR A 1 350 ? 7.535 29.781 19.578 1 98.56 350 THR A C 1
ATOM 2718 O O . THR A 1 350 ? 7.215 30.703 20.328 1 98.56 350 THR A O 1
ATOM 2721 N N . GLN A 1 351 ? 8.781 29.422 19.438 1 98.56 351 GLN A N 1
ATOM 2722 C CA . GLN A 1 351 ? 9.883 30.25 19.922 1 98.56 351 GLN A CA 1
ATOM 2723 C C . GLN A 1 351 ? 10.477 31.094 18.797 1 98.56 351 GLN A C 1
ATOM 2725 O O . GLN A 1 351 ? 10.148 30.891 17.625 1 98.56 351 GLN A O 1
ATOM 2730 N N . TYR A 1 352 ? 11.289 32.062 19.156 1 98.62 352 TYR A N 1
ATOM 2731 C CA . TYR A 1 352 ? 11.93 32.844 18.109 1 98.62 352 TYR A CA 1
ATOM 2732 C C . TYR A 1 352 ? 13.297 33.344 18.578 1 98.62 352 TYR A C 1
ATOM 2734 O O . TYR A 1 352 ? 13.594 33.344 19.766 1 98.62 352 TYR A O 1
ATOM 2742 N N . PHE A 1 353 ? 14.086 33.688 17.609 1 98.56 353 PHE A N 1
ATOM 2743 C CA . PHE A 1 353 ? 15.406 34.281 17.781 1 98.56 353 PHE A CA 1
ATOM 2744 C C . PHE A 1 353 ? 15.508 35.625 17.031 1 98.56 353 PHE A C 1
ATOM 2746 O O . PHE A 1 353 ? 14.992 35.75 15.93 1 98.56 353 PHE A O 1
ATOM 2753 N N . ILE A 1 354 ? 16.109 36.594 17.672 1 98.31 354 ILE A N 1
ATOM 2754 C CA . ILE A 1 354 ? 16.406 37.875 17.031 1 98.31 354 ILE A CA 1
ATOM 2755 C C . ILE A 1 354 ? 17.922 38 16.797 1 98.31 354 ILE A C 1
ATOM 2757 O O . ILE A 1 354 ? 18.719 37.594 17.656 1 98.31 354 ILE A O 1
ATOM 2761 N N . GLY A 1 355 ? 18.25 38.469 15.609 1 98.12 355 GLY A N 1
ATOM 2762 C CA . GLY A 1 355 ? 19.656 38.625 15.305 1 98.12 355 GLY A CA 1
ATOM 2763 C C . GLY A 1 355 ? 19.906 39.281 13.961 1 98.12 355 GLY A C 1
ATOM 2764 O O . GLY A 1 355 ? 19.172 40.188 13.555 1 98.12 355 GLY A O 1
ATOM 2765 N N . ASP A 1 356 ? 21.094 38.844 13.414 1 97.88 356 ASP A N 1
ATOM 2766 C CA . ASP A 1 356 ? 21.516 39.344 12.109 1 97.88 356 ASP A CA 1
ATOM 2767 C C . ASP A 1 356 ? 21.625 38.219 11.086 1 97.88 356 ASP A C 1
ATOM 2769 O O . ASP A 1 356 ? 21.891 37.062 11.445 1 97.88 356 ASP A O 1
ATOM 2773 N N . PHE A 1 357 ? 21.438 38.625 9.812 1 98.12 357 PHE A N 1
ATOM 2774 C CA . PHE A 1 357 ? 21.547 37.688 8.711 1 98.12 357 PHE A CA 1
ATOM 2775 C C . PHE A 1 357 ? 22.297 38.312 7.535 1 98.12 357 PHE A C 1
ATOM 2777 O O . PHE A 1 357 ? 21.922 39.375 7.059 1 98.12 357 PHE A O 1
ATOM 2784 N N . ASP A 1 358 ? 23.25 37.594 7.039 1 97.56 358 ASP A N 1
ATOM 2785 C CA . ASP A 1 358 ? 24.094 38.188 6 1 97.56 358 ASP A CA 1
ATOM 2786 C C . ASP A 1 358 ? 23.797 37.531 4.637 1 97.56 358 ASP A C 1
ATOM 2788 O O . ASP A 1 358 ? 24.578 37.688 3.703 1 97.56 358 ASP A O 1
ATOM 2792 N N . GLY A 1 359 ? 22.75 36.781 4.586 1 97.19 359 GLY A N 1
ATOM 2793 C CA . GLY A 1 359 ? 22.406 36.094 3.354 1 97.19 359 GLY A CA 1
ATOM 2794 C C . GLY A 1 359 ? 22.859 34.656 3.342 1 97.19 359 GLY A C 1
ATOM 2795 O O . GLY A 1 359 ? 22.422 33.875 2.496 1 97.19 359 GLY A O 1
ATOM 2796 N N . LYS A 1 360 ? 23.656 34.281 4.32 1 97.75 360 LYS A N 1
ATOM 2797 C CA . LYS A 1 360 ? 24.172 32.906 4.41 1 97.75 360 LYS A CA 1
ATOM 2798 C C . LYS A 1 360 ? 24.016 32.344 5.828 1 97.75 360 LYS A C 1
ATOM 2800 O O . LYS A 1 360 ? 23.734 31.172 6.016 1 97.75 360 LYS A O 1
ATOM 2805 N N . THR A 1 361 ? 24.266 33.219 6.738 1 98.12 361 THR A N 1
ATOM 2806 C CA . THR A 1 361 ? 24.344 32.781 8.133 1 98.12 361 THR A CA 1
ATOM 2807 C C . THR A 1 361 ? 23.484 33.688 9.016 1 98.12 361 THR A C 1
ATOM 2809 O O . THR A 1 361 ? 23.562 34.906 8.922 1 98.12 361 THR A O 1
ATOM 2812 N N . PHE A 1 362 ? 22.719 33.094 9.844 1 98.5 362 PHE A N 1
ATOM 2813 C CA . PHE A 1 362 ? 21.984 33.781 10.891 1 98.5 362 PHE A CA 1
ATOM 2814 C C . PHE A 1 362 ? 22.75 33.719 12.211 1 98.5 362 PHE A C 1
ATOM 2816 O O . PHE A 1 362 ? 23.188 32.656 12.625 1 98.5 362 PHE A O 1
ATOM 2823 N N . THR A 1 363 ? 22.922 34.875 12.812 1 97.75 363 THR A N 1
ATOM 2824 C CA . THR A 1 363 ? 23.562 34.969 14.117 1 97.75 363 THR A CA 1
ATOM 2825 C C . THR A 1 363 ? 22.625 35.625 15.125 1 97.75 363 THR A C 1
ATOM 2827 O O . THR A 1 363 ? 22.203 36.781 14.945 1 97.75 363 THR A O 1
ATOM 2830 N N . SER A 1 364 ? 22.359 34.969 16.172 1 97.88 364 SER A N 1
ATOM 2831 C CA . SER A 1 364 ? 21.406 35.438 17.172 1 97.88 364 SER A CA 1
ATOM 2832 C C . SER A 1 364 ? 22.062 36.469 18.078 1 97.88 364 SER A C 1
ATOM 2834 O O . SER A 1 364 ? 23.25 36.344 18.406 1 97.88 364 SER A O 1
ATOM 2836 N N . ASP A 1 365 ? 21.234 37.375 18.531 1 96.38 365 ASP A N 1
ATOM 2837 C CA . ASP A 1 365 ? 21.656 38.25 19.625 1 96.38 365 ASP A CA 1
ATOM 2838 C C . ASP A 1 365 ? 21.797 37.469 20.938 1 96.38 365 ASP A C 1
ATOM 2840 O O . ASP A 1 365 ? 21.172 36.438 21.109 1 96.38 365 ASP A O 1
ATOM 2844 N N . THR A 1 366 ? 22.672 38 21.781 1 94.44 366 THR A N 1
ATOM 2845 C CA . THR A 1 366 ? 22.844 37.438 23.109 1 94.44 366 THR A CA 1
ATOM 2846 C C . THR A 1 366 ? 22.469 38.438 24.203 1 94.44 366 THR A C 1
ATOM 2848 O O . THR A 1 366 ? 22.344 39.625 23.938 1 94.44 366 THR A O 1
ATOM 2851 N N . ASP A 1 367 ? 22.188 37.906 25.312 1 91.38 367 ASP A N 1
ATOM 2852 C CA . ASP A 1 367 ? 22 38.812 26.453 1 91.38 367 ASP A CA 1
ATOM 2853 C C . ASP A 1 367 ? 23.328 39.25 27.031 1 91.38 367 ASP A C 1
ATOM 2855 O O . ASP A 1 367 ? 24.391 39 26.438 1 91.38 367 ASP A O 1
ATOM 2859 N N . ASP A 1 368 ? 23.234 39.969 28.219 1 89.31 368 ASP A N 1
ATOM 2860 C CA . ASP A 1 368 ? 24.438 40.594 28.812 1 89.31 368 ASP A CA 1
ATOM 2861 C C . ASP A 1 368 ? 25.422 39.531 29.266 1 89.31 368 ASP A C 1
ATOM 2863 O O . ASP A 1 368 ? 26.625 39.781 29.375 1 89.31 368 ASP A O 1
ATOM 2867 N N . SER A 1 369 ? 24.984 38.375 29.484 1 91.81 369 SER A N 1
ATOM 2868 C CA . SER A 1 369 ? 25.844 37.281 29.938 1 91.81 369 SER A CA 1
ATOM 2869 C C . SER A 1 369 ? 26.391 36.5 28.766 1 91.81 369 SER A C 1
ATOM 2871 O O . SER A 1 369 ? 27.094 35.5 28.953 1 91.81 369 SER A O 1
ATOM 2873 N N . GLY A 1 370 ? 25.953 36.781 27.609 1 90.94 370 GLY A N 1
ATOM 2874 C CA . GLY A 1 370 ? 26.438 36.094 26.422 1 90.94 370 GLY A CA 1
ATOM 2875 C C . GLY A 1 370 ? 25.594 34.906 26.047 1 90.94 370 GLY A C 1
ATOM 2876 O O . GLY A 1 370 ? 25.953 34.125 25.141 1 90.94 370 GLY A O 1
ATOM 2877 N N . LYS A 1 371 ? 24.516 34.688 26.672 1 91 371 LYS A N 1
ATOM 2878 C CA . LYS A 1 371 ? 23.641 33.562 26.406 1 91 371 LYS A CA 1
ATOM 2879 C C . LYS A 1 371 ? 22.484 33.938 25.484 1 91 371 LYS A C 1
ATOM 2881 O O . LYS A 1 371 ? 22.141 35.125 25.391 1 91 371 LYS A O 1
ATOM 2886 N N . VAL A 1 372 ? 21.953 33.062 24.812 1 93.81 372 VAL A N 1
ATOM 2887 C CA . VAL A 1 372 ? 20.766 33.25 23.984 1 93.81 372 VAL A CA 1
ATOM 2888 C C . VAL A 1 372 ? 19.516 32.812 24.75 1 93.81 372 VAL A C 1
ATOM 2890 O O . VAL A 1 372 ? 19.266 31.625 24.938 1 93.81 372 VAL A O 1
ATOM 2893 N N . PRO A 1 373 ? 18.781 33.719 25.125 1 91.5 373 PRO A N 1
ATOM 2894 C CA . PRO A 1 373 ? 17.594 33.344 25.906 1 91.5 373 PRO A CA 1
ATOM 2895 C C . PRO A 1 373 ? 16.5 32.719 25.047 1 91.5 373 PRO A C 1
ATOM 2897 O O . PRO A 1 373 ? 16.375 33.062 23.859 1 91.5 373 PRO A O 1
ATOM 2900 N N . THR A 1 374 ? 15.711 31.828 25.719 1 95.62 374 THR A N 1
ATOM 2901 C CA . THR A 1 374 ? 14.5 31.328 25.078 1 95.62 374 THR A CA 1
ATOM 2902 C C . THR A 1 374 ? 13.406 32.406 25.078 1 95.62 374 THR A C 1
ATOM 2904 O O . THR A 1 374 ? 13.094 32.969 26.141 1 95.62 374 THR A O 1
ATOM 2907 N N . LYS A 1 375 ? 12.859 32.719 23.938 1 97.19 375 LYS A N 1
ATOM 2908 C CA . LYS A 1 375 ? 11.758 33.656 23.797 1 97.19 375 LYS A CA 1
ATOM 2909 C C . LYS A 1 375 ? 10.562 33.031 23.109 1 97.19 375 LYS A C 1
ATOM 2911 O O . LYS A 1 375 ? 10.719 32.312 22.109 1 97.19 375 LYS A O 1
ATOM 2916 N N . TRP A 1 376 ? 9.391 33.219 23.672 1 98.06 376 TRP A N 1
ATOM 2917 C CA . TRP A 1 376 ? 8.156 32.656 23.125 1 98.06 376 TRP A CA 1
ATOM 2918 C C . TRP A 1 376 ? 7.309 33.75 22.469 1 98.06 376 TRP A C 1
ATOM 2920 O O . TRP A 1 376 ? 7.215 34.844 22.984 1 98.06 376 TRP A O 1
ATOM 2930 N N . LEU A 1 377 ? 6.703 33.375 21.375 1 98.38 377 LEU A N 1
ATOM 2931 C CA . LEU A 1 377 ? 5.902 34.312 20.609 1 98.38 377 LEU A CA 1
ATOM 2932 C C . LEU A 1 377 ? 4.531 34.5 21.25 1 98.38 377 LEU A C 1
ATOM 2934 O O . LEU A 1 377 ? 3.9 35.562 21.078 1 98.38 377 LEU A O 1
ATOM 2938 N N . ASP A 1 378 ? 4.047 33.531 21.891 1 98.62 378 ASP A N 1
ATOM 2939 C CA . ASP A 1 378 ? 2.734 33.5 22.531 1 98.62 378 ASP A CA 1
ATOM 2940 C C . ASP A 1 378 ? 2.789 32.75 23.859 1 98.62 378 ASP A C 1
ATOM 2942 O O . ASP A 1 378 ? 3.445 31.734 23.969 1 98.62 378 ASP A O 1
ATOM 2946 N N . TYR A 1 379 ? 2.123 33.312 24.812 1 98.5 379 TYR A N 1
ATOM 2947 C CA . TYR A 1 379 ? 2.184 32.75 26.156 1 98.5 379 TYR A CA 1
ATOM 2948 C C . TYR A 1 379 ? 0.879 32.062 26.5 1 98.5 379 TYR A C 1
ATOM 2950 O O . TYR A 1 379 ? 0.613 31.766 27.672 1 98.5 379 TYR A O 1
ATOM 2958 N N . GLY A 1 380 ? 0.009 31.844 25.562 1 98.62 380 GLY A N 1
ATOM 2959 C CA . GLY A 1 380 ? -1.07 30.875 25.672 1 98.62 380 GLY A CA 1
ATOM 2960 C C . GLY A 1 380 ? -0.653 29.469 25.281 1 98.62 380 GLY A C 1
ATOM 2961 O O . GLY A 1 380 ? 0.491 29.25 24.891 1 98.62 380 GLY A O 1
ATOM 2962 N N . LYS A 1 381 ? -1.6 28.594 25.484 1 98.56 381 LYS A N 1
ATOM 2963 C CA . LYS A 1 381 ? -1.258 27.188 25.234 1 98.56 381 LYS A CA 1
ATOM 2964 C C . LYS A 1 381 ? -1.621 26.766 23.812 1 98.56 381 LYS A C 1
ATOM 2966 O O . LYS A 1 381 ? -1.145 25.75 23.328 1 98.56 381 LYS A O 1
ATOM 2971 N N . ASP A 1 382 ? -2.41 27.516 23.141 1 98.81 382 ASP A N 1
ATOM 2972 C CA . ASP A 1 382 ? -2.969 27.109 21.859 1 98.81 382 ASP A CA 1
ATOM 2973 C C . ASP A 1 382 ? -2.461 28.016 20.734 1 98.81 382 ASP A C 1
ATOM 2975 O O . ASP A 1 382 ? -3.252 28.641 20.031 1 98.81 382 ASP A O 1
ATOM 2979 N N . HIS A 1 383 ? -1.16 28.016 20.5 1 98.69 383 HIS A N 1
ATOM 2980 C CA . HIS A 1 383 ? -0.486 28.781 19.453 1 98.69 383 HIS A CA 1
ATOM 2981 C C . HIS A 1 383 ? 0.748 28.047 18.938 1 98.69 383 HIS A C 1
ATOM 2983 O O . HIS A 1 383 ? 1.747 27.922 19.656 1 98.69 383 HIS A O 1
ATOM 2989 N N . TYR A 1 384 ? 0.631 27.672 17.688 1 98.38 384 TYR A N 1
ATOM 2990 C CA . TYR A 1 384 ? 1.688 26.859 17.109 1 98.38 384 TYR A CA 1
ATOM 2991 C C . TYR A 1 384 ? 1.752 27.047 15.594 1 98.38 384 TYR A C 1
ATOM 2993 O O . TYR A 1 384 ? 0.81 27.547 14.984 1 98.38 384 TYR A O 1
ATOM 3001 N N . ALA A 1 385 ? 2.98 26.656 15.016 1 98.75 385 ALA A N 1
ATOM 3002 C CA . ALA A 1 385 ? 3.209 26.625 13.57 1 98.75 385 ALA A CA 1
ATOM 3003 C C . ALA A 1 385 ? 2.955 27.984 12.938 1 98.75 385 ALA A C 1
ATOM 3005 O O . ALA A 1 385 ? 2.363 28.078 11.859 1 98.75 385 ALA A O 1
ATOM 3006 N N . THR A 1 386 ? 3.338 29 13.602 1 98.75 386 THR A N 1
ATOM 3007 C CA . THR A 1 386 ? 3.162 30.359 13.078 1 98.75 386 THR A CA 1
ATOM 3008 C C . THR A 1 386 ? 4.18 30.656 11.984 1 98.75 386 THR A C 1
ATOM 3010 O O . THR A 1 386 ? 5.379 30.422 12.164 1 98.75 386 THR A O 1
ATOM 3013 N N . VAL A 1 387 ? 3.717 31.062 10.875 1 98.62 387 VAL A N 1
ATOM 3014 C CA . VAL A 1 387 ? 4.547 31.516 9.766 1 98.62 387 VAL A CA 1
ATOM 3015 C C . VAL A 1 387 ? 3.922 32.75 9.125 1 98.62 387 VAL A C 1
ATOM 3017 O O . VAL A 1 387 ? 2.768 33.094 9.398 1 98.62 387 VAL A O 1
ATOM 3020 N N . SER A 1 388 ? 4.676 33.469 8.297 1 98.44 388 SER A N 1
ATOM 3021 C CA . SER A 1 388 ? 4.211 34.719 7.734 1 98.44 388 SER A CA 1
ATOM 3022 C C . SER A 1 388 ? 3.787 34.562 6.277 1 98.44 388 SER A C 1
ATOM 3024 O O . SER A 1 388 ? 4.133 33.562 5.633 1 98.44 388 SER A O 1
ATOM 3026 N N . PHE A 1 389 ? 3.004 35.5 5.805 1 98.62 389 PHE A N 1
ATOM 3027 C CA . PHE A 1 389 ? 2.668 35.625 4.391 1 98.62 389 PHE A CA 1
ATOM 3028 C C . PHE A 1 389 ? 3.865 36.125 3.59 1 98.62 389 PHE A C 1
ATOM 3030 O O . PHE A 1 389 ? 4.48 37.125 3.939 1 98.62 389 PHE A O 1
ATOM 3037 N N . SER A 1 390 ? 4.148 35.375 2.541 1 97.75 390 SER A N 1
ATOM 3038 C CA . SER A 1 390 ? 5.117 35.906 1.584 1 97.75 390 SER A CA 1
ATOM 3039 C C . SER A 1 390 ? 4.504 37 0.72 1 97.75 390 SER A C 1
ATOM 3041 O O . SER A 1 390 ? 3.301 37 0.459 1 97.75 390 SER A O 1
ATOM 3043 N N . ASP A 1 391 ? 5.309 38 0.393 1 95.81 391 ASP A N 1
ATOM 3044 C CA . ASP A 1 391 ? 4.965 39.031 -0.578 1 95.81 391 ASP A CA 1
ATOM 3045 C C . ASP A 1 391 ? 3.828 39.906 -0.062 1 95.81 391 ASP A C 1
ATOM 3047 O O . ASP A 1 391 ? 3.037 40.438 -0.848 1 95.81 391 ASP A O 1
ATOM 3051 N N . ALA A 1 392 ? 3.725 40 1.27 1 96.06 392 ALA A N 1
ATOM 3052 C CA . ALA A 1 392 ? 2.711 40.844 1.863 1 96.06 392 ALA A CA 1
ATOM 3053 C C . ALA A 1 392 ? 2.896 42.312 1.414 1 96.06 392 ALA A C 1
ATOM 3055 O O . ALA A 1 392 ? 4.027 42.75 1.207 1 96.06 392 ALA A O 1
ATOM 3056 N N . PRO A 1 393 ? 1.866 43.062 1.308 1 95.56 393 PRO A N 1
ATOM 3057 C CA . PRO A 1 393 ? 1.975 44.438 0.828 1 95.56 393 PRO A CA 1
ATOM 3058 C C . PRO A 1 393 ? 2.471 45.406 1.905 1 95.56 393 PRO A C 1
ATOM 3060 O O . PRO A 1 393 ? 2.371 45.094 3.098 1 95.56 393 PRO A O 1
ATOM 3063 N N . ASP A 1 394 ? 3.086 46.5 1.479 1 92.69 394 ASP A N 1
ATOM 3064 C CA . ASP A 1 394 ? 3.416 47.688 2.299 1 92.69 394 ASP A CA 1
ATOM 3065 C C . ASP A 1 394 ? 4.48 47.344 3.336 1 92.69 394 ASP A C 1
ATOM 3067 O O . ASP A 1 394 ? 4.488 47.875 4.438 1 92.69 394 ASP A O 1
ATOM 3071 N N . GLY A 1 395 ? 5.211 46.344 3.068 1 90.38 395 GLY A N 1
ATOM 3072 C CA . GLY A 1 395 ? 6.301 46 3.967 1 90.38 395 GLY A CA 1
ATOM 3073 C C . GLY A 1 395 ? 5.824 45.344 5.25 1 90.38 395 GLY A C 1
ATOM 3074 O O . GLY A 1 395 ? 6.609 45.156 6.18 1 90.38 395 GLY A O 1
ATOM 3075 N N . ARG A 1 396 ? 4.621 44.906 5.363 1 95.19 396 ARG A N 1
ATOM 3076 C CA . ARG A 1 396 ? 4.035 44.25 6.527 1 95.19 396 ARG A CA 1
ATOM 3077 C C . ARG A 1 396 ? 4.582 42.844 6.695 1 95.19 396 ARG A C 1
ATOM 3079 O O . ARG A 1 396 ? 4.961 42.188 5.715 1 95.19 396 ARG A O 1
ATOM 3086 N N . ARG A 1 397 ? 4.73 42.5 7.898 1 98 397 ARG A N 1
ATOM 3087 C CA . ARG A 1 397 ? 4.961 41.062 8.211 1 98 397 ARG A CA 1
ATOM 3088 C C . ARG A 1 397 ? 3.775 40.469 8.961 1 98 397 ARG A C 1
ATOM 3090 O O . ARG A 1 397 ? 3.74 40.5 10.195 1 98 397 ARG A O 1
ATOM 3097 N N . THR A 1 398 ? 2.832 39.938 8.164 1 98.62 398 THR A N 1
ATOM 3098 C CA . THR A 1 398 ? 1.577 39.406 8.672 1 98.62 398 THR A CA 1
ATOM 3099 C C . THR A 1 398 ? 1.696 37.906 8.914 1 98.62 398 THR A C 1
ATOM 3101 O O . THR A 1 398 ? 2.141 37.156 8.039 1 98.62 398 THR A O 1
ATOM 3104 N N . VAL A 1 399 ? 1.303 37.438 10.102 1 98.69 399 VAL A N 1
ATOM 3105 C CA . VAL A 1 399 ? 1.453 36.031 10.453 1 98.69 399 VAL A CA 1
ATOM 3106 C C . VAL A 1 399 ? 0.104 35.438 10.875 1 98.69 399 VAL A C 1
ATOM 3108 O O . VAL A 1 399 ? -0.804 36.188 11.25 1 98.69 399 VAL A O 1
ATOM 3111 N N . ILE A 1 400 ? -0.094 34.219 10.734 1 98.69 400 ILE A N 1
ATOM 3112 C CA . ILE A 1 400 ? -1.192 33.406 11.242 1 98.69 400 ILE A CA 1
ATOM 3113 C C . ILE A 1 400 ? -0.643 32.094 11.852 1 98.69 400 ILE A C 1
ATOM 3115 O O . ILE A 1 400 ? 0.324 31.531 11.336 1 98.69 400 ILE A O 1
ATOM 3119 N N . GLY A 1 401 ? -1.111 31.703 12.961 1 98.75 401 GLY A N 1
ATOM 3120 C CA . GLY A 1 401 ? -0.737 30.453 13.594 1 98.75 401 GLY A CA 1
ATOM 3121 C C . GLY A 1 401 ? -1.884 29.469 13.68 1 98.75 401 GLY A C 1
ATOM 3122 O O . GLY A 1 401 ? -3.035 29.812 13.414 1 98.75 401 GLY A O 1
ATOM 3123 N N . TRP A 1 402 ? -1.497 28.219 13.945 1 98.88 402 TRP A N 1
ATOM 3124 C CA . TRP A 1 402 ? -2.482 27.203 14.273 1 98.88 402 TRP A CA 1
ATOM 3125 C C . TRP A 1 402 ? -2.967 27.359 15.711 1 98.88 402 TRP A C 1
ATOM 3127 O O . TRP A 1 402 ? -2.166 27.344 16.656 1 98.88 402 TRP A O 1
ATOM 3137 N N . MET A 1 403 ? -4.246 27.609 15.852 1 98.81 403 MET A N 1
ATOM 3138 C CA . MET A 1 403 ? -4.828 27.812 17.172 1 98.81 403 MET A CA 1
ATOM 3139 C C . MET A 1 403 ? -5.285 26.484 17.781 1 98.81 403 MET A C 1
ATOM 3141 O O . MET A 1 403 ? -6.48 26.188 17.781 1 98.81 403 MET A O 1
ATOM 3145 N N . SER A 1 404 ? -4.375 25.719 18.203 1 98.62 404 SER A N 1
ATOM 3146 C CA . SER A 1 404 ? -4.543 24.406 18.828 1 98.62 404 SER A CA 1
ATOM 3147 C C . SER A 1 404 ? -3.244 23.922 19.469 1 98.62 404 SER A C 1
ATOM 3149 O O . SER A 1 404 ? -2.303 24.703 19.625 1 98.62 404 SER A O 1
ATOM 3151 N N . ASN A 1 405 ? -3.254 22.688 20 1 98.81 405 ASN A N 1
ATOM 3152 C CA . ASN A 1 405 ? -2.117 22.062 20.656 1 98.81 405 ASN A CA 1
ATOM 3153 C C . ASN A 1 405 ? -2.082 20.562 20.406 1 98.81 405 ASN A C 1
ATOM 3155 O O . ASN A 1 405 ? -3.107 19.891 20.5 1 98.81 405 ASN A O 1
ATOM 3159 N N . TRP A 1 406 ? -0.938 20.031 20.094 1 98.5 406 TRP A N 1
ATOM 3160 C CA . TRP A 1 406 ? -0.796 18.641 19.703 1 98.5 406 TRP A CA 1
ATOM 3161 C C . TRP A 1 406 ? -1.13 17.703 20.859 1 98.5 406 TRP A C 1
ATOM 3163 O O . TRP A 1 406 ? -1.427 16.531 20.656 1 98.5 406 TRP A O 1
ATOM 3173 N N . GLN A 1 407 ? -1.098 18.234 22.047 1 98.38 407 GLN A N 1
ATOM 3174 C CA . GLN A 1 407 ? -1.375 17.391 23.203 1 98.38 407 GLN A CA 1
ATOM 3175 C C . GLN A 1 407 ? -2.822 16.906 23.188 1 98.38 407 GLN A C 1
ATOM 3177 O O . GLN A 1 407 ? -3.131 15.852 23.75 1 98.38 407 GLN A O 1
ATOM 3182 N N . TYR A 1 408 ? -3.781 17.688 22.484 1 98.5 408 TYR A N 1
ATOM 3183 C CA . TYR A 1 408 ? -5.18 17.281 22.625 1 98.5 408 TYR A CA 1
ATOM 3184 C C . TYR A 1 408 ? -5.969 17.609 21.359 1 98.5 408 TYR A C 1
ATOM 3186 O O . TYR A 1 408 ? -7.191 17.438 21.328 1 98.5 408 TYR A O 1
ATOM 3194 N N . ALA A 1 409 ? -5.352 18.062 20.328 1 98.12 409 ALA A N 1
ATOM 3195 C CA . ALA A 1 409 ? -6.004 18.562 19.125 1 98.12 409 ALA A CA 1
ATOM 3196 C C . ALA A 1 409 ? -7.055 17.578 18.609 1 98.12 409 ALA A C 1
ATOM 3198 O O . ALA A 1 409 ? -8.18 17.969 18.281 1 98.12 409 ALA A O 1
ATOM 3199 N N . PRO A 1 410 ? -6.754 16.266 18.562 1 96.94 410 PRO A N 1
ATOM 3200 C CA . PRO A 1 410 ? -7.75 15.344 18.031 1 96.94 410 PRO A CA 1
ATOM 3201 C C . PRO A 1 410 ? -8.922 15.109 18.984 1 96.94 410 PRO A C 1
ATOM 3203 O O . PRO A 1 410 ? -9.922 14.508 18.594 1 96.94 410 PRO A O 1
ATOM 3206 N N . GLU A 1 411 ? -8.867 15.602 20.219 1 97.31 411 GLU A N 1
ATOM 3207 C CA . GLU A 1 411 ? -9.812 15.203 21.25 1 97.31 411 GLU A CA 1
ATOM 3208 C C . GLU A 1 411 ? -10.781 16.344 21.562 1 97.31 411 GLU A C 1
ATOM 3210 O O . GLU A 1 411 ? -11.75 16.156 22.312 1 97.31 411 GLU A O 1
ATOM 3215 N N . VAL A 1 412 ? -10.539 17.562 21.047 1 98 412 VAL A N 1
ATOM 3216 C CA . VAL A 1 412 ? -11.398 18.688 21.375 1 98 412 VAL A CA 1
ATOM 3217 C C . VAL A 1 412 ? -12.828 18.391 20.953 1 98 412 VAL A C 1
ATOM 3219 O O . VAL A 1 412 ? -13.062 17.562 20.062 1 98 412 VAL A O 1
ATOM 3222 N N . PRO A 1 413 ? -13.789 19.016 21.531 1 97.06 413 PRO A N 1
ATOM 3223 C CA . PRO A 1 413 ? -15.18 18.594 21.359 1 97.06 413 PRO A CA 1
ATOM 3224 C C . PRO A 1 413 ? -15.812 19.141 20.078 1 97.06 413 PRO A C 1
ATOM 3226 O O . PRO A 1 413 ? -16.906 19.703 20.125 1 97.06 413 PRO A O 1
ATOM 3229 N N . THR A 1 414 ? -15.211 19.031 18.953 1 96.94 414 THR A N 1
ATOM 3230 C CA . THR A 1 414 ? -15.75 19.297 17.625 1 96.94 414 THR A CA 1
ATOM 3231 C C . THR A 1 414 ? -15.617 18.062 16.734 1 96.94 414 THR A C 1
ATOM 3233 O O . THR A 1 414 ? -14.75 17.219 16.969 1 96.94 414 THR A O 1
ATOM 3236 N N . MET A 1 415 ? -16.531 17.984 15.75 1 95.25 415 MET A N 1
ATOM 3237 C CA . MET A 1 415 ? -16.516 16.766 14.953 1 95.25 415 MET A CA 1
ATOM 3238 C C . MET A 1 415 ? -16.531 17.078 13.461 1 95.25 415 MET A C 1
ATOM 3240 O O . MET A 1 415 ? -15.773 16.5 12.688 1 95.25 415 MET A O 1
ATOM 3244 N N . GLN A 1 416 ? -17.406 18.047 13.023 1 93.88 416 GLN A N 1
ATOM 3245 C CA . GLN A 1 416 ? -17.531 18.375 11.609 1 93.88 416 GLN A CA 1
ATOM 3246 C C . GLN A 1 416 ? -16.266 19.047 11.086 1 93.88 416 GLN A C 1
ATOM 3248 O O . GLN A 1 416 ? -15.898 18.891 9.922 1 93.88 416 GLN A O 1
ATOM 3253 N N . PHE A 1 417 ? -15.633 19.812 11.969 1 96.25 417 PHE A N 1
ATOM 3254 C CA . PHE A 1 417 ? -14.367 20.484 11.719 1 96.25 417 PHE A CA 1
ATOM 3255 C C . PHE A 1 417 ? -13.43 20.344 12.914 1 96.25 417 PHE A C 1
ATOM 3257 O O . PHE A 1 417 ? -13.867 20.016 14.016 1 96.25 417 PHE A O 1
ATOM 3264 N N . ARG A 1 418 ? -12.141 20.531 12.594 1 97.56 418 ARG A N 1
ATOM 3265 C CA . ARG A 1 418 ? -11.18 20.5 13.695 1 97.56 418 ARG A CA 1
ATOM 3266 C C . ARG A 1 418 ? -10.203 21.656 13.602 1 97.56 418 ARG A C 1
ATOM 3268 O O . ARG A 1 418 ? -9.578 21.875 12.562 1 97.56 418 ARG A O 1
ATOM 3275 N N . SER A 1 419 ? -10.109 22.422 14.711 1 97.06 419 SER A N 1
ATOM 3276 C CA . SER A 1 419 ? -9.141 23.484 14.961 1 97.06 419 SER A CA 1
ATOM 3277 C C . SER A 1 419 ? -9.492 24.734 14.172 1 97.06 419 SER A C 1
ATOM 3279 O O . SER A 1 419 ? -10.539 24.797 13.531 1 97.06 419 SER A O 1
ATOM 3281 N N . ALA A 1 420 ? -8.719 25.766 14.391 1 98.38 420 ALA A N 1
ATOM 3282 C CA . ALA A 1 420 ? -8.812 27.078 13.766 1 98.38 420 ALA A CA 1
ATOM 3283 C C . ALA A 1 420 ? -7.445 27.75 13.68 1 98.38 420 ALA A C 1
ATOM 3285 O O . ALA A 1 420 ? -6.461 27.234 14.211 1 98.38 420 ALA A O 1
ATOM 3286 N N . ASN A 1 421 ? -7.438 28.75 12.922 1 98.81 421 ASN A N 1
ATOM 3287 C CA . ASN A 1 421 ? -6.262 29.609 12.922 1 98.81 421 ASN A CA 1
ATOM 3288 C C . ASN A 1 421 ? -6.449 30.812 13.844 1 98.81 421 ASN A C 1
ATOM 3290 O O . ASN A 1 421 ? -7.578 31.172 14.188 1 98.81 421 ASN A O 1
ATOM 3294 N N . THR A 1 422 ? -5.359 31.391 14.25 1 98.81 422 THR A N 1
ATOM 3295 C CA . THR A 1 422 ? -5.402 32.625 15.031 1 98.81 422 THR A CA 1
ATOM 3296 C C . THR A 1 422 ? -5.887 33.781 14.18 1 98.81 422 THR A C 1
ATOM 3298 O O . THR A 1 422 ? -5.984 33.688 12.961 1 98.81 422 THR A O 1
ATOM 3301 N N . LEU A 1 423 ? -6.219 34.906 14.891 1 98.56 423 LEU A N 1
ATOM 3302 C CA . LEU A 1 423 ? -6.34 36.156 14.148 1 98.56 423 LEU A CA 1
ATOM 3303 C C . LEU A 1 423 ? -5.051 36.469 13.398 1 98.56 423 LEU A C 1
ATOM 3305 O O . LEU A 1 423 ? -3.959 36.125 13.852 1 98.56 423 LEU A O 1
ATOM 3309 N N . PRO A 1 424 ? -5.219 37.125 12.188 1 98.75 424 PRO A N 1
ATOM 3310 C CA . PRO A 1 424 ? -3.986 37.625 11.594 1 98.75 424 PRO A CA 1
ATOM 3311 C C . PRO A 1 424 ? -3.303 38.688 12.477 1 98.75 424 PRO A C 1
ATOM 3313 O O . PRO A 1 424 ? -3.977 39.5 13.117 1 98.75 424 PRO A O 1
ATOM 3316 N N . ARG A 1 425 ? -2.031 38.625 12.531 1 98.56 425 ARG A N 1
ATOM 3317 C CA . ARG A 1 425 ? -1.258 39.5 13.406 1 98.56 425 ARG A CA 1
ATOM 3318 C C . ARG A 1 425 ? -0.126 40.188 12.641 1 98.56 425 ARG A C 1
ATOM 3320 O O . ARG A 1 425 ? 0.369 39.656 11.648 1 98.56 425 ARG A O 1
ATOM 3327 N N . GLU A 1 426 ? 0.255 41.312 13.109 1 98.19 426 GLU A N 1
ATOM 3328 C CA . GLU A 1 426 ? 1.414 42.031 12.594 1 98.19 426 GLU A CA 1
ATOM 3329 C C . GLU A 1 426 ? 2.6 41.938 13.547 1 98.19 426 GLU A C 1
ATOM 3331 O O . GLU A 1 426 ? 2.459 42.156 14.75 1 98.19 426 GLU A O 1
ATOM 3336 N N . MET A 1 427 ? 3.756 41.625 12.922 1 97.94 427 MET A N 1
ATOM 3337 C CA . MET A 1 427 ? 4.953 41.469 13.75 1 97.94 427 MET A CA 1
ATOM 3338 C C . MET A 1 427 ? 5.754 42.781 13.789 1 97.94 427 MET A C 1
ATOM 3340 O O . MET A 1 427 ? 5.785 43.5 12.805 1 97.94 427 MET A O 1
ATOM 3344 N N . GLY A 1 428 ? 6.352 43.031 14.914 1 96.81 428 GLY A N 1
ATOM 3345 C CA . GLY A 1 428 ? 7.324 44.062 15.133 1 96.81 428 GLY A CA 1
ATOM 3346 C C . GLY A 1 428 ? 8.391 43.719 16.156 1 96.81 428 GLY A C 1
ATOM 3347 O O . GLY A 1 428 ? 8.422 42.594 16.641 1 96.81 428 GLY A O 1
ATOM 3348 N N . ILE A 1 429 ? 9.328 44.656 16.422 1 97.44 429 ILE A N 1
ATOM 3349 C CA . ILE A 1 429 ? 10.344 44.469 17.453 1 97.44 429 ILE A CA 1
ATOM 3350 C C . ILE A 1 429 ? 10.344 45.688 18.391 1 97.44 429 ILE A C 1
ATOM 3352 O O . ILE A 1 429 ? 10.203 46.812 17.953 1 97.44 429 ILE A O 1
ATOM 3356 N N . PHE A 1 430 ? 10.43 45.406 19.672 1 94.31 430 PHE A N 1
ATOM 3357 C CA . PHE A 1 430 ? 10.562 46.469 20.672 1 94.31 430 PHE A CA 1
ATOM 3358 C C . PHE A 1 430 ? 11.633 46.125 21.688 1 94.31 430 PHE A C 1
ATOM 3360 O O . PHE A 1 430 ? 11.977 44.969 21.875 1 94.31 430 PHE A O 1
ATOM 3367 N N . ARG A 1 431 ? 12.18 47.125 22.312 1 93 431 ARG A N 1
ATOM 3368 C CA . ARG A 1 431 ? 13.117 46.938 23.422 1 93 431 ARG A CA 1
ATOM 3369 C C . ARG A 1 431 ? 12.391 46.969 24.766 1 93 431 ARG A C 1
ATOM 3371 O O . ARG A 1 431 ? 11.672 47.938 25.062 1 93 431 ARG A O 1
ATOM 3378 N N . ALA A 1 432 ? 12.539 45.938 25.484 1 89.81 432 ALA A N 1
ATOM 3379 C CA . ALA A 1 432 ? 11.914 45.875 26.797 1 89.81 432 ALA A CA 1
ATOM 3380 C C . ALA A 1 432 ? 12.789 46.531 27.859 1 89.81 432 ALA A C 1
ATOM 3382 O O . ALA A 1 432 ? 13.938 46.906 27.578 1 89.81 432 ALA A O 1
ATOM 3383 N N . PRO A 1 433 ? 12.211 46.688 29.078 1 83.56 433 PRO A N 1
ATOM 3384 C CA . PRO A 1 433 ? 12.953 47.375 30.141 1 83.56 433 PRO A CA 1
ATOM 3385 C C . PRO A 1 433 ? 14.227 46.594 30.531 1 83.56 433 PRO A C 1
ATOM 3387 O O . PRO A 1 433 ? 15.172 47.219 31.031 1 83.56 433 PRO A O 1
ATOM 3390 N N . ASP A 1 434 ? 14.297 45.406 30.25 1 84.44 434 ASP A N 1
ATOM 3391 C CA . ASP A 1 434 ? 15.484 44.625 30.594 1 84.44 434 ASP A CA 1
ATOM 3392 C C . ASP A 1 434 ? 16.594 44.844 29.562 1 84.44 434 ASP A C 1
ATOM 3394 O O . ASP A 1 434 ? 17.672 44.219 29.672 1 84.44 434 ASP A O 1
ATOM 3398 N N . GLY A 1 435 ? 16.312 45.594 28.578 1 88.19 435 GLY A N 1
ATOM 3399 C CA . GLY A 1 435 ? 17.312 45.969 27.594 1 88.19 435 GLY A CA 1
ATOM 3400 C C . GLY A 1 435 ? 17.328 45.062 26.375 1 88.19 435 GLY A C 1
ATOM 3401 O O . GLY A 1 435 ? 17.969 45.375 25.375 1 88.19 435 GLY A O 1
ATOM 3402 N N . GLN A 1 436 ? 16.562 44.094 26.438 1 92.25 436 GLN A N 1
ATOM 3403 C CA . GLN A 1 436 ? 16.562 43.125 25.344 1 92.25 436 GLN A CA 1
ATOM 3404 C C . GLN A 1 436 ? 15.469 43.438 24.328 1 92.25 436 GLN A C 1
ATOM 3406 O O . GLN A 1 436 ? 14.531 44.188 24.625 1 92.25 436 GLN A O 1
ATOM 3411 N N . LEU A 1 437 ? 15.664 42.906 23.125 1 95.69 437 LEU A N 1
ATOM 3412 C CA . LEU A 1 437 ? 14.672 43.031 22.078 1 95.69 437 LEU A CA 1
ATOM 3413 C C . LEU A 1 437 ? 13.688 41.875 22.094 1 95.69 437 LEU A C 1
ATOM 3415 O O . LEU A 1 437 ? 14.078 40.719 22.344 1 95.69 437 LEU A O 1
ATOM 3419 N N . TYR A 1 438 ? 12.438 42.219 21.891 1 96.38 438 TYR A N 1
ATOM 3420 C CA . TYR A 1 438 ? 11.375 41.219 21.797 1 96.38 438 TYR A CA 1
ATOM 3421 C C . TYR A 1 438 ? 10.5 41.469 20.578 1 96.38 438 TYR A C 1
ATOM 3423 O O . TYR A 1 438 ? 10.43 42.562 20.062 1 96.38 438 TYR A O 1
ATOM 3431 N N . VAL A 1 439 ? 9.906 40.375 20.125 1 97.56 439 VAL A N 1
ATOM 3432 C CA . VAL A 1 439 ? 8.945 40.5 19.031 1 97.56 439 VAL A CA 1
ATOM 3433 C C . VAL A 1 439 ? 7.578 40.906 19.594 1 97.56 439 VAL A C 1
ATOM 3435 O O . VAL A 1 439 ? 7.137 40.375 20.625 1 97.56 439 VAL A O 1
ATOM 3438 N N . SER A 1 440 ? 6.988 41.906 18.969 1 96.5 440 SER A N 1
ATOM 3439 C CA . SER A 1 440 ? 5.605 42.281 19.266 1 96.5 440 SER A CA 1
ATOM 3440 C C . SER A 1 440 ? 4.645 41.656 18.25 1 96.5 440 SER A C 1
ATOM 3442 O O . SER A 1 440 ? 5.012 41.406 17.109 1 96.5 440 SER A O 1
ATOM 3444 N N . SER A 1 441 ? 3.51 41.344 18.703 1 96.44 441 SER A N 1
ATOM 3445 C CA . SER A 1 441 ? 2.439 40.75 17.906 1 96.44 441 SER A CA 1
ATOM 3446 C C . SER A 1 441 ? 1.115 41.469 18.141 1 96.44 441 SER A C 1
ATOM 3448 O O . SER A 1 441 ? 0.518 41.344 19.219 1 96.44 441 SER A O 1
ATOM 3450 N N . THR A 1 442 ? 0.644 42.188 17.188 1 96.94 442 THR A N 1
ATOM 3451 C CA . THR A 1 442 ? -0.615 42.906 17.281 1 96.94 442 THR A CA 1
ATOM 3452 C C . THR A 1 442 ? -1.623 42.406 16.266 1 96.94 442 THR A C 1
ATOM 3454 O O . THR A 1 442 ? -1.253 42.031 15.141 1 96.94 442 THR A O 1
ATOM 3457 N N . PRO A 1 443 ? -2.914 42.344 16.656 1 98.12 443 PRO A N 1
ATOM 3458 C CA . PRO A 1 443 ? -3.877 42 15.609 1 98.12 443 PRO A CA 1
ATOM 3459 C C . PRO A 1 443 ? -3.738 42.906 14.375 1 98.12 443 PRO A C 1
ATOM 3461 O O . PRO A 1 443 ? -3.514 44.125 14.508 1 98.12 443 PRO A O 1
ATOM 3464 N N . SER A 1 444 ? -3.797 42.281 13.211 1 98.06 444 SER A N 1
ATOM 3465 C CA . SER A 1 444 ? -3.734 43.062 11.984 1 98.06 444 SER A CA 1
ATOM 3466 C C . SER A 1 444 ? -4.797 44.156 11.969 1 98.06 444 SER A C 1
ATOM 3468 O O . SER A 1 444 ? -5.867 44 12.555 1 98.06 444 SER A O 1
ATOM 3470 N N . PRO A 1 445 ? -4.508 45.219 11.266 1 96.62 445 PRO A N 1
ATOM 3471 C CA . PRO A 1 445 ? -5.457 46.344 11.258 1 96.62 445 PRO A CA 1
ATOM 3472 C C . PRO A 1 445 ? -6.84 45.938 10.758 1 96.62 445 PRO A C 1
ATOM 3474 O O . PRO A 1 445 ? -7.848 46.5 11.203 1 96.62 445 PRO A O 1
ATOM 3477 N N . GLU A 1 446 ? -6.926 45.031 9.867 1 96.38 446 GLU A N 1
ATOM 3478 C CA . GLU A 1 446 ? -8.195 44.562 9.32 1 96.38 446 GLU A CA 1
ATOM 3479 C C . GLU A 1 446 ? -9.094 44.031 10.422 1 96.38 446 GLU A C 1
ATOM 3481 O O . GLU A 1 446 ? -10.32 44.031 10.289 1 96.38 446 GLU A O 1
ATOM 3486 N N . VAL A 1 447 ? -8.5 43.594 11.531 1 97 447 VAL A N 1
ATOM 3487 C CA . VAL A 1 447 ? -9.242 43 12.641 1 97 447 VAL A CA 1
ATOM 3488 C C . VAL A 1 447 ? -10.133 44.062 13.289 1 97 447 VAL A C 1
ATOM 3490 O O . VAL A 1 447 ? -11.195 43.75 13.82 1 97 447 VAL A O 1
ATOM 3493 N N . ASP A 1 448 ? -9.766 45.281 13.227 1 95.88 448 ASP A N 1
ATOM 3494 C CA . ASP A 1 448 ? -10.547 46.375 13.812 1 95.88 448 ASP A CA 1
ATOM 3495 C C . ASP A 1 448 ? -11.906 46.5 13.141 1 95.88 448 ASP A C 1
ATOM 3497 O O . ASP A 1 448 ? -12.859 47 13.742 1 95.88 448 ASP A O 1
ATOM 3501 N N . ALA A 1 449 ? -11.984 46 11.891 1 94.62 449 ALA A N 1
ATOM 3502 C CA . ALA A 1 449 ? -13.242 46.062 11.148 1 94.62 449 ALA A CA 1
ATOM 3503 C C . ALA A 1 449 ? -14.281 45.156 11.758 1 94.62 449 ALA A C 1
ATOM 3505 O O . ALA A 1 449 ? -15.477 45.25 11.461 1 94.62 449 ALA A O 1
ATOM 3506 N N . LEU A 1 450 ? -13.844 44.25 12.641 1 95.56 450 LEU A N 1
ATOM 3507 C CA . LEU A 1 450 ? -14.758 43.344 13.336 1 95.56 450 LEU A CA 1
ATOM 3508 C C . LEU A 1 450 ? -15.586 44.094 14.367 1 95.56 450 LEU A C 1
ATOM 3510 O O . LEU A 1 450 ? -16.609 43.594 14.844 1 95.56 450 LEU A O 1
ATOM 3514 N N . ARG A 1 451 ? -15.164 45.281 14.789 1 96.5 451 ARG A N 1
ATOM 3515 C CA . ARG A 1 451 ? -15.859 46.031 15.828 1 96.5 451 ARG A CA 1
ATOM 3516 C C . ARG A 1 451 ? -17.266 46.438 15.367 1 96.5 451 ARG A C 1
ATOM 3518 O O . ARG A 1 451 ? -17.406 47.125 14.359 1 96.5 451 ARG A O 1
ATOM 3525 N N . GLY A 1 452 ? -18.188 45.938 16.109 1 96.31 452 GLY A N 1
ATOM 3526 C CA . GLY A 1 452 ? -19.562 46.375 15.922 1 96.31 452 GLY A CA 1
ATOM 3527 C C . GLY A 1 452 ? -19.922 47.531 16.828 1 96.31 452 GLY A C 1
ATOM 3528 O O . GLY A 1 452 ? -19.219 48.562 16.875 1 96.31 452 GLY A O 1
ATOM 3529 N N . ALA A 1 453 ? -21 47.312 17.594 1 96.44 453 ALA A N 1
ATOM 3530 C CA . ALA A 1 453 ? -21.484 48.375 18.5 1 96.44 453 ALA A CA 1
ATOM 3531 C C . ALA A 1 453 ? -20.594 48.469 19.734 1 96.44 453 ALA A C 1
ATOM 3533 O O . ALA A 1 453 ? -20.141 47.469 20.266 1 96.44 453 ALA A O 1
ATOM 3534 N N . LEU A 1 454 ? -20.281 49.656 20.156 1 97.56 454 LEU A N 1
ATOM 3535 C CA . LEU A 1 454 ? -19.703 49.906 21.469 1 97.56 454 LEU A CA 1
ATOM 3536 C C . LEU A 1 454 ? -20.75 49.688 22.562 1 97.56 454 LEU A C 1
ATOM 3538 O O . LEU A 1 454 ? -21.594 50.562 22.797 1 97.56 454 LEU A O 1
ATOM 3542 N N . VAL A 1 455 ? -20.688 48.625 23.219 1 96.81 455 VAL A N 1
ATOM 3543 C CA . VAL A 1 455 ? -21.734 48.25 24.141 1 96.81 455 VAL A CA 1
ATOM 3544 C C . VAL A 1 455 ? -21.484 48.844 25.516 1 96.81 455 VAL A C 1
ATOM 3546 O O . VAL A 1 455 ? -22.406 49.031 26.312 1 96.81 455 VAL A O 1
ATOM 3549 N N . LYS A 1 456 ? -20.281 49.094 25.859 1 96.81 456 LYS A N 1
ATOM 3550 C CA . LYS A 1 456 ? -19.906 49.719 27.125 1 96.81 456 LYS A CA 1
ATOM 3551 C C . LYS A 1 456 ? -18.656 50.562 26.984 1 96.81 456 LYS A C 1
ATOM 3553 O O . LYS A 1 456 ? -17.734 50.219 26.25 1 96.81 456 LYS A O 1
ATOM 3558 N N . SER A 1 457 ? -18.688 51.688 27.578 1 97.19 457 SER A N 1
ATOM 3559 C CA . SER A 1 457 ? -17.531 52.562 27.672 1 97.19 457 SER A CA 1
ATOM 3560 C C . SER A 1 457 ? -17.375 53.125 29.078 1 97.19 457 SER A C 1
ATOM 3562 O O . SER A 1 457 ? -18.312 53.688 29.641 1 97.19 457 SER A O 1
ATOM 3564 N N . VAL A 1 458 ? -16.25 52.844 29.672 1 95.94 458 VAL A N 1
ATOM 3565 C CA . VAL A 1 458 ? -15.93 53.375 30.984 1 95.94 458 VAL A CA 1
ATOM 3566 C C . VAL A 1 458 ? -14.617 54.156 30.922 1 95.94 458 VAL A C 1
ATOM 3568 O O . VAL A 1 458 ? -13.562 53.594 30.641 1 95.94 458 VAL A O 1
ATOM 3571 N N . SER A 1 459 ? -14.656 55.469 31.172 1 94.69 459 SER A N 1
ATOM 3572 C CA . SER A 1 459 ? -13.461 56.312 31.078 1 94.69 459 SER A CA 1
ATOM 3573 C C . SER A 1 459 ? -12.523 56.062 32.25 1 94.69 459 SER A C 1
ATOM 3575 O O . SER A 1 459 ? -11.305 55.969 32.062 1 94.69 459 SER A O 1
ATOM 3577 N N . LYS A 1 460 ? -13.102 56.062 33.438 1 94.06 460 LYS A N 1
ATOM 3578 C CA . LYS A 1 460 ? -12.297 55.844 34.625 1 94.06 460 LYS A CA 1
ATOM 3579 C C . LYS A 1 460 ? -13.156 55.344 35.781 1 94.06 460 LYS A C 1
ATOM 3581 O O . LYS A 1 460 ? -14.281 55.781 35.969 1 94.06 460 LYS A O 1
ATOM 3586 N N . THR A 1 461 ? -12.672 54.344 36.406 1 94.81 461 THR A N 1
ATOM 3587 C CA . THR A 1 461 ? -13.352 53.844 37.625 1 94.81 461 THR A CA 1
ATOM 3588 C C . THR A 1 461 ? -12.344 53.25 38.594 1 94.81 461 THR A C 1
ATOM 3590 O O . THR A 1 461 ? -11.367 52.625 38.188 1 94.81 461 THR A O 1
ATOM 3593 N N . SER A 1 462 ? -12.586 53.469 39.875 1 96.06 462 SER A N 1
ATOM 3594 C CA . SER A 1 462 ? -11.75 52.875 40.906 1 96.06 462 SER A CA 1
ATOM 3595 C C . SER A 1 462 ? -12.109 51.406 41.125 1 96.06 462 SER A C 1
ATOM 3597 O O . SER A 1 462 ? -13.289 51.031 41.125 1 96.06 462 SER A O 1
ATOM 3599 N N . LEU A 1 463 ? -11.07 50.656 41.281 1 96.5 463 LEU A N 1
ATOM 3600 C CA . LEU A 1 463 ? -11.242 49.219 41.594 1 96.5 463 LEU A CA 1
ATOM 3601 C C . LEU A 1 463 ? -10.812 48.906 43.031 1 96.5 463 LEU A C 1
ATOM 3603 O O . LEU A 1 463 ? -9.828 49.469 43.531 1 96.5 463 LEU A O 1
ATOM 3607 N N . GLY A 1 464 ? -11.578 48.125 43.75 1 95.88 464 GLY A N 1
ATOM 3608 C CA . GLY A 1 464 ? -11.266 47.562 45.062 1 95.88 464 GLY A CA 1
ATOM 3609 C C . GLY A 1 464 ? -11.648 46.094 45.188 1 95.88 464 GLY A C 1
ATOM 3610 O O . GLY A 1 464 ? -11.703 45.375 44.188 1 95.88 464 GLY A O 1
ATOM 3611 N N . SER A 1 465 ? -11.875 45.719 46.438 1 95.38 465 SER A N 1
ATOM 3612 C CA . SER A 1 465 ? -12.164 44.312 46.688 1 95.38 465 SER A CA 1
ATOM 3613 C C . SER A 1 465 ? -13.523 43.938 46.156 1 95.38 465 SER A C 1
ATOM 3615 O O . SER A 1 465 ? -13.75 42.75 45.812 1 95.38 465 SER A O 1
ATOM 3617 N N . LYS A 1 466 ? -14.375 44.906 46.062 1 96.19 466 LYS A N 1
ATOM 3618 C CA . LYS A 1 466 ? -15.672 44.656 45.438 1 96.19 466 LYS A CA 1
ATOM 3619 C C . LYS A 1 466 ? -15.57 44.719 43.906 1 96.19 466 LYS A C 1
ATOM 3621 O O . LYS A 1 466 ? -15.109 45.719 43.375 1 96.19 466 LYS A O 1
ATOM 3626 N N . ALA A 1 467 ? -16.047 43.688 43.25 1 96.56 467 ALA A N 1
ATOM 3627 C CA . ALA A 1 467 ? -15.906 43.594 41.781 1 96.56 467 ALA A CA 1
ATOM 3628 C C . ALA A 1 467 ? -16.828 44.562 41.062 1 96.56 467 ALA A C 1
ATOM 3630 O O . ALA A 1 467 ? -17.969 44.781 41.5 1 96.56 467 ALA A O 1
ATOM 3631 N N . ARG A 1 468 ? -16.312 45.219 40.062 1 97.38 468 ARG A N 1
ATOM 3632 C CA . ARG A 1 468 ? -17.141 45.906 39.062 1 97.38 468 ARG A CA 1
ATOM 3633 C C . ARG A 1 468 ? -17.531 44.938 37.938 1 97.38 468 ARG A C 1
ATOM 3635 O O . ARG A 1 468 ? -16.672 44.25 37.375 1 97.38 468 ARG A O 1
ATOM 3642 N N . THR A 1 469 ? -18.844 44.844 37.688 1 97.69 469 THR A N 1
ATOM 3643 C CA . THR A 1 469 ? -19.328 43.844 36.75 1 97.69 469 THR A CA 1
ATOM 3644 C C . THR A 1 469 ? -20 44.531 35.531 1 97.69 469 THR A C 1
ATOM 3646 O O . THR A 1 469 ? -20.703 45.531 35.688 1 97.69 469 THR A O 1
ATOM 3649 N N . TYR A 1 470 ? -19.797 43.938 34.375 1 98.06 470 TYR A N 1
ATOM 3650 C CA . TYR A 1 470 ? -20.391 44.406 33.125 1 98.06 470 TYR A CA 1
ATOM 3651 C C . TYR A 1 470 ? -20.938 43.25 32.312 1 98.06 470 TYR A C 1
ATOM 3653 O O . TYR A 1 470 ? -20.344 42.156 32.281 1 98.06 470 TYR A O 1
ATOM 3661 N N . SER A 1 471 ? -22.094 43.469 31.703 1 97.75 471 SER A N 1
ATOM 3662 C CA . SER A 1 471 ? -22.609 42.5 30.734 1 97.75 471 SER A CA 1
ATOM 3663 C C . SER A 1 471 ? -21.812 42.562 29.422 1 97.75 471 SER A C 1
ATOM 3665 O O . SER A 1 471 ? -21.469 43.656 28.953 1 97.75 471 SER A O 1
ATOM 3667 N N . ILE A 1 472 ? -21.516 41.406 28.875 1 97.94 472 ILE A N 1
ATOM 3668 C CA . ILE A 1 472 ? -20.797 41.406 27.609 1 97.94 472 ILE A CA 1
ATOM 3669 C C . ILE A 1 472 ? -21.547 40.531 26.594 1 97.94 472 ILE A C 1
ATOM 3671 O O . ILE A 1 472 ? -22.219 39.562 26.984 1 97.94 472 ILE A O 1
ATOM 3675 N N . PRO A 1 473 ? -21.391 40.875 25.234 1 97.19 473 PRO A N 1
ATOM 3676 C CA . PRO A 1 473 ? -21.938 40 24.188 1 97.19 473 PRO A CA 1
ATOM 3677 C C . PRO A 1 473 ? -21.156 38.688 24.047 1 97.19 473 PRO A C 1
ATOM 3679 O O . PRO A 1 473 ? -20 38.625 24.469 1 97.19 473 PRO A O 1
ATOM 3682 N N . GLU A 1 474 ? -21.828 37.719 23.406 1 95.88 474 GLU A N 1
ATOM 3683 C CA . GLU A 1 474 ? -21.203 36.406 23.156 1 95.88 474 GLU A CA 1
ATOM 3684 C C . GLU A 1 474 ? -19.875 36.562 22.438 1 95.88 474 GLU A C 1
ATOM 3686 O O . GLU A 1 474 ? -18.891 35.906 22.781 1 95.88 474 GLU A O 1
ATOM 3691 N N . LEU A 1 475 ? -19.969 37.344 21.391 1 97.88 475 LEU A N 1
ATOM 3692 C CA . LEU A 1 475 ? -18.797 37.719 20.594 1 97.88 475 LEU A CA 1
ATOM 3693 C C . LEU A 1 475 ? -18.391 39.156 20.828 1 97.88 475 LEU A C 1
ATOM 3695 O O . LEU A 1 475 ? -19.172 40.062 20.547 1 97.88 475 LEU A O 1
ATOM 3699 N N . CYS A 1 476 ? -17.125 39.375 21.297 1 97.94 476 CYS A N 1
ATOM 3700 C CA . CYS A 1 476 ? -16.797 40.75 21.547 1 97.94 476 CYS A CA 1
ATOM 3701 C C . CYS A 1 476 ? -15.289 40.969 21.656 1 97.94 476 CYS A C 1
ATOM 3703 O O . CYS A 1 476 ? -14.539 40 21.75 1 97.94 476 CYS A O 1
ATOM 3705 N N . GLU A 1 477 ? -14.875 42.156 21.594 1 98.5 477 GLU A N 1
ATOM 3706 C CA . GLU A 1 477 ? -13.555 42.656 21.938 1 98.5 477 GLU A CA 1
ATOM 3707 C C . GLU A 1 477 ? -13.617 43.562 23.172 1 98.5 477 GLU A C 1
ATOM 3709 O O . GLU A 1 477 ? -14.469 44.469 23.25 1 98.5 477 GLU A O 1
ATOM 3714 N N . ILE A 1 478 ? -12.797 43.281 24.109 1 98.25 478 ILE A N 1
ATOM 3715 C CA . ILE A 1 478 ? -12.648 44.094 25.297 1 98.25 478 ILE A CA 1
ATOM 3716 C C . ILE A 1 478 ? -11.305 44.844 25.25 1 98.25 478 ILE A C 1
ATOM 3718 O O . ILE A 1 478 ? -10.25 44.188 25.203 1 98.25 478 ILE A O 1
ATOM 3722 N N . ASP A 1 479 ? -11.359 46.094 25.219 1 97.06 479 ASP A N 1
ATOM 3723 C CA . ASP A 1 479 ? -10.188 46.969 25.281 1 97.06 479 ASP A CA 1
ATOM 3724 C C . ASP A 1 479 ? -10.125 47.719 26.594 1 97.06 479 ASP A C 1
ATOM 3726 O O . ASP A 1 479 ? -11.055 48.438 26.953 1 97.06 479 ASP A O 1
ATOM 3730 N N . MET A 1 480 ? -9 47.531 27.344 1 95.88 480 MET A N 1
ATOM 3731 C CA . MET A 1 480 ? -8.961 48.188 28.656 1 95.88 480 MET A CA 1
ATOM 3732 C C . MET A 1 480 ? -7.531 48.531 29.047 1 95.88 480 MET A C 1
ATOM 3734 O O . MET A 1 480 ? -6.582 47.938 28.516 1 95.88 480 MET A O 1
ATOM 3738 N N . GLU A 1 481 ? -7.418 49.406 29.938 1 94.88 481 GLU A N 1
ATOM 3739 C CA . GLU A 1 481 ? -6.168 49.812 30.594 1 94.88 481 GLU A CA 1
ATOM 3740 C C . GLU A 1 481 ? -6.305 49.781 32.094 1 94.88 481 GLU A C 1
ATOM 3742 O O . GLU A 1 481 ? -7.285 50.281 32.656 1 94.88 481 GLU A O 1
ATOM 3747 N N . ILE A 1 482 ? -5.359 49.156 32.719 1 93.88 482 ILE A N 1
ATOM 3748 C CA . ILE A 1 482 ? -5.387 49.031 34.156 1 93.88 482 ILE A CA 1
ATOM 3749 C C . ILE A 1 482 ? -4.137 49.656 34.781 1 93.88 482 ILE A C 1
ATOM 3751 O O . ILE A 1 482 ? -3.018 49.375 34.312 1 93.88 482 ILE A O 1
ATOM 3755 N N . SER A 1 483 ? -4.32 50.5 35.781 1 94.19 483 SER A N 1
ATOM 3756 C CA . SER A 1 483 ? -3.248 50.969 36.625 1 94.19 483 SER A CA 1
ATOM 3757 C C . SER A 1 483 ? -3.334 50.344 38.031 1 94.19 483 SER A C 1
ATOM 3759 O O . SER A 1 483 ? -4.234 50.656 38.812 1 94.19 483 SER A O 1
ATOM 3761 N N . PRO A 1 484 ? -2.398 49.5 38.344 1 92.94 484 PRO A N 1
ATOM 3762 C CA . PRO A 1 484 ? -2.51 48.781 39.625 1 92.94 484 PRO A CA 1
ATOM 3763 C C . PRO A 1 484 ? -2.402 49.719 40.812 1 92.94 484 PRO A C 1
ATOM 3765 O O . PRO A 1 484 ? -2.949 49.406 41.875 1 92.94 484 PRO A O 1
ATOM 3768 N N . LYS A 1 485 ? -1.704 50.844 40.75 1 92.25 485 LYS A N 1
ATOM 3769 C CA . LYS A 1 485 ? -1.503 51.75 41.844 1 92.25 485 LYS A CA 1
ATOM 3770 C C . LYS A 1 485 ? -1.004 51.031 43.094 1 92.25 485 LYS A C 1
ATOM 3772 O O . LYS A 1 485 ? 0.056 50.406 43.062 1 92.25 485 LYS A O 1
ATOM 3777 N N . LYS A 1 486 ? -1.936 50.938 44.188 1 93.38 486 LYS A N 1
ATOM 3778 C CA . LYS A 1 486 ? -1.498 50.312 45.406 1 93.38 486 LYS A CA 1
ATOM 3779 C C . LYS A 1 486 ? -1.923 48.844 45.469 1 93.38 486 LYS A C 1
ATOM 3781 O O . LYS A 1 486 ? -1.514 48.125 46.375 1 93.38 486 LYS A O 1
ATOM 3786 N N . ALA A 1 487 ? -2.615 48.5 44.469 1 95.5 487 ALA A N 1
ATOM 3787 C CA . ALA A 1 487 ? -3.102 47.094 44.469 1 95.5 487 ALA A CA 1
ATOM 3788 C C . ALA A 1 487 ? -1.967 46.125 44.188 1 95.5 487 ALA A C 1
ATOM 3790 O O . ALA A 1 487 ? -1.072 46.406 43.406 1 95.5 487 ALA A O 1
ATOM 3791 N N . GLU A 1 488 ? -2.066 44.969 44.844 1 96.12 488 GLU A N 1
ATOM 3792 C CA . GLU A 1 488 ? -1.118 43.875 44.594 1 96.12 488 GLU A CA 1
ATOM 3793 C C . GLU A 1 488 ? -1.438 43.156 43.312 1 96.12 488 GLU A C 1
ATOM 3795 O O . GLU A 1 488 ? -0.531 42.719 42.594 1 96.12 488 GLU A O 1
ATOM 3800 N N . SER A 1 489 ? -2.691 43.031 43.062 1 97.31 489 SER A N 1
ATOM 3801 C CA . SER A 1 489 ? -3.123 42.344 41.844 1 97.31 489 SER A CA 1
ATOM 3802 C C . SER A 1 489 ? -4.496 42.844 41.375 1 97.31 489 SER A C 1
ATOM 3804 O O . SER A 1 489 ? -5.23 43.469 42.156 1 97.31 489 SER A O 1
ATOM 3806 N N . VAL A 1 490 ? -4.789 42.688 40.125 1 97.56 490 VAL A N 1
ATOM 3807 C CA . VAL A 1 490 ? -6.102 42.938 39.531 1 97.56 490 VAL A CA 1
ATOM 3808 C C . VAL A 1 490 ? -6.617 41.688 38.844 1 97.56 490 VAL A C 1
ATOM 3810 O O . VAL A 1 490 ? -5.922 41.094 38 1 97.56 490 VAL A O 1
ATOM 3813 N N . GLU A 1 491 ? -7.789 41.281 39.219 1 98.38 491 GLU A N 1
ATOM 3814 C CA . GLU A 1 491 ? -8.43 40.094 38.656 1 98.38 491 GLU A CA 1
ATOM 3815 C C . GLU A 1 491 ? -9.469 40.469 37.594 1 98.38 491 GLU A C 1
ATOM 3817 O O . GLU A 1 491 ? -10.297 41.344 37.812 1 98.38 491 GLU A O 1
ATOM 3822 N N . ILE A 1 492 ? -9.391 39.906 36.406 1 98.44 492 ILE A N 1
ATOM 3823 C CA . ILE A 1 492 ? -10.344 40 35.312 1 98.44 492 ILE A CA 1
ATOM 3824 C C . ILE A 1 492 ? -11.016 38.656 35.094 1 98.44 492 ILE A C 1
ATOM 3826 O O . ILE A 1 492 ? -10.359 37.688 34.719 1 98.44 492 ILE A O 1
ATOM 3830 N N . GLU A 1 493 ? -12.305 38.594 35.281 1 98.69 493 GLU A N 1
ATOM 3831 C CA . GLU A 1 493 ? -13.031 37.344 35.188 1 98.69 493 GLU A CA 1
ATOM 3832 C C . GLU A 1 493 ? -14.102 37.406 34.094 1 98.69 493 GLU A C 1
ATOM 3834 O O . GLU A 1 493 ? -14.906 38.344 34.062 1 98.69 493 GLU A O 1
ATOM 3839 N N . LEU A 1 494 ? -14.047 36.5 33.156 1 98.88 494 LEU A N 1
ATOM 3840 C CA . LEU A 1 494 ? -15.148 36.188 32.25 1 98.88 494 LEU A CA 1
ATOM 3841 C C . LEU A 1 494 ? -15.969 35.031 32.75 1 98.88 494 LEU A C 1
ATOM 3843 O O . LEU A 1 494 ? -15.422 33.938 33 1 98.88 494 LEU A O 1
ATOM 3847 N N . SER A 1 495 ? -17.234 35.188 32.906 1 98.75 495 SER A N 1
ATOM 3848 C CA . SER A 1 495 ? -18.047 34.094 33.469 1 98.75 495 SER A CA 1
ATOM 3849 C C . SER A 1 495 ? -19.422 34.031 32.781 1 98.75 495 SER A C 1
ATOM 3851 O O . SER A 1 495 ? -19.797 34.938 32.062 1 98.75 495 SER A O 1
ATOM 3853 N N . ASN A 1 496 ? -20.078 32.969 32.938 1 98.06 496 ASN A N 1
ATOM 3854 C CA . ASN A 1 496 ? -21.453 32.781 32.469 1 98.06 496 ASN A CA 1
ATOM 3855 C C . ASN A 1 496 ? -22.359 32.281 33.594 1 98.06 496 ASN A C 1
ATOM 3857 O O . ASN A 1 496 ? -21.922 32.125 34.75 1 98.06 496 ASN A O 1
ATOM 3861 N N . ALA A 1 497 ? -23.609 32.062 33.281 1 95.75 497 ALA A N 1
ATOM 3862 C CA . ALA A 1 497 ? -24.625 31.734 34.25 1 95.75 497 ALA A CA 1
ATOM 3863 C C . ALA A 1 497 ? -24.469 30.297 34.75 1 95.75 497 ALA A C 1
ATOM 3865 O O . ALA A 1 497 ? -24.969 29.922 35.781 1 95.75 497 ALA A O 1
ATOM 3866 N N . ALA A 1 498 ? -23.734 29.5 34 1 95.88 498 ALA A N 1
ATOM 3867 C CA . ALA A 1 498 ? -23.531 28.094 34.344 1 95.88 498 ALA A CA 1
ATOM 3868 C C . ALA A 1 498 ? -22.422 27.953 35.406 1 95.88 498 ALA A C 1
ATOM 3870 O O . ALA A 1 498 ? -22.109 26.828 35.812 1 95.88 498 ALA A O 1
ATOM 3871 N N . GLY A 1 499 ? -21.812 29 35.75 1 97.12 499 GLY A N 1
ATOM 3872 C CA . GLY A 1 499 ? -20.75 28.969 36.75 1 97.12 499 GLY A CA 1
ATOM 3873 C C . GLY A 1 499 ? -19.375 28.75 36.125 1 97.12 499 GLY A C 1
ATOM 3874 O O . GLY A 1 499 ? -18.391 28.562 36.875 1 97.12 499 GLY A O 1
ATOM 3875 N N . GLU A 1 500 ? -19.312 28.719 34.875 1 98.62 500 GLU A N 1
ATOM 3876 C CA . GLU A 1 500 ? -18.031 28.594 34.188 1 98.62 500 GLU A CA 1
ATOM 3877 C C . GLU A 1 500 ? -17.312 29.938 34.094 1 98.62 500 GLU A C 1
ATOM 3879 O O . GLU A 1 500 ? -17.953 31 34.031 1 98.62 500 GLU A O 1
ATOM 3884 N N . LYS A 1 501 ? -15.938 29.906 34.125 1 98.75 501 LYS A N 1
ATOM 3885 C CA . LYS A 1 501 ? -15.227 31.172 34.125 1 98.75 501 LYS A CA 1
ATOM 3886 C C . LYS A 1 501 ? -13.789 31 33.656 1 98.75 501 LYS A C 1
ATOM 3888 O O . LYS A 1 501 ? -13.219 29.922 33.781 1 98.75 501 LYS A O 1
ATOM 3893 N N . VAL A 1 502 ? -13.328 31.984 33.094 1 98.88 502 VAL A N 1
ATOM 3894 C CA . VAL A 1 502 ? -11.906 32.25 32.812 1 98.88 502 VAL A CA 1
ATOM 3895 C C . VAL A 1 502 ? -11.422 33.375 33.688 1 98.88 502 VAL A C 1
ATOM 3897 O O . VAL A 1 502 ? -12.047 34.438 33.75 1 98.88 502 VAL A O 1
ATOM 3900 N N . VAL A 1 503 ? -10.305 33.125 34.438 1 98.88 503 VAL A N 1
ATOM 3901 C CA . VAL A 1 503 ? -9.789 34.156 35.312 1 98.88 503 VAL A CA 1
ATOM 3902 C C . VAL A 1 503 ? -8.391 34.594 34.875 1 98.88 503 VAL A C 1
ATOM 3904 O O . VAL A 1 503 ? -7.492 33.75 34.719 1 98.88 503 VAL A O 1
ATOM 3907 N N . MET A 1 504 ? -8.305 35.844 34.594 1 98.75 504 MET A N 1
ATOM 3908 C CA . MET A 1 504 ? -7.008 36.469 34.344 1 98.75 504 MET A CA 1
ATOM 3909 C C . MET A 1 504 ? -6.578 37.375 35.5 1 98.75 504 MET A C 1
ATOM 3911 O O . MET A 1 504 ? -7.375 38.156 36 1 98.75 504 MET A O 1
ATOM 3915 N N . VAL A 1 505 ? -5.312 37.25 35.938 1 98.44 505 VAL A N 1
ATOM 3916 C CA . VAL A 1 505 ? -4.828 38.062 37.062 1 98.44 505 VAL A CA 1
ATOM 3917 C C . VAL A 1 505 ? -3.529 38.75 36.688 1 98.44 505 VAL A C 1
ATOM 3919 O O . VAL A 1 505 ? -2.537 38.094 36.344 1 98.44 505 VAL A O 1
ATOM 3922 N N . TYR A 1 506 ? -3.594 40.062 36.719 1 97.06 506 TYR A N 1
ATOM 3923 C CA . TYR A 1 506 ? -2.369 40.844 36.625 1 97.06 506 TYR A CA 1
ATOM 3924 C C . TYR A 1 506 ? -1.718 41 37.969 1 97.06 506 TYR A C 1
ATOM 3926 O O . TYR A 1 506 ? -2.324 41.562 38.906 1 97.06 506 TYR A O 1
ATOM 3934 N N . ASP A 1 507 ? -0.56 40.531 38.094 1 96.56 507 ASP A N 1
ATOM 3935 C CA . ASP A 1 507 ? 0.237 40.656 39.312 1 96.56 507 ASP A CA 1
ATOM 3936 C C . ASP A 1 507 ? 1.227 41.812 39.188 1 96.56 507 ASP A C 1
ATOM 3938 O O . ASP A 1 507 ? 2.182 41.75 38.406 1 96.56 507 ASP A O 1
ATOM 3942 N N . ALA A 1 508 ? 1.045 42.781 40 1 93.38 508 ALA A N 1
ATOM 3943 C CA . ALA A 1 508 ? 1.839 44 39.875 1 93.38 508 ALA A CA 1
ATOM 3944 C C . ALA A 1 508 ? 3.277 43.75 40.312 1 93.38 508 ALA A C 1
ATOM 3946 O O . ALA A 1 508 ? 4.207 44.375 39.812 1 93.38 508 ALA A O 1
ATOM 3947 N N . LYS A 1 509 ? 3.488 42.938 41.312 1 92.12 509 LYS A N 1
ATOM 3948 C CA . LYS A 1 509 ? 4.828 42.656 41.812 1 92.12 509 LYS A CA 1
ATOM 3949 C C . LYS A 1 509 ? 5.699 41.969 40.781 1 92.12 509 LYS A C 1
ATOM 3951 O O . LYS A 1 509 ? 6.836 42.375 40.531 1 92.12 509 LYS A O 1
ATOM 3956 N N . SER A 1 510 ? 5.195 41 40.125 1 93.25 510 SER A N 1
ATOM 3957 C CA . SER A 1 510 ? 5.965 40.25 39.156 1 93.25 510 SER A CA 1
ATOM 3958 C C . SER A 1 510 ? 5.773 40.812 37.75 1 93.25 510 SER A C 1
ATOM 3960 O O . SER A 1 510 ? 6.453 40.375 36.812 1 93.25 510 SER A O 1
ATOM 3962 N N . ASP A 1 511 ? 4.895 41.75 37.562 1 93.44 511 ASP A N 1
ATOM 3963 C CA . ASP A 1 511 ? 4.539 42.281 36.25 1 93.44 511 ASP A CA 1
ATOM 3964 C C . ASP A 1 511 ? 4.203 41.188 35.25 1 93.44 511 ASP A C 1
ATOM 3966 O O . ASP A 1 511 ? 4.805 41.094 34.188 1 93.44 511 ASP A O 1
ATOM 3970 N N . SER A 1 512 ? 3.264 40.438 35.625 1 96.25 512 SER A N 1
ATOM 3971 C CA . SER A 1 512 ? 2.865 39.281 34.844 1 96.25 512 SER A CA 1
ATOM 3972 C C . SER A 1 512 ? 1.348 39.125 34.781 1 96.25 512 SER A C 1
ATOM 3974 O O . SER A 1 512 ? 0.641 39.656 35.656 1 96.25 512 SER A O 1
ATOM 3976 N N . LEU A 1 513 ? 0.858 38.531 33.75 1 97.38 513 LEU A N 1
ATOM 3977 C CA . LEU A 1 513 ? -0.556 38.188 33.594 1 97.38 513 LEU A CA 1
ATOM 3978 C C . LEU A 1 513 ? -0.767 36.688 33.5 1 97.38 513 LEU A C 1
ATOM 3980 O O . LEU A 1 513 ? -0.151 36.031 32.656 1 97.38 513 LEU A O 1
ATOM 3984 N N . SER A 1 514 ? -1.6 36.188 34.375 1 98.62 514 SER A N 1
ATOM 3985 C CA . SER A 1 514 ? -1.966 34.781 34.312 1 98.62 514 SER A CA 1
ATOM 3986 C C . SER A 1 514 ? -3.332 34.594 33.656 1 98.62 514 SER A C 1
ATOM 3988 O O . SER A 1 514 ? -4.16 35.5 33.688 1 98.62 514 SER A O 1
ATOM 3990 N N . PHE A 1 515 ? -3.541 33.469 33.031 1 98.81 515 PHE A N 1
ATOM 3991 C CA . PHE A 1 515 ? -4.777 33.062 32.406 1 98.81 515 PHE A CA 1
ATOM 3992 C C . PHE A 1 515 ? -5.164 31.641 32.844 1 98.81 515 PHE A C 1
ATOM 3994 O O . PHE A 1 515 ? -4.48 30.672 32.531 1 98.81 515 PHE A O 1
ATOM 4001 N N . ASP A 1 516 ? -6.301 31.531 33.594 1 98.88 516 ASP A N 1
ATOM 4002 C CA . ASP A 1 516 ? -6.758 30.281 34.156 1 98.88 516 ASP A CA 1
ATOM 4003 C C . ASP A 1 516 ? -8.008 29.766 33.438 1 98.88 516 ASP A C 1
ATOM 4005 O O . ASP A 1 516 ? -9.078 30.375 33.562 1 98.88 516 ASP A O 1
ATOM 4009 N N . ARG A 1 517 ? -7.898 28.656 32.719 1 98.88 517 ARG A N 1
ATOM 4010 C CA . ARG A 1 517 ? -9.055 28.125 32 1 98.88 517 ARG A CA 1
ATOM 4011 C C . ARG A 1 517 ? -9.5 26.797 32.625 1 98.88 517 ARG A C 1
ATOM 4013 O O . ARG A 1 517 ? -10.234 26.047 31.984 1 98.88 517 ARG A O 1
ATOM 4020 N N . ARG A 1 518 ? -9.188 26.344 33.875 1 98.38 518 ARG A N 1
ATOM 4021 C CA . ARG A 1 518 ? -9.484 25.078 34.531 1 98.38 518 ARG A CA 1
ATOM 4022 C C . ARG A 1 518 ? -10.984 24.906 34.75 1 98.38 518 ARG A C 1
ATOM 4024 O O . ARG A 1 518 ? -11.477 23.781 34.875 1 98.38 518 ARG A O 1
ATOM 4031 N N . LYS A 1 519 ? -11.641 26.047 34.75 1 98.75 519 LYS A N 1
ATOM 4032 C CA . LYS A 1 519 ? -13.086 26.031 34.938 1 98.75 519 LYS A CA 1
ATOM 4033 C C . LYS A 1 519 ? -13.812 26.719 33.781 1 98.75 519 LYS A C 1
ATOM 4035 O O . LYS A 1 519 ? -14.859 27.344 33.969 1 98.75 519 LYS A O 1
ATOM 4040 N N . SER A 1 520 ? -13.305 26.672 32.656 1 98.81 520 SER A N 1
ATOM 4041 C CA . SER A 1 520 ? -13.734 27.484 31.516 1 98.81 520 SER A CA 1
ATOM 4042 C C . SER A 1 520 ? -14.914 26.844 30.797 1 98.81 520 SER A C 1
ATOM 4044 O O . SER A 1 520 ? -15.531 27.469 29.922 1 98.81 520 SER A O 1
ATOM 4046 N N . GLY A 1 521 ? -15.281 25.672 31.016 1 98.56 521 GLY A N 1
ATOM 4047 C CA . GLY A 1 521 ? -16.297 24.891 30.344 1 98.56 521 GLY A CA 1
ATOM 4048 C C . GLY A 1 521 ? -15.984 23.406 30.281 1 98.56 521 GLY A C 1
ATOM 4049 O O . GLY A 1 521 ? -15.672 22.797 31.312 1 98.56 521 GLY A O 1
ATOM 4050 N N . ILE A 1 522 ? -16.109 22.766 29.109 1 98.5 522 ILE A N 1
ATOM 4051 C CA . ILE A 1 522 ? -15.727 21.375 28.906 1 98.5 522 ILE A CA 1
ATOM 4052 C C . ILE A 1 522 ? -14.211 21.25 28.906 1 98.5 522 ILE A C 1
ATOM 4054 O O . ILE A 1 522 ? -13.547 21.734 27.969 1 98.5 522 ILE A O 1
ATOM 4058 N N . VAL A 1 523 ? -13.633 20.641 29.906 1 98.44 523 VAL A N 1
ATOM 4059 C CA . VAL A 1 523 ? -12.18 20.609 30.031 1 98.44 523 VAL A CA 1
ATOM 4060 C C . VAL A 1 523 ? -11.711 19.188 30.25 1 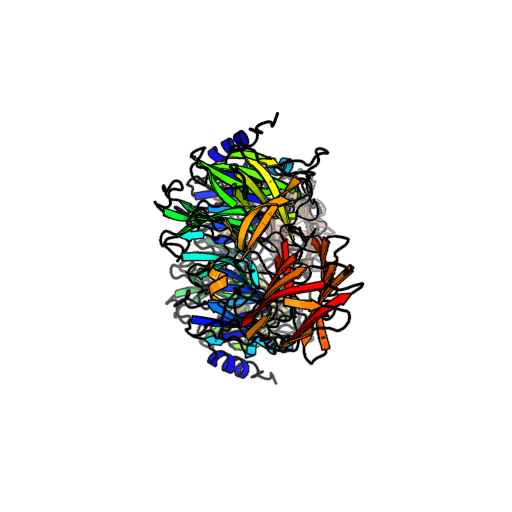98.44 523 VAL A C 1
ATOM 4062 O O . VAL A 1 523 ? -10.508 18.922 30.375 1 98.44 523 VAL A O 1
ATOM 4065 N N . ASP A 1 524 ? -12.656 18.219 30.266 1 98.19 524 ASP A N 1
ATOM 4066 C CA . ASP A 1 524 ? -12.328 16.875 30.734 1 98.19 524 ASP A CA 1
ATOM 4067 C C . ASP A 1 524 ? -12.031 15.938 29.578 1 98.19 524 ASP A C 1
ATOM 4069 O O . ASP A 1 524 ? -11.805 14.742 29.781 1 98.19 524 ASP A O 1
ATOM 4073 N N . PHE A 1 525 ? -12.039 16.422 28.328 1 97.75 525 PHE A N 1
ATOM 4074 C CA . PHE A 1 525 ? -11.742 15.57 27.188 1 97.75 525 PHE A CA 1
ATOM 4075 C C . PHE A 1 525 ? -10.266 15.195 27.141 1 97.75 525 PHE A C 1
ATOM 4077 O O . PHE A 1 525 ? -9.875 14.25 26.469 1 97.75 525 PHE A O 1
ATOM 4084 N N . SER A 1 526 ? -9.445 15.953 27.828 1 98.31 526 SER A N 1
ATOM 4085 C CA . SER A 1 526 ? -8.023 15.672 27.984 1 98.31 526 SER A CA 1
ATOM 4086 C C . SER A 1 526 ? -7.496 16.172 29.328 1 98.31 526 SER A C 1
ATOM 4088 O O . SER A 1 526 ? -7.852 17.25 29.766 1 98.31 526 SER A O 1
ATOM 4090 N N . GLN A 1 527 ? -6.562 15.375 29.953 1 98.31 527 GLN A N 1
ATOM 4091 C CA . GLN A 1 527 ? -5.961 15.773 31.219 1 98.31 527 GLN A CA 1
ATOM 4092 C C . GLN A 1 527 ? -5.008 16.953 31.031 1 98.31 527 GLN A C 1
ATOM 4094 O O . GLN A 1 527 ? -4.703 17.672 31.984 1 98.31 527 GLN A O 1
ATOM 4099 N N . ASP A 1 528 ? -4.641 17.156 29.766 1 98.5 528 ASP A N 1
ATOM 4100 C CA . ASP A 1 528 ? -3.648 18.188 29.469 1 98.5 528 ASP A CA 1
ATOM 4101 C C . ASP A 1 528 ? -4.32 19.516 29.125 1 98.5 528 ASP A C 1
ATOM 4103 O O . ASP A 1 528 ? -3.65 20.547 28.984 1 98.5 528 ASP A O 1
ATOM 4107 N N . PHE A 1 529 ? -5.637 19.547 29.031 1 98.62 529 PHE A N 1
ATOM 4108 C CA . PHE A 1 529 ? -6.328 20.734 28.531 1 98.62 529 PHE A CA 1
ATOM 4109 C C . PHE A 1 529 ? -6.465 21.781 29.609 1 98.62 529 PHE A C 1
ATOM 4111 O O . PHE A 1 529 ? -6.16 22.953 29.391 1 98.62 529 PHE A O 1
ATOM 4118 N N . PRO A 1 530 ? -6.98 21.438 30.859 1 98.62 530 PRO A N 1
ATOM 4119 C CA . PRO A 1 530 ? -6.988 22.453 31.906 1 98.62 530 PRO A CA 1
ATOM 4120 C C . PRO A 1 530 ? -5.594 22.969 32.25 1 98.62 530 PRO A C 1
ATOM 4122 O O . PRO A 1 530 ? -4.668 22.188 32.438 1 98.62 530 PRO A O 1
ATOM 4125 N N . ALA A 1 531 ? -5.512 24.391 32.281 1 98.44 531 ALA A N 1
ATOM 4126 C CA . ALA A 1 531 ? -4.18 24.953 32.5 1 98.44 531 ALA A CA 1
ATOM 4127 C C . ALA A 1 531 ? -4.262 26.391 33 1 98.44 531 ALA A C 1
ATOM 4129 O O . ALA A 1 531 ? -5.285 27.062 32.812 1 98.44 531 ALA A O 1
ATOM 4130 N N . VAL A 1 532 ? -3.262 26.781 33.688 1 98.75 532 VAL A N 1
ATOM 4131 C CA . VAL A 1 532 ? -2.945 28.188 33.969 1 98.75 532 VAL A CA 1
ATOM 4132 C C . VAL A 1 532 ? -1.69 28.578 33.188 1 98.75 532 VAL A C 1
ATOM 4134 O O . VAL A 1 532 ? -0.64 27.938 33.312 1 98.75 532 VAL A O 1
ATOM 4137 N N . THR A 1 533 ? -1.865 29.547 32.312 1 98.75 533 THR A N 1
ATOM 4138 C CA . THR A 1 533 ? -0.699 30.062 31.594 1 98.75 533 THR A CA 1
ATOM 4139 C C . THR A 1 533 ? -0.323 31.453 32.125 1 98.75 533 THR A C 1
ATOM 4141 O O . THR A 1 533 ? -1.15 32.125 32.719 1 98.75 533 THR A O 1
ATOM 4144 N N . VAL A 1 534 ? 0.98 31.781 31.969 1 98.5 534 VAL A N 1
ATOM 4145 C CA . VAL A 1 534 ? 1.471 33.031 32.5 1 98.5 534 VAL A CA 1
ATOM 4146 C C . VAL A 1 534 ? 2.346 33.75 31.484 1 98.5 534 VAL A C 1
ATOM 4148 O O . VAL A 1 534 ? 3.141 33.094 30.797 1 98.5 534 VAL A O 1
ATOM 4151 N N . SER A 1 535 ? 2.156 35.031 31.375 1 97.31 535 SER A N 1
ATOM 4152 C CA . SER A 1 535 ? 2.949 35.844 30.484 1 97.31 535 SER A CA 1
ATOM 4153 C C . SER A 1 535 ? 3.607 37 31.234 1 97.31 535 SER A C 1
ATOM 4155 O O . SER A 1 535 ? 3.035 37.531 32.188 1 97.31 535 SER A O 1
ATOM 4157 N N . PRO A 1 536 ? 4.812 37.375 30.781 1 94.19 536 PRO A N 1
ATOM 4158 C CA . PRO A 1 536 ? 5.242 38.719 31.188 1 94.19 536 PRO A CA 1
ATOM 4159 C C . PRO A 1 536 ? 4.359 39.812 30.594 1 94.19 536 PRO A C 1
ATOM 4161 O O . PRO A 1 536 ? 3.902 39.688 29.453 1 94.19 536 PRO A O 1
ATOM 4164 N N . ALA A 1 537 ? 4.086 40.938 31.281 1 89.81 537 ALA A N 1
ATOM 4165 C CA . ALA A 1 537 ? 3.145 41.938 30.828 1 89.81 537 ALA A CA 1
ATOM 4166 C C . ALA A 1 537 ? 3.881 43.125 30.188 1 89.81 537 ALA A C 1
ATOM 4168 O O . ALA A 1 537 ? 3.291 43.906 29.438 1 89.81 537 ALA A O 1
ATOM 4169 N N . TYR A 1 538 ? 5.141 43.281 30.406 1 81.44 538 TYR A N 1
ATOM 4170 C CA . TYR A 1 538 ? 5.969 44.344 29.844 1 81.44 538 TYR A CA 1
ATOM 4171 C C . TYR A 1 538 ? 5.285 45.719 29.953 1 81.44 538 TYR A C 1
ATOM 4173 O O . TYR A 1 538 ? 5.156 46.438 28.969 1 81.44 538 TYR A O 1
ATOM 4181 N N . THR A 1 539 ? 4.863 46.125 31.109 1 80.56 539 THR A N 1
ATOM 4182 C CA . THR A 1 539 ? 4.105 47.375 31.344 1 80.56 539 THR A CA 1
ATOM 4183 C C . THR A 1 539 ? 4.926 48.594 30.953 1 80.56 539 THR A C 1
ATOM 4185 O O . THR A 1 539 ? 6.156 48.562 31.031 1 80.56 539 THR A O 1
ATOM 4188 N N . ASP A 1 540 ? 4.188 49.469 30.281 1 70.88 540 ASP A N 1
ATOM 4189 C CA . ASP A 1 540 ? 4.73 50.781 30.016 1 70.88 540 ASP A CA 1
ATOM 4190 C C . ASP A 1 540 ? 4.359 51.781 31.125 1 70.88 540 ASP A C 1
ATOM 4192 O O . ASP A 1 540 ? 3.197 52.156 31.234 1 70.88 540 ASP A O 1
ATOM 4196 N N . GLY A 1 541 ? 5.281 52.156 31.766 1 73.19 541 GLY A N 1
ATOM 4197 C CA . GLY A 1 541 ? 4.953 53 32.906 1 73.19 541 GLY A CA 1
ATOM 4198 C C . GLY A 1 541 ? 4.211 52.25 34 1 73.19 541 GLY A C 1
ATOM 4199 O O . GLY A 1 541 ? 4.648 51.188 34.438 1 73.19 541 GLY A O 1
ATOM 4200 N N . ASP A 1 542 ? 2.992 52.812 34.375 1 80.56 542 ASP A N 1
ATOM 4201 C CA . ASP A 1 542 ? 2.277 52.219 35.5 1 80.56 542 ASP A CA 1
ATOM 4202 C C . ASP A 1 542 ? 0.974 51.594 35.062 1 80.56 542 ASP A C 1
ATOM 4204 O O . ASP A 1 542 ? 0.089 51.312 35.875 1 80.56 542 ASP A O 1
ATOM 4208 N N . LYS A 1 543 ? 0.893 51.219 33.656 1 89.69 543 LYS A N 1
ATOM 4209 C CA . LYS A 1 543 ? -0.383 50.688 33.188 1 89.69 543 LYS A CA 1
ATOM 4210 C C . LYS A 1 543 ? -0.177 49.438 32.344 1 89.69 543 LYS A C 1
ATOM 4212 O O . LYS A 1 543 ? 0.824 49.281 31.656 1 89.69 543 LYS A O 1
ATOM 4217 N N . VAL A 1 544 ? -1.129 48.594 32.5 1 91.56 544 VAL A N 1
ATOM 4218 C CA . VAL A 1 544 ? -1.202 47.438 31.641 1 91.56 544 VAL A CA 1
ATOM 4219 C C . VAL A 1 544 ? -2.395 47.562 30.688 1 91.56 544 VAL A C 1
ATOM 4221 O O . VAL A 1 544 ? -3.525 47.781 31.141 1 91.56 544 VAL A O 1
ATOM 4224 N N . GLY A 1 545 ? -2.102 47.625 29.406 1 93.62 545 GLY A N 1
ATOM 4225 C CA . GLY A 1 545 ? -3.156 47.625 28.406 1 93.62 545 GLY A CA 1
ATOM 4226 C C . GLY A 1 545 ? -3.467 46.219 27.875 1 93.62 545 GLY A C 1
ATOM 4227 O O . GLY A 1 545 ? -2.559 45.438 27.656 1 93.62 545 GLY A O 1
ATOM 4228 N N . LEU A 1 546 ? -4.777 45.938 27.719 1 96.19 546 LEU A N 1
ATOM 4229 C CA . LEU A 1 546 ? -5.207 44.656 27.219 1 96.19 546 LEU A CA 1
ATOM 4230 C C . LEU A 1 546 ? -6.246 44.812 26.109 1 96.19 546 LEU A C 1
ATOM 4232 O O . LEU A 1 546 ? -7.121 45.688 26.203 1 96.19 546 LEU A O 1
ATOM 4236 N N . ARG A 1 547 ? -6.066 44.062 25.047 1 97.38 547 ARG A N 1
ATOM 4237 C CA . ARG A 1 547 ? -7.094 43.781 24.062 1 97.38 547 ARG A CA 1
ATOM 4238 C C . ARG A 1 547 ? -7.48 42.312 24.078 1 97.38 547 ARG A C 1
ATOM 4240 O O . ARG A 1 547 ? -6.648 41.438 23.797 1 97.38 547 ARG A O 1
ATOM 4247 N N . ILE A 1 548 ? -8.719 42 24.438 1 98.44 548 ILE A N 1
ATOM 4248 C CA . ILE A 1 548 ? -9.188 40.656 24.609 1 98.44 548 ILE A CA 1
ATOM 4249 C C . ILE A 1 548 ? -10.258 40.344 23.562 1 98.44 548 ILE A C 1
ATOM 4251 O O . ILE A 1 548 ? -11.281 41 23.484 1 98.44 548 ILE A O 1
ATOM 4255 N N . PHE A 1 549 ? -9.992 39.344 22.719 1 98.62 549 PHE A N 1
ATOM 4256 C CA . PHE A 1 549 ? -10.945 38.875 21.734 1 98.62 549 PHE A CA 1
ATOM 4257 C C . PHE A 1 549 ? -11.609 37.594 22.172 1 98.62 549 PHE A C 1
ATOM 4259 O O . PHE A 1 549 ? -10.93 36.594 22.422 1 98.62 549 PHE A O 1
ATOM 4266 N N . ILE A 1 550 ? -12.906 37.594 22.312 1 98.69 550 ILE A N 1
ATOM 4267 C CA . ILE A 1 550 ? -13.672 36.438 22.75 1 98.69 550 ILE A CA 1
ATOM 4268 C C . ILE A 1 550 ? -14.5 35.906 21.578 1 98.69 550 ILE A C 1
ATOM 4270 O O . ILE A 1 550 ? -15.352 36.625 21.047 1 98.69 550 ILE A O 1
ATOM 4274 N N . ASP A 1 551 ? -14.188 34.719 21.141 1 98.25 551 ASP A N 1
ATOM 4275 C CA . ASP A 1 551 ? -14.953 33.969 20.156 1 98.25 551 ASP A CA 1
ATOM 4276 C C . ASP A 1 551 ? -15.602 32.75 20.797 1 98.25 551 ASP A C 1
ATOM 4278 O O . ASP A 1 551 ? -15.531 32.562 22.016 1 98.25 551 ASP A O 1
ATOM 4282 N N . ARG A 1 552 ? -16.281 31.953 20.047 1 97.44 552 ARG A N 1
ATOM 4283 C CA . ARG A 1 552 ? -17.109 30.875 20.578 1 97.44 552 ARG A CA 1
ATOM 4284 C C . ARG A 1 552 ? -16.25 29.844 21.312 1 97.44 552 ARG A C 1
ATOM 4286 O O . ARG A 1 552 ? -16.703 29.234 22.281 1 97.44 552 ARG A O 1
ATOM 4293 N N . SER A 1 553 ? -15.031 29.672 20.844 1 98.12 553 SER A N 1
ATOM 4294 C CA . SER A 1 553 ? -14.219 28.625 21.453 1 98.12 553 SER A CA 1
ATOM 4295 C C . SER A 1 553 ? -12.781 29.094 21.641 1 98.12 553 SER A C 1
ATOM 4297 O O . SER A 1 553 ? -11.852 28.281 21.609 1 98.12 553 SER A O 1
ATOM 4299 N N . SER A 1 554 ? -12.578 30.359 21.75 1 98.75 554 SER A N 1
ATOM 4300 C CA . SER A 1 554 ? -11.219 30.859 21.938 1 98.75 554 SER A CA 1
ATOM 4301 C C . SER A 1 554 ? -11.227 32.25 22.562 1 98.75 554 SER A C 1
ATOM 4303 O O . SER A 1 554 ? -12.211 33 22.453 1 98.75 554 SER A O 1
ATOM 4305 N N . ILE A 1 555 ? -10.188 32.531 23.266 1 98.88 555 ILE A N 1
ATOM 4306 C CA . ILE A 1 555 ? -9.875 33.844 23.781 1 98.88 555 ILE A CA 1
ATOM 4307 C C . ILE A 1 555 ? -8.43 34.219 23.453 1 98.88 555 ILE A C 1
ATOM 4309 O O . ILE A 1 555 ? -7.504 33.469 23.828 1 98.88 555 ILE A O 1
ATOM 4313 N N . GLU A 1 556 ? -8.242 35.25 22.719 1 98.88 556 GLU A N 1
ATOM 4314 C CA . GLU A 1 556 ? -6.906 35.812 22.484 1 98.88 556 GLU A CA 1
ATOM 4315 C C . GLU A 1 556 ? -6.711 37.125 23.219 1 98.88 556 GLU A C 1
ATOM 4317 O O . GLU A 1 556 ? -7.512 38.031 23.078 1 98.88 556 GLU A O 1
ATOM 4322 N N . VAL A 1 557 ? -5.68 37.188 24.031 1 98.69 557 VAL A N 1
ATOM 4323 C CA . VAL A 1 557 ? -5.348 38.375 24.797 1 98.69 557 VAL A CA 1
ATOM 4324 C C . VAL A 1 557 ? -4.059 39 24.266 1 98.69 557 VAL A C 1
ATOM 4326 O O . VAL A 1 557 ? -3.045 38.312 24.125 1 98.69 557 VAL A O 1
ATOM 4329 N N . PHE A 1 558 ? -4.133 40.281 24 1 98.19 558 PHE A N 1
ATOM 4330 C CA . PHE A 1 558 ? -2.961 41.031 23.531 1 98.19 558 PHE A CA 1
ATOM 4331 C C . PHE A 1 558 ? -2.625 42.156 24.484 1 98.19 558 PHE A C 1
ATOM 4333 O O . PHE A 1 558 ? -3.516 42.906 24.922 1 98.19 558 PHE A O 1
ATOM 4340 N N . GLY A 1 559 ? -1.366 42.281 24.859 1 94.94 559 GLY A N 1
ATOM 4341 C CA . GLY A 1 559 ? -0.917 43.469 25.547 1 94.94 559 GLY A CA 1
ATOM 4342 C C . GLY A 1 559 ? -0.904 44.719 24.672 1 94.94 559 GLY A C 1
ATOM 4343 O O . GLY A 1 559 ? -0.975 44.594 23.438 1 94.94 559 GLY A O 1
ATOM 4344 N N . LYS A 1 560 ? -0.805 45.812 25.297 1 84.69 560 LYS A N 1
ATOM 4345 C CA . LYS A 1 560 ? -0.704 47.062 24.531 1 84.69 560 LYS A CA 1
ATOM 4346 C C . LYS A 1 560 ? 0.514 47.031 23.609 1 84.69 560 LYS A C 1
ATOM 4348 O O . LYS A 1 560 ? 1.586 46.562 24 1 84.69 560 LYS A O 1
ATOM 4353 N N . ASP A 1 561 ? 0.308 47.438 22.344 1 86.06 561 ASP A N 1
ATOM 4354 C CA . ASP A 1 561 ? 1.314 47.5 21.297 1 86.06 561 ASP A CA 1
ATOM 4355 C C . ASP A 1 561 ? 1.836 46.094 20.969 1 86.06 561 ASP A C 1
ATOM 4357 O O . ASP A 1 561 ? 2.928 45.938 20.422 1 86.06 561 ASP A O 1
ATOM 4361 N N . GLY A 1 562 ? 1.092 45.125 21.391 1 93 562 GLY A N 1
ATOM 4362 C CA . GLY A 1 562 ? 1.419 43.75 21.031 1 93 562 GLY A CA 1
ATOM 4363 C C . GLY A 1 562 ? 2.611 43.219 21.797 1 93 562 GLY A C 1
ATOM 4364 O O . GLY A 1 562 ? 3.289 42.281 21.328 1 93 562 GLY A O 1
ATOM 4365 N N . ARG A 1 563 ? 2.916 43.656 22.984 1 93 563 ARG A N 1
ATOM 4366 C CA . ARG A 1 563 ? 4.125 43.312 23.734 1 93 563 ARG A CA 1
ATOM 4367 C C . ARG A 1 563 ? 4.043 41.875 24.266 1 93 563 ARG A C 1
ATOM 4369 O O . ARG A 1 563 ? 5.07 41.281 24.578 1 93 563 ARG A O 1
ATOM 4376 N N . PHE A 1 564 ? 2.85 41.375 24.391 1 95.75 564 PHE A N 1
ATOM 4377 C CA . PHE A 1 564 ? 2.643 39.969 24.641 1 95.75 564 PHE A CA 1
ATOM 4378 C C . PHE A 1 564 ? 1.303 39.5 24.078 1 95.75 564 PHE A C 1
ATOM 4380 O O . PHE A 1 564 ? 0.446 40.312 23.75 1 95.75 564 PHE A O 1
ATOM 4387 N N . ALA A 1 565 ? 1.197 38.25 23.906 1 98.25 565 ALA A N 1
ATOM 4388 C CA . ALA A 1 565 ? -0.051 37.625 23.484 1 98.25 565 ALA A CA 1
ATOM 4389 C C . ALA A 1 565 ? -0.289 36.312 24.203 1 98.25 565 ALA A C 1
ATOM 4391 O O . ALA A 1 565 ? 0.663 35.625 24.594 1 98.25 565 ALA A O 1
ATOM 4392 N N . MET A 1 566 ? -1.53 35.969 24.5 1 98.69 566 MET A N 1
ATOM 4393 C CA . MET A 1 566 ? -1.983 34.719 25.047 1 98.69 566 MET A CA 1
ATOM 4394 C C . MET A 1 566 ? -3.156 34.156 24.25 1 98.69 566 MET A C 1
ATOM 4396 O O . MET A 1 566 ? -4.219 34.781 24.188 1 98.69 566 MET A O 1
ATOM 4400 N N . THR A 1 567 ? -2.938 33.031 23.609 1 98.88 567 THR A N 1
ATOM 4401 C CA . THR A 1 567 ? -3.984 32.375 22.844 1 98.88 567 THR A CA 1
ATOM 4402 C C . THR A 1 567 ? -4.426 31.078 23.516 1 98.88 567 THR A C 1
ATOM 4404 O O . THR A 1 567 ? -3.633 30.156 23.672 1 98.88 567 THR A O 1
ATOM 4407 N N . ASN A 1 568 ? -5.691 31 23.938 1 98.88 568 ASN A N 1
ATOM 4408 C CA . ASN A 1 568 ? -6.215 29.828 24.609 1 98.88 568 ASN A CA 1
ATOM 4409 C C . ASN A 1 568 ? -7.586 29.422 24.078 1 98.88 568 ASN A C 1
ATOM 4411 O O . ASN A 1 568 ? -8.445 30.281 23.844 1 98.88 568 ASN A O 1
ATOM 4415 N N . LEU A 1 569 ? -7.746 28.141 23.859 1 98.88 569 LEU A N 1
ATOM 4416 C CA . LEU A 1 569 ? -9.062 27.594 23.562 1 98.88 569 LEU A CA 1
ATOM 4417 C C . LEU A 1 569 ? -9.914 27.5 24.812 1 98.88 569 LEU A C 1
ATOM 4419 O O . LEU A 1 569 ? -9.383 27.359 25.922 1 98.88 569 LEU A O 1
ATOM 4423 N N . VAL A 1 570 ? -11.188 27.625 24.688 1 98.81 570 VAL A N 1
ATOM 4424 C CA . VAL A 1 570 ? -12.203 27.375 25.703 1 98.81 570 VAL A CA 1
ATOM 4425 C C . VAL A 1 570 ? -13.422 26.703 25.062 1 98.81 570 VAL A C 1
ATOM 4427 O O . VAL A 1 570 ? -13.68 26.891 23.875 1 98.81 570 VAL A O 1
ATOM 4430 N N . PHE A 1 571 ? -14.156 25.938 25.828 1 98.69 571 PHE A N 1
ATOM 4431 C CA . PHE A 1 571 ? -15.359 25.281 25.344 1 98.69 571 PHE A CA 1
ATOM 4432 C C . PHE A 1 571 ? -16.5 25.438 26.344 1 98.69 571 PHE A C 1
ATOM 4434 O O . PHE A 1 571 ? -16.969 24.438 26.906 1 98.69 571 PHE A O 1
ATOM 4441 N N . PRO A 1 572 ? -17 26.656 26.484 1 98.56 572 PRO A N 1
ATOM 4442 C CA . PRO A 1 572 ? -18.047 26.922 27.469 1 98.56 572 PRO A CA 1
ATOM 4443 C C . PRO A 1 572 ? -19.406 26.328 27.047 1 98.56 572 PRO A C 1
ATOM 4445 O O . PRO A 1 572 ? -19.781 26.406 25.875 1 98.56 572 PRO A O 1
ATOM 4448 N N . ASN A 1 573 ? -20.094 25.812 28.016 1 97.38 573 ASN A N 1
ATOM 4449 C CA . ASN A 1 573 ? -21.422 25.281 27.734 1 97.38 573 ASN A CA 1
ATOM 4450 C C . ASN A 1 573 ? -22.391 26.391 27.344 1 97.38 573 ASN A C 1
ATOM 4452 O O . ASN A 1 573 ? -23.359 26.141 26.625 1 97.38 573 ASN A O 1
ATOM 4456 N N . SER A 1 574 ? -22.156 27.516 27.891 1 97.44 574 SER A N 1
ATOM 4457 C CA . SER A 1 574 ? -22.859 28.734 27.5 1 97.44 574 SER A CA 1
ATOM 4458 C C . SER A 1 574 ? -21.875 29.891 27.297 1 97.44 574 SER A C 1
ATOM 4460 O O . SER A 1 574 ? -20.875 29.984 27.984 1 97.44 574 SER A O 1
ATOM 4462 N N . PRO A 1 575 ? -22.188 30.781 26.328 1 97.5 575 PRO A N 1
ATOM 4463 C CA . PRO A 1 575 ? -21.281 31.891 26.125 1 97.5 575 PRO A CA 1
ATOM 4464 C C . PRO A 1 575 ? -21.016 32.688 27.406 1 97.5 575 PRO A C 1
ATOM 4466 O O . PRO A 1 575 ? -21.922 32.875 28.219 1 97.5 575 PRO A O 1
ATOM 4469 N N . TYR A 1 576 ? -19.812 33.125 27.578 1 98.5 576 TYR A N 1
ATOM 4470 C CA . TYR A 1 576 ? -19.547 34.094 28.656 1 98.5 576 TYR A CA 1
ATOM 4471 C C . TYR A 1 576 ? -20.406 35.344 28.5 1 98.5 576 TYR A C 1
ATOM 4473 O O . TYR A 1 576 ? -20.578 35.844 27.406 1 98.5 576 TYR A O 1
ATOM 4481 N N . SER A 1 577 ? -21.016 35.781 29.625 1 98.31 577 SER A N 1
ATOM 4482 C CA . SER A 1 577 ? -21.953 36.875 29.516 1 98.31 577 SER A CA 1
ATOM 4483 C C . SER A 1 577 ? -21.578 38 30.484 1 98.31 577 SER A C 1
ATOM 4485 O O . SER A 1 577 ? -22.234 39.031 30.516 1 98.31 577 SER A O 1
ATOM 4487 N N . ARG A 1 578 ? -20.562 37.781 31.234 1 98.44 578 ARG A N 1
ATOM 4488 C CA . ARG A 1 578 ? -20.234 38.75 32.281 1 98.44 578 ARG A CA 1
ATOM 4489 C C . ARG A 1 578 ? -18.734 38.969 32.375 1 98.44 578 ARG A C 1
ATOM 4491 O O . ARG A 1 578 ? -17.953 38 32.281 1 98.44 578 ARG A O 1
ATOM 4498 N N . LEU A 1 579 ? -18.344 40.219 32.438 1 98.62 579 LEU A N 1
ATOM 4499 C CA . LEU A 1 579 ? -17 40.656 32.812 1 98.62 579 LEU A CA 1
ATOM 4500 C C . LEU A 1 579 ? -16.984 41.219 34.219 1 98.62 579 LEU A C 1
ATOM 4502 O O . LEU A 1 579 ? -17.781 42.062 34.562 1 98.62 579 LEU A O 1
ATOM 4506 N N . SER A 1 580 ? -16.109 40.719 35.094 1 98.44 580 SER A N 1
ATOM 4507 C CA . SER A 1 580 ? -15.898 41.25 36.438 1 98.44 580 SER A CA 1
ATOM 4508 C C . SER A 1 580 ? -14.438 41.625 36.625 1 98.44 580 SER A C 1
ATOM 4510 O O . SER A 1 580 ? -13.531 40.875 36.25 1 98.44 580 SER A O 1
ATOM 4512 N N . VAL A 1 581 ? -14.211 42.781 37.188 1 98.25 581 VAL A N 1
ATOM 4513 C CA . VAL A 1 581 ? -12.867 43.281 37.469 1 98.25 581 VAL A CA 1
ATOM 4514 C C . VAL A 1 581 ? -12.758 43.719 38.906 1 98.25 581 VAL A C 1
ATOM 4516 O O . VAL A 1 581 ? -13.625 44.438 39.406 1 98.25 581 VAL A O 1
ATOM 4519 N N . ARG A 1 582 ? -11.727 43.312 39.625 1 98.19 582 ARG A N 1
ATOM 4520 C CA . ARG A 1 582 ? -11.523 43.719 41 1 98.19 582 ARG A CA 1
ATOM 4521 C C . ARG A 1 582 ? -10.039 43.812 41.344 1 98.19 582 ARG A C 1
ATOM 4523 O O . ARG A 1 582 ? -9.203 43.188 40.656 1 98.19 582 ARG A O 1
ATOM 4530 N N . ALA A 1 583 ? -9.719 44.562 42.312 1 98.06 583 ALA A N 1
ATOM 4531 C CA . ALA A 1 583 ? -8.352 44.719 42.812 1 98.06 583 ALA A CA 1
ATOM 4532 C C . ALA A 1 583 ? -8.172 44.062 44.188 1 98.06 583 ALA A C 1
ATOM 4534 O O . ALA A 1 583 ? -9.094 44.062 45 1 98.06 583 ALA A O 1
ATOM 4535 N N . THR A 1 584 ? -7.098 43.5 44.406 1 96.75 584 THR A N 1
ATOM 4536 C CA . THR A 1 584 ? -6.738 42.906 45.688 1 96.75 584 THR A CA 1
ATOM 4537 C C . THR A 1 584 ? -5.504 43.594 46.281 1 96.75 584 THR A C 1
ATOM 4539 O O . THR A 1 584 ? -4.562 43.938 45.562 1 96.75 584 THR A O 1
ATOM 4542 N N . GLY A 1 585 ? -5.441 43.75 47.594 1 95 585 GLY A N 1
ATOM 4543 C CA . GLY A 1 585 ? -4.305 44.312 48.281 1 95 585 GLY A CA 1
ATOM 4544 C C . GLY A 1 585 ? -4.18 45.812 48.125 1 95 585 GLY A C 1
ATOM 4545 O O . GLY A 1 585 ? -3.088 46.375 48.25 1 95 585 GLY A O 1
ATOM 4546 N N . GLY A 1 586 ? -5.254 46.5 47.75 1 95 586 GLY A N 1
ATOM 4547 C CA . GLY A 1 586 ? -5.289 47.938 47.531 1 95 586 GLY A CA 1
ATOM 4548 C C . GLY A 1 586 ? -6.242 48.344 46.438 1 95 586 GLY A C 1
ATOM 4549 O O . GLY A 1 586 ? -7.105 47.562 46.031 1 95 586 GLY A O 1
ATOM 4550 N N . SER A 1 587 ? -6.086 49.625 46.094 1 95.38 587 SER A N 1
ATOM 4551 C CA . SER A 1 587 ? -6.953 50.156 45.031 1 95.38 587 SER A CA 1
ATOM 4552 C C . SER A 1 587 ? -6.207 50.281 43.719 1 95.38 587 SER A C 1
ATOM 4554 O O . SER A 1 587 ? -5 50.531 43.688 1 95.38 587 SER A O 1
ATOM 4556 N N . ALA A 1 588 ? -6.957 49.938 42.688 1 96.75 588 ALA A N 1
ATOM 4557 C CA . ALA A 1 588 ? -6.473 50.125 41.312 1 96.75 588 ALA A CA 1
ATOM 4558 C C . ALA A 1 588 ? -7.426 51 40.5 1 96.75 588 ALA A C 1
ATOM 4560 O O . ALA A 1 588 ? -8.445 51.469 41.031 1 96.75 588 ALA A O 1
ATOM 4561 N N . ARG A 1 589 ? -6.988 51.344 39.344 1 95.94 589 ARG A N 1
ATOM 4562 C CA . ARG A 1 589 ? -7.828 52.156 38.438 1 95.94 589 ARG A CA 1
ATOM 4563 C C . ARG A 1 589 ? -8.008 51.469 37.094 1 95.94 589 ARG A C 1
ATOM 4565 O O . ARG A 1 589 ? -7.031 51.031 36.5 1 95.94 589 ARG A O 1
ATOM 4572 N N . LEU A 1 590 ? -9.242 51.281 36.75 1 95.38 590 LEU A N 1
ATOM 4573 C CA . LEU A 1 590 ? -9.609 50.875 35.406 1 95.38 590 LEU A CA 1
ATOM 4574 C C . LEU A 1 590 ? -9.891 52.062 34.5 1 95.38 590 LEU A C 1
ATOM 4576 O O . LEU A 1 590 ? -10.758 52.906 34.844 1 95.38 590 LEU A O 1
ATOM 4580 N N . SER A 1 591 ? -9.102 52.156 33.531 1 91 591 SER A N 1
ATOM 4581 C CA . SER A 1 591 ? -9.305 53.281 32.594 1 91 591 SER A CA 1
ATOM 4582 C C . SER A 1 591 ? -9.531 52.781 31.172 1 91 591 SER A C 1
ATOM 4584 O O . SER A 1 591 ? -9.086 51.688 30.812 1 91 591 SER A O 1
ATOM 4586 N N . ASP A 1 592 ? -10.367 53.5 30.406 1 92.88 592 ASP A N 1
ATOM 4587 C CA . ASP A 1 592 ? -10.586 53.344 28.969 1 92.88 592 ASP A CA 1
ATOM 4588 C C . ASP A 1 592 ? -11.141 51.938 28.656 1 92.88 592 ASP A C 1
ATOM 4590 O O . ASP A 1 592 ? -10.664 51.281 27.734 1 92.88 592 ASP A O 1
ATOM 4594 N N . LEU A 1 593 ? -11.977 51.438 29.547 1 96.81 593 LEU A N 1
ATOM 4595 C CA . LEU A 1 593 ? -12.648 50.188 29.203 1 96.81 593 LEU A CA 1
ATOM 4596 C C . LEU A 1 593 ? -13.633 50.375 28.062 1 96.81 593 LEU A C 1
ATOM 4598 O O . LEU A 1 593 ? -14.531 51.219 28.141 1 96.81 593 LEU A O 1
ATOM 4602 N N . LYS A 1 594 ? -13.453 49.75 26.969 1 98.06 594 LYS A N 1
ATOM 4603 C CA . LYS A 1 594 ? -14.367 49.688 25.828 1 98.06 594 LYS A CA 1
ATOM 4604 C C . LYS A 1 594 ? -14.711 48.25 25.484 1 98.06 594 LYS A C 1
ATOM 4606 O O . LYS A 1 594 ? -13.82 47.406 25.344 1 98.06 594 LYS A O 1
ATOM 4611 N N . ILE A 1 595 ? -15.977 47.938 25.453 1 98.38 595 ILE A N 1
ATOM 4612 C CA . ILE A 1 595 ? -16.453 46.656 25 1 98.38 595 ILE A CA 1
ATOM 4613 C C . ILE A 1 595 ? -17.188 46.781 23.672 1 98.38 595 ILE A C 1
ATOM 4615 O O . ILE A 1 595 ? -18.219 47.469 23.594 1 98.38 595 ILE A O 1
ATOM 4619 N N . TYR A 1 596 ? -16.656 46.156 22.625 1 98.25 596 TYR A N 1
ATOM 4620 C CA . TYR A 1 596 ? -17.266 46.156 21.312 1 98.25 596 TYR A CA 1
ATOM 4621 C C . TYR A 1 596 ? -17.922 44.812 21.016 1 98.25 596 TYR A C 1
ATOM 4623 O O . TYR A 1 596 ? -17.312 43.75 21.234 1 98.25 596 TYR A O 1
ATOM 4631 N N . SER A 1 597 ? -19.172 44.875 20.594 1 97.56 597 SER A N 1
ATOM 4632 C CA . SER A 1 597 ? -19.703 43.625 20 1 97.56 597 SER A CA 1
ATOM 4633 C C . SER A 1 597 ? -18.984 43.312 18.688 1 97.56 597 SER A C 1
ATOM 4635 O O . SER A 1 597 ? -18.422 44.188 18.047 1 97.56 597 SER A O 1
ATOM 4637 N N . ILE A 1 598 ? -18.891 42.062 18.391 1 96.19 598 ILE A N 1
ATOM 4638 C CA 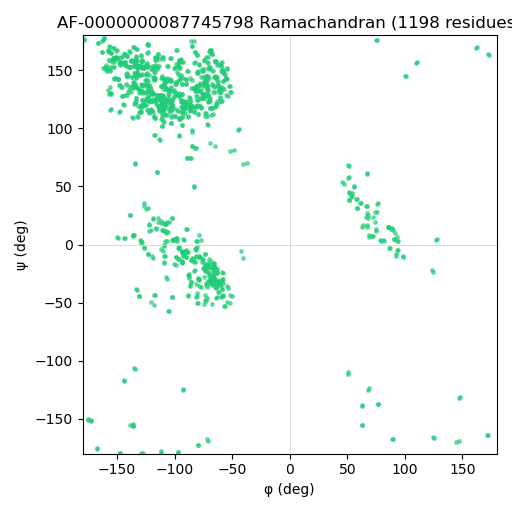. ILE A 1 598 ? -18.344 41.625 17.109 1 96.19 598 ILE A CA 1
ATOM 4639 C C . ILE A 1 598 ? -19.453 41.062 16.234 1 96.19 598 ILE A C 1
ATOM 4641 O O . ILE A 1 598 ? -20.266 40.25 16.688 1 96.19 598 ILE A O 1
ATOM 4645 N N . THR A 1 599 ? -19.594 41.625 15.008 1 84.62 599 THR A N 1
ATOM 4646 C CA . THR A 1 599 ? -20.562 41.156 14.023 1 84.62 599 THR A CA 1
ATOM 4647 C C . THR A 1 599 ? -19.859 40.562 12.812 1 84.62 599 THR A C 1
ATOM 4649 O O . THR A 1 599 ? -18.953 41.156 12.242 1 84.62 599 THR A O 1
ATOM 4652 N N . VAL A 1 600 ? -20.156 39.25 12.656 1 78.38 600 VAL A N 1
ATOM 4653 C CA . VAL A 1 600 ? -19.562 38.594 11.477 1 78.38 600 VAL A CA 1
ATOM 4654 C C . VAL A 1 600 ? -20.578 38.594 10.336 1 78.38 600 VAL A C 1
ATOM 4656 O O . VAL A 1 600 ? -21.734 38.188 10.523 1 78.38 600 VAL A O 1
ATOM 4659 N N . GLU A 1 601 ? -20.625 39.531 9.43 1 65.56 601 GLU A N 1
ATOM 4660 C CA . GLU A 1 601 ? -21.562 39.562 8.312 1 65.56 601 GLU A CA 1
ATOM 4661 C C . GLU A 1 601 ? -21.359 38.375 7.391 1 65.56 601 GLU A C 1
ATOM 4663 O O . GLU A 1 601 ? -20.25 37.844 7.27 1 65.56 601 GLU A O 1
ATOM 4668 N N . MET B 1 1 ? 35.688 25.109 9.844 1 22.33 1 MET B N 1
ATOM 4669 C CA . MET B 1 1 ? 36.062 24.469 8.594 1 22.33 1 MET B CA 1
ATOM 4670 C C . MET B 1 1 ? 35.031 23.438 8.18 1 22.33 1 MET B C 1
ATOM 4672 O O . MET B 1 1 ? 34.969 22.344 8.727 1 22.33 1 MET B O 1
ATOM 4676 N N . ILE B 1 2 ? 33.938 23.906 7.785 1 25.73 2 ILE B N 1
ATOM 4677 C CA . ILE B 1 2 ? 32.844 23.078 7.305 1 25.73 2 ILE B CA 1
ATOM 4678 C C . ILE B 1 2 ? 33.219 22.438 5.973 1 25.73 2 ILE B C 1
ATOM 4680 O O . ILE B 1 2 ? 33.469 23.125 4.984 1 25.73 2 ILE B O 1
ATOM 4684 N N . ALA B 1 3 ? 33.906 21.219 6.078 1 27.7 3 ALA B N 1
ATOM 4685 C CA . ALA B 1 3 ? 34.188 20.375 4.922 1 27.7 3 ALA B CA 1
ATOM 4686 C C . ALA B 1 3 ? 32.969 20.266 4.004 1 27.7 3 ALA B C 1
ATOM 4688 O O . ALA B 1 3 ? 31.875 19.891 4.445 1 27.7 3 ALA B O 1
ATOM 4689 N N . ALA B 1 4 ? 33 21.031 3.002 1 33.22 4 ALA B N 1
ATOM 4690 C CA . ALA B 1 4 ? 32.219 20.75 1.812 1 33.22 4 ALA B CA 1
ATOM 4691 C C . ALA B 1 4 ? 32.156 19.25 1.514 1 33.22 4 ALA B C 1
ATOM 4693 O O . ALA B 1 4 ? 33.188 18.656 1.146 1 33.22 4 ALA B O 1
ATOM 4694 N N . THR B 1 5 ? 31.516 18.547 2.25 1 30.52 5 THR B N 1
ATOM 4695 C CA . THR B 1 5 ? 31.516 17.125 1.874 1 30.52 5 THR B CA 1
ATOM 4696 C C . THR B 1 5 ? 31.109 16.969 0.411 1 30.52 5 THR B C 1
ATOM 4698 O O . THR B 1 5 ? 29.984 17.266 0.033 1 30.52 5 THR B O 1
ATOM 4701 N N . ALA B 1 6 ? 32.031 17.188 -0.48 1 31.66 6 ALA B N 1
ATOM 4702 C CA . ALA B 1 6 ? 32.125 16.781 -1.88 1 31.66 6 ALA B CA 1
ATOM 4703 C C . ALA B 1 6 ? 31.672 15.336 -2.059 1 31.66 6 ALA B C 1
ATOM 4705 O O . ALA B 1 6 ? 31.969 14.711 -3.082 1 31.66 6 ALA B O 1
ATOM 4706 N N . ILE B 1 7 ? 31.406 14.68 -1.025 1 33.84 7 ILE B N 1
ATOM 4707 C CA . ILE B 1 7 ? 31.375 13.227 -1.101 1 33.84 7 ILE B CA 1
ATOM 4708 C C . ILE B 1 7 ? 30.266 12.781 -2.049 1 33.84 7 ILE B C 1
ATOM 4710 O O . ILE B 1 7 ? 30.297 11.672 -2.586 1 33.84 7 ILE B O 1
ATOM 4714 N N . GLY B 1 8 ? 29.25 13.57 -2.268 1 38.78 8 GLY B N 1
ATOM 4715 C CA . GLY B 1 8 ? 28.109 13.039 -2.992 1 38.78 8 GLY B CA 1
ATOM 4716 C C . GLY B 1 8 ? 28.328 12.969 -4.492 1 38.78 8 GLY B C 1
ATOM 4717 O O . GLY B 1 8 ? 27.469 12.477 -5.23 1 38.78 8 GLY B O 1
ATOM 4718 N N . ALA B 1 9 ? 29.438 13.602 -5.02 1 40.16 9 ALA B N 1
ATOM 4719 C CA . ALA B 1 9 ? 29.531 13.812 -6.465 1 40.16 9 ALA B CA 1
ATOM 4720 C C . ALA B 1 9 ? 30.016 12.547 -7.172 1 40.16 9 ALA B C 1
ATOM 4722 O O . ALA B 1 9 ? 29.531 12.227 -8.266 1 40.16 9 ALA B O 1
ATOM 4723 N N . ALA B 1 10 ? 30.875 11.75 -6.602 1 36.19 10 ALA B N 1
ATOM 4724 C CA . ALA B 1 10 ? 31.469 10.672 -7.398 1 36.19 10 ALA B CA 1
ATOM 4725 C C . ALA B 1 10 ? 30.469 9.547 -7.629 1 36.19 10 ALA B C 1
ATOM 4727 O O . ALA B 1 10 ? 30.359 9.023 -8.742 1 36.19 10 ALA B O 1
ATOM 4728 N N . GLY B 1 11 ? 29.797 9.008 -6.516 1 42.12 11 GLY B N 1
ATOM 4729 C CA . GLY B 1 11 ? 28.766 7.98 -6.652 1 42.12 11 GLY B CA 1
ATOM 4730 C C . GLY B 1 11 ? 27.656 8.375 -7.605 1 42.12 11 GLY B C 1
ATOM 4731 O O . GLY B 1 11 ? 27.156 7.539 -8.367 1 42.12 11 GLY B O 1
ATOM 4732 N N . SER B 1 12 ? 27.375 9.641 -7.559 1 52.12 12 SER B N 1
ATOM 4733 C CA . SER B 1 12 ? 26.344 10.203 -8.43 1 52.12 12 SER B CA 1
ATOM 4734 C C . SER B 1 12 ? 26.781 10.18 -9.891 1 52.12 12 SER B C 1
ATOM 4736 O O . SER B 1 12 ? 25.969 9.898 -10.781 1 52.12 12 SER B O 1
ATOM 4738 N N . LEU B 1 13 ? 28.062 10.297 -10.133 1 46.12 13 LEU B N 1
ATOM 4739 C CA . LEU B 1 13 ? 28.562 10.297 -11.508 1 46.12 13 LEU B CA 1
ATOM 4740 C C . LEU B 1 13 ? 28.5 8.898 -12.117 1 46.12 13 LEU B C 1
ATOM 4742 O O . LEU B 1 13 ? 28.109 8.742 -13.273 1 46.12 13 LEU B O 1
ATOM 4746 N N . ARG B 1 14 ? 28.875 7.918 -11.398 1 54 14 ARG B N 1
ATOM 4747 C CA . ARG B 1 14 ? 28.844 6.547 -11.898 1 54 14 ARG B CA 1
ATOM 4748 C C . ARG B 1 14 ? 27.422 6.082 -12.141 1 54 14 ARG B C 1
ATOM 4750 O O . ARG B 1 14 ? 27.141 5.406 -13.133 1 54 14 ARG B O 1
ATOM 4757 N N . ALA B 1 15 ? 26.594 6.582 -11.414 1 76.44 15 ALA B N 1
ATOM 4758 C CA . ALA B 1 15 ? 25.188 6.258 -11.625 1 76.44 15 ALA B CA 1
ATOM 4759 C C . ALA B 1 15 ? 24.625 6.973 -12.852 1 76.44 15 ALA B C 1
ATOM 4761 O O . ALA B 1 15 ? 23.859 6.395 -13.617 1 76.44 15 ALA B O 1
ATOM 4762 N N . ALA B 1 16 ? 25.125 8.07 -13.195 1 79.69 16 ALA B N 1
ATOM 4763 C CA . ALA B 1 16 ? 24.688 8.852 -14.344 1 79.69 16 ALA B CA 1
ATOM 4764 C C . ALA B 1 16 ? 25.062 8.164 -15.656 1 79.69 16 ALA B C 1
ATOM 4766 O O . ALA B 1 16 ? 24.281 8.164 -16.609 1 79.69 16 ALA B O 1
ATOM 4767 N N . GLU B 1 17 ? 26.109 7.488 -15.562 1 83.94 17 GLU B N 1
ATOM 4768 C CA . GLU B 1 17 ? 26.547 6.754 -16.75 1 83.94 17 GLU B CA 1
ATOM 4769 C C . GLU B 1 17 ? 25.688 5.512 -16.984 1 83.94 17 GLU B C 1
ATOM 4771 O O . GLU B 1 17 ? 25.594 5.027 -18.109 1 83.94 17 GLU B O 1
ATOM 4776 N N . ARG B 1 18 ? 25.078 5.137 -15.977 1 92.19 18 ARG B N 1
ATOM 4777 C CA . ARG B 1 18 ? 24.25 3.939 -16.062 1 92.19 18 ARG B CA 1
ATOM 4778 C C . ARG B 1 18 ? 22.781 4.309 -16.266 1 92.19 18 ARG B C 1
ATOM 4780 O O . ARG B 1 18 ? 21.906 3.434 -16.266 1 92.19 18 ARG B O 1
ATOM 4787 N N . GLY B 1 19 ? 22.547 5.594 -16.438 1 96.38 19 GLY B N 1
ATOM 4788 C CA . GLY B 1 19 ? 21.219 6.062 -16.797 1 96.38 19 GLY B CA 1
ATOM 4789 C C . GLY B 1 19 ? 20.312 6.273 -15.594 1 96.38 19 GLY B C 1
ATOM 4790 O O . GLY B 1 19 ? 19.094 6.289 -15.727 1 96.38 19 GLY B O 1
ATOM 4791 N N . VAL B 1 20 ? 20.938 6.312 -14.352 1 97.62 20 VAL B N 1
ATOM 4792 C CA . VAL B 1 20 ? 20.141 6.531 -13.148 1 97.62 20 VAL B CA 1
ATOM 4793 C C . VAL B 1 20 ? 20.828 7.547 -12.25 1 97.62 20 VAL B C 1
ATOM 4795 O O . VAL B 1 20 ? 22.031 7.781 -12.375 1 97.62 20 VAL B O 1
ATOM 4798 N N . GLU B 1 21 ? 20.078 8.258 -11.43 1 96.81 21 GLU B N 1
ATOM 4799 C CA . GLU B 1 21 ? 20.516 9.055 -10.289 1 96.81 21 GLU B CA 1
ATOM 4800 C C . GLU B 1 21 ? 19.969 8.484 -8.977 1 96.81 21 GLU B C 1
ATOM 4802 O O . GLU B 1 21 ? 18.781 8.172 -8.875 1 96.81 21 GLU B O 1
ATOM 4807 N N . ILE B 1 22 ? 20.875 8.266 -8.047 1 96.94 22 ILE B N 1
ATOM 4808 C CA . ILE B 1 22 ? 20.5 7.59 -6.809 1 96.94 22 ILE B CA 1
ATOM 4809 C C . ILE B 1 22 ? 20.672 8.539 -5.629 1 96.94 22 ILE B C 1
ATOM 4811 O O . ILE B 1 22 ? 21.719 9.148 -5.457 1 96.94 22 ILE B O 1
ATOM 4815 N N . GLU B 1 23 ? 19.625 8.656 -4.82 1 96 23 GLU B N 1
ATOM 4816 C CA . GLU B 1 23 ? 19.641 9.477 -3.613 1 96 23 GLU B CA 1
ATOM 4817 C C . GLU B 1 23 ? 19.219 8.672 -2.391 1 96 23 GLU B C 1
ATOM 4819 O O . GLU B 1 23 ? 18.094 8.141 -2.348 1 96 23 GLU B O 1
ATOM 4824 N N . HIS B 1 24 ? 20.094 8.578 -1.417 1 96 24 HIS B N 1
ATOM 4825 C CA . HIS B 1 24 ? 19.781 7.875 -0.176 1 96 24 HIS B CA 1
ATOM 4826 C C . HIS B 1 24 ? 19.172 8.82 0.849 1 96 24 HIS B C 1
ATOM 4828 O O . HIS B 1 24 ? 19.781 9.82 1.227 1 96 24 HIS B O 1
ATOM 4834 N N . LEU B 1 25 ? 17.984 8.5 1.323 1 95.75 25 LEU B N 1
ATOM 4835 C CA . LEU B 1 25 ? 17.219 9.375 2.213 1 95.75 25 LEU B CA 1
ATOM 4836 C C . LEU B 1 25 ? 17.391 8.945 3.668 1 95.75 25 LEU B C 1
ATOM 4838 O O . LEU B 1 25 ? 16.938 9.648 4.582 1 95.75 25 LEU B O 1
ATOM 4842 N N . GLY B 1 26 ? 17.969 7.812 3.883 1 92.5 26 GLY B N 1
ATOM 4843 C CA . GLY B 1 26 ? 18.234 7.172 5.16 1 92.5 26 GLY B CA 1
ATOM 4844 C C . GLY B 1 26 ? 18.766 5.758 5.02 1 92.5 26 GLY B C 1
ATOM 4845 O O . GLY B 1 26 ? 19.234 5.367 3.947 1 92.5 26 GLY B O 1
ATOM 4846 N N . VAL B 1 27 ? 18.703 5.059 6.098 1 92.44 27 VAL B N 1
ATOM 4847 C CA . VAL B 1 27 ? 19.281 3.719 6.109 1 92.44 27 VAL B CA 1
ATOM 4848 C C . VAL B 1 27 ? 18.375 2.766 5.328 1 92.44 27 VAL B C 1
ATOM 4850 O O . VAL B 1 27 ? 18.844 1.757 4.793 1 92.44 27 VAL B O 1
ATOM 4853 N N . ASN B 1 28 ? 17.109 3.154 5.164 1 94.44 28 ASN B N 1
ATOM 4854 C CA . ASN B 1 28 ? 16.172 2.166 4.621 1 94.44 28 ASN B CA 1
ATOM 4855 C C . ASN B 1 28 ? 15.391 2.725 3.441 1 94.44 28 ASN B C 1
ATOM 4857 O O . ASN B 1 28 ? 14.438 2.096 2.969 1 94.44 28 ASN B O 1
ATOM 4861 N N . ASN B 1 29 ? 15.648 3.883 3.029 1 96.81 29 ASN B N 1
ATOM 4862 C CA . ASN B 1 29 ? 14.875 4.516 1.96 1 96.81 29 ASN B CA 1
ATOM 4863 C C . ASN B 1 29 ? 15.789 5.164 0.923 1 96.81 29 ASN B C 1
ATOM 4865 O O . ASN B 1 29 ? 16.625 6.008 1.263 1 96.81 29 ASN B O 1
ATOM 4869 N N . THR B 1 30 ? 15.648 4.77 -0.341 1 97.31 30 THR B N 1
ATOM 4870 C CA . THR B 1 30 ? 16.469 5.258 -1.446 1 97.31 30 THR B CA 1
ATOM 4871 C C . THR B 1 30 ? 15.594 5.602 -2.65 1 97.31 30 THR B C 1
ATOM 4873 O O . THR B 1 30 ? 14.664 4.863 -2.984 1 97.31 30 THR B O 1
ATOM 4876 N N . LEU B 1 31 ? 15.875 6.723 -3.287 1 97.69 31 LEU B N 1
ATOM 4877 C CA . LEU B 1 31 ? 15.234 7.094 -4.543 1 97.69 31 LEU B CA 1
ATOM 4878 C C . LEU B 1 31 ? 16.141 6.801 -5.73 1 97.69 31 LEU B C 1
ATOM 4880 O O . LEU B 1 31 ? 17.344 7.109 -5.691 1 97.69 31 LEU B O 1
ATOM 4884 N N . VAL B 1 32 ? 15.617 6.176 -6.742 1 98 32 VAL B N 1
ATOM 4885 C CA . VAL B 1 32 ? 16.328 5.934 -7.996 1 98 32 VAL B CA 1
ATOM 4886 C C . VAL B 1 32 ? 15.602 6.641 -9.141 1 98 32 VAL B C 1
ATOM 4888 O O . VAL B 1 32 ? 14.531 6.199 -9.578 1 98 32 VAL B O 1
ATOM 4891 N N . ARG B 1 33 ? 16.203 7.68 -9.656 1 97.62 33 ARG B N 1
ATOM 4892 C CA . ARG B 1 33 ? 15.648 8.406 -10.797 1 97.62 33 ARG B CA 1
ATOM 4893 C C . ARG B 1 33 ? 16.203 7.863 -12.117 1 97.62 33 ARG B C 1
ATOM 4895 O O . ARG B 1 33 ? 17.422 7.812 -12.305 1 97.62 33 ARG B O 1
ATOM 4902 N N . VAL B 1 34 ? 15.312 7.449 -13 1 97.75 34 VAL B N 1
ATOM 4903 C CA . VAL B 1 34 ? 15.734 7.008 -14.328 1 97.75 34 VAL B CA 1
ATOM 4904 C C . VAL B 1 34 ? 15.977 8.219 -15.219 1 97.75 34 VAL B C 1
ATOM 4906 O O . VAL B 1 34 ? 15.07 9.031 -15.438 1 97.75 34 VAL B O 1
ATOM 4909 N N . THR B 1 35 ? 17.125 8.352 -15.781 1 96 35 THR B N 1
ATOM 4910 C CA . THR B 1 35 ? 17.484 9.578 -16.484 1 96 35 THR B CA 1
ATOM 4911 C C . THR B 1 35 ? 17.766 9.297 -17.953 1 96 35 THR B C 1
ATOM 4913 O O . THR B 1 35 ? 17.969 10.219 -18.75 1 96 35 THR B O 1
ATOM 4916 N N . ALA B 1 36 ? 17.875 8.047 -18.312 1 95.25 36 ALA B N 1
ATOM 4917 C CA . ALA B 1 36 ? 18.172 7.691 -19.703 1 95.25 36 ALA B CA 1
ATOM 4918 C C . ALA B 1 36 ? 17 6.934 -20.328 1 95.25 36 ALA B C 1
ATOM 4920 O O . ALA B 1 36 ? 16.141 6.398 -19.625 1 95.25 36 ALA B O 1
ATOM 4921 N N . ASP B 1 37 ? 17.016 6.922 -21.594 1 93.56 37 ASP B N 1
ATOM 4922 C CA . ASP B 1 37 ? 16.031 6.121 -22.328 1 93.56 37 ASP B CA 1
ATOM 4923 C C . ASP B 1 37 ? 16.531 4.684 -22.5 1 93.56 37 ASP B C 1
ATOM 4925 O O . ASP B 1 37 ? 17.719 4.445 -22.672 1 93.56 37 ASP B O 1
ATOM 4929 N N . GLY B 1 38 ? 15.688 3.799 -22.422 1 96.19 38 GLY B N 1
ATOM 4930 C CA . GLY B 1 38 ? 15.945 2.383 -22.641 1 96.19 38 GLY B CA 1
ATOM 4931 C C . GLY B 1 38 ? 14.695 1.526 -22.5 1 96.19 38 GLY B C 1
ATOM 4932 O O . GLY B 1 38 ? 13.609 2.039 -22.219 1 96.19 38 GLY B O 1
ATOM 4933 N N . LYS B 1 39 ? 14.898 0.298 -22.766 1 97.44 39 LYS B N 1
ATOM 4934 C CA . LYS B 1 39 ? 13.758 -0.614 -22.703 1 97.44 39 LYS B CA 1
ATOM 4935 C C . LYS B 1 39 ? 13.555 -1.142 -21.297 1 97.44 39 LYS B C 1
ATOM 4937 O O . LYS B 1 39 ? 12.422 -1.342 -20.859 1 97.44 39 LYS B O 1
ATOM 4942 N N . TYR B 1 40 ? 14.711 -1.353 -20.578 1 98.12 40 TYR B N 1
ATOM 4943 C CA . TYR B 1 40 ? 14.641 -1.995 -19.266 1 98.12 40 TYR B CA 1
ATOM 4944 C C . TYR B 1 40 ? 15.469 -1.24 -18.234 1 98.12 40 TYR B C 1
ATOM 4946 O O . TYR B 1 40 ? 16.484 -0.63 -18.578 1 98.12 40 TYR B O 1
ATOM 4954 N N . LEU B 1 41 ? 15.031 -1.173 -17.062 1 98.44 41 LEU B N 1
ATOM 4955 C CA . LEU B 1 41 ? 15.883 -0.968 -15.891 1 98.44 41 LEU B CA 1
ATOM 4956 C C . LEU B 1 41 ? 16.281 -2.301 -15.273 1 98.44 41 LEU B C 1
ATOM 4958 O O . LEU B 1 41 ? 15.43 -3.08 -14.852 1 98.44 41 LEU B O 1
ATOM 4962 N N . ILE B 1 42 ? 17.562 -2.598 -15.242 1 98.62 42 ILE B N 1
ATOM 4963 C CA . ILE B 1 42 ? 18.062 -3.871 -14.75 1 98.62 42 ILE B CA 1
ATOM 4964 C C . ILE B 1 42 ? 18.266 -3.797 -13.234 1 98.62 42 ILE B C 1
ATOM 4966 O O . ILE B 1 42 ? 19.016 -2.957 -12.742 1 98.62 42 ILE B O 1
ATOM 4970 N N . LEU B 1 43 ? 17.594 -4.617 -12.5 1 98.56 43 LEU B N 1
ATOM 4971 C CA . LEU B 1 43 ? 17.641 -4.656 -11.047 1 98.56 43 LEU B CA 1
ATOM 4972 C C . LEU B 1 43 ? 18.484 -5.832 -10.562 1 98.56 43 LEU B C 1
ATOM 4974 O O . LEU B 1 43 ? 18.188 -6.988 -10.875 1 98.56 43 LEU B O 1
ATOM 4978 N N . PRO B 1 44 ? 19.516 -5.59 -9.789 1 98.38 44 PRO B N 1
ATOM 4979 C CA . PRO B 1 44 ? 20.344 -6.668 -9.234 1 98.38 44 PRO B CA 1
ATOM 4980 C C . PRO B 1 44 ? 19.703 -7.332 -8.016 1 98.38 44 PRO B C 1
ATOM 4982 O O . PRO B 1 44 ? 19.219 -6.641 -7.113 1 98.38 44 PRO B O 1
ATOM 4985 N N . VAL B 1 45 ? 19.75 -8.656 -7.961 1 98.12 45 VAL B N 1
ATOM 4986 C CA . VAL B 1 45 ? 19.047 -9.414 -6.934 1 98.12 45 VAL B CA 1
ATOM 4987 C C . VAL B 1 45 ? 20.031 -10.258 -6.137 1 98.12 45 VAL B C 1
ATOM 4989 O O . VAL B 1 45 ? 20.984 -10.812 -6.703 1 98.12 45 VAL B O 1
ATOM 4992 N N . GLN B 1 46 ? 19.859 -10.266 -4.84 1 97.12 46 GLN B N 1
ATOM 4993 C CA . GLN B 1 46 ? 20.469 -11.242 -3.934 1 97.12 46 GLN B CA 1
ATOM 4994 C C . GLN B 1 46 ? 19.391 -12.078 -3.24 1 97.12 46 GLN B C 1
ATOM 4996 O O . GLN B 1 46 ? 18.719 -11.602 -2.316 1 97.12 46 GLN B O 1
ATOM 5001 N N . GLU B 1 47 ? 19.312 -13.32 -3.623 1 95.56 47 GLU B N 1
ATOM 5002 C CA . GLU B 1 47 ? 18.172 -14.172 -3.303 1 95.56 47 GLU B CA 1
ATOM 5003 C C . GLU B 1 47 ? 18.016 -14.336 -1.795 1 95.56 47 GLU B C 1
ATOM 5005 O O . GLU B 1 47 ? 16.891 -14.469 -1.296 1 95.56 47 GLU B O 1
ATOM 5010 N N . SER B 1 48 ? 19.078 -14.32 -1.044 1 94.56 48 SER B N 1
ATOM 5011 C CA . SER B 1 48 ? 19.047 -14.57 0.393 1 94.56 48 SER B CA 1
ATOM 5012 C C . SER B 1 48 ? 18.562 -13.336 1.154 1 94.56 48 SER B C 1
ATOM 5014 O O . SER B 1 48 ? 18.328 -13.398 2.361 1 94.56 48 SER B O 1
ATOM 5016 N N . ASN B 1 49 ? 18.453 -12.172 0.491 1 94.94 49 ASN B N 1
ATOM 5017 C CA . ASN B 1 49 ? 18.094 -10.93 1.159 1 94.94 49 ASN B CA 1
ATOM 5018 C C . ASN B 1 49 ? 16.594 -10.828 1.38 1 94.94 49 ASN B C 1
ATOM 5020 O O . ASN B 1 49 ? 15.82 -11.555 0.755 1 94.94 49 ASN B O 1
ATOM 5024 N N . ASP B 1 50 ? 16.266 -9.914 2.271 1 94.94 50 ASP B N 1
ATOM 5025 C CA . ASP B 1 50 ? 14.852 -9.578 2.455 1 94.94 50 ASP B CA 1
ATOM 5026 C C . ASP B 1 50 ? 14.32 -8.789 1.265 1 94.94 50 ASP B C 1
ATOM 5028 O O . ASP B 1 50 ? 15.086 -8.141 0.551 1 94.94 50 ASP B O 1
ATOM 5032 N N . GLU B 1 51 ? 13.031 -8.859 1.109 1 96.56 51 GLU B N 1
ATOM 5033 C CA . GLU B 1 51 ? 12.383 -8.125 0.03 1 96.56 51 GLU B CA 1
ATOM 5034 C C . GLU B 1 51 ? 12.367 -6.629 0.311 1 96.56 51 GLU B C 1
ATOM 5036 O O . GLU B 1 51 ? 12.148 -6.207 1.449 1 96.56 51 GLU B O 1
ATOM 5041 N N . ALA B 1 52 ? 12.648 -5.848 -0.679 1 97.69 52 ALA B N 1
ATOM 5042 C CA . ALA B 1 52 ? 12.398 -4.406 -0.675 1 97.69 52 ALA B CA 1
ATOM 5043 C C . ALA B 1 52 ? 11.07 -4.078 -1.352 1 97.69 52 ALA B C 1
ATOM 5045 O O . ALA B 1 52 ? 10.68 -4.734 -2.32 1 97.69 52 ALA B O 1
ATOM 5046 N N . THR B 1 53 ? 10.359 -3.105 -0.801 1 98.19 53 THR B N 1
ATOM 5047 C CA . THR B 1 53 ? 9.211 -2.523 -1.499 1 98.19 53 THR B CA 1
ATOM 5048 C C . THR B 1 53 ? 9.672 -1.471 -2.504 1 98.19 53 THR B C 1
ATOM 5050 O O . THR B 1 53 ? 10.289 -0.469 -2.125 1 98.19 53 THR B O 1
ATOM 5053 N N . VAL B 1 54 ? 9.414 -1.664 -3.742 1 98.38 54 VAL B N 1
ATOM 5054 C CA . VAL B 1 54 ? 9.789 -0.744 -4.812 1 98.38 54 VAL B CA 1
ATOM 5055 C C . VAL B 1 54 ? 8.531 -0.094 -5.395 1 98.38 54 VAL B C 1
ATOM 5057 O O . VAL B 1 54 ? 7.812 -0.715 -6.18 1 98.38 54 VAL B O 1
ATOM 5060 N N . ASN B 1 55 ? 8.266 1.126 -5.02 1 98.12 55 ASN B N 1
ATOM 5061 C CA . ASN B 1 55 ? 7.191 1.902 -5.637 1 98.12 55 ASN B CA 1
ATOM 5062 C C . ASN B 1 55 ? 7.656 2.568 -6.93 1 98.12 55 ASN B C 1
ATOM 5064 O O . ASN B 1 55 ? 8.531 3.436 -6.906 1 98.12 55 ASN B O 1
ATOM 5068 N N . VAL B 1 56 ? 7.098 2.172 -8.031 1 98.06 56 VAL B N 1
ATOM 5069 C CA . VAL B 1 56 ? 7.41 2.773 -9.32 1 98.06 56 VAL B CA 1
ATOM 5070 C C . VAL B 1 56 ? 6.492 3.969 -9.57 1 98.06 56 VAL B C 1
ATOM 5072 O O . VAL B 1 56 ? 5.297 3.799 -9.82 1 98.06 56 VAL B O 1
ATOM 5075 N N . LEU B 1 57 ? 7.062 5.094 -9.523 1 97.25 57 LEU B N 1
ATOM 5076 C CA . LEU B 1 57 ? 6.324 6.328 -9.75 1 97.25 57 LEU B CA 1
ATOM 5077 C C . LEU B 1 57 ? 6.512 6.824 -11.18 1 97.25 57 LEU B C 1
ATOM 5079 O O . LEU B 1 57 ? 7.637 6.883 -11.68 1 97.25 57 LEU B O 1
ATOM 5083 N N . VAL B 1 58 ? 5.461 7.137 -11.844 1 96.56 58 VAL B N 1
ATOM 5084 C CA . VAL B 1 58 ? 5.465 7.719 -13.18 1 96.56 58 VAL B CA 1
ATOM 5085 C C . VAL B 1 58 ? 4.758 9.07 -13.156 1 96.56 58 VAL B C 1
ATOM 5087 O O . VAL B 1 58 ? 3.561 9.148 -12.859 1 96.56 58 VAL B O 1
ATOM 5090 N N . ASP B 1 59 ? 5.492 10.078 -13.445 1 94.38 59 ASP B N 1
ATOM 5091 C CA . ASP B 1 59 ? 5.004 11.453 -13.359 1 94.38 59 ASP B CA 1
ATOM 5092 C C . ASP B 1 59 ? 4.371 11.727 -12 1 94.38 59 ASP B C 1
ATOM 5094 O O . ASP B 1 59 ? 3.277 12.289 -11.922 1 94.38 59 ASP B O 1
ATOM 5098 N N . GLY B 1 60 ? 4.984 11.172 -11.031 1 93 60 GLY B N 1
ATOM 5099 C CA . GLY B 1 60 ? 4.625 11.508 -9.656 1 93 60 GLY B CA 1
ATOM 5100 C C . GLY B 1 60 ? 3.576 10.586 -9.07 1 93 60 GLY B C 1
ATOM 5101 O O . GLY B 1 60 ? 3.295 10.633 -7.875 1 93 60 GLY B O 1
ATOM 5102 N N . LYS B 1 61 ? 2.982 9.75 -9.867 1 93.06 61 LYS B N 1
ATOM 5103 C CA . LYS B 1 61 ? 1.945 8.828 -9.406 1 93.06 61 LYS B CA 1
ATOM 5104 C C . LYS B 1 61 ? 2.467 7.395 -9.344 1 93.06 61 LYS B C 1
ATOM 5106 O O . LYS B 1 61 ? 3.23 6.973 -10.219 1 93.06 61 LYS B O 1
ATOM 5111 N N . THR B 1 62 ? 2.043 6.648 -8.359 1 94.38 62 THR B N 1
ATOM 5112 C CA . THR B 1 62 ? 2.428 5.246 -8.281 1 94.38 62 THR B CA 1
ATOM 5113 C C . THR B 1 62 ? 1.756 4.438 -9.391 1 94.38 62 THR B C 1
ATOM 5115 O O . THR B 1 62 ? 0.527 4.359 -9.453 1 94.38 62 THR B O 1
ATOM 5118 N N . ASP B 1 63 ? 2.537 3.91 -10.195 1 95.69 63 ASP B N 1
ATOM 5119 C CA . ASP B 1 63 ? 2.008 3.043 -11.25 1 95.69 63 ASP B CA 1
ATOM 5120 C C . ASP B 1 63 ? 1.895 1.601 -10.758 1 95.69 63 ASP B C 1
ATOM 5122 O O . ASP B 1 63 ? 0.898 0.926 -11.031 1 95.69 63 ASP B O 1
ATOM 5126 N N . LYS B 1 64 ? 2.898 1.144 -10.094 1 94.81 64 LYS B N 1
ATOM 5127 C CA . LYS B 1 64 ? 2.875 -0.193 -9.508 1 94.81 64 LYS B CA 1
ATOM 5128 C C . LYS B 1 64 ? 3.857 -0.299 -8.344 1 94.81 64 LYS B C 1
ATOM 5130 O O . LYS B 1 64 ? 4.758 0.533 -8.211 1 94.81 64 LYS B O 1
ATOM 5135 N N . THR B 1 65 ? 3.656 -1.215 -7.508 1 96.62 65 THR B N 1
ATOM 5136 C CA . THR B 1 65 ? 4.512 -1.562 -6.379 1 96.62 65 THR B CA 1
ATOM 5137 C C . THR B 1 65 ? 5.012 -2.998 -6.5 1 96.62 65 THR B C 1
ATOM 5139 O O . THR B 1 65 ? 4.223 -3.924 -6.695 1 96.62 65 THR B O 1
ATOM 5142 N N . LEU B 1 66 ? 6.328 -3.162 -6.367 1 97.62 66 LEU B N 1
ATOM 5143 C CA . LEU B 1 66 ? 6.973 -4.461 -6.52 1 97.62 66 LEU B CA 1
ATOM 5144 C C . LEU B 1 66 ? 7.695 -4.867 -5.242 1 97.62 66 LEU B C 1
ATOM 5146 O O . LEU B 1 66 ? 8.141 -4.004 -4.477 1 97.62 66 LEU B O 1
ATOM 5150 N N . SER B 1 67 ? 7.781 -6.145 -5.043 1 98.06 67 SER B N 1
ATOM 5151 C CA . SER B 1 67 ? 8.688 -6.719 -4.047 1 98.06 67 SER B CA 1
ATOM 5152 C C . SER B 1 67 ? 9.914 -7.336 -4.707 1 98.06 67 SER B C 1
ATOM 5154 O O . SER B 1 67 ? 9.789 -8.273 -5.5 1 98.06 67 SER B O 1
ATOM 5156 N N . VAL B 1 68 ? 11.055 -6.836 -4.426 1 98.38 68 VAL B N 1
ATOM 5157 C CA . VAL B 1 68 ? 12.289 -7.301 -5.051 1 98.38 68 VAL B CA 1
ATOM 5158 C C . VAL B 1 68 ? 13.367 -7.5 -3.988 1 98.38 68 VAL B C 1
ATOM 5160 O O . VAL B 1 68 ? 13.516 -6.676 -3.084 1 98.38 68 VAL B O 1
ATOM 5163 N N . ARG B 1 69 ? 14.094 -8.586 -4.039 1 98 69 ARG B N 1
ATOM 5164 C CA . ARG B 1 69 ? 15.195 -8.844 -3.117 1 98 69 ARG B CA 1
ATOM 5165 C C . ARG B 1 69 ? 16.484 -8.211 -3.613 1 98 69 ARG B C 1
ATOM 5167 O O . ARG B 1 69 ? 17.438 -8.914 -3.982 1 98 69 ARG B O 1
ATOM 5174 N N . LEU B 1 70 ? 16.594 -6.938 -3.508 1 97.81 70 LEU B N 1
ATOM 5175 C CA . LEU B 1 70 ? 17.703 -6.16 -4.047 1 97.81 70 LEU B CA 1
ATOM 5176 C C . LEU B 1 70 ? 19.016 -6.547 -3.369 1 97.81 70 LEU B C 1
ATOM 5178 O O . LEU B 1 70 ? 19.062 -6.75 -2.152 1 97.81 70 LEU B O 1
ATOM 5182 N N . ALA B 1 71 ? 20.094 -6.547 -4.141 1 97.56 71 ALA B N 1
ATOM 5183 C CA . ALA B 1 71 ? 21.391 -7.078 -3.734 1 97.56 71 ALA B CA 1
ATOM 5184 C C . ALA B 1 71 ? 22.062 -6.176 -2.699 1 97.56 71 ALA B C 1
ATOM 5186 O O . ALA B 1 71 ? 22.125 -4.957 -2.881 1 97.56 71 ALA B O 1
ATOM 5187 N N . LYS B 1 72 ? 22.562 -6.734 -1.718 1 95.5 72 LYS B N 1
ATOM 5188 C CA . LYS B 1 72 ? 23.281 -6 -0.68 1 95.5 72 LYS B CA 1
ATOM 5189 C C . LYS B 1 72 ? 24.781 -6.211 -0.796 1 95.5 72 LYS B C 1
ATOM 5191 O O . LYS B 1 72 ? 25.531 -5.262 -1.04 1 95.5 72 LYS B O 1
ATOM 5196 N N . SER B 1 73 ? 25.266 -7.441 -0.746 1 95.69 73 SER B N 1
ATOM 5197 C CA . SER B 1 73 ? 26.703 -7.715 -0.698 1 95.69 73 SER B CA 1
ATOM 5198 C C . SER B 1 73 ? 27.203 -8.273 -2.025 1 95.69 73 SER B C 1
ATOM 5200 O O . SER B 1 73 ? 28.391 -8.148 -2.35 1 95.69 73 SER B O 1
ATOM 5202 N N . LYS B 1 74 ? 26.344 -8.938 -2.736 1 97.06 74 LYS B N 1
ATOM 5203 C CA . LYS B 1 74 ? 26.688 -9.523 -4.031 1 97.06 74 LYS B CA 1
ATOM 5204 C C . LYS B 1 74 ? 25.453 -9.602 -4.938 1 97.06 74 LYS B C 1
ATOM 5206 O O . LYS B 1 74 ? 24.328 -9.523 -4.465 1 97.06 74 LYS B O 1
ATOM 5211 N N . VAL B 1 75 ? 25.703 -9.742 -6.18 1 97.31 75 VAL B N 1
ATOM 5212 C CA . VAL B 1 75 ? 24.625 -9.914 -7.152 1 97.31 75 VAL B CA 1
ATOM 5213 C C . VAL B 1 75 ? 24.547 -11.383 -7.566 1 97.31 75 VAL B C 1
ATOM 5215 O O . VAL B 1 75 ? 25.484 -11.93 -8.148 1 97.31 75 VAL B O 1
ATOM 5218 N N . ASP B 1 76 ? 23.422 -12.055 -7.273 1 97.25 76 ASP B N 1
ATOM 5219 C CA . ASP B 1 76 ? 23.203 -13.43 -7.711 1 97.25 76 ASP B CA 1
ATOM 5220 C C . ASP B 1 76 ? 22.719 -13.469 -9.156 1 97.25 76 ASP B C 1
ATOM 5222 O O . ASP B 1 76 ? 23.188 -14.297 -9.953 1 97.25 76 ASP B O 1
ATOM 5226 N N . TYR B 1 77 ? 21.828 -12.672 -9.523 1 97.44 77 TYR B N 1
ATOM 5227 C CA . TYR B 1 77 ? 21.281 -12.5 -10.859 1 97.44 77 TYR B CA 1
ATOM 5228 C C . TYR B 1 77 ? 20.578 -11.156 -11 1 97.44 77 TYR B C 1
ATOM 5230 O O . TYR B 1 77 ? 20.562 -10.359 -10.062 1 97.44 77 TYR B O 1
ATOM 5238 N N . THR B 1 78 ? 20.062 -10.844 -12.18 1 97.88 78 THR B N 1
ATOM 5239 C CA . THR B 1 78 ? 19.344 -9.602 -12.406 1 97.88 78 THR B CA 1
ATOM 5240 C C . THR B 1 78 ? 17.938 -9.875 -12.953 1 97.88 78 THR B C 1
ATOM 5242 O O . THR B 1 78 ? 17.672 -10.969 -13.445 1 97.88 78 THR B O 1
ATOM 5245 N N . VAL B 1 79 ? 17.062 -8.984 -12.773 1 98.25 79 VAL B N 1
ATOM 5246 C CA . VAL B 1 79 ? 15.727 -9.031 -13.359 1 98.25 79 VAL B CA 1
ATOM 5247 C C . VAL B 1 79 ? 15.406 -7.691 -14.016 1 98.25 79 VAL B C 1
ATOM 5249 O O . VAL B 1 79 ? 15.953 -6.652 -13.625 1 98.25 79 VAL B O 1
ATOM 5252 N N . PRO B 1 80 ? 14.57 -7.691 -14.984 1 98.19 80 PRO B N 1
ATOM 5253 C CA . PRO B 1 80 ? 14.266 -6.457 -15.711 1 98.19 80 PRO B CA 1
ATOM 5254 C C . PRO B 1 80 ? 12.977 -5.797 -15.242 1 98.19 80 PRO B C 1
ATOM 5256 O O . PRO B 1 80 ? 12.008 -6.488 -14.906 1 98.19 80 PRO B O 1
ATOM 5259 N N . LEU B 1 81 ? 12.953 -4.531 -15.148 1 97.94 81 LEU B N 1
ATOM 5260 C CA . LEU B 1 81 ? 11.75 -3.705 -15.117 1 97.94 81 LEU B CA 1
ATOM 5261 C C . LEU B 1 81 ? 11.547 -2.996 -16.453 1 97.94 81 LEU B C 1
ATOM 5263 O O . LEU B 1 81 ? 12.391 -2.197 -16.875 1 97.94 81 LEU B O 1
ATOM 5267 N N . LYS B 1 82 ? 10.508 -3.299 -17.141 1 96.94 82 LYS B N 1
ATOM 5268 C CA . LYS B 1 82 ? 10.227 -2.707 -18.453 1 96.94 82 LYS B CA 1
ATOM 5269 C C . LYS B 1 82 ? 9.891 -1.226 -18.312 1 96.94 82 LYS B C 1
ATOM 5271 O O . LYS B 1 82 ? 8.805 -0.873 -17.844 1 96.94 82 LYS B O 1
ATOM 5276 N N . ILE B 1 83 ? 10.734 -0.343 -18.781 1 97.31 83 ILE B N 1
ATOM 5277 C CA . ILE B 1 83 ? 10.5 1.088 -18.625 1 97.31 83 ILE B CA 1
ATOM 5278 C C . ILE B 1 83 ? 10.156 1.709 -19.984 1 97.31 83 ILE B C 1
ATOM 5280 O O . ILE B 1 83 ? 9.805 2.889 -20.062 1 97.31 83 ILE B O 1
ATOM 5284 N N . GLU B 1 84 ? 10.234 0.91 -21.047 1 95.94 84 GLU B N 1
ATOM 5285 C CA . GLU B 1 84 ? 9.859 1.399 -22.375 1 95.94 84 GLU B CA 1
ATOM 5286 C C . GLU B 1 84 ? 8.422 1.894 -22.406 1 95.94 84 GLU B C 1
ATOM 5288 O O . GLU B 1 84 ? 8.086 2.812 -23.156 1 95.94 84 GLU B O 1
ATOM 5293 N N . ASP B 1 85 ? 7.645 1.302 -21.578 1 93.12 85 ASP B N 1
ATOM 5294 C CA . ASP B 1 85 ? 6.234 1.67 -21.484 1 93.12 85 ASP B CA 1
ATOM 5295 C C . ASP B 1 85 ? 6.07 3.096 -20.969 1 93.12 85 ASP B C 1
ATOM 5297 O O . ASP B 1 85 ? 4.992 3.686 -21.078 1 93.12 85 ASP B O 1
ATOM 5301 N N . TYR B 1 86 ? 7.094 3.656 -20.375 1 95.81 86 TYR B N 1
ATOM 5302 C CA . TYR B 1 86 ? 7.027 4.973 -19.75 1 95.81 86 TYR B CA 1
ATOM 5303 C C . TYR B 1 86 ? 7.801 6.004 -20.578 1 95.81 86 TYR B C 1
ATOM 5305 O O . TYR B 1 86 ? 8.227 7.031 -20.047 1 95.81 86 TYR B O 1
ATOM 5313 N N . LYS B 1 87 ? 8.078 5.723 -21.781 1 94.06 87 LYS B N 1
ATOM 5314 C CA . LYS B 1 87 ? 8.844 6.641 -22.609 1 94.06 87 LYS B CA 1
ATOM 5315 C C . LYS B 1 87 ? 8.242 8.039 -22.578 1 94.06 87 LYS B C 1
ATOM 5317 O O . LYS B 1 87 ? 7.027 8.211 -22.719 1 94.06 87 LYS B O 1
ATOM 5322 N N . GLY B 1 88 ? 9.102 9.016 -22.344 1 94.12 88 GLY B N 1
ATOM 5323 C CA . GLY B 1 88 ? 8.68 10.406 -22.328 1 94.12 88 GLY B CA 1
ATOM 5324 C C . GLY B 1 88 ? 8.172 10.852 -20.953 1 94.12 88 GLY B C 1
ATOM 5325 O O . GLY B 1 88 ? 7.848 12.023 -20.766 1 94.12 88 GLY B O 1
ATOM 5326 N N . LYS B 1 89 ? 8.117 10.008 -20.031 1 95.81 89 LYS B N 1
ATOM 5327 C CA . LYS B 1 89 ? 7.641 10.32 -18.688 1 95.81 89 LYS B CA 1
ATOM 5328 C C . LYS B 1 89 ? 8.781 10.281 -17.688 1 95.81 89 LYS B C 1
ATOM 5330 O O . LYS B 1 89 ? 9.875 9.797 -17.984 1 95.81 89 LYS B O 1
ATOM 5335 N N . LYS B 1 90 ? 8.539 10.914 -16.531 1 96.12 90 LYS B N 1
ATOM 5336 C CA . LYS B 1 90 ? 9.508 10.852 -15.438 1 96.12 90 LYS B CA 1
ATOM 5337 C C . LYS B 1 90 ? 9.281 9.609 -14.578 1 96.12 90 LYS B C 1
ATOM 5339 O O . LYS B 1 90 ? 8.203 9.414 -14.023 1 96.12 90 LYS B O 1
ATOM 5344 N N . VAL B 1 91 ? 10.328 8.789 -14.539 1 97.56 91 VAL B N 1
ATOM 5345 C CA . VAL B 1 91 ? 10.227 7.543 -13.789 1 97.56 91 VAL B CA 1
ATOM 5346 C C . VAL B 1 91 ? 11.117 7.617 -12.547 1 97.56 91 VAL B C 1
ATOM 5348 O O . VAL B 1 91 ? 12.305 7.91 -12.648 1 97.56 91 VAL B O 1
ATOM 5351 N N . LEU B 1 92 ? 10.523 7.438 -11.398 1 97.94 92 LEU B N 1
ATOM 5352 C CA . LEU B 1 92 ? 11.211 7.434 -10.109 1 97.94 92 LEU B CA 1
ATOM 5353 C C . LEU B 1 92 ? 10.852 6.188 -9.305 1 97.94 92 LEU B C 1
ATOM 5355 O O . LEU B 1 92 ? 9.672 5.863 -9.148 1 97.94 92 LEU B O 1
ATOM 5359 N N . LEU B 1 93 ? 11.859 5.426 -8.898 1 98.44 93 LEU B N 1
ATOM 5360 C CA . LEU B 1 93 ? 11.625 4.336 -7.961 1 98.44 93 LEU B CA 1
ATOM 5361 C C . LEU B 1 93 ? 11.836 4.801 -6.523 1 98.44 93 LEU B C 1
ATOM 5363 O O . LEU B 1 93 ? 12.914 5.305 -6.184 1 98.44 93 LEU B O 1
ATOM 5367 N N . ASN B 1 94 ? 10.828 4.746 -5.707 1 98.38 94 ASN B N 1
ATOM 5368 C CA . ASN B 1 94 ? 10.938 4.926 -4.262 1 98.38 94 ASN B CA 1
ATOM 5369 C C . ASN B 1 94 ? 11.086 3.59 -3.543 1 98.38 94 ASN B C 1
ATOM 5371 O O . ASN B 1 94 ? 10.109 2.859 -3.371 1 98.38 94 ASN B O 1
ATOM 5375 N N . VAL B 1 95 ? 12.297 3.271 -3.133 1 98.25 95 VAL B N 1
ATOM 5376 C CA . VAL B 1 95 ? 12.656 1.952 -2.623 1 98.25 95 VAL B CA 1
ATOM 5377 C C . VAL B 1 95 ? 12.734 1.991 -1.098 1 98.25 95 VAL B C 1
ATOM 5379 O O . VAL B 1 95 ? 13.484 2.795 -0.529 1 98.25 95 VAL B O 1
ATOM 5382 N N . VAL B 1 96 ? 12 1.146 -0.461 1 97.75 96 VAL B N 1
ATOM 5383 C CA . VAL B 1 96 ? 12.039 1.001 0.99 1 97.75 96 VAL B CA 1
ATOM 5384 C C . VAL B 1 96 ? 12.477 -0.417 1.355 1 97.75 96 VAL B C 1
ATOM 5386 O O . VAL B 1 96 ? 11.875 -1.394 0.896 1 97.75 96 VAL B O 1
ATOM 5389 N N . THR B 1 97 ? 13.5 -0.556 2.148 1 94.5 97 THR B N 1
ATOM 5390 C CA . THR B 1 97 ? 14.031 -1.865 2.518 1 94.5 97 THR B CA 1
ATOM 5391 C C . THR B 1 97 ? 13.961 -2.066 4.027 1 94.5 97 THR B C 1
ATOM 5393 O O . THR B 1 97 ? 13.883 -1.099 4.789 1 94.5 97 THR B O 1
ATOM 5396 N N . SER B 1 98 ? 13.883 -3.275 4.488 1 88 98 SER B N 1
ATOM 5397 C CA . SER B 1 98 ? 13.883 -3.607 5.91 1 88 98 SER B CA 1
ATOM 5398 C C . SER B 1 98 ? 15.25 -4.117 6.355 1 88 98 SER B C 1
ATOM 5400 O O . SER B 1 98 ? 15.414 -4.551 7.496 1 88 98 SER B O 1
ATOM 5402 N N . GLN B 1 99 ? 16.125 -4.082 5.449 1 85.31 99 GLN B N 1
ATOM 5403 C CA . GLN B 1 99 ? 17.453 -4.586 5.777 1 85.31 99 GLN B CA 1
ATOM 5404 C C . GLN B 1 99 ? 18.078 -3.783 6.91 1 85.31 99 GLN B C 1
ATOM 5406 O O . GLN B 1 99 ? 17.922 -2.561 6.977 1 85.31 99 GLN B O 1
ATOM 5411 N N . SER B 1 100 ? 18.625 -4.422 7.84 1 84.06 100 SER B N 1
ATOM 5412 C CA . SER B 1 100 ? 19.312 -3.762 8.945 1 84.06 100 SER B CA 1
ATOM 5413 C C . SER B 1 100 ? 20.609 -3.111 8.484 1 84.06 100 SER B C 1
ATOM 5415 O O . SER B 1 100 ? 21.438 -3.752 7.82 1 84.06 100 SER B O 1
ATOM 5417 N N . ARG B 1 101 ? 20.734 -1.909 8.695 1 87 101 ARG B N 1
ATOM 5418 C CA . ARG B 1 101 ? 21.938 -1.133 8.406 1 87 101 ARG B CA 1
ATOM 5419 C C . ARG B 1 101 ? 22.312 -0.255 9.594 1 87 101 ARG B C 1
ATOM 5421 O O . ARG B 1 101 ? 21.453 0.21 10.336 1 87 101 ARG B O 1
ATOM 5428 N N . SER B 1 102 ? 23.641 -0.033 9.75 1 85.88 102 SER B N 1
ATOM 5429 C CA . SER B 1 102 ? 24.125 0.764 10.867 1 85.88 102 SER B CA 1
ATOM 5430 C C . SER B 1 102 ? 24.156 2.246 10.516 1 85.88 102 SER B C 1
ATOM 5432 O O . SER B 1 102 ? 24.172 3.102 11.406 1 85.88 102 SER B O 1
ATOM 5434 N N . SER B 1 103 ? 24.266 2.498 9.234 1 90.75 103 SER B N 1
ATOM 5435 C CA . SER B 1 103 ? 24.406 3.887 8.805 1 90.75 103 SER B CA 1
ATOM 5436 C C . SER B 1 103 ? 23.984 4.059 7.352 1 90.75 103 SER B C 1
ATOM 5438 O O . SER B 1 103 ? 23.844 3.078 6.621 1 90.75 103 SER B O 1
ATOM 5440 N N . VAL B 1 104 ? 23.844 5.234 7.012 1 92.19 104 VAL B N 1
ATOM 5441 C CA . VAL B 1 104 ? 23.516 5.566 5.629 1 92.19 104 VAL B CA 1
ATOM 5442 C C . VAL B 1 104 ? 24.688 5.227 4.723 1 92.19 104 VAL B C 1
ATOM 5444 O O . VAL B 1 104 ? 24.5 4.859 3.561 1 92.19 104 VAL B O 1
ATOM 5447 N N . ARG B 1 105 ? 25.891 5.293 5.188 1 91.94 105 ARG B N 1
ATOM 5448 C CA . ARG B 1 105 ? 27.062 4.91 4.414 1 91.94 105 ARG B CA 1
ATOM 5449 C C . ARG B 1 105 ? 26.969 3.461 3.957 1 91.94 105 ARG B C 1
ATOM 5451 O O . ARG B 1 105 ? 27.297 3.145 2.809 1 91.94 105 ARG B O 1
ATOM 5458 N N . GLU B 1 106 ? 26.562 2.678 4.879 1 92.69 106 GLU B N 1
ATOM 5459 C CA . GLU B 1 106 ? 26.375 1.271 4.527 1 92.69 106 GLU B CA 1
ATOM 5460 C C . GLU B 1 106 ? 25.328 1.109 3.434 1 92.69 106 GLU B C 1
ATOM 5462 O O . GLU B 1 106 ? 25.484 0.293 2.523 1 92.69 106 GLU B O 1
ATOM 5467 N N . ALA B 1 107 ? 24.266 1.874 3.557 1 92.94 107 ALA B N 1
ATOM 5468 C CA . ALA B 1 107 ? 23.219 1.815 2.549 1 92.94 107 ALA B CA 1
ATOM 5469 C C . ALA B 1 107 ? 23.75 2.162 1.166 1 92.94 107 ALA B C 1
ATOM 5471 O O . ALA B 1 107 ? 23.375 1.536 0.171 1 92.94 107 ALA B O 1
ATOM 5472 N N . LYS B 1 108 ? 24.609 3.086 1.105 1 93.88 108 LYS B N 1
ATOM 5473 C CA . LYS B 1 108 ? 25.188 3.564 -0.147 1 93.88 108 LYS B CA 1
ATOM 5474 C C . LYS B 1 108 ? 26.062 2.494 -0.795 1 93.88 108 LYS B C 1
ATOM 5476 O O . LYS B 1 108 ? 26.266 2.506 -2.01 1 93.88 108 LYS B O 1
ATOM 5481 N N . GLU B 1 109 ? 26.5 1.551 -0.051 1 94.69 109 GLU B N 1
ATOM 5482 C CA . GLU B 1 109 ? 27.469 0.565 -0.523 1 94.69 109 GLU B CA 1
ATOM 5483 C C . GLU B 1 109 ? 26.781 -0.707 -0.999 1 94.69 109 GLU B C 1
ATOM 5485 O O . GLU B 1 109 ? 27.438 -1.631 -1.489 1 94.69 109 GLU B O 1
ATOM 5490 N N . ASP B 1 110 ? 25.5 -0.755 -0.887 1 95.44 110 ASP B N 1
ATOM 5491 C CA . ASP B 1 110 ? 24.797 -1.946 -1.356 1 95.44 110 ASP B CA 1
ATOM 5492 C C . ASP B 1 110 ? 25.125 -2.236 -2.818 1 95.44 110 ASP B C 1
ATOM 5494 O O . ASP B 1 110 ? 25.219 -1.316 -3.635 1 95.44 110 ASP B O 1
ATOM 5498 N N . ALA B 1 111 ? 25.234 -3.484 -3.152 1 96.75 111 ALA B N 1
ATOM 5499 C CA . ALA B 1 111 ? 25.656 -3.93 -4.473 1 96.75 111 ALA B CA 1
ATOM 5500 C C . ALA B 1 111 ? 24.656 -3.529 -5.547 1 96.75 111 ALA B C 1
ATOM 5502 O O . ALA B 1 111 ? 25.031 -3.273 -6.691 1 96.75 111 ALA B O 1
ATOM 5503 N N . CYS B 1 112 ? 23.438 -3.463 -5.188 1 97.19 112 CYS B N 1
ATOM 5504 C CA . CYS B 1 112 ? 22.422 -3.16 -6.188 1 97.19 112 CYS B CA 1
ATOM 5505 C C . CYS B 1 112 ? 22.625 -1.764 -6.766 1 97.19 112 CYS B C 1
ATOM 5507 O O . CYS B 1 112 ? 22.406 -1.544 -7.961 1 97.19 112 CYS B O 1
ATOM 5509 N N . TRP B 1 113 ? 23.031 -0.809 -5.957 1 96.69 113 TRP B N 1
ATOM 5510 C CA . TRP B 1 113 ? 23.172 0.568 -6.418 1 96.69 113 TRP B CA 1
ATOM 5511 C C . TRP B 1 113 ? 24.359 0.708 -7.375 1 96.69 113 TRP B C 1
ATOM 5513 O O . TRP B 1 113 ? 24.375 1.607 -8.219 1 96.69 113 TRP B O 1
ATOM 5523 N N . GLN B 1 114 ? 25.297 -0.161 -7.293 1 95.88 114 GLN B N 1
ATOM 5524 C CA . GLN B 1 114 ? 26.469 -0.134 -8.156 1 95.88 114 GLN B CA 1
ATOM 5525 C C . GLN B 1 114 ? 26.203 -0.853 -9.477 1 95.88 114 GLN B C 1
ATOM 5527 O O . GLN B 1 114 ? 26.969 -0.708 -10.43 1 95.88 114 GLN B O 1
ATOM 5532 N N . ASN B 1 115 ? 25.125 -1.588 -9.5 1 97.12 115 ASN B N 1
ATOM 5533 C CA . ASN B 1 115 ? 24.938 -2.467 -10.648 1 97.12 115 ASN B CA 1
ATOM 5534 C C . ASN B 1 115 ? 23.625 -2.182 -11.359 1 97.12 115 ASN B C 1
ATOM 5536 O O . ASN B 1 115 ? 23.359 -2.719 -12.438 1 97.12 115 ASN B O 1
ATOM 5540 N N . ILE B 1 116 ? 22.797 -1.342 -10.758 1 98.19 116 ILE B N 1
ATOM 5541 C CA . ILE B 1 116 ? 21.547 -0.965 -11.414 1 98.19 116 ILE B CA 1
ATOM 5542 C C . ILE B 1 116 ? 21.844 -0.131 -12.656 1 98.19 116 ILE B C 1
ATOM 5544 O O . ILE B 1 116 ? 22.75 0.713 -12.648 1 98.19 116 ILE B O 1
ATOM 5548 N N . SER B 1 117 ? 21.078 -0.406 -13.828 1 98.06 117 SER B N 1
ATOM 5549 C CA . SER B 1 117 ? 21.375 0.322 -15.062 1 98.06 117 SER B CA 1
ATOM 5550 C C . SER B 1 117 ? 20.219 0.239 -16.047 1 98.06 117 SER B C 1
ATOM 5552 O O . SER B 1 117 ? 19.422 -0.7 -15.992 1 98.06 117 SER B O 1
ATOM 5554 N N . VAL B 1 118 ? 20.125 1.214 -16.828 1 98.12 118 VAL B N 1
ATOM 5555 C CA . VAL B 1 118 ? 19.219 1.192 -17.969 1 98.12 118 VAL B CA 1
ATOM 5556 C C . VAL B 1 118 ? 19.844 0.421 -19.125 1 98.12 118 VAL B C 1
ATOM 5558 O O . VAL B 1 118 ? 21.047 0.539 -19.375 1 98.12 118 VAL B O 1
ATOM 5561 N N . SER B 1 119 ? 19.031 -0.434 -19.766 1 97.75 119 SER B N 1
ATOM 5562 C CA . SER B 1 119 ? 19.516 -1.238 -20.891 1 97.75 119 SER B CA 1
ATOM 5563 C C . SER B 1 119 ? 18.422 -1.429 -21.953 1 97.75 119 SER B C 1
ATOM 5565 O O . SER B 1 119 ? 17.234 -1.352 -21.641 1 97.75 119 SER B O 1
ATOM 5567 N N . ASP B 1 120 ? 18.875 -1.694 -23.172 1 97.44 120 ASP B N 1
ATOM 5568 C CA . ASP B 1 120 ? 17.953 -1.977 -24.266 1 97.44 120 ASP B CA 1
ATOM 5569 C C . ASP B 1 120 ? 17.703 -3.477 -24.406 1 97.44 120 ASP B C 1
ATOM 5571 O O . ASP B 1 120 ? 16.812 -3.9 -25.141 1 97.44 120 ASP B O 1
ATOM 5575 N N . THR B 1 121 ? 18.469 -4.254 -23.703 1 97.06 121 THR B N 1
ATOM 5576 C CA . THR B 1 121 ? 18.344 -5.707 -23.797 1 97.06 121 THR B CA 1
ATOM 5577 C C . THR B 1 121 ? 18.359 -6.336 -22.406 1 97.06 121 THR B C 1
ATOM 5579 O O . THR B 1 121 ? 18.797 -5.703 -21.438 1 97.06 121 THR B O 1
ATOM 5582 N N . PHE B 1 122 ? 17.875 -7.445 -22.281 1 96.81 122 PHE B N 1
ATOM 5583 C CA . PHE B 1 122 ? 17.953 -8.289 -21.094 1 96.81 122 PHE B CA 1
ATOM 5584 C C . PHE B 1 122 ? 18.484 -9.68 -21.453 1 96.81 122 PHE B C 1
ATOM 5586 O O . PHE B 1 122 ? 17.859 -10.398 -22.234 1 96.81 122 PHE B O 1
ATOM 5593 N N . ASP B 1 123 ? 19.516 -9.984 -20.859 1 95.56 123 ASP B N 1
ATOM 5594 C CA . ASP B 1 123 ? 20.188 -11.25 -21.172 1 95.56 123 ASP B CA 1
ATOM 5595 C C . ASP B 1 123 ? 19.5 -12.422 -20.469 1 95.56 123 ASP B C 1
ATOM 5597 O O . ASP B 1 123 ? 19.562 -12.539 -19.25 1 95.56 123 ASP B O 1
ATOM 5601 N N . THR B 1 124 ? 18.859 -13.32 -21.266 1 95.06 124 THR B N 1
ATOM 5602 C CA . THR B 1 124 ? 18.156 -14.477 -20.703 1 95.06 124 THR B CA 1
ATOM 5603 C C . THR B 1 124 ? 18.922 -15.758 -21.016 1 95.06 124 THR B C 1
ATOM 5605 O O . THR B 1 124 ? 18.359 -16.859 -20.969 1 95.06 124 THR B O 1
ATOM 5608 N N . SER B 1 125 ? 20.203 -15.633 -21.359 1 95.44 125 SER B N 1
ATOM 5609 C CA . SER B 1 125 ? 21 -16.828 -21.641 1 95.44 125 SER B CA 1
ATOM 5610 C C . SER B 1 125 ? 21.016 -17.766 -20.453 1 95.44 125 SER B C 1
ATOM 5612 O O . SER B 1 125 ? 21.125 -17.328 -19.297 1 95.44 125 SER B O 1
ATOM 5614 N N . ASN B 1 126 ? 20.938 -19.047 -20.734 1 94.94 126 ASN B N 1
ATOM 5615 C CA . ASN B 1 126 ? 20.938 -20.047 -19.672 1 94.94 126 ASN B CA 1
ATOM 5616 C C . ASN B 1 126 ? 22.312 -20.172 -19.016 1 94.94 126 ASN B C 1
ATOM 5618 O O . ASN B 1 126 ? 23.312 -20.453 -19.688 1 94.94 126 ASN B O 1
ATOM 5622 N N . ARG B 1 127 ? 22.344 -19.969 -17.766 1 92.88 127 ARG B N 1
ATOM 5623 C CA . ARG B 1 127 ? 23.578 -20.125 -16.984 1 92.88 127 ARG B CA 1
ATOM 5624 C C . ARG B 1 127 ? 23.406 -21.172 -15.883 1 92.88 127 ARG B C 1
ATOM 5626 O O . ARG B 1 127 ? 24.281 -21.328 -15.031 1 92.88 127 ARG B O 1
ATOM 5633 N N . GLU B 1 128 ? 22.359 -21.891 -15.969 1 95.06 128 GLU B N 1
ATOM 5634 C CA . GLU B 1 128 ? 22.016 -22.875 -14.938 1 95.06 128 GLU B CA 1
ATOM 5635 C C . GLU B 1 128 ? 22.438 -24.281 -15.344 1 95.06 128 GLU B C 1
ATOM 5637 O O . GLU B 1 128 ? 22.219 -24.703 -16.484 1 95.06 128 GLU B O 1
ATOM 5642 N N . LYS B 1 129 ? 22.984 -24.953 -14.336 1 95.44 129 LYS B N 1
ATOM 5643 C CA . LYS B 1 129 ? 23.375 -26.344 -14.523 1 95.44 129 LYS B CA 1
ATOM 5644 C C . LYS B 1 129 ? 22.141 -27.25 -14.625 1 95.44 129 LYS B C 1
ATOM 5646 O O . LYS B 1 129 ? 22.141 -28.219 -15.383 1 95.44 129 LYS B O 1
ATOM 5651 N N . PHE B 1 130 ? 21.125 -26.906 -13.977 1 97.94 130 PHE B N 1
ATOM 5652 C CA . PHE B 1 130 ? 20.047 -27.859 -13.742 1 97.94 130 PHE B CA 1
ATOM 5653 C C . PHE B 1 130 ? 18.828 -27.5 -14.562 1 97.94 130 PHE B C 1
ATOM 5655 O O . PHE B 1 130 ? 17.766 -28.094 -14.398 1 97.94 130 PHE B O 1
ATOM 5662 N N . ARG B 1 131 ? 18.859 -26.484 -15.406 1 97.44 131 ARG B N 1
ATOM 5663 C CA . ARG B 1 131 ? 17.688 -26.203 -16.234 1 97.44 131 ARG B CA 1
ATOM 5664 C C . ARG B 1 131 ? 17.359 -27.391 -17.141 1 97.44 131 ARG B C 1
ATOM 5666 O O . ARG B 1 131 ? 18.219 -27.875 -17.875 1 97.44 131 ARG B O 1
ATOM 5673 N N . PRO B 1 132 ? 16.141 -27.875 -17.125 1 97.38 132 PRO B N 1
ATOM 5674 C CA . PRO B 1 132 ? 15.773 -29 -17.969 1 97.38 132 PRO B CA 1
ATOM 5675 C C . PRO B 1 132 ? 16 -28.734 -19.453 1 97.38 132 PRO B C 1
ATOM 5677 O O . PRO B 1 132 ? 15.93 -27.594 -19.906 1 97.38 132 PRO B O 1
ATOM 5680 N N . ALA B 1 133 ? 16.281 -29.812 -20.141 1 96.75 133 ALA B N 1
ATOM 5681 C CA . ALA B 1 133 ? 16.547 -29.703 -21.578 1 96.75 133 ALA B CA 1
ATOM 5682 C C . ALA B 1 133 ? 15.258 -29.75 -22.391 1 96.75 133 ALA B C 1
ATOM 5684 O O . ALA B 1 133 ? 15.164 -29.125 -23.453 1 96.75 133 ALA B O 1
ATOM 5685 N N . TYR B 1 134 ? 14.289 -30.484 -21.891 1 97.25 134 TYR B N 1
ATOM 5686 C CA . TYR B 1 134 ? 13.141 -30.672 -22.781 1 97.25 134 TYR B CA 1
ATOM 5687 C C . TYR B 1 134 ? 11.836 -30.5 -22.016 1 97.25 134 TYR B C 1
ATOM 5689 O O . TYR B 1 134 ? 10.766 -30.828 -22.531 1 97.25 134 TYR B O 1
ATOM 5697 N N . HIS B 1 135 ? 11.836 -30.062 -20.766 1 98 135 HIS B N 1
ATOM 5698 C CA . HIS B 1 135 ? 10.656 -29.625 -20.031 1 98 135 HIS B CA 1
ATOM 5699 C C . HIS B 1 135 ? 10.492 -28.109 -20.094 1 98 135 HIS B C 1
ATOM 5701 O O . HIS B 1 135 ? 11.484 -27.375 -20.188 1 98 135 HIS B O 1
ATOM 5707 N N . HIS B 1 136 ? 9.273 -27.609 -20 1 98.19 136 HIS B N 1
ATOM 5708 C CA . HIS B 1 136 ? 9.016 -26.188 -20 1 98.19 136 HIS B CA 1
ATOM 5709 C C . HIS B 1 136 ? 9.461 -25.547 -18.688 1 98.19 136 HIS B C 1
ATOM 5711 O O . HIS B 1 136 ? 9.219 -26.094 -17.609 1 98.19 136 HIS B O 1
ATOM 5717 N N . THR B 1 137 ? 10.148 -24.484 -18.734 1 98.06 137 THR B N 1
ATOM 5718 C CA . THR B 1 137 ? 10.5 -23.594 -17.625 1 98.06 137 THR B CA 1
ATOM 5719 C C . THR B 1 137 ? 10.141 -22.156 -17.969 1 98.06 137 THR B C 1
ATOM 5721 O O . THR B 1 137 ? 9.945 -21.812 -19.125 1 98.06 137 THR B O 1
ATOM 5724 N N . PRO B 1 138 ? 9.977 -21.344 -16.969 1 97.62 138 PRO B N 1
ATOM 5725 C CA . PRO B 1 138 ? 9.953 -19.922 -17.328 1 97.62 138 PRO B CA 1
ATOM 5726 C C . PRO B 1 138 ? 11.273 -19.453 -17.953 1 97.62 138 PRO B C 1
ATOM 5728 O O . PRO B 1 138 ? 12.312 -20.078 -17.734 1 97.62 138 PRO B O 1
ATOM 5731 N N . LEU B 1 139 ? 11.164 -18.422 -18.719 1 96.38 139 LEU B N 1
ATOM 5732 C CA . LEU B 1 139 ? 12.398 -17.875 -19.266 1 96.38 139 LEU B CA 1
ATOM 5733 C C . LEU B 1 139 ? 13.352 -17.438 -18.156 1 96.38 139 LEU B C 1
ATOM 5735 O O . LEU B 1 139 ? 14.562 -17.672 -18.25 1 96.38 139 LEU B O 1
ATOM 5739 N N . TYR B 1 140 ? 12.867 -16.797 -17.219 1 97.5 140 TYR B N 1
ATOM 5740 C CA . TYR B 1 140 ? 13.523 -16.422 -15.977 1 97.5 140 TYR B CA 1
ATOM 5741 C C . TYR B 1 140 ? 12.492 -16.203 -14.867 1 97.5 140 TYR B C 1
ATOM 5743 O O . TYR B 1 140 ? 11.289 -16.219 -15.117 1 97.5 140 TYR B O 1
ATOM 5751 N N . GLY B 1 141 ? 12.984 -16.172 -13.664 1 98 141 GLY B N 1
ATOM 5752 C CA . GLY B 1 141 ? 12.086 -15.875 -12.555 1 98 141 GLY B CA 1
ATOM 5753 C C . GLY B 1 141 ? 11.445 -17.109 -11.969 1 98 141 GLY B C 1
ATOM 5754 O O . GLY B 1 141 ? 11.883 -18.234 -12.234 1 98 141 GLY B O 1
ATOM 5755 N N . TRP B 1 142 ? 10.422 -16.859 -11.133 1 98.44 142 TRP B N 1
ATOM 5756 C CA . TRP B 1 142 ? 9.695 -17.922 -10.43 1 98.44 142 TRP B CA 1
ATOM 5757 C C . TRP B 1 142 ? 8.516 -18.406 -11.258 1 98.44 142 TRP B C 1
ATOM 5759 O O . TRP B 1 142 ? 7.836 -17.609 -11.914 1 98.44 142 TRP B O 1
ATOM 5769 N N . MET B 1 143 ? 8.297 -19.688 -11.195 1 98.19 143 MET B N 1
ATOM 5770 C CA . MET B 1 143 ? 7.082 -20.266 -11.75 1 98.19 143 MET B CA 1
ATOM 5771 C C . MET B 1 143 ? 6.496 -21.312 -10.812 1 98.19 143 MET B C 1
ATOM 5773 O O . MET B 1 143 ? 7.234 -22.062 -10.172 1 98.19 143 MET B O 1
ATOM 5777 N N . ASN B 1 144 ? 5.184 -21.328 -10.797 1 97.56 144 ASN B N 1
ATOM 5778 C CA . ASN B 1 144 ? 4.539 -22.484 -10.195 1 97.56 144 ASN B CA 1
ATOM 5779 C C . ASN B 1 144 ? 3.389 -23 -11.055 1 97.56 144 ASN B C 1
ATOM 5781 O O . ASN B 1 144 ? 3.607 -23.5 -12.156 1 97.56 144 ASN B O 1
ATOM 5785 N N . ASP B 1 145 ? 2.158 -22.844 -10.727 1 97.38 145 ASP B N 1
ATOM 5786 C CA . ASP B 1 145 ? 1.021 -23.547 -11.297 1 97.38 145 ASP B CA 1
ATOM 5787 C C . ASP B 1 145 ? 0.89 -23.266 -12.789 1 97.38 145 ASP B C 1
ATOM 5789 O O . ASP B 1 145 ? 0.738 -22.109 -13.195 1 97.38 145 ASP B O 1
ATOM 5793 N N . PRO B 1 146 ? 0.906 -24.359 -13.641 1 98.44 146 PRO B N 1
ATOM 5794 C CA . PRO B 1 146 ? 0.281 -24.125 -14.945 1 98.44 146 PRO B CA 1
ATOM 5795 C C . PRO B 1 146 ? -1.205 -23.797 -14.836 1 98.44 146 PRO B C 1
ATOM 5797 O O . PRO B 1 146 ? -1.906 -24.344 -13.984 1 98.44 146 PRO B O 1
ATOM 5800 N N . ASN B 1 147 ? -1.605 -22.844 -15.602 1 96.44 147 ASN B N 1
ATOM 5801 C CA . ASN B 1 147 ? -3.004 -22.438 -15.602 1 96.44 147 ASN B CA 1
ATOM 5802 C C . ASN B 1 147 ? -3.385 -21.75 -16.906 1 96.44 147 ASN B C 1
ATOM 5804 O O . ASN B 1 147 ? -2.572 -21.656 -17.828 1 96.44 147 ASN B O 1
ATOM 5808 N N . GLY B 1 148 ? -4.641 -21.531 -17.047 1 98 148 GLY B N 1
ATOM 5809 C CA . GLY B 1 148 ? -5.117 -20.828 -18.219 1 98 148 GLY B CA 1
ATOM 5810 C C . GLY B 1 148 ? -4.738 -21.516 -19.516 1 98 148 GLY B C 1
ATOM 5811 O O . GLY B 1 148 ? -4.426 -20.859 -20.516 1 98 148 GLY B O 1
ATOM 5812 N N . MET B 1 149 ? -4.621 -22.828 -19.594 1 98.56 149 MET B N 1
ATOM 5813 C CA . MET B 1 149 ? -4.148 -23.547 -20.766 1 98.56 149 MET B CA 1
ATOM 5814 C C . MET B 1 149 ? -5.281 -23.766 -21.766 1 98.56 149 MET B C 1
ATOM 5816 O O . MET B 1 149 ? -6.379 -24.188 -21.375 1 98.56 149 MET B O 1
ATOM 5820 N N . PHE B 1 150 ? -4.98 -23.5 -23.031 1 98.44 150 PHE B N 1
ATOM 5821 C CA . PHE B 1 150 ? -5.98 -23.688 -24.078 1 98.44 150 PHE B CA 1
ATOM 5822 C C . PHE B 1 150 ? -5.312 -23.984 -25.422 1 98.44 150 PHE B C 1
ATOM 5824 O O . PHE B 1 150 ? -4.121 -23.719 -25.594 1 98.44 150 PHE B O 1
ATOM 5831 N N . TYR B 1 151 ? -6.039 -24.703 -26.266 1 98.38 151 TYR B N 1
ATOM 5832 C CA . TYR B 1 151 ? -5.633 -24.953 -27.641 1 98.38 151 TYR B CA 1
ATOM 5833 C C . TYR B 1 151 ? -6.488 -24.141 -28.609 1 98.38 151 TYR B C 1
ATOM 5835 O O . TYR B 1 151 ? -7.707 -24.062 -28.453 1 98.38 151 TYR B O 1
ATOM 5843 N N . LYS B 1 152 ? -5.812 -23.547 -29.5 1 97.94 152 LYS B N 1
ATOM 5844 C CA . LYS B 1 152 ? -6.543 -22.797 -30.531 1 97.94 152 LYS B CA 1
ATOM 5845 C C . LYS B 1 152 ? -5.723 -22.672 -31.812 1 97.94 152 LYS B C 1
ATOM 5847 O O . LYS B 1 152 ? -4.547 -22.312 -31.766 1 97.94 152 LYS B O 1
ATOM 5852 N N . ASP B 1 153 ? -6.32 -23.016 -32.906 1 96.94 153 ASP B N 1
ATOM 5853 C CA . ASP B 1 153 ? -5.801 -22.797 -34.25 1 96.94 153 ASP B CA 1
ATOM 5854 C C . ASP B 1 153 ? -4.398 -23.375 -34.406 1 96.94 153 ASP B C 1
ATOM 5856 O O . ASP B 1 153 ? -3.488 -22.703 -34.875 1 96.94 153 ASP B O 1
ATOM 5860 N N . GLY B 1 154 ? -4.176 -24.469 -33.906 1 97.25 154 GLY B N 1
ATOM 5861 C CA . GLY B 1 154 ? -2.943 -25.203 -34.125 1 97.25 154 GLY B CA 1
ATOM 5862 C C . GLY B 1 154 ? -1.891 -24.938 -33.062 1 97.25 154 GLY B C 1
ATOM 5863 O O . GLY B 1 154 ? -0.781 -25.469 -33.125 1 97.25 154 GLY B O 1
ATOM 5864 N N . GLU B 1 155 ? -2.221 -24.156 -32.062 1 97.94 155 GLU B N 1
ATOM 5865 C CA . GLU B 1 155 ? -1.23 -23.812 -31.047 1 97.94 155 GLU B CA 1
ATOM 5866 C C . GLU B 1 155 ? -1.726 -24.172 -29.656 1 97.94 155 GLU B C 1
ATOM 5868 O O . GLU B 1 155 ? -2.902 -23.984 -29.344 1 97.94 155 GLU B O 1
ATOM 5873 N N . TRP B 1 156 ? -0.822 -24.75 -28.891 1 98.44 156 TRP B N 1
ATOM 5874 C CA . TRP B 1 156 ? -1.025 -24.969 -27.453 1 98.44 156 TRP B CA 1
ATOM 5875 C C . TRP B 1 156 ? -0.537 -23.781 -26.641 1 98.44 156 TRP B C 1
ATOM 5877 O O . TRP B 1 156 ? 0.625 -23.391 -26.75 1 98.44 156 TRP B O 1
ATOM 5887 N N . HIS B 1 157 ? -1.436 -23.172 -25.875 1 98.69 157 HIS B N 1
ATOM 5888 C CA . HIS B 1 157 ? -1.103 -22.047 -25.031 1 98.69 157 HIS B CA 1
ATOM 5889 C C . HIS B 1 157 ? -0.973 -22.469 -23.562 1 98.69 157 HIS B C 1
ATOM 5891 O O . HIS B 1 157 ? -1.922 -22.984 -22.984 1 98.69 157 HIS B O 1
ATOM 5897 N N . LEU B 1 158 ? 0.207 -22.25 -23.031 1 98.69 158 LEU B N 1
ATOM 5898 C CA . LEU B 1 158 ? 0.506 -22.562 -21.641 1 98.69 158 LEU B CA 1
ATOM 5899 C C . LEU B 1 158 ? 0.72 -21.281 -20.828 1 98.69 158 LEU B C 1
ATOM 5901 O O . LEU B 1 158 ? 1.697 -20.562 -21.047 1 98.69 158 LEU B O 1
ATOM 5905 N N . CYS B 1 159 ? -0.223 -20.953 -19.969 1 98.38 159 CYS B N 1
ATOM 5906 C CA . CYS B 1 159 ? -0 -19.906 -18.969 1 98.38 159 CYS B CA 1
ATOM 5907 C C . CYS B 1 159 ? 0.425 -20.516 -17.641 1 98.38 159 CYS B C 1
ATOM 5909 O O . CYS B 1 159 ? 0.223 -21.703 -17.406 1 98.38 159 CYS B O 1
ATOM 5911 N N . TYR B 1 160 ? 1.069 -19.703 -16.844 1 98.56 160 TYR B N 1
ATOM 5912 C CA . TYR B 1 160 ? 1.561 -20.141 -15.539 1 98.56 160 TYR B CA 1
ATOM 5913 C C . TYR B 1 160 ? 1.736 -18.969 -14.594 1 98.56 160 TYR B C 1
ATOM 5915 O O . TYR B 1 160 ? 1.912 -17.828 -15.031 1 98.56 160 TYR B O 1
ATOM 5923 N N . GLN B 1 161 ? 1.571 -19.203 -13.289 1 98.62 161 GLN B N 1
ATOM 5924 C CA . GLN B 1 161 ? 1.921 -18.172 -12.32 1 98.62 161 GLN B CA 1
ATOM 5925 C C . GLN B 1 161 ? 3.404 -17.828 -12.398 1 98.62 161 GLN B C 1
ATOM 5927 O O . GLN B 1 161 ? 4.258 -18.719 -12.414 1 98.62 161 GLN B O 1
ATOM 5932 N N . TRP B 1 162 ? 3.66 -16.5 -12.43 1 98.62 162 TRP B N 1
ATOM 5933 C CA . TRP B 1 162 ? 5.008 -16.047 -12.758 1 98.62 162 TRP B CA 1
ATOM 5934 C C . TRP B 1 162 ? 5.383 -14.82 -11.93 1 98.62 162 TRP B C 1
ATOM 5936 O O . TRP B 1 162 ? 4.586 -13.891 -11.789 1 98.62 162 TRP B O 1
ATOM 5946 N N . ASN B 1 163 ? 6.516 -14.875 -11.297 1 98.44 163 ASN B N 1
ATOM 5947 C CA . ASN B 1 163 ? 7.145 -13.695 -10.727 1 98.44 163 ASN B CA 1
ATOM 5948 C C . ASN B 1 163 ? 8.312 -13.211 -11.586 1 98.44 163 ASN B C 1
ATOM 5950 O O . ASN B 1 163 ? 9.398 -13.781 -11.539 1 98.44 163 ASN B O 1
ATOM 5954 N N . PRO B 1 164 ? 8.188 -12.195 -12.305 1 97.94 164 PRO B N 1
ATOM 5955 C CA . PRO B 1 164 ? 9.273 -11.719 -13.164 1 97.94 164 PRO B CA 1
ATOM 5956 C C . PRO B 1 164 ? 10.312 -10.898 -12.406 1 97.94 164 PRO B C 1
ATOM 5958 O O . PRO B 1 164 ? 11.297 -10.445 -13 1 97.94 164 PRO B O 1
ATOM 5961 N N . TYR B 1 165 ? 10.164 -10.758 -11.078 1 98.19 165 TYR B N 1
ATOM 5962 C CA . TYR B 1 165 ? 11.062 -9.875 -10.336 1 98.19 165 TYR B CA 1
ATOM 5963 C C . TYR B 1 165 ? 11.852 -10.648 -9.297 1 98.19 165 TYR B C 1
ATOM 5965 O O . TYR B 1 165 ? 12.305 -10.078 -8.297 1 98.19 165 TYR B O 1
ATOM 5973 N N . GLY B 1 166 ? 11.984 -11.922 -9.508 1 97.94 166 GLY B N 1
ATOM 5974 C CA . GLY B 1 166 ? 12.773 -12.805 -8.656 1 97.94 166 GLY B CA 1
ATOM 5975 C C . GLY B 1 166 ? 12.422 -14.273 -8.836 1 97.94 166 GLY B C 1
ATOM 5976 O O . GLY B 1 166 ? 11.391 -14.609 -9.414 1 97.94 166 GLY B O 1
ATOM 5977 N N . SER B 1 167 ? 13.203 -15.109 -8.289 1 97.94 167 SER B N 1
ATOM 5978 C CA . SER B 1 167 ? 13.008 -16.547 -8.438 1 97.94 167 SER B CA 1
ATOM 5979 C C . SER B 1 167 ? 12.367 -17.156 -7.191 1 97.94 167 SER B C 1
ATOM 5981 O O . SER B 1 167 ? 12.586 -18.328 -6.883 1 97.94 167 SER B O 1
ATOM 5983 N N . LYS B 1 168 ? 11.695 -16.344 -6.422 1 97.88 168 LYS B N 1
ATOM 5984 C CA . LYS B 1 168 ? 10.844 -16.781 -5.32 1 97.88 168 LYS B CA 1
ATOM 5985 C C . LYS B 1 168 ? 9.422 -16.266 -5.484 1 97.88 168 LYS B C 1
ATOM 5987 O O . LYS B 1 168 ? 9.172 -15.352 -6.27 1 97.88 168 LYS B O 1
ATOM 5992 N N . TRP B 1 169 ? 8.57 -16.875 -4.695 1 97.69 169 TRP B N 1
ATOM 5993 C CA . TRP B 1 169 ? 7.152 -16.547 -4.77 1 97.69 169 TRP B CA 1
ATOM 5994 C C . TRP B 1 169 ? 6.91 -15.102 -4.375 1 97.69 169 TRP B C 1
ATOM 5996 O O . TRP B 1 169 ? 7.359 -14.656 -3.314 1 97.69 169 TRP B O 1
ATOM 6006 N N . GLN B 1 170 ? 6.34 -14.297 -5.262 1 97.06 170 GLN B N 1
ATOM 6007 C CA . GLN B 1 170 ? 5.934 -12.906 -5.066 1 97.06 170 GLN B CA 1
ATOM 6008 C C . GLN B 1 170 ? 5.48 -12.273 -6.379 1 97.06 170 GLN B C 1
ATOM 6010 O O . GLN B 1 170 ? 5.734 -12.82 -7.457 1 97.06 170 GLN B O 1
ATOM 6015 N N . ASN B 1 171 ? 4.789 -11.188 -6.387 1 98.06 171 ASN B N 1
ATOM 6016 C CA . ASN B 1 171 ? 4.438 -10.414 -7.57 1 98.06 171 ASN B CA 1
ATOM 6017 C C . ASN B 1 171 ? 3.746 -11.273 -8.625 1 98.06 171 ASN B C 1
ATOM 6019 O O . ASN B 1 171 ? 4.047 -11.172 -9.812 1 98.06 171 ASN B O 1
ATOM 6023 N N . LEU B 1 172 ? 2.83 -12.109 -8.328 1 98.5 172 LEU B N 1
ATOM 6024 C CA . LEU B 1 172 ? 2.365 -13.148 -9.25 1 98.5 172 LEU B CA 1
ATOM 6025 C C . LEU B 1 172 ? 1.568 -12.539 -10.398 1 98.5 172 LEU B C 1
ATOM 6027 O O . LEU B 1 172 ? 0.632 -11.766 -10.172 1 98.5 172 LEU B O 1
ATOM 6031 N N . SER B 1 173 ? 1.962 -12.914 -11.602 1 98.19 173 SER B N 1
ATOM 6032 C CA . SER B 1 173 ? 1.315 -12.719 -12.891 1 98.19 173 SER B CA 1
ATOM 6033 C C . SER B 1 173 ? 1.089 -14.055 -13.602 1 98.19 173 SER B C 1
ATOM 6035 O O . SER B 1 173 ? 1.512 -15.102 -13.109 1 98.19 173 SER B O 1
ATOM 6037 N N . TRP B 1 174 ? 0.375 -14 -14.703 1 98.56 174 TRP B N 1
ATOM 6038 C CA . TRP B 1 174 ? 0.376 -15.156 -15.602 1 98.56 174 TRP B CA 1
ATOM 6039 C C . TRP B 1 174 ? 1.402 -14.977 -16.719 1 98.56 174 TRP B C 1
ATOM 6041 O O . TRP B 1 174 ? 1.248 -14.109 -17.578 1 98.56 174 TRP B O 1
ATOM 6051 N N . GLY B 1 175 ? 2.502 -15.758 -16.641 1 98.25 175 GLY B N 1
ATOM 6052 C CA . GLY B 1 175 ? 3.328 -15.898 -17.828 1 98.25 175 GLY B CA 1
ATOM 6053 C C . GLY B 1 175 ? 2.648 -16.672 -18.938 1 98.25 175 GLY B C 1
ATOM 6054 O O . GLY B 1 175 ? 1.598 -17.281 -18.734 1 98.25 175 GLY B O 1
ATOM 6055 N N . HIS B 1 176 ? 3.266 -16.609 -20.156 1 98.5 176 HIS B N 1
ATOM 6056 C CA . HIS B 1 176 ? 2.611 -17.203 -21.328 1 98.5 176 HIS B CA 1
ATOM 6057 C C . HIS B 1 176 ? 3.633 -17.797 -22.297 1 98.5 176 HIS B C 1
ATOM 6059 O O . HIS B 1 176 ? 4.613 -17.125 -22.641 1 98.5 176 HIS B O 1
ATOM 6065 N N . SER B 1 177 ? 3.42 -19.016 -22.641 1 98.5 177 SER B N 1
ATOM 6066 C CA . SER B 1 177 ? 4.203 -19.688 -23.672 1 98.5 177 SER B CA 1
ATOM 6067 C C . SER B 1 177 ? 3.305 -20.422 -24.672 1 98.5 177 SER B C 1
ATOM 6069 O O . SER B 1 177 ? 2.189 -20.812 -24.328 1 98.5 177 SER B O 1
ATOM 6071 N N . VAL B 1 178 ? 3.812 -20.562 -25.859 1 98.44 178 VAL B N 1
ATOM 6072 C CA . VAL B 1 178 ? 3.039 -21.234 -26.891 1 98.44 178 VAL B CA 1
ATOM 6073 C C . VAL B 1 178 ? 3.885 -22.328 -27.547 1 98.44 178 VAL B C 1
ATOM 6075 O O . VAL B 1 178 ? 5.113 -22.234 -27.594 1 98.44 178 VAL B O 1
ATOM 6078 N N . SER B 1 179 ? 3.236 -23.406 -27.938 1 98.31 179 SER B N 1
ATOM 6079 C CA . SER B 1 179 ? 3.875 -24.531 -28.625 1 98.31 179 SER B CA 1
ATOM 6080 C C . SER B 1 179 ? 2.967 -25.094 -29.703 1 98.31 179 SER B C 1
ATOM 6082 O O . SER B 1 179 ? 1.742 -25.094 -29.562 1 98.31 179 SER B O 1
ATOM 6084 N N . ARG B 1 180 ? 3.549 -25.594 -30.797 1 97.56 180 ARG B N 1
ATOM 6085 C CA . ARG B 1 180 ? 2.783 -26.281 -31.828 1 97.56 180 ARG B CA 1
ATOM 6086 C C . ARG B 1 180 ? 2.854 -27.797 -31.641 1 97.56 180 ARG B C 1
ATOM 6088 O O . ARG B 1 180 ? 2.072 -28.531 -32.25 1 97.56 180 ARG B O 1
ATOM 6095 N N . ASP B 1 181 ? 3.777 -28.234 -30.766 1 96.88 181 ASP B N 1
ATOM 6096 C CA . ASP B 1 181 ? 3.996 -29.672 -30.672 1 96.88 181 ASP B CA 1
ATOM 6097 C C . ASP B 1 181 ? 4.094 -30.125 -29.203 1 96.88 181 ASP B C 1
ATOM 6099 O O . ASP B 1 181 ? 4.543 -31.234 -28.922 1 96.88 181 ASP B O 1
ATOM 6103 N N . LEU B 1 182 ? 3.803 -29.234 -28.203 1 97.75 182 LEU B N 1
ATOM 6104 C CA . LEU B 1 182 ? 3.781 -29.5 -26.766 1 97.75 182 LEU B CA 1
ATOM 6105 C C . LEU B 1 182 ? 5.191 -29.75 -26.25 1 97.75 182 LEU B C 1
ATOM 6107 O O . LEU B 1 182 ? 5.367 -30.125 -25.078 1 97.75 182 LEU B O 1
ATOM 6111 N N . ILE B 1 183 ? 6.262 -29.562 -27.031 1 96 183 ILE B N 1
ATOM 6112 C CA . ILE B 1 183 ? 7.633 -29.828 -26.609 1 96 183 ILE B CA 1
ATOM 6113 C C . ILE B 1 183 ? 8.461 -28.547 -26.703 1 96 183 ILE B C 1
ATOM 6115 O O . ILE B 1 183 ? 9.133 -28.172 -25.75 1 96 183 ILE B O 1
ATOM 6119 N N . HIS B 1 184 ? 8.375 -27.875 -27.844 1 96.25 184 HIS B N 1
ATOM 6120 C CA . HIS B 1 184 ? 9.102 -26.641 -28.062 1 96.25 184 HIS B CA 1
ATOM 6121 C C . HIS B 1 184 ? 8.227 -25.422 -27.734 1 96.25 184 HIS B C 1
ATOM 6123 O O . HIS B 1 184 ? 7.242 -25.172 -28.438 1 96.25 184 HIS B O 1
ATOM 6129 N N . TRP B 1 185 ? 8.633 -24.719 -26.719 1 97.19 185 TRP B N 1
ATOM 6130 C CA . TRP B 1 185 ? 7.824 -23.609 -26.234 1 97.19 185 TRP B CA 1
ATOM 6131 C C . TRP B 1 185 ? 8.477 -22.266 -26.547 1 97.19 185 TRP B C 1
ATOM 6133 O O . TRP B 1 185 ? 9.703 -22.125 -26.453 1 97.19 185 TRP B O 1
ATOM 6143 N N . GLU B 1 186 ? 7.691 -21.312 -26.938 1 97.25 186 GLU B N 1
ATOM 6144 C CA . GLU B 1 186 ? 8.102 -19.938 -27.141 1 97.25 186 GLU B CA 1
ATOM 6145 C C . GLU B 1 186 ? 7.402 -19 -26.156 1 97.25 186 GLU B C 1
ATOM 6147 O O . GLU B 1 186 ? 6.172 -18.984 -26.078 1 97.25 186 GLU B O 1
ATOM 6152 N N . HIS B 1 187 ? 8.203 -18.25 -25.453 1 96.44 187 HIS B N 1
ATOM 6153 C CA . HIS B 1 187 ? 7.645 -17.297 -24.484 1 96.44 187 HIS B CA 1
ATOM 6154 C C . HIS B 1 187 ? 7.016 -16.109 -25.188 1 96.44 187 HIS B C 1
ATOM 6156 O O . HIS B 1 187 ? 7.547 -15.617 -26.188 1 96.44 187 HIS B O 1
ATOM 6162 N N . ARG B 1 188 ? 5.875 -15.664 -24.641 1 96.31 188 ARG B N 1
ATOM 6163 C CA . ARG B 1 188 ? 5.137 -14.516 -25.172 1 96.31 188 ARG B CA 1
ATOM 6164 C C . ARG B 1 188 ? 5.07 -13.391 -24.141 1 96.31 188 ARG B C 1
ATOM 6166 O O . ARG B 1 188 ? 4.086 -13.258 -23.422 1 96.31 188 ARG B O 1
ATOM 6173 N N . PRO B 1 189 ? 5.988 -12.445 -24.203 1 91.62 189 PRO B N 1
ATOM 6174 C CA . PRO B 1 189 ? 6.066 -11.414 -23.172 1 91.62 189 PRO B CA 1
ATOM 6175 C C . PRO B 1 189 ? 4.902 -10.422 -23.234 1 91.62 189 PRO B C 1
ATOM 6177 O O . PRO B 1 189 ? 4.594 -9.766 -22.234 1 91.62 189 PRO B O 1
ATOM 6180 N N . ASP B 1 190 ? 4.211 -10.344 -24.344 1 90.56 190 ASP B N 1
ATOM 6181 C CA . ASP B 1 190 ? 3.133 -9.367 -24.5 1 90.56 190 ASP B CA 1
ATOM 6182 C C . ASP B 1 190 ? 1.799 -9.953 -24.047 1 90.56 190 ASP B C 1
ATOM 6184 O O . ASP B 1 190 ? 0.8 -9.234 -23.953 1 90.56 190 ASP B O 1
ATOM 6188 N N . ALA B 1 191 ? 1.755 -11.203 -23.688 1 92 191 ALA B N 1
ATOM 6189 C CA . ALA B 1 191 ? 0.513 -11.883 -23.328 1 92 191 ALA B CA 1
ATOM 6190 C C . ALA B 1 191 ? 0.436 -12.102 -21.812 1 92 191 ALA B C 1
ATOM 6192 O O . ALA B 1 191 ? -0.396 -12.875 -21.344 1 92 191 ALA B O 1
ATOM 6193 N N . VAL B 1 192 ? 1.184 -11.367 -21.109 1 94 192 VAL B N 1
ATOM 6194 C CA . VAL B 1 192 ? 1.231 -11.516 -19.656 1 94 192 VAL B CA 1
ATOM 6195 C C . VAL B 1 192 ? 0.028 -10.812 -19.031 1 94 192 VAL B C 1
ATOM 6197 O O . VAL B 1 192 ? -0.34 -9.711 -19.438 1 94 192 VAL B O 1
ATOM 6200 N N . ILE B 1 193 ? -0.679 -11.438 -18.125 1 97.06 193 ILE B N 1
ATOM 6201 C CA . ILE B 1 193 ? -1.705 -10.812 -17.297 1 97.06 193 ILE B CA 1
ATOM 6202 C C . ILE B 1 193 ? -1.094 -10.359 -15.977 1 97.06 193 ILE B C 1
ATOM 6204 O O . ILE B 1 193 ? -0.763 -11.18 -15.125 1 97.06 193 ILE B O 1
ATOM 6208 N N . GLU B 1 194 ? -0.982 -9.102 -15.812 1 96.69 194 GLU B N 1
ATOM 6209 C CA . GLU B 1 194 ? -0.283 -8.516 -14.672 1 96.69 194 GLU B CA 1
ATOM 6210 C C . GLU B 1 194 ? -1.248 -8.203 -13.531 1 96.69 194 GLU B C 1
ATOM 6212 O O . GLU B 1 194 ? -2.451 -8.055 -13.75 1 96.69 194 GLU B O 1
ATOM 6217 N N . PRO B 1 195 ? -0.684 -8.117 -12.305 1 97.06 195 PRO B N 1
ATOM 6218 C CA . PRO B 1 195 ? -1.527 -7.68 -11.188 1 97.06 195 PRO B CA 1
ATOM 6219 C C . PRO B 1 195 ? -2.111 -6.285 -11.406 1 97.06 195 PRO B C 1
ATOM 6221 O O . PRO B 1 195 ? -1.588 -5.512 -12.203 1 97.06 195 PRO B O 1
ATOM 6224 N N . ASP B 1 196 ? -3.244 -6.023 -10.789 1 96.19 196 ASP B N 1
ATOM 6225 C CA . ASP B 1 196 ? -3.854 -4.699 -10.781 1 96.19 196 ASP B CA 1
ATOM 6226 C C . ASP B 1 196 ? -4.355 -4.34 -9.383 1 96.19 196 ASP B C 1
ATOM 6228 O O . ASP B 1 196 ? -3.801 -4.797 -8.383 1 96.19 196 ASP B O 1
ATOM 6232 N N . GLY B 1 197 ? -5.285 -3.479 -9.312 1 95.94 197 GLY B N 1
ATOM 6233 C CA . GLY B 1 197 ? -5.734 -3.004 -8.016 1 95.94 197 GLY B CA 1
ATOM 6234 C C . GLY B 1 197 ? -6.422 -4.078 -7.191 1 95.94 197 GLY B C 1
ATOM 6235 O O . GLY B 1 197 ? -6.613 -3.916 -5.984 1 95.94 197 GLY B O 1
ATOM 6236 N N . LEU B 1 198 ? -6.816 -5.121 -7.805 1 97.25 198 LEU B N 1
ATOM 6237 C CA . LEU B 1 198 ? -7.516 -6.191 -7.109 1 97.25 198 LEU B CA 1
ATOM 6238 C C . LEU B 1 198 ? -6.531 -7.227 -6.578 1 97.25 198 LEU B C 1
ATOM 6240 O O . LEU B 1 198 ? -6.91 -8.125 -5.816 1 97.25 198 LEU B O 1
ATOM 6244 N N . GLY B 1 199 ? -5.258 -7.164 -6.988 1 97.25 199 GLY B N 1
ATOM 6245 C CA . GLY B 1 199 ? -4.234 -7.992 -6.367 1 97.25 199 GLY B CA 1
ATOM 6246 C C . GLY B 1 199 ? -3.471 -8.844 -7.359 1 97.25 199 GLY B C 1
ATOM 6247 O O . GLY B 1 199 ? -3.506 -8.586 -8.562 1 97.25 199 GLY B O 1
ATOM 6248 N N . MET B 1 200 ? -2.727 -9.812 -6.875 1 98.25 200 MET B N 1
ATOM 6249 C CA . MET B 1 200 ? -1.933 -10.75 -7.656 1 98.25 200 MET B CA 1
ATOM 6250 C C . MET B 1 200 ? -2.832 -11.68 -8.469 1 98.25 200 MET B C 1
ATOM 6252 O O . MET B 1 200 ? -4.031 -11.773 -8.203 1 98.25 200 MET B O 1
ATOM 6256 N N . ILE B 1 201 ? -2.232 -12.297 -9.398 1 98.62 201 ILE B N 1
ATOM 6257 C CA . ILE B 1 201 ? -2.961 -13.211 -10.273 1 98.62 201 ILE B CA 1
ATOM 6258 C C . ILE B 1 201 ? -2.678 -14.656 -9.867 1 98.62 201 ILE B C 1
ATOM 6260 O O . ILE B 1 201 ? -1.592 -15.18 -10.125 1 98.62 201 ILE B O 1
ATOM 6264 N N . PHE B 1 202 ? -3.719 -15.32 -9.297 1 98.56 202 PHE B N 1
ATOM 6265 C CA . PHE B 1 202 ? -3.625 -16.734 -8.938 1 98.56 202 PHE B CA 1
ATOM 6266 C C . PHE B 1 202 ? -4.223 -17.609 -10.031 1 98.56 202 PHE B C 1
ATOM 6268 O O . PHE B 1 202 ? -4.629 -17.109 -11.086 1 98.56 202 PHE B O 1
ATOM 6275 N N . SER B 1 203 ? -4.215 -18.844 -9.789 1 98.62 203 SER B N 1
ATOM 6276 C CA . SER B 1 203 ? -4.535 -19.828 -10.812 1 98.62 203 SER B CA 1
ATOM 6277 C C . SER B 1 203 ? -5.98 -19.688 -11.281 1 98.62 203 SER B C 1
ATOM 6279 O O . SER B 1 203 ? -6.816 -19.125 -10.562 1 98.62 203 SER B O 1
ATOM 6281 N N . GLY B 1 204 ? -6.219 -20.172 -12.43 1 98.69 204 GLY B N 1
ATOM 6282 C CA . GLY B 1 204 ? -7.516 -20.203 -13.086 1 98.69 204 GLY B CA 1
ATOM 6283 C C . GLY B 1 204 ? -7.508 -21.016 -14.375 1 98.69 204 GLY B C 1
ATOM 6284 O O . GLY B 1 204 ? -6.84 -22.047 -14.461 1 98.69 204 GLY B O 1
ATOM 6285 N N . SER B 1 205 ? -8.414 -20.625 -15.289 1 98.69 205 SER B N 1
ATOM 6286 C CA . SER B 1 205 ? -8.547 -21.344 -16.547 1 98.69 205 SER B CA 1
ATOM 6287 C C . SER B 1 205 ? -8.859 -20.391 -17.703 1 98.69 205 SER B C 1
ATOM 6289 O O . SER B 1 205 ? -9.133 -19.219 -17.484 1 98.69 205 SER B O 1
ATOM 6291 N N . SER B 1 206 ? -8.68 -20.875 -18.875 1 98.56 206 SER B N 1
ATOM 6292 C CA . SER B 1 206 ? -9.117 -20.172 -20.078 1 98.56 206 SER B CA 1
ATOM 6293 C C . SER B 1 206 ? -9.945 -21.094 -20.984 1 98.56 206 SER B C 1
ATOM 6295 O O . SER B 1 206 ? -9.797 -22.312 -20.922 1 98.56 206 SER B O 1
ATOM 6297 N N . ALA B 1 207 ? -10.805 -20.484 -21.734 1 98.06 207 ALA B N 1
ATOM 6298 C CA . ALA B 1 207 ? -11.594 -21.219 -22.719 1 98.06 207 ALA B CA 1
ATOM 6299 C C . ALA B 1 207 ? -11.883 -20.359 -23.953 1 98.06 207 ALA B C 1
ATOM 6301 O O . ALA B 1 207 ? -11.875 -19.125 -23.859 1 98.06 207 ALA B O 1
ATOM 6302 N N . VAL B 1 208 ? -12.094 -21 -25.062 1 98.06 208 VAL B N 1
ATOM 6303 C CA . VAL B 1 208 ? -12.492 -20.297 -26.266 1 98.06 208 VAL B CA 1
ATOM 6304 C C . VAL B 1 208 ? -14.008 -20.125 -26.297 1 98.06 208 VAL B C 1
ATOM 6306 O O . VAL B 1 208 ? -14.75 -21.125 -26.328 1 98.06 208 VAL B O 1
ATOM 6309 N N . ASP B 1 209 ? -14.469 -18.922 -26.281 1 98.06 209 ASP B N 1
ATOM 6310 C CA . ASP B 1 209 ? -15.891 -18.609 -26.359 1 98.06 209 ASP B CA 1
ATOM 6311 C C . ASP B 1 209 ? -16.359 -18.625 -27.812 1 98.06 209 ASP B C 1
ATOM 6313 O O . ASP B 1 209 ? -16.578 -17.562 -28.406 1 98.06 209 ASP B O 1
ATOM 6317 N N . ARG B 1 210 ? -16.656 -19.75 -28.312 1 96.38 210 ARG B N 1
ATOM 6318 C CA . ARG B 1 210 ? -16.969 -19.969 -29.719 1 96.38 210 ARG B CA 1
ATOM 6319 C C . ARG B 1 210 ? -18.172 -19.141 -30.141 1 96.38 210 ARG B C 1
ATOM 6321 O O . ARG B 1 210 ? -18.219 -18.641 -31.266 1 96.38 210 ARG B O 1
ATOM 6328 N N . SER B 1 211 ? -19.156 -18.938 -29.281 1 96.25 211 SER B N 1
ATOM 6329 C CA . SER B 1 211 ? -20.391 -18.266 -29.625 1 96.25 211 SER B CA 1
ATOM 6330 C C . SER B 1 211 ? -20.328 -16.781 -29.312 1 96.25 211 SER B C 1
ATOM 6332 O O . SER B 1 211 ? -21.156 -16 -29.781 1 96.25 211 SER B O 1
ATOM 6334 N N . GLY B 1 212 ? -19.359 -16.391 -28.547 1 97.75 212 GLY B N 1
ATOM 6335 C CA . GLY B 1 212 ? -19.266 -15.016 -28.094 1 97.75 212 GLY B CA 1
ATOM 6336 C C . GLY B 1 212 ? -20.25 -14.688 -26.984 1 97.75 212 GLY B C 1
ATOM 6337 O O . GLY B 1 212 ? -20.766 -13.57 -26.906 1 97.75 212 GLY B O 1
ATOM 6338 N N . SER B 1 213 ? -20.516 -15.617 -26.141 1 97.31 213 SER B N 1
ATOM 6339 C CA . SER B 1 213 ? -21.547 -15.492 -25.109 1 97.31 213 SER B CA 1
ATOM 6340 C C . SER B 1 213 ? -21.156 -14.469 -24.047 1 97.31 213 SER B C 1
ATOM 6342 O O . SER B 1 213 ? -22.016 -13.828 -23.453 1 97.31 213 SER B O 1
ATOM 6344 N N . ALA B 1 214 ? -19.891 -14.25 -23.844 1 97 214 ALA B N 1
ATOM 6345 C CA . ALA B 1 214 ? -19.422 -13.32 -22.828 1 97 214 ALA B CA 1
ATOM 6346 C C . ALA B 1 214 ? -19.469 -11.875 -23.328 1 97 214 ALA B C 1
ATOM 6348 O O . ALA B 1 214 ? -19.297 -10.938 -22.547 1 97 214 ALA B O 1
ATOM 6349 N N . GLY B 1 215 ? -19.688 -11.703 -24.594 1 97.81 215 GLY B N 1
ATOM 6350 C CA . GLY B 1 215 ? -19.781 -10.367 -25.156 1 97.81 215 GLY B CA 1
ATOM 6351 C C . GLY B 1 215 ? -18.453 -9.789 -25.578 1 97.81 215 GLY B C 1
ATOM 6352 O O . GLY B 1 215 ? -18.328 -8.586 -25.812 1 97.81 215 GLY B O 1
ATOM 6353 N N . PHE B 1 216 ? -17.391 -10.664 -25.656 1 98.06 216 PHE B N 1
ATOM 6354 C CA . PHE B 1 216 ? -16.062 -10.18 -26.016 1 98.06 216 PHE B CA 1
ATOM 6355 C C . PHE B 1 216 ? -15.75 -10.5 -27.484 1 98.06 216 PHE B C 1
ATOM 6357 O O . PHE B 1 216 ? -14.641 -10.25 -27.953 1 98.06 216 PHE B O 1
ATOM 6364 N N . GLY B 1 217 ? -16.734 -11.055 -28.219 1 97.56 217 GLY B N 1
ATOM 6365 C CA . GLY B 1 217 ? -16.578 -11.445 -29.609 1 97.56 217 GLY B CA 1
ATOM 6366 C C . GLY B 1 217 ? -16.578 -12.945 -29.812 1 97.56 217 GLY B C 1
ATOM 6367 O O . GLY B 1 217 ? -16.219 -13.695 -28.906 1 97.56 217 GLY B O 1
ATOM 6368 N N . LYS B 1 218 ? -16.938 -13.344 -31.062 1 97.19 218 LYS B N 1
ATOM 6369 C CA . LYS B 1 218 ? -16.891 -14.758 -31.422 1 97.19 218 LYS B CA 1
ATOM 6370 C C . LYS B 1 218 ? -15.461 -15.281 -31.406 1 97.19 218 LYS B C 1
ATOM 6372 O O . LYS B 1 218 ? -14.539 -14.609 -31.875 1 97.19 218 LYS B O 1
ATOM 6377 N N . ASP B 1 219 ? -15.242 -16.484 -30.844 1 97.62 219 ASP B N 1
ATOM 6378 C CA . ASP B 1 219 ? -13.969 -17.203 -30.781 1 97.62 219 ASP B CA 1
ATOM 6379 C C . ASP B 1 219 ? -12.969 -16.469 -29.891 1 97.62 219 ASP B C 1
ATOM 6381 O O . ASP B 1 219 ? -11.766 -16.75 -29.953 1 97.62 219 ASP B O 1
ATOM 6385 N N . ALA B 1 220 ? -13.477 -15.516 -29.047 1 98.44 220 ALA B N 1
ATOM 6386 C CA . ALA B 1 220 ? -12.578 -14.875 -28.094 1 98.44 220 ALA B CA 1
ATOM 6387 C C . ALA B 1 220 ? -12.07 -15.883 -27.062 1 98.44 220 ALA B C 1
ATOM 6389 O O . ALA B 1 220 ? -12.805 -16.797 -26.672 1 98.44 220 ALA B O 1
ATOM 6390 N N . VAL B 1 221 ? -10.812 -15.703 -26.672 1 98.69 221 VAL B N 1
ATOM 6391 C CA . VAL B 1 221 ? -10.297 -16.453 -25.531 1 98.69 221 VAL B CA 1
ATOM 6392 C C . VAL B 1 221 ? -10.609 -15.711 -24.234 1 98.69 221 VAL B C 1
ATOM 6394 O O . VAL B 1 221 ? -10.297 -14.523 -24.094 1 98.69 221 VAL B O 1
ATOM 6397 N N . VAL B 1 222 ? -11.281 -16.328 -23.312 1 98.81 222 VAL B N 1
ATOM 6398 C CA . VAL B 1 222 ? -11.617 -15.734 -22.031 1 98.81 222 VAL B CA 1
ATOM 6399 C C . VAL B 1 222 ? -10.852 -16.453 -20.922 1 98.81 222 VAL B C 1
ATOM 6401 O O . VAL B 1 222 ? -10.945 -17.672 -20.781 1 98.81 222 VAL B O 1
ATOM 6404 N N . ALA B 1 223 ? -10.055 -15.672 -20.219 1 98.81 223 ALA B N 1
ATOM 6405 C CA . ALA B 1 223 ? -9.359 -16.156 -19.031 1 98.81 223 ALA B CA 1
ATOM 6406 C C . ALA B 1 223 ? -10.109 -15.781 -17.75 1 98.81 223 ALA B C 1
ATOM 6408 O O . ALA B 1 223 ? -10.57 -14.648 -17.609 1 98.81 223 ALA B O 1
ATOM 6409 N N . MET B 1 224 ? -10.352 -16.703 -16.922 1 98.81 224 MET B N 1
ATOM 6410 C CA . MET B 1 224 ? -10.836 -16.469 -15.562 1 98.81 224 MET B CA 1
ATOM 6411 C C . MET B 1 224 ? -9.773 -16.828 -14.531 1 98.81 224 MET B C 1
ATOM 6413 O O . MET B 1 224 ? -9.164 -17.906 -14.617 1 98.81 224 MET B O 1
ATOM 6417 N N . TYR B 1 225 ? -9.484 -15.914 -13.625 1 98.81 225 TYR B N 1
ATOM 6418 C CA . TYR B 1 225 ? -8.422 -16.109 -12.656 1 98.81 225 TYR B CA 1
ATOM 6419 C C . TYR B 1 225 ? -8.82 -15.555 -11.289 1 98.81 225 TYR B C 1
ATOM 6421 O O . TYR B 1 225 ? -9.812 -14.836 -11.172 1 98.81 225 TYR B O 1
ATOM 6429 N N . THR B 1 226 ? -8.109 -15.984 -10.258 1 98.81 226 THR B N 1
ATOM 6430 C CA . THR B 1 226 ? -8.312 -15.453 -8.914 1 98.81 226 THR B CA 1
ATOM 6431 C C . THR B 1 226 ? -7.469 -14.203 -8.703 1 98.81 226 THR B C 1
ATOM 6433 O O . THR B 1 226 ? -6.246 -14.234 -8.844 1 98.81 226 THR B O 1
ATOM 6436 N N . SER B 1 227 ? -8.133 -13.102 -8.492 1 98.38 227 SER B N 1
ATOM 6437 C CA . SER B 1 227 ? -7.453 -11.938 -7.922 1 98.38 227 SER B CA 1
ATOM 6438 C C . SER B 1 227 ? -7.246 -12.102 -6.422 1 98.38 227 SER B C 1
ATOM 6440 O O . SER B 1 227 ? -8.195 -12.367 -5.684 1 98.38 227 SER B O 1
ATOM 6442 N N . ALA B 1 228 ? -5.961 -11.945 -6.031 1 97.88 228 ALA B N 1
ATOM 6443 C CA . ALA B 1 228 ? -5.66 -12.273 -4.641 1 97.88 228 ALA B CA 1
ATOM 6444 C C . ALA B 1 228 ? -4.984 -11.102 -3.936 1 97.88 228 ALA B C 1
ATOM 6446 O O . ALA B 1 228 ? -3.9 -10.664 -4.336 1 97.88 228 ALA B O 1
ATOM 6447 N N . ALA B 1 229 ? -5.582 -10.602 -2.904 1 95.75 229 ALA B N 1
ATOM 6448 C CA . ALA B 1 229 ? -5.066 -9.625 -1.948 1 95.75 229 ALA B CA 1
ATOM 6449 C C . ALA B 1 229 ? -5.578 -9.914 -0.54 1 95.75 229 ALA B C 1
ATOM 6451 O O . ALA B 1 229 ? -5.379 -11.008 -0.013 1 95.75 229 ALA B O 1
ATOM 6452 N N . ALA B 1 230 ? -6.344 -9 0.045 1 94 230 ALA B N 1
ATOM 6453 C CA . ALA B 1 230 ? -6.906 -9.297 1.361 1 94 230 ALA B CA 1
ATOM 6454 C C . ALA B 1 230 ? -7.875 -10.469 1.295 1 94 230 ALA B C 1
ATOM 6456 O O . ALA B 1 230 ? -8.008 -11.234 2.258 1 94 230 ALA B O 1
ATOM 6457 N N . SER B 1 231 ? -8.469 -10.57 0.193 1 95.81 231 SER B N 1
ATOM 6458 C CA . SER B 1 231 ? -9.352 -11.688 -0.111 1 95.81 231 SER B CA 1
ATOM 6459 C C . SER B 1 231 ? -9.102 -12.227 -1.516 1 95.81 231 SER B C 1
ATOM 6461 O O . SER B 1 231 ? -8.336 -11.633 -2.285 1 95.81 231 SER B O 1
ATOM 6463 N N . GLN B 1 232 ? -9.734 -13.367 -1.739 1 97.38 232 GLN B N 1
ATOM 6464 C CA . GLN B 1 232 ? -9.648 -13.977 -3.061 1 97.38 232 GLN B CA 1
ATOM 6465 C C . GLN B 1 232 ? -10.977 -13.867 -3.807 1 97.38 232 GLN B C 1
ATOM 6467 O O . GLN B 1 232 ? -12.016 -14.289 -3.297 1 97.38 232 GLN B O 1
ATOM 6472 N N . ILE B 1 233 ? -10.938 -13.266 -4.988 1 98 233 ILE B N 1
ATOM 6473 C CA . ILE B 1 233 ? -12.117 -13.055 -5.812 1 98 233 ILE B CA 1
ATOM 6474 C C . ILE B 1 233 ? -11.82 -13.453 -7.254 1 98 233 ILE B C 1
ATOM 6476 O O . ILE B 1 233 ? -10.656 -13.602 -7.637 1 98 233 ILE B O 1
ATOM 6480 N N . GLN B 1 234 ? -12.836 -13.688 -8.055 1 98.69 234 GLN B N 1
ATOM 6481 C CA . GLN B 1 234 ? -12.625 -14.188 -9.406 1 98.69 234 GLN B CA 1
ATOM 6482 C C . GLN B 1 234 ? -12.82 -13.086 -10.438 1 98.69 234 GLN B C 1
ATOM 6484 O O . GLN B 1 234 ? -13.789 -12.32 -10.367 1 98.69 234 GLN B O 1
ATOM 6489 N N . SER B 1 235 ? -11.867 -12.992 -11.391 1 98.69 235 SER B N 1
ATOM 6490 C CA . SER B 1 235 ? -11.82 -11.938 -12.398 1 98.69 235 SER B CA 1
ATOM 6491 C C . SER B 1 235 ? -11.672 -12.516 -13.797 1 98.69 235 SER B C 1
ATOM 6493 O O . SER B 1 235 ? -11.344 -13.695 -13.953 1 98.69 235 SER B O 1
ATOM 6495 N N . LEU B 1 236 ? -11.977 -11.688 -14.805 1 98.69 236 LEU B N 1
ATOM 6496 C CA . LEU B 1 236 ? -11.867 -12.086 -16.203 1 98.69 236 LEU B CA 1
ATOM 6497 C C . LEU B 1 236 ? -10.844 -11.211 -16.922 1 98.69 236 LEU B C 1
ATOM 6499 O O . LEU B 1 236 ? -10.672 -10.039 -16.594 1 98.69 236 LEU B O 1
ATOM 6503 N N . ALA B 1 237 ? -10.195 -11.758 -17.875 1 98.69 237 ALA B N 1
ATOM 6504 C CA . ALA B 1 237 ? -9.508 -11.109 -18.984 1 98.69 237 ALA B CA 1
ATOM 6505 C C . ALA B 1 237 ? -9.852 -11.781 -20.312 1 98.69 237 ALA B C 1
ATOM 6507 O O . ALA B 1 237 ? -10.336 -12.922 -20.328 1 98.69 237 ALA B O 1
ATOM 6508 N N . TRP B 1 238 ? -9.688 -11.094 -21.422 1 98.5 238 TRP B N 1
ATOM 6509 C CA . TRP B 1 238 ? -10.07 -11.688 -22.703 1 98.5 238 TRP B CA 1
ATOM 6510 C C . TRP B 1 238 ? -9.094 -11.281 -23.797 1 98.5 238 TRP B C 1
ATOM 6512 O O . TRP B 1 238 ? -8.367 -10.297 -23.656 1 98.5 238 TRP B O 1
ATOM 6522 N N . SER B 1 239 ? -8.992 -12.078 -24.781 1 98.56 239 SER B N 1
ATOM 6523 C CA . SER B 1 239 ? -8.164 -11.875 -25.969 1 98.56 239 SER B CA 1
ATOM 6524 C C . SER B 1 239 ? -8.961 -12.094 -27.25 1 98.56 239 SER B C 1
ATOM 6526 O O . SER B 1 239 ? -9.688 -13.078 -27.375 1 98.56 239 SER B O 1
ATOM 6528 N N . ASP B 1 240 ? -8.805 -11.141 -28.156 1 97.06 240 ASP B N 1
ATOM 6529 C CA . ASP B 1 240 ? -9.438 -11.281 -29.469 1 97.06 240 ASP B CA 1
ATOM 6530 C C . ASP B 1 240 ? -8.391 -11.516 -30.562 1 97.06 240 ASP B C 1
ATOM 6532 O O . ASP B 1 240 ? -8.688 -11.414 -31.75 1 97.06 240 ASP B O 1
ATOM 6536 N N . ASP B 1 241 ? -7.152 -11.805 -30.125 1 97.31 241 ASP B N 1
ATOM 6537 C CA . ASP B 1 241 ? -6.059 -12.023 -31.078 1 97.31 241 ASP B CA 1
ATOM 6538 C C . ASP B 1 241 ? -5.367 -13.367 -30.812 1 97.31 241 ASP B C 1
ATOM 6540 O O . ASP B 1 241 ? -4.141 -13.453 -30.859 1 97.31 241 ASP B O 1
ATOM 6544 N N . ASN B 1 242 ? -6.125 -14.336 -30.422 1 95.88 242 ASN B N 1
ATOM 6545 C CA . ASN B 1 242 ? -5.688 -15.711 -30.25 1 95.88 242 ASN B CA 1
ATOM 6546 C C . ASN B 1 242 ? -4.684 -15.844 -29.109 1 95.88 242 ASN B C 1
ATOM 6548 O O . ASN B 1 242 ? -3.699 -16.578 -29.219 1 95.88 242 ASN B O 1
ATOM 6552 N N . GLY B 1 243 ? -4.812 -15.023 -28.062 1 96.5 243 GLY B N 1
ATOM 6553 C CA . GLY B 1 243 ? -4.012 -15.148 -26.859 1 96.5 243 GLY B CA 1
ATOM 6554 C C . GLY B 1 243 ? -2.709 -14.375 -26.922 1 96.5 243 GLY B C 1
ATOM 6555 O O . GLY B 1 243 ? -1.838 -14.539 -26.062 1 96.5 243 GLY B O 1
ATOM 6556 N N . GLU B 1 244 ? -2.541 -13.484 -27.859 1 96 244 GLU B N 1
ATOM 6557 C CA . GLU B 1 244 ? -1.313 -12.703 -27.984 1 96 244 GLU B CA 1
ATOM 6558 C C . GLU B 1 244 ? -1.295 -11.547 -27 1 96 244 GLU B C 1
ATOM 6560 O O . GLU B 1 244 ? -0.226 -11.078 -26.594 1 96 244 GLU B O 1
ATOM 6565 N N . THR B 1 245 ? -2.453 -11.078 -26.703 1 97.12 245 THR B N 1
ATOM 6566 C CA . THR B 1 245 ? -2.635 -10.078 -25.656 1 97.12 245 THR B CA 1
ATOM 6567 C C . THR B 1 245 ? -3.936 -10.328 -24.891 1 97.12 245 THR B C 1
ATOM 6569 O O . THR B 1 245 ? -4.855 -10.961 -25.406 1 97.12 245 THR B O 1
ATOM 6572 N N . PHE B 1 246 ? -3.973 -9.82 -23.688 1 98.12 246 PHE B N 1
ATOM 6573 C CA . PHE B 1 246 ? -5.184 -9.93 -22.875 1 98.12 246 PHE B CA 1
ATOM 6574 C C . PHE B 1 246 ? -5.59 -8.562 -22.328 1 98.12 246 PHE B C 1
ATOM 6576 O O . PHE B 1 246 ? -4.734 -7.777 -21.922 1 98.12 246 PHE B O 1
ATOM 6583 N N . THR B 1 247 ? -6.836 -8.352 -22.375 1 97.5 247 THR B N 1
ATOM 6584 C CA . THR B 1 247 ? -7.449 -7.172 -21.781 1 97.5 247 THR B CA 1
ATOM 6585 C C . THR B 1 247 ? -8.289 -7.559 -20.562 1 97.5 247 THR B C 1
ATOM 6587 O O . THR B 1 247 ? -9.172 -8.414 -20.656 1 97.5 247 THR B O 1
ATOM 6590 N N . LYS B 1 248 ? -8.047 -6.961 -19.5 1 97.25 248 LYS B N 1
ATOM 6591 C CA . LYS B 1 248 ? -8.828 -7.258 -18.312 1 97.25 248 LYS B CA 1
ATOM 6592 C C . LYS B 1 248 ? -10.234 -6.676 -18.422 1 97.25 248 LYS B C 1
ATOM 6594 O O . LYS B 1 248 ? -10.422 -5.574 -18.938 1 97.25 248 LYS B O 1
ATOM 6599 N N . TYR B 1 249 ? -11.156 -7.324 -17.906 1 96.88 249 TYR B N 1
ATOM 6600 C CA . TYR B 1 249 ? -12.547 -6.879 -17.922 1 96.88 249 TYR B CA 1
ATOM 6601 C C . TYR B 1 249 ? -12.773 -5.758 -16.922 1 96.88 249 TYR B C 1
ATOM 6603 O O . TYR B 1 249 ? -12.438 -5.895 -15.734 1 96.88 249 TYR B O 1
ATOM 6611 N N . ASP B 1 250 ? -13.359 -4.684 -17.281 1 91.88 250 ASP B N 1
ATOM 6612 C CA . ASP B 1 250 ? -13.523 -3.51 -16.438 1 91.88 250 ASP B CA 1
ATOM 6613 C C . ASP B 1 250 ? -14.625 -3.74 -15.398 1 91.88 250 ASP B C 1
ATOM 6615 O O . ASP B 1 250 ? -14.734 -2.986 -14.422 1 91.88 250 ASP B O 1
ATOM 6619 N N . GLY B 1 251 ? -15.414 -4.801 -15.578 1 93.19 251 GLY B N 1
ATOM 6620 C CA . GLY B 1 251 ? -16.484 -5.121 -14.633 1 93.19 251 GLY B CA 1
ATOM 6621 C C . GLY B 1 251 ? -16.031 -6.074 -13.539 1 93.19 251 GLY B C 1
ATOM 6622 O O . GLY B 1 251 ? -16.844 -6.508 -12.719 1 93.19 251 GLY B O 1
ATOM 6623 N N . ASN B 1 252 ? -14.719 -6.406 -13.547 1 97.25 252 ASN B N 1
ATOM 6624 C CA . ASN B 1 252 ? -14.219 -7.273 -12.484 1 97.25 252 ASN B CA 1
ATOM 6625 C C . ASN B 1 252 ? -14.461 -6.672 -11.109 1 97.25 252 ASN B C 1
ATOM 6627 O O . ASN B 1 252 ? -14.438 -5.449 -10.945 1 97.25 252 ASN B O 1
ATOM 6631 N N . PRO B 1 253 ? -14.672 -7.578 -10.086 1 97.38 253 PRO B N 1
ATOM 6632 C CA . PRO B 1 253 ? -14.742 -9.031 -10.227 1 97.38 253 PRO B CA 1
ATOM 6633 C C . PRO B 1 253 ? -16.125 -9.516 -10.68 1 97.38 253 PRO B C 1
ATOM 6635 O O . PRO B 1 253 ? -17.094 -8.781 -10.562 1 97.38 253 PRO B O 1
ATOM 6638 N N . VAL B 1 254 ? -16.156 -10.734 -11.094 1 97.81 254 VAL B N 1
ATOM 6639 C CA . VAL B 1 254 ? -17.438 -11.25 -11.594 1 97.81 254 VAL B CA 1
ATOM 6640 C C . VAL B 1 254 ? -18 -12.266 -10.609 1 97.81 254 VAL B C 1
ATOM 6642 O O . VAL B 1 254 ? -19.172 -12.648 -10.703 1 97.81 254 VAL B O 1
ATOM 6645 N N . LEU B 1 255 ? -17.234 -12.734 -9.711 1 98.25 255 LEU B N 1
ATOM 6646 C CA . LEU B 1 255 ? -17.703 -13.688 -8.703 1 98.25 255 LEU B CA 1
ATOM 6647 C C . LEU B 1 255 ? -17 -13.445 -7.371 1 98.25 255 LEU B C 1
ATOM 6649 O O . LEU B 1 255 ? -15.766 -13.461 -7.297 1 98.25 255 LEU B O 1
ATOM 6653 N N . THR B 1 256 ? -17.75 -13.18 -6.367 1 96.81 256 THR B N 1
ATOM 6654 C CA . THR B 1 256 ? -17.266 -12.938 -5.016 1 96.81 256 THR B CA 1
ATOM 6655 C C . THR B 1 256 ? -17.953 -13.867 -4.02 1 96.81 256 THR B C 1
ATOM 6657 O O . THR B 1 256 ? -19.125 -14.211 -4.188 1 96.81 256 THR B O 1
ATOM 6660 N N . LEU B 1 257 ? -17.172 -14.336 -3.059 1 95.62 257 LEU B N 1
ATOM 6661 C CA . LEU B 1 257 ? -17.672 -15.078 -1.913 1 95.62 257 LEU B CA 1
ATOM 6662 C C . LEU B 1 257 ? -17.156 -14.492 -0.606 1 95.62 257 LEU B C 1
ATOM 6664 O O . LEU B 1 257 ? -16.188 -13.742 -0.604 1 95.62 257 LEU B O 1
ATOM 6668 N N . ASP B 1 258 ? -17.812 -14.727 0.484 1 92.44 258 ASP B N 1
ATOM 6669 C CA . ASP B 1 258 ? -17.375 -14.234 1.786 1 92.44 258 ASP B CA 1
ATOM 6670 C C . ASP B 1 258 ? -16.438 -15.227 2.465 1 92.44 258 ASP B C 1
ATOM 6672 O O . ASP B 1 258 ? -16.234 -15.172 3.68 1 92.44 258 ASP B O 1
ATOM 6676 N N . SER B 1 259 ? -15.977 -16.188 1.656 1 90.81 259 SER B N 1
ATOM 6677 C CA . SER B 1 259 ? -15.023 -17.203 2.092 1 90.81 259 SER B CA 1
ATOM 6678 C C . SER B 1 259 ? -13.891 -17.359 1.083 1 90.81 259 SER B C 1
ATOM 6680 O O . SER B 1 259 ? -13.977 -16.859 -0.041 1 90.81 259 SER B O 1
ATOM 6682 N N . GLU B 1 260 ? -12.875 -18.094 1.55 1 91.88 260 GLU B N 1
ATOM 6683 C CA . GLU B 1 260 ? -11.727 -18.281 0.668 1 91.88 260 GLU B CA 1
ATOM 6684 C C . GLU B 1 260 ? -12.055 -19.25 -0.465 1 91.88 260 GLU B C 1
ATOM 6686 O O . GLU B 1 260 ? -12.312 -20.422 -0.224 1 91.88 260 GLU B O 1
ATOM 6691 N N . ALA B 1 261 ? -12.078 -18.75 -1.641 1 96.69 261 ALA B N 1
ATOM 6692 C CA . ALA B 1 261 ? -12.312 -19.547 -2.85 1 96.69 261 ALA B CA 1
ATOM 6693 C C . ALA B 1 261 ? -11.359 -19.125 -3.965 1 96.69 261 ALA B C 1
ATOM 6695 O O . ALA B 1 261 ? -11.094 -17.938 -4.148 1 96.69 261 ALA B O 1
ATOM 6696 N N . ARG B 1 262 ? -10.82 -20.125 -4.633 1 98.25 262 ARG B N 1
ATOM 6697 C CA . ARG B 1 262 ? -9.812 -19.766 -5.625 1 98.25 262 ARG B CA 1
ATOM 6698 C C . ARG B 1 262 ? -9.75 -20.812 -6.738 1 98.25 262 ARG B C 1
ATOM 6700 O O . ARG B 1 262 ? -10.367 -21.875 -6.645 1 98.25 262 ARG B O 1
ATOM 6707 N N . ASP B 1 263 ? -9.031 -20.453 -7.777 1 98.75 263 ASP B N 1
ATOM 6708 C CA . ASP B 1 263 ? -8.609 -21.312 -8.883 1 98.75 263 ASP B CA 1
ATOM 6709 C C . ASP B 1 263 ? -9.805 -21.75 -9.719 1 98.75 263 ASP B C 1
ATOM 6711 O O . ASP B 1 263 ? -10.016 -22.953 -9.93 1 98.75 263 ASP B O 1
ATOM 6715 N N . PRO B 1 264 ? -10.484 -20.797 -10.312 1 98.81 264 PRO B N 1
ATOM 6716 C CA . PRO B 1 264 ? -11.648 -21.141 -11.133 1 98.81 264 PRO B CA 1
ATOM 6717 C C . PRO B 1 264 ? -11.266 -21.922 -12.391 1 98.81 264 PRO B C 1
ATOM 6719 O O . PRO B 1 264 ? -10.359 -21.531 -13.125 1 98.81 264 PRO B O 1
ATOM 6722 N N . ASN B 1 265 ? -11.961 -23 -12.609 1 98.88 265 ASN B N 1
ATOM 6723 C CA . ASN B 1 265 ? -11.82 -23.75 -13.852 1 98.88 265 ASN B CA 1
ATOM 6724 C C . ASN B 1 265 ? -13.148 -23.875 -14.586 1 98.88 265 ASN B C 1
ATOM 6726 O O . ASN B 1 265 ? -14.062 -24.562 -14.125 1 98.88 265 ASN B O 1
ATOM 6730 N N . MET B 1 266 ? -13.281 -23.266 -15.742 1 98.25 266 MET B N 1
ATOM 6731 C CA . MET B 1 266 ? -14.57 -23.219 -16.438 1 98.25 266 MET B CA 1
ATOM 6732 C C . MET B 1 266 ? -14.508 -23.984 -17.75 1 98.25 266 MET B C 1
ATOM 6734 O O . MET B 1 266 ? -13.445 -24.094 -18.375 1 98.25 266 MET B O 1
ATOM 6738 N N . PHE B 1 267 ? -15.625 -24.531 -18.203 1 97.81 267 PHE B N 1
ATOM 6739 C CA . PHE B 1 267 ? -15.773 -25.203 -19.484 1 97.81 267 PHE B CA 1
ATOM 6740 C C . PHE B 1 267 ? -17.203 -25.109 -19.984 1 97.81 267 PHE B C 1
ATOM 6742 O O . PHE B 1 267 ? -18.125 -24.828 -19.203 1 97.81 267 PHE B O 1
ATOM 6749 N N . TRP B 1 268 ? -17.359 -25.312 -21.25 1 97.12 268 TRP B N 1
ATOM 6750 C CA . TRP B 1 268 ? -18.688 -25.266 -21.844 1 97.12 268 TRP B CA 1
ATOM 6751 C C . TRP B 1 268 ? -19.438 -26.578 -21.609 1 97.12 268 TRP B C 1
ATOM 6753 O O . TRP B 1 268 ? -18.969 -27.641 -22 1 97.12 268 TRP B O 1
ATOM 6763 N N . GLY B 1 269 ? -20.562 -26.469 -20.938 1 96 269 GLY B N 1
ATOM 6764 C CA . GLY B 1 269 ? -21.469 -27.609 -20.797 1 96 269 GLY B CA 1
ATOM 6765 C C . GLY B 1 269 ? -22.422 -27.766 -21.969 1 96 269 GLY B C 1
ATOM 6766 O O . GLY B 1 269 ? -23.531 -27.25 -21.922 1 96 269 GLY B O 1
ATOM 6767 N N . ALA B 1 270 ? -22.109 -28.578 -22.812 1 90.88 270 ALA B N 1
ATOM 6768 C CA . ALA B 1 270 ? -22.844 -28.703 -24.078 1 90.88 270 ALA B CA 1
ATOM 6769 C C . ALA B 1 270 ? -24.25 -29.234 -23.844 1 90.88 270 ALA B C 1
ATOM 6771 O O . ALA B 1 270 ? -25.188 -28.844 -24.531 1 90.88 270 ALA B O 1
ATOM 6772 N N . GLU B 1 271 ? -24.375 -30.094 -22.875 1 91.44 271 GLU B N 1
ATOM 6773 C CA . GLU B 1 271 ? -25.688 -30.703 -22.625 1 91.44 271 GLU B CA 1
ATOM 6774 C C . GLU B 1 271 ? -26.703 -29.656 -22.156 1 91.44 271 GLU B C 1
ATOM 6776 O O . GLU B 1 271 ? -27.875 -29.734 -22.5 1 91.44 271 GLU B O 1
ATOM 6781 N N . ARG B 1 272 ? -26.172 -28.703 -21.422 1 94.69 272 ARG B N 1
ATOM 6782 C CA . ARG B 1 272 ? -27.062 -27.703 -20.844 1 94.69 272 ARG B CA 1
ATOM 6783 C C . ARG B 1 272 ? -26.891 -26.344 -21.516 1 94.69 272 ARG B C 1
ATOM 6785 O O . ARG B 1 272 ? -27.609 -25.391 -21.219 1 94.69 272 ARG B O 1
ATOM 6792 N N . ASN B 1 273 ? -26.031 -26.234 -22.438 1 96.06 273 ASN B N 1
ATOM 6793 C CA . ASN B 1 273 ? -25.719 -24.984 -23.141 1 96.06 273 ASN B CA 1
ATOM 6794 C C . ASN B 1 273 ? -25.422 -23.859 -22.172 1 96.06 273 ASN B C 1
ATOM 6796 O O . ASN B 1 273 ? -26.016 -22.781 -22.266 1 96.06 273 ASN B O 1
ATOM 6800 N N . VAL B 1 274 ? -24.641 -24.109 -21.188 1 97.94 274 VAL B N 1
ATOM 6801 C CA . VAL B 1 274 ? -24.172 -23.125 -20.234 1 97.94 274 VAL B CA 1
ATOM 6802 C C . VAL B 1 274 ? -22.688 -23.359 -19.938 1 97.94 274 VAL B C 1
ATOM 6804 O O . VAL B 1 274 ? -22.172 -24.438 -20.188 1 97.94 274 VAL B O 1
ATOM 6807 N N . TRP B 1 275 ? -22.078 -22.312 -19.453 1 98.62 275 TRP B N 1
ATOM 6808 C CA . TRP B 1 275 ? -20.75 -22.469 -18.891 1 98.62 275 TRP B CA 1
ATOM 6809 C C . TRP B 1 275 ? -20.812 -23.078 -17.5 1 98.62 275 TRP B C 1
ATOM 6811 O O . TRP B 1 275 ? -21.656 -22.703 -16.688 1 98.62 275 TRP B O 1
ATOM 6821 N N . ILE B 1 276 ? -20 -24.062 -17.281 1 98.75 276 ILE B N 1
ATOM 6822 C CA . ILE B 1 276 ? -19.828 -24.688 -15.977 1 98.75 276 ILE B CA 1
ATOM 6823 C C . ILE B 1 276 ? -18.531 -24.203 -15.344 1 98.75 276 ILE B C 1
ATOM 6825 O O . ILE B 1 276 ? -17.5 -24.109 -16.016 1 98.75 276 ILE B O 1
ATOM 6829 N N . LEU B 1 277 ? -18.609 -23.875 -14.094 1 98.81 277 LEU B N 1
ATOM 6830 C CA . LEU B 1 277 ? -17.438 -23.453 -13.336 1 98.81 277 LEU B CA 1
ATOM 6831 C C . LEU B 1 277 ? -17.234 -24.328 -12.102 1 98.81 277 LEU B C 1
ATOM 6833 O O . LEU B 1 277 ? -18.188 -24.547 -11.344 1 98.81 277 LEU B O 1
ATOM 6837 N N . VAL B 1 278 ? -16.062 -24.875 -11.945 1 98.88 278 VAL B N 1
ATOM 6838 C CA . VAL B 1 278 ? -15.656 -25.5 -10.695 1 98.88 278 VAL B CA 1
ATOM 6839 C C . VAL B 1 278 ? -14.68 -24.594 -9.953 1 98.88 278 VAL B C 1
ATOM 6841 O O . VAL B 1 278 ? -13.688 -24.141 -10.523 1 98.88 278 VAL B O 1
ATOM 6844 N N . LEU B 1 279 ? -15.008 -24.25 -8.734 1 98.75 279 LEU B N 1
ATOM 6845 C CA . LEU B 1 279 ? -14.242 -23.328 -7.902 1 98.75 279 LEU B CA 1
ATOM 6846 C C . LEU B 1 279 ? -13.875 -23.984 -6.57 1 98.75 279 LEU B C 1
ATOM 6848 O O . LEU B 1 279 ? -14.734 -24.547 -5.887 1 98.75 279 LEU B O 1
ATOM 6852 N N . ALA B 1 280 ? -12.609 -23.891 -6.207 1 98.62 280 ALA B N 1
ATOM 6853 C CA . ALA B 1 280 ? -12.172 -24.516 -4.957 1 98.62 280 ALA B CA 1
ATOM 6854 C C . ALA B 1 280 ? -12.562 -23.656 -3.756 1 98.62 280 ALA B C 1
ATOM 6856 O O . ALA B 1 280 ? -12.211 -22.484 -3.682 1 98.62 280 ALA B O 1
ATOM 6857 N N . HIS B 1 281 ? -13.336 -24.203 -2.924 1 97.38 281 HIS B N 1
ATOM 6858 C CA . HIS B 1 281 ? -13.531 -23.672 -1.583 1 97.38 281 HIS B CA 1
ATOM 6859 C C . HIS B 1 281 ? -12.453 -24.172 -0.625 1 97.38 281 HIS B C 1
ATOM 6861 O O . HIS B 1 281 ? -12.688 -25.094 0.155 1 97.38 281 HIS B O 1
ATOM 6867 N N . ALA B 1 282 ? -11.375 -23.547 -0.583 1 94.19 282 ALA B N 1
ATOM 6868 C CA . ALA B 1 282 ? -10.047 -24.031 -0.216 1 94.19 282 ALA B CA 1
ATOM 6869 C C . ALA B 1 282 ? -10.047 -24.625 1.189 1 94.19 282 ALA B C 1
ATOM 6871 O O . ALA B 1 282 ? -9.734 -25.797 1.372 1 94.19 282 ALA B O 1
ATOM 6872 N N . LEU B 1 283 ? -10.516 -23.922 2.156 1 93.25 283 LEU B N 1
ATOM 6873 C CA . LEU B 1 283 ? -10.43 -24.328 3.555 1 93.25 283 LEU B CA 1
ATOM 6874 C C . LEU B 1 283 ? -11.539 -25.297 3.91 1 93.25 283 LEU B C 1
ATOM 6876 O O . LEU B 1 283 ? -11.398 -26.109 4.836 1 93.25 283 LEU B O 1
ATOM 6880 N N . ASP B 1 284 ? -12.578 -25.25 3.123 1 94.44 284 ASP B N 1
ATOM 6881 C CA . ASP B 1 284 ? -13.734 -26.094 3.416 1 94.44 284 ASP B CA 1
ATOM 6882 C C . ASP B 1 284 ? -13.609 -27.453 2.734 1 94.44 284 ASP B C 1
ATOM 6884 O O . ASP B 1 284 ? -14.422 -28.344 2.965 1 94.44 284 ASP B O 1
ATOM 6888 N N . HIS B 1 285 ? -12.625 -27.609 1.935 1 96.44 285 HIS B N 1
ATOM 6889 C CA . HIS B 1 285 ? -12.375 -28.859 1.217 1 96.44 285 HIS B CA 1
ATOM 6890 C C . HIS B 1 285 ? -13.594 -29.281 0.4 1 96.44 285 HIS B C 1
ATOM 6892 O O . HIS B 1 285 ? -14.055 -30.406 0.513 1 96.44 285 HIS B O 1
ATOM 6898 N N . GLU B 1 286 ? -14.055 -28.25 -0.355 1 96.94 286 GLU B N 1
ATOM 6899 C CA . GLU B 1 286 ? -15.164 -28.469 -1.28 1 96.94 286 GLU B CA 1
ATOM 6900 C C . GLU B 1 286 ? -14.859 -27.859 -2.646 1 96.94 286 GLU B C 1
ATOM 6902 O O . GLU B 1 286 ? -14.133 -26.859 -2.746 1 96.94 286 GLU B O 1
ATOM 6907 N N . MET B 1 287 ? -15.383 -28.531 -3.584 1 98.56 287 MET B N 1
ATOM 6908 C CA . MET B 1 287 ? -15.461 -27.906 -4.906 1 98.56 287 MET B CA 1
ATOM 6909 C C . MET B 1 287 ? -16.875 -27.391 -5.176 1 98.56 287 MET B C 1
ATOM 6911 O O . MET B 1 287 ? -17.828 -28.156 -5.203 1 98.56 287 MET B O 1
ATOM 6915 N N . LEU B 1 288 ? -16.906 -26.047 -5.359 1 98.69 288 LEU B N 1
ATOM 6916 C CA . LEU B 1 288 ? -18.172 -25.422 -5.723 1 98.69 288 LEU B CA 1
ATOM 6917 C C . LEU B 1 288 ? -18.391 -25.469 -7.23 1 98.69 288 LEU B C 1
ATOM 6919 O O . LEU B 1 288 ? -17.469 -25.219 -8.008 1 98.69 288 LEU B O 1
ATOM 6923 N N . ILE B 1 289 ? -19.641 -25.859 -7.617 1 98.81 289 ILE B N 1
ATOM 6924 C CA . ILE B 1 289 ? -19.984 -25.922 -9.031 1 98.81 289 ILE B CA 1
ATOM 6925 C C . ILE B 1 289 ? -21.016 -24.844 -9.359 1 98.81 289 ILE B C 1
ATOM 6927 O O . ILE B 1 289 ? -22.047 -24.75 -8.703 1 98.81 289 ILE B O 1
ATOM 6931 N N . PHE B 1 290 ? -20.656 -23.984 -10.336 1 98.81 290 PHE B N 1
ATOM 6932 C CA . PHE B 1 290 ? -21.531 -22.906 -10.789 1 98.81 290 PHE B CA 1
ATOM 6933 C C . PHE B 1 290 ? -21.906 -23.094 -12.25 1 98.81 290 PHE B C 1
ATOM 6935 O O . PHE B 1 290 ? -21.25 -23.844 -12.977 1 98.81 290 PHE B O 1
ATOM 6942 N N . SER B 1 291 ? -22.969 -22.438 -12.68 1 98.69 291 SER B N 1
ATOM 6943 C CA . SER B 1 291 ? -23.312 -22.297 -14.086 1 98.69 291 SER B CA 1
ATOM 6944 C C . SER B 1 291 ? -23.531 -20.844 -14.469 1 98.69 291 SER B C 1
ATOM 6946 O O . SER B 1 291 ? -23.797 -20 -13.609 1 98.69 291 SER B O 1
ATOM 6948 N N . SER B 1 292 ? -23.312 -20.516 -15.727 1 98.75 292 SER B N 1
ATOM 6949 C CA . SER B 1 292 ? -23.469 -19.156 -16.234 1 98.75 292 SER B CA 1
ATOM 6950 C C . SER B 1 292 ? -23.812 -19.172 -17.719 1 98.75 292 SER B C 1
ATOM 6952 O O . SER B 1 292 ? -23.25 -19.953 -18.484 1 98.75 292 SER B O 1
ATOM 6954 N N . PRO B 1 293 ? -24.703 -18.234 -18.172 1 98.12 293 PRO B N 1
ATOM 6955 C CA . PRO B 1 293 ? -24.938 -18.125 -19.609 1 98.12 293 PRO B CA 1
ATOM 6956 C C . PRO B 1 293 ? -23.891 -17.281 -20.328 1 98.12 293 PRO B C 1
ATOM 6958 O O . PRO B 1 293 ? -23.797 -17.312 -21.547 1 98.12 293 PRO B O 1
ATOM 6961 N N . ASP B 1 294 ? -23.078 -16.5 -19.578 1 98.12 294 ASP B N 1
ATOM 6962 C CA . ASP B 1 294 ? -22.297 -15.461 -20.234 1 98.12 294 ASP B CA 1
ATOM 6963 C C . ASP B 1 294 ? -20.922 -15.32 -19.594 1 98.12 294 ASP B C 1
ATOM 6965 O O . ASP B 1 294 ? -20.188 -14.375 -19.875 1 98.12 294 ASP B O 1
ATOM 6969 N N . MET B 1 295 ? -20.516 -16.172 -18.625 1 98.44 295 MET B N 1
ATOM 6970 C CA . MET B 1 295 ? -19.25 -16.203 -17.891 1 98.44 295 MET B CA 1
ATOM 6971 C C . MET B 1 295 ? -19.156 -15.039 -16.906 1 98.44 295 MET B C 1
ATOM 6973 O O . MET B 1 295 ? -18.094 -14.812 -16.312 1 98.44 295 MET B O 1
ATOM 6977 N N . LYS B 1 296 ? -20.188 -14.258 -16.688 1 97.94 296 LYS B N 1
ATOM 6978 C CA . LYS B 1 296 ? -20.172 -13.102 -15.805 1 97.94 296 LYS B CA 1
ATOM 6979 C C . LYS B 1 296 ? -21.141 -13.273 -14.648 1 97.94 296 LYS B C 1
ATOM 6981 O O . LYS B 1 296 ? -20.812 -12.953 -13.5 1 97.94 296 LYS B O 1
ATOM 6986 N N . ASP B 1 297 ? -22.328 -13.766 -14.961 1 97.62 297 ASP B N 1
ATOM 6987 C CA . ASP B 1 297 ? -23.359 -14.016 -13.969 1 97.62 297 ASP B CA 1
ATOM 6988 C C . ASP B 1 297 ? -23.406 -15.492 -13.586 1 97.62 297 ASP B C 1
ATOM 6990 O O . ASP B 1 297 ? -23.906 -16.328 -14.352 1 97.62 297 ASP B O 1
ATOM 6994 N N . TRP B 1 298 ? -23.016 -15.766 -12.391 1 98.44 298 TRP B N 1
ATOM 6995 C CA . TRP B 1 298 ? -22.828 -17.156 -12 1 98.44 298 TRP B CA 1
ATOM 6996 C C . TRP B 1 298 ? -23.875 -17.578 -10.961 1 98.44 298 TRP B C 1
ATOM 6998 O O . TRP B 1 298 ? -24.188 -16.812 -10.047 1 98.44 298 TRP B O 1
ATOM 7008 N N . THR B 1 299 ? -24.422 -18.734 -11.125 1 98.44 299 THR B N 1
ATOM 7009 C CA . THR B 1 299 ? -25.375 -19.344 -10.195 1 98.44 299 THR B CA 1
ATOM 7010 C C . THR B 1 299 ? -24.75 -20.578 -9.539 1 98.44 299 THR B C 1
ATOM 7012 O O . THR B 1 299 ? -24.281 -21.484 -10.227 1 98.44 299 THR B O 1
ATOM 7015 N N . LEU B 1 300 ? -24.734 -20.672 -8.266 1 98.56 300 LEU B N 1
ATOM 7016 C CA . LEU B 1 300 ? -24.25 -21.844 -7.543 1 98.56 300 LEU B CA 1
ATOM 7017 C C . LEU B 1 300 ? -25.188 -23.031 -7.734 1 98.56 300 LEU B C 1
ATOM 7019 O O . LEU B 1 300 ? -26.375 -22.938 -7.445 1 98.56 300 LEU B O 1
ATOM 7023 N N . GLU B 1 301 ? -24.641 -24.141 -8.18 1 98.44 301 GLU B N 1
ATOM 7024 C CA . GLU B 1 301 ? -25.438 -25.328 -8.453 1 98.44 301 GLU B CA 1
ATOM 7025 C C . GLU B 1 301 ? -25.297 -26.359 -7.34 1 98.44 301 GLU B C 1
ATOM 7027 O O . GLU B 1 301 ? -26.266 -27 -6.938 1 98.44 301 GLU B O 1
ATOM 7032 N N . SER B 1 302 ? -24.094 -26.578 -6.926 1 98.62 302 SER B N 1
ATOM 7033 C CA . SER B 1 302 ? -23.844 -27.641 -5.953 1 98.62 302 SER B CA 1
ATOM 7034 C C . SER B 1 302 ? -22.438 -27.516 -5.359 1 98.62 302 SER B C 1
ATOM 7036 O O . SER B 1 302 ? -21.688 -26.594 -5.707 1 98.62 302 SER B O 1
ATOM 7038 N N . SER B 1 303 ? -22.156 -28.344 -4.375 1 98.12 303 SER B N 1
ATOM 7039 C CA . SER B 1 303 ? -20.828 -28.516 -3.785 1 98.12 303 SER B CA 1
ATOM 7040 C C . SER B 1 303 ? -20.469 -29.984 -3.658 1 98.12 303 SER B C 1
ATOM 7042 O O . SER B 1 303 ? -21.359 -30.844 -3.539 1 98.12 303 SER B O 1
ATOM 7044 N N . PHE B 1 304 ? -19.172 -30.297 -3.697 1 97.75 304 PHE B N 1
ATOM 7045 C CA . PHE B 1 304 ? -18.688 -31.672 -3.604 1 97.75 304 PHE B CA 1
ATOM 7046 C C . PHE B 1 304 ? -17.422 -31.734 -2.77 1 97.75 304 PHE B C 1
ATOM 7048 O O . PHE B 1 304 ? -16.562 -30.844 -2.857 1 97.75 304 PHE B O 1
ATOM 7055 N N . GLY B 1 305 ? -17.25 -32.844 -2.002 1 96.94 305 GLY B N 1
ATOM 7056 C CA . GLY B 1 305 ? -15.898 -33.156 -1.58 1 96.94 305 GLY B CA 1
ATOM 7057 C C . GLY B 1 305 ? -15.758 -33.281 -0.073 1 96.94 305 GLY B C 1
ATOM 7058 O O . GLY B 1 305 ? -14.82 -33.906 0.423 1 96.94 305 GLY B O 1
ATOM 7059 N N . ARG B 1 306 ? -16.703 -32.625 0.748 1 94.81 306 ARG B N 1
ATOM 7060 C CA . ARG B 1 306 ? -16.531 -32.594 2.197 1 94.81 306 ARG B CA 1
ATOM 7061 C C . ARG B 1 306 ? -16.484 -34 2.777 1 94.81 306 ARG B C 1
ATOM 7063 O O . ARG B 1 306 ? -17.375 -34.812 2.547 1 94.81 306 ARG B O 1
ATOM 7070 N N . GLY B 1 307 ? -15.414 -34.25 3.467 1 95 307 GLY B N 1
ATOM 7071 C CA . GLY B 1 307 ? -15.258 -35.531 4.133 1 95 307 GLY B CA 1
ATOM 7072 C C . GLY B 1 307 ? -14.781 -36.625 3.199 1 95 307 GLY B C 1
ATOM 7073 O O . GLY B 1 307 ? -14.633 -37.781 3.611 1 95 307 GLY B O 1
ATOM 7074 N N . LEU B 1 308 ? -14.484 -36.375 1.954 1 96.44 308 LEU B N 1
ATOM 7075 C CA . LEU B 1 308 ? -14.086 -37.375 0.971 1 96.44 308 LEU B CA 1
ATOM 7076 C C . LEU B 1 308 ? -12.625 -37.188 0.571 1 96.44 308 LEU B C 1
ATOM 7078 O O . LEU B 1 308 ? -12.148 -36.062 0.448 1 96.44 308 LEU B O 1
ATOM 7082 N N . GLY B 1 309 ? -11.953 -38.375 0.348 1 95.31 309 GLY B N 1
ATOM 7083 C CA . GLY B 1 309 ? -10.562 -38.312 -0.075 1 95.31 309 GLY B CA 1
ATOM 7084 C C . GLY B 1 309 ? -9.656 -37.656 0.958 1 95.31 309 GLY B C 1
ATOM 7085 O O . GLY B 1 309 ? -9.906 -37.75 2.16 1 95.31 309 GLY B O 1
ATOM 7086 N N . ALA B 1 310 ? -8.562 -37.125 0.495 1 96.38 310 ALA B N 1
ATOM 7087 C CA . ALA B 1 310 ? -7.625 -36.438 1.377 1 96.38 310 ALA B CA 1
ATOM 7088 C C . ALA B 1 310 ? -8.164 -35.062 1.767 1 96.38 310 ALA B C 1
ATOM 7090 O O . ALA B 1 310 ? -8.555 -34.281 0.903 1 96.38 310 ALA B O 1
ATOM 7091 N N . GLN B 1 311 ? -8.18 -34.75 3.08 1 96.19 311 GLN B N 1
ATOM 7092 C CA . GLN B 1 311 ? -8.797 -33.562 3.604 1 96.19 311 GLN B CA 1
ATOM 7093 C C . GLN B 1 311 ? -7.762 -32.656 4.254 1 96.19 311 GLN B C 1
ATOM 7095 O O . GLN B 1 311 ? -8.117 -31.719 4.992 1 96.19 311 GLN B O 1
ATOM 7100 N N . ASP B 1 312 ? -6.547 -32.906 4.016 1 95.25 312 ASP B N 1
ATOM 7101 C CA . ASP B 1 312 ? -5.488 -32.094 4.621 1 95.25 312 ASP B CA 1
ATOM 7102 C C . ASP B 1 312 ? -5.238 -30.828 3.82 1 95.25 312 ASP B C 1
ATOM 7104 O O . ASP B 1 312 ? -5.578 -30.766 2.637 1 95.25 312 ASP B O 1
ATOM 7108 N N . GLY B 1 313 ? -4.684 -29.844 4.555 1 96.88 313 GLY B N 1
ATOM 7109 C CA . GLY B 1 313 ? -4.293 -28.625 3.879 1 96.88 313 GLY B CA 1
ATOM 7110 C C . GLY B 1 313 ? -5.465 -27.891 3.25 1 96.88 313 GLY B C 1
ATOM 7111 O O . GLY B 1 313 ? -6.52 -27.75 3.873 1 96.88 313 GLY B O 1
ATOM 7112 N N . VAL B 1 314 ? -5.207 -27.375 1.979 1 97.69 314 VAL B N 1
ATOM 7113 C CA . VAL B 1 314 ? -6.23 -26.656 1.225 1 97.69 314 VAL B CA 1
ATOM 7114 C C . VAL B 1 314 ? -6.434 -27.328 -0.133 1 97.69 314 VAL B C 1
ATOM 7116 O O . VAL B 1 314 ? -5.48 -27.812 -0.741 1 97.69 314 VAL B O 1
ATOM 7119 N N . TRP B 1 315 ? -7.715 -27.391 -0.575 1 98.25 315 TRP B N 1
ATOM 7120 C CA . TRP B 1 315 ? -8.023 -27.859 -1.922 1 98.25 315 TRP B CA 1
ATOM 7121 C C . TRP B 1 315 ? -7.824 -26.734 -2.945 1 98.25 315 TRP B C 1
ATOM 7123 O O . TRP B 1 315 ? -8.18 -25.594 -2.691 1 98.25 315 TRP B O 1
ATOM 7133 N N . GLU B 1 316 ? -7.203 -27.141 -4.027 1 98.25 316 GLU B N 1
ATOM 7134 C CA . GLU B 1 316 ? -6.859 -26.141 -5.023 1 98.25 316 GLU B CA 1
ATOM 7135 C C . GLU B 1 316 ? -6.938 -26.703 -6.438 1 98.25 316 GLU B C 1
ATOM 7137 O O . GLU B 1 316 ? -6.969 -27.922 -6.621 1 98.25 316 GLU B O 1
ATOM 7142 N N . CYS B 1 317 ? -7.016 -25.844 -7.406 1 98.69 317 CYS B N 1
ATOM 7143 C CA . CYS B 1 317 ? -6.855 -26.109 -8.828 1 98.69 317 CYS B CA 1
ATOM 7144 C C . CYS B 1 317 ? -7.734 -27.266 -9.281 1 98.69 317 CYS B C 1
ATOM 7146 O O . CYS B 1 317 ? -7.23 -28.281 -9.758 1 98.69 317 CYS B O 1
ATOM 7148 N N . PRO B 1 318 ? -9 -27.109 -9.281 1 98.75 318 PRO B N 1
ATOM 7149 C CA . PRO B 1 318 ? -9.891 -28.172 -9.781 1 98.75 318 PRO B CA 1
ATOM 7150 C C . PRO B 1 318 ? -9.875 -28.281 -11.305 1 98.75 318 PRO B C 1
ATOM 7152 O O . PRO B 1 318 ? -9.508 -27.328 -11.992 1 98.75 318 PRO B O 1
ATOM 7155 N N . ASP B 1 319 ? -10.273 -29.422 -11.766 1 98.81 319 ASP B N 1
ATOM 7156 C CA . ASP B 1 319 ? -10.5 -29.688 -13.18 1 98.81 319 ASP B CA 1
ATOM 7157 C C . ASP B 1 319 ? -11.492 -30.828 -13.375 1 98.81 319 ASP B C 1
ATOM 7159 O O . ASP B 1 319 ? -11.258 -31.953 -12.922 1 98.81 319 ASP B O 1
ATOM 7163 N N . LEU B 1 320 ? -12.594 -30.516 -13.969 1 98.75 320 LEU B N 1
ATOM 7164 C CA . LEU B 1 320 ? -13.648 -31.5 -14.203 1 98.75 320 LEU B CA 1
ATOM 7165 C C . LEU B 1 320 ? -13.82 -31.766 -15.695 1 98.75 320 LEU B C 1
ATOM 7167 O O . LEU B 1 320 ? -14.031 -30.844 -16.484 1 98.75 320 LEU B O 1
ATOM 7171 N N . PHE B 1 321 ? -13.766 -33.062 -16.047 1 98.06 321 PHE B N 1
ATOM 7172 C CA . PHE B 1 321 ? -13.906 -33.438 -17.453 1 98.06 321 PHE B CA 1
ATOM 7173 C C . PHE B 1 321 ? -14.367 -34.875 -17.609 1 98.06 321 PHE B C 1
ATOM 7175 O O . PHE B 1 321 ? -14.281 -35.656 -16.656 1 98.06 321 PHE B O 1
ATOM 7182 N N . GLU B 1 322 ? -14.789 -35.219 -18.781 1 97.06 322 GLU B N 1
ATOM 7183 C CA . GLU B 1 322 ? -15.258 -36.562 -19.109 1 97.06 322 GLU B CA 1
ATOM 7184 C C . GLU B 1 322 ? -14.211 -37.344 -19.906 1 97.06 322 GLU B C 1
ATOM 7186 O O . GLU B 1 322 ? -13.531 -36.75 -20.766 1 97.06 322 GLU B O 1
ATOM 7191 N N . LEU B 1 323 ? -14.102 -38.656 -19.594 1 97.25 323 LEU B N 1
ATOM 7192 C CA . LEU B 1 323 ? -13.188 -39.531 -20.312 1 97.25 323 LEU B CA 1
ATOM 7193 C C . LEU B 1 323 ? -13.875 -40.875 -20.656 1 97.25 323 LEU B C 1
ATOM 7195 O O . LEU B 1 323 ? -14.711 -41.344 -19.906 1 97.25 323 LEU B O 1
ATOM 7199 N N . PRO B 1 324 ? -13.469 -41.438 -21.812 1 95.44 324 PRO B N 1
ATOM 7200 C CA . PRO B 1 324 ? -13.891 -42.812 -22.047 1 95.44 324 PRO B CA 1
ATOM 7201 C C . PRO B 1 324 ? -13.172 -43.812 -21.141 1 95.44 324 PRO B C 1
ATOM 7203 O O . PRO B 1 324 ? -12.047 -43.562 -20.719 1 95.44 324 PRO B O 1
ATOM 7206 N N . VAL B 1 325 ? -13.805 -44.906 -20.844 1 95.12 325 VAL B N 1
ATOM 7207 C CA . VAL B 1 325 ? -13.18 -46 -20.109 1 95.12 325 VAL B CA 1
ATOM 7208 C C . VAL B 1 325 ? -12.531 -46.969 -21.078 1 95.12 325 VAL B C 1
ATOM 7210 O O . VAL B 1 325 ? -13.211 -47.562 -21.938 1 95.12 325 VAL B O 1
ATOM 7213 N N . ASN B 1 326 ? -11.242 -47.062 -20.906 1 90.06 326 ASN B N 1
ATOM 7214 C CA . ASN B 1 326 ? -10.508 -47.906 -21.828 1 90.06 326 ASN B CA 1
ATOM 7215 C C . ASN B 1 326 ? -11.078 -49.312 -21.859 1 90.06 326 ASN B C 1
ATOM 7217 O O . ASN B 1 326 ? -11.227 -49.969 -20.828 1 90.06 326 ASN B O 1
ATOM 7221 N N . GLY B 1 327 ? -11.352 -49.781 -23.047 1 86.75 327 GLY B N 1
ATOM 7222 C CA . GLY B 1 327 ? -11.797 -51.156 -23.25 1 86.75 327 GLY B CA 1
ATOM 7223 C C . GLY B 1 327 ? -13.266 -51.375 -22.938 1 86.75 327 GLY B C 1
ATOM 7224 O O . GLY B 1 327 ? -13.766 -52.5 -22.969 1 86.75 327 GLY B O 1
ATOM 7225 N N . GLU B 1 328 ? -13.914 -50.281 -22.594 1 88.5 328 GLU B N 1
ATOM 7226 C CA . GLU B 1 328 ? -15.336 -50.375 -22.266 1 88.5 328 GLU B CA 1
ATOM 7227 C C . GLU B 1 328 ? -16.141 -49.312 -23.031 1 88.5 328 GLU B C 1
ATOM 7229 O O . GLU B 1 328 ? -15.57 -48.344 -23.562 1 88.5 328 GLU B O 1
ATOM 7234 N N . SER B 1 329 ? -17.453 -49.469 -23.328 1 88.25 329 SER B N 1
ATOM 7235 C CA . SER B 1 329 ? -18.297 -48.531 -24.078 1 88.25 329 SER B CA 1
ATOM 7236 C C . SER B 1 329 ? -18.734 -47.375 -23.203 1 88.25 329 SER B C 1
ATOM 7238 O O . SER B 1 329 ? -19.062 -46.312 -23.719 1 88.25 329 SER B O 1
ATOM 7240 N N . GLY B 1 330 ? -18.375 -47.125 -22.141 1 91.56 330 GLY B N 1
ATOM 7241 C CA . GLY B 1 330 ? -18.891 -46.094 -21.25 1 91.56 330 GLY B CA 1
ATOM 7242 C C . GLY B 1 330 ? -17.875 -45 -20.984 1 91.56 330 GLY B C 1
ATOM 7243 O O . GLY B 1 330 ? -16.719 -45.094 -21.391 1 91.56 330 GLY B O 1
ATOM 7244 N N . LYS B 1 331 ? -18.469 -43.844 -20.547 1 96 331 LYS B N 1
ATOM 7245 C CA . LYS B 1 331 ? -17.641 -42.719 -20.125 1 96 331 LYS B CA 1
ATOM 7246 C C . LYS B 1 331 ? -17.828 -42.438 -18.641 1 96 331 LYS B C 1
ATOM 7248 O O . LYS B 1 331 ? -18.844 -42.844 -18.047 1 96 331 LYS B O 1
ATOM 7253 N N . LYS B 1 332 ? -16.844 -41.875 -18.062 1 97.81 332 LYS B N 1
ATOM 7254 C CA . LYS B 1 332 ? -16.891 -41.375 -16.688 1 97.81 332 LYS B CA 1
ATOM 7255 C C . LYS B 1 332 ? -16.312 -39.969 -16.562 1 97.81 332 LYS B C 1
ATOM 7257 O O . LYS B 1 332 ? -15.578 -39.531 -17.453 1 97.81 332 LYS B O 1
ATOM 7262 N N . TRP B 1 333 ? -16.812 -39.312 -15.531 1 98.19 333 TRP B N 1
ATOM 7263 C CA . TRP B 1 333 ? -16.25 -38 -15.227 1 98.19 333 TRP B CA 1
ATOM 7264 C C . TRP B 1 333 ? -15.125 -38.125 -14.203 1 98.19 333 TRP B C 1
ATOM 7266 O O . TRP B 1 333 ? -15.172 -38.969 -13.312 1 98.19 333 TRP B O 1
ATOM 7276 N N . VAL B 1 334 ? -14.148 -37.281 -14.43 1 98.62 334 VAL B N 1
ATOM 7277 C CA . VAL B 1 334 ? -13.016 -37.188 -13.516 1 98.62 334 VAL B CA 1
ATOM 7278 C C . VAL B 1 334 ? -12.945 -35.781 -12.938 1 98.62 334 VAL B C 1
ATOM 7280 O O . VAL B 1 334 ? -13.055 -34.781 -13.68 1 98.62 334 VAL B O 1
ATOM 7283 N N . LEU B 1 335 ? -12.836 -35.656 -11.641 1 98.81 335 LEU B N 1
ATOM 7284 C CA . LEU B 1 335 ? -12.531 -34.406 -10.969 1 98.81 335 LEU B CA 1
ATOM 7285 C C . LEU B 1 335 ? -11.125 -34.406 -10.383 1 98.81 335 LEU B C 1
ATOM 7287 O O . LEU B 1 335 ? -10.867 -35.125 -9.406 1 98.81 335 LEU B O 1
ATOM 7291 N N . LEU B 1 336 ? -10.234 -33.688 -11.023 1 98.69 336 LEU B N 1
ATOM 7292 C CA . LEU B 1 336 ? -8.938 -33.469 -10.391 1 98.69 336 LEU B CA 1
ATOM 7293 C C . LEU B 1 336 ? -9.062 -32.469 -9.234 1 98.69 336 LEU B C 1
ATOM 7295 O O . LEU B 1 336 ? -9.797 -31.484 -9.328 1 98.69 336 LEU B O 1
ATOM 7299 N N . CYS B 1 337 ? -8.414 -32.75 -8.172 1 98.38 337 CYS B N 1
ATOM 7300 C CA . CYS B 1 337 ? -8.352 -31.938 -6.969 1 98.38 337 CYS B CA 1
ATOM 7301 C C . CYS B 1 337 ? -6.93 -31.859 -6.426 1 98.38 337 CYS B C 1
ATOM 7303 O O . CYS B 1 337 ? -6.426 -32.844 -5.863 1 98.38 337 CYS B O 1
ATOM 7305 N N . ASN B 1 338 ? -6.32 -30.719 -6.555 1 98.44 338 ASN B N 1
ATOM 7306 C CA . ASN B 1 338 ? -4.988 -30.516 -6 1 98.44 338 ASN B CA 1
ATOM 7307 C C . ASN B 1 338 ? -5.051 -30.031 -4.559 1 98.44 338 ASN B C 1
ATOM 7309 O O . ASN B 1 338 ? -6.027 -29.391 -4.156 1 98.44 338 ASN B O 1
ATOM 7313 N N . LEU B 1 339 ? -4.043 -30.391 -3.732 1 97.81 339 LEU B N 1
ATOM 7314 C CA . LEU B 1 339 ? -4.051 -29.922 -2.35 1 97.81 339 LEU B CA 1
ATOM 7315 C C . LEU B 1 339 ? -2.633 -29.688 -1.846 1 97.81 339 LEU B C 1
ATOM 7317 O O . LEU B 1 339 ? -1.678 -30.266 -2.371 1 97.81 339 LEU B O 1
ATOM 7321 N N . ASN B 1 340 ? -2.486 -28.922 -0.924 1 97.88 340 ASN B N 1
ATOM 7322 C CA . ASN B 1 340 ? -1.224 -28.562 -0.287 1 97.88 340 ASN B CA 1
ATOM 7323 C C . ASN B 1 340 ? -1.438 -28.062 1.136 1 97.88 340 ASN B C 1
ATOM 7325 O O . ASN B 1 340 ? -2.174 -27.094 1.35 1 97.88 340 ASN B O 1
ATOM 7329 N N . PRO B 1 341 ? -0.762 -28.516 2.178 1 97.62 341 PRO B N 1
ATOM 7330 C CA . PRO B 1 341 ? -0.102 -29.812 2.08 1 97.62 341 PRO B CA 1
ATOM 7331 C C . PRO B 1 341 ? -1.092 -30.969 2.07 1 97.62 341 PRO B C 1
ATOM 7333 O O . PRO B 1 341 ? -2.281 -30.781 1.81 1 97.62 341 PRO B O 1
ATOM 7336 N N . GLY B 1 342 ? -0.608 -32.125 2.205 1 97.38 342 GLY B N 1
ATOM 7337 C CA . GLY B 1 342 ? -1.447 -33.281 2.32 1 97.38 342 GLY B CA 1
ATOM 7338 C C . GLY B 1 342 ? -1.084 -34.375 1.329 1 97.38 342 GLY B C 1
ATOM 7339 O O . GLY B 1 342 ? -1.735 -35.438 1.28 1 97.38 342 GLY B O 1
ATOM 7340 N N . GLY B 1 343 ? -0.024 -34.188 0.57 1 97.19 343 GLY B N 1
ATOM 7341 C CA . GLY B 1 343 ? 0.416 -35.219 -0.373 1 97.19 343 GLY B CA 1
ATOM 7342 C C . GLY B 1 343 ? 0.879 -36.5 0.301 1 97.19 343 GLY B C 1
ATOM 7343 O O . GLY B 1 343 ? 1.299 -36.469 1.459 1 97.19 343 GLY B O 1
ATOM 7344 N N . PRO B 1 344 ? 0.844 -37.562 -0.434 1 97.25 344 PRO B N 1
ATOM 7345 C CA . PRO B 1 344 ? 1.165 -38.844 0.165 1 97.25 344 PRO B CA 1
ATOM 7346 C C . PRO B 1 344 ? 2.619 -38.938 0.619 1 97.25 344 PRO B C 1
ATOM 7348 O O . PRO B 1 344 ? 2.949 -39.75 1.482 1 97.25 344 PRO B O 1
ATOM 7351 N N . PHE B 1 345 ? 3.455 -38.125 0.131 1 98.06 345 PHE B N 1
ATOM 7352 C CA . PHE B 1 345 ? 4.863 -38.156 0.513 1 98.06 345 PHE B CA 1
ATOM 7353 C C . PHE B 1 345 ? 5.297 -36.812 1.089 1 98.06 345 PHE B C 1
ATOM 7355 O O . PHE B 1 345 ? 6.484 -36.5 1.09 1 98.06 345 PHE B O 1
ATOM 7362 N N . GLY B 1 346 ? 4.34 -36.031 1.447 1 97.5 346 GLY B N 1
ATOM 7363 C CA . GLY B 1 346 ? 4.586 -34.719 2.018 1 97.5 346 GLY B CA 1
ATOM 7364 C C . GLY B 1 346 ? 4.395 -33.594 1.021 1 97.5 346 GLY B C 1
ATOM 7365 O O . GLY B 1 346 ? 4.707 -33.75 -0.162 1 97.5 346 GLY B O 1
ATOM 7366 N N . GLY B 1 347 ? 3.904 -32.5 1.532 1 98.19 347 GLY B N 1
ATOM 7367 C CA . GLY B 1 347 ? 3.725 -31.312 0.702 1 98.19 347 GLY B CA 1
ATOM 7368 C C . GLY B 1 347 ? 2.516 -31.406 -0.21 1 98.19 347 GLY B C 1
ATOM 7369 O O . GLY B 1 347 ? 1.438 -31.828 0.218 1 98.19 347 GLY B O 1
ATOM 7370 N N . SER B 1 348 ? 2.674 -30.984 -1.432 1 98.56 348 SER B N 1
ATOM 7371 C CA . SER B 1 348 ? 1.57 -30.828 -2.375 1 98.56 348 SER B CA 1
ATOM 7372 C C . SER B 1 348 ? 1.438 -32.062 -3.277 1 98.56 348 SER B C 1
ATOM 7374 O O . SER B 1 348 ? 2.422 -32.75 -3.531 1 98.56 348 SER B O 1
ATOM 7376 N N . ALA B 1 349 ? 0.229 -32.344 -3.793 1 98.56 349 ALA B N 1
ATOM 7377 C CA . ALA B 1 349 ? -0.065 -33.469 -4.672 1 98.56 349 ALA B CA 1
ATOM 7378 C C . ALA B 1 349 ? -1.388 -33.25 -5.406 1 98.56 349 ALA B C 1
ATOM 7380 O O . ALA B 1 349 ? -2.092 -32.281 -5.164 1 98.56 349 ALA B O 1
ATOM 7381 N N . THR B 1 350 ? -1.676 -34.188 -6.289 1 98.56 350 THR B N 1
ATOM 7382 C CA . THR B 1 350 ? -2.93 -34.156 -7.035 1 98.56 350 THR B CA 1
ATOM 7383 C C . THR B 1 350 ? -3.744 -35.406 -6.746 1 98.56 350 THR B C 1
ATOM 7385 O O . THR B 1 350 ? -3.322 -36.531 -7.078 1 98.56 350 THR B O 1
ATOM 7388 N N . GLN B 1 351 ? -4.879 -35.281 -6.129 1 98.56 351 GLN B N 1
ATOM 7389 C CA . GLN B 1 351 ? -5.84 -36.375 -6.012 1 98.56 351 GLN B CA 1
ATOM 7390 C C . GLN B 1 351 ? -6.938 -36.25 -7.066 1 98.56 351 GLN B C 1
ATOM 7392 O O . GLN B 1 351 ? -7.039 -35.25 -7.75 1 98.56 351 GLN B O 1
ATOM 7397 N N . TYR B 1 352 ? -7.695 -37.312 -7.219 1 98.62 352 TYR B N 1
ATOM 7398 C CA . TYR B 1 352 ? -8.805 -37.219 -8.164 1 98.62 352 TYR B CA 1
ATOM 7399 C C . TYR B 1 352 ? -9.961 -38.125 -7.738 1 98.62 352 TYR B C 1
ATOM 7401 O O . TYR B 1 352 ? -9.781 -39 -6.906 1 98.62 352 TYR B O 1
ATOM 7409 N N . PHE B 1 353 ? -11.094 -37.812 -8.281 1 98.56 353 PHE B N 1
ATOM 7410 C CA . PHE B 1 353 ? -12.336 -38.562 -8.102 1 98.56 353 PHE B CA 1
ATOM 7411 C C . PHE B 1 353 ? -12.922 -38.938 -9.453 1 98.56 353 PHE B C 1
ATOM 7413 O O . PHE B 1 353 ? -12.891 -38.156 -10.406 1 98.56 353 PHE B O 1
ATOM 7420 N N . ILE B 1 354 ? -13.398 -40.156 -9.531 1 98.31 354 ILE B N 1
ATOM 7421 C CA . ILE B 1 354 ? -14.117 -40.656 -10.711 1 98.31 354 ILE B CA 1
ATOM 7422 C C . ILE B 1 354 ? -15.602 -40.812 -10.375 1 98.31 354 ILE B C 1
ATOM 7424 O O . ILE B 1 354 ? -15.945 -41.312 -9.297 1 98.31 354 ILE B O 1
ATOM 7428 N N . GLY B 1 355 ? -16.422 -40.344 -11.305 1 98.12 355 GLY B N 1
ATOM 7429 C CA . GLY B 1 355 ? -17.844 -40.469 -11.062 1 98.12 355 GLY B CA 1
ATOM 7430 C C . GLY B 1 355 ? -18.688 -40 -12.234 1 98.12 355 GLY B C 1
ATOM 7431 O O . GLY B 1 355 ? -18.328 -40.219 -13.398 1 98.12 355 GLY B O 1
ATOM 7432 N N . ASP B 1 356 ? -19.906 -39.531 -11.805 1 97.88 356 ASP B N 1
ATOM 7433 C CA . ASP B 1 356 ? -20.859 -39.031 -12.789 1 97.88 356 ASP B CA 1
ATOM 7434 C C . ASP B 1 356 ? -21.156 -37.531 -12.562 1 97.88 356 ASP B C 1
ATOM 7436 O O . ASP B 1 356 ? -21.062 -37.062 -11.43 1 97.88 356 ASP B O 1
ATOM 7440 N N . PHE B 1 357 ? -21.547 -36.906 -13.68 1 98.12 357 PHE B N 1
ATOM 7441 C CA . PHE B 1 357 ? -21.891 -35.469 -13.625 1 98.12 357 PHE B CA 1
ATOM 7442 C C . PHE B 1 357 ? -23.109 -35.188 -14.5 1 98.12 357 PHE B C 1
ATOM 7444 O O . PHE B 1 357 ? -23.125 -35.531 -15.688 1 98.12 357 PHE B O 1
ATOM 7451 N N . ASP B 1 358 ? -24.047 -34.5 -13.938 1 97.5 358 ASP B N 1
ATOM 7452 C CA . ASP B 1 358 ? -25.312 -34.281 -14.656 1 97.5 358 ASP B CA 1
ATOM 7453 C C . ASP B 1 358 ? -25.438 -32.844 -15.133 1 97.5 358 ASP B C 1
ATOM 7455 O O . ASP B 1 358 ? -26.531 -32.406 -15.492 1 97.5 358 ASP B O 1
ATOM 7459 N N . GLY B 1 359 ? -24.375 -32.125 -15.023 1 97.19 359 GLY B N 1
ATOM 7460 C CA . GLY B 1 359 ? -24.422 -30.719 -15.391 1 97.19 359 GLY B CA 1
ATOM 7461 C C . GLY B 1 359 ? -24.594 -29.797 -14.195 1 97.19 359 GLY B C 1
ATOM 7462 O O . GLY B 1 359 ? -24.391 -28.594 -14.305 1 97.19 359 GLY B O 1
ATOM 7463 N N . LYS B 1 360 ? -24.891 -30.359 -13.047 1 97.75 360 LYS B N 1
ATOM 7464 C CA . LYS B 1 360 ? -25.109 -29.578 -11.836 1 97.75 360 LYS B CA 1
ATOM 7465 C C . LYS B 1 360 ? -24.359 -30.188 -10.648 1 97.75 360 LYS B C 1
ATOM 7467 O O . LYS B 1 360 ? -23.844 -29.453 -9.805 1 97.75 360 LYS B O 1
ATOM 7472 N N . THR B 1 361 ? -24.375 -31.469 -10.633 1 98.12 361 THR B N 1
ATOM 7473 C CA . THR B 1 361 ? -23.875 -32.188 -9.469 1 98.12 361 THR B CA 1
ATOM 7474 C C . THR B 1 361 ? -22.906 -33.281 -9.891 1 98.12 361 THR B C 1
ATOM 7476 O O . THR B 1 361 ? -23.203 -34.062 -10.797 1 98.12 361 THR B O 1
ATOM 7479 N N . PHE B 1 362 ? -21.781 -33.312 -9.258 1 98.5 362 PHE B N 1
ATOM 7480 C CA . PHE B 1 362 ? -20.844 -34.438 -9.398 1 98.5 362 PHE B CA 1
ATOM 7481 C C . PHE B 1 362 ? -21.031 -35.438 -8.281 1 98.5 362 PHE B C 1
ATOM 7483 O O . PHE B 1 362 ? -21.109 -35.094 -7.105 1 98.5 362 PHE B O 1
ATOM 7490 N N . THR B 1 363 ? -21.141 -36.688 -8.688 1 97.75 363 THR B N 1
ATOM 7491 C CA . THR B 1 363 ? -21.25 -37.781 -7.742 1 97.75 363 THR B CA 1
ATOM 7492 C C . THR B 1 363 ? -20.125 -38.812 -7.949 1 97.75 363 THR B C 1
ATOM 7494 O O . THR B 1 363 ? -20 -39.406 -9.023 1 97.75 363 THR B O 1
ATOM 7497 N N . SER B 1 364 ? -19.391 -39.031 -6.945 1 97.88 364 SER B N 1
ATOM 7498 C CA . SER B 1 364 ? -18.234 -39.938 -7.051 1 97.88 364 SER B CA 1
ATOM 7499 C C . SER B 1 364 ? -18.656 -41.406 -6.984 1 97.88 364 SER B C 1
ATOM 7501 O O . SER B 1 364 ? -19.594 -41.75 -6.262 1 97.88 364 SER B O 1
ATOM 7503 N N . ASP B 1 365 ? -17.875 -42.188 -7.672 1 96.38 365 ASP B N 1
ATOM 7504 C CA . ASP B 1 365 ? -18 -43.625 -7.488 1 96.38 365 ASP B CA 1
ATOM 7505 C C . ASP B 1 365 ? -17.5 -44.062 -6.109 1 96.38 365 ASP B C 1
ATOM 7507 O O . ASP B 1 365 ? -16.688 -43.344 -5.496 1 96.38 365 ASP B O 1
ATOM 7511 N N . THR B 1 366 ? -18.062 -45.156 -5.648 1 94.44 366 THR B N 1
ATOM 7512 C CA . THR B 1 366 ? -17.641 -45.75 -4.379 1 94.44 366 THR B CA 1
ATOM 7513 C C . THR B 1 366 ? -17.047 -47.125 -4.594 1 94.44 366 THR B C 1
ATOM 7515 O O . THR B 1 366 ? -17.234 -47.75 -5.645 1 94.44 366 THR B O 1
ATOM 7518 N N . ASP B 1 367 ? -16.281 -47.531 -3.652 1 91.5 367 ASP B N 1
ATOM 7519 C CA . ASP B 1 367 ? -15.828 -48.906 -3.68 1 91.5 367 ASP B CA 1
ATOM 7520 C C . ASP B 1 367 ? -16.906 -49.875 -3.166 1 91.5 367 ASP B C 1
ATOM 7522 O O . ASP B 1 367 ? -18.047 -49.469 -2.951 1 91.5 367 ASP B O 1
ATOM 7526 N N . ASP B 1 368 ? -16.484 -51.188 -3.004 1 89.38 368 ASP B N 1
ATOM 7527 C CA . ASP B 1 368 ? -17.453 -52.219 -2.637 1 89.38 368 ASP B CA 1
ATOM 7528 C C . ASP B 1 368 ? -18.016 -52 -1.238 1 89.38 368 ASP B C 1
ATOM 7530 O O . ASP B 1 368 ? -19.109 -52.469 -0.916 1 89.38 368 ASP B O 1
ATOM 7534 N N . SER B 1 369 ? -17.328 -51.312 -0.47 1 91.94 369 SER B N 1
ATOM 7535 C CA . SER B 1 369 ? -17.766 -51.031 0.894 1 91.94 369 SER B CA 1
ATOM 7536 C C . SER B 1 369 ? -18.578 -49.719 0.964 1 91.94 369 SER B C 1
ATOM 7538 O O . SER B 1 369 ? -18.984 -49.312 2.047 1 91.94 369 SER B O 1
ATOM 7540 N N . GLY B 1 370 ? -18.656 -49.031 -0.094 1 90.88 370 GLY B N 1
ATOM 7541 C CA . GLY B 1 370 ? -19.438 -47.781 -0.149 1 90.88 370 GLY B CA 1
ATOM 7542 C C . GLY B 1 370 ? -18.609 -46.562 0.183 1 90.88 370 GLY B C 1
ATOM 7543 O O . GLY B 1 370 ? -19.156 -45.469 0.34 1 90.88 370 GLY B O 1
ATOM 7544 N N . LYS B 1 371 ? -17.375 -46.688 0.273 1 90.75 371 LYS B N 1
ATOM 7545 C CA . LYS B 1 371 ? -16.484 -45.562 0.608 1 90.75 371 LYS B CA 1
ATOM 7546 C C . LYS B 1 371 ? -15.844 -44.969 -0.645 1 90.75 371 LYS B C 1
ATOM 7548 O O . LYS B 1 371 ? -15.758 -45.656 -1.676 1 90.75 371 LYS B O 1
ATOM 7553 N N . VAL B 1 372 ? -15.469 -43.781 -0.59 1 93.62 372 VAL B N 1
ATOM 7554 C CA . VAL B 1 372 ? -14.734 -43.125 -1.658 1 93.62 372 VAL B CA 1
ATOM 7555 C C . VAL B 1 372 ? -13.234 -43.188 -1.355 1 93.62 372 VAL B C 1
ATOM 7557 O O . VAL B 1 372 ? -12.75 -42.438 -0.494 1 93.62 372 VAL B O 1
ATOM 7560 N N . PRO B 1 373 ? -12.57 -43.938 -2.061 1 91.56 373 PRO B N 1
ATOM 7561 C CA . PRO B 1 373 ? -11.141 -44.031 -1.762 1 91.56 373 PRO B CA 1
ATOM 7562 C C . PRO B 1 373 ? -10.352 -42.812 -2.248 1 91.56 373 PRO B C 1
ATOM 7564 O O . PRO B 1 373 ? -10.734 -42.188 -3.23 1 91.56 373 PRO B O 1
ATOM 7567 N N . THR B 1 374 ? -9.234 -42.562 -1.49 1 95.69 374 THR B N 1
ATOM 7568 C CA . THR B 1 374 ? -8.289 -41.562 -1.973 1 95.69 374 THR B CA 1
ATOM 7569 C C . THR B 1 374 ? -7.465 -42.125 -3.131 1 95.69 374 THR B C 1
ATOM 7571 O O . THR B 1 374 ? -6.883 -43.188 -3.029 1 95.69 374 THR B O 1
ATOM 7574 N N . LYS B 1 375 ? -7.449 -41.438 -4.254 1 97.19 375 LYS B N 1
ATOM 7575 C CA . LYS B 1 375 ? -6.656 -41.781 -5.422 1 97.19 375 LYS B CA 1
ATOM 7576 C C . LYS B 1 375 ? -5.711 -40.656 -5.82 1 97.19 375 LYS B C 1
ATOM 7578 O O . LYS B 1 375 ? -6.109 -39.5 -5.859 1 97.19 375 LYS B O 1
ATOM 7583 N N . TRP B 1 376 ? -4.465 -41 -6.055 1 98.06 376 TRP B N 1
ATOM 7584 C CA . TRP B 1 376 ? -3.443 -40.031 -6.438 1 98.06 376 TRP B CA 1
ATOM 7585 C C . TRP B 1 376 ? -3.092 -40.156 -7.914 1 98.06 376 TRP B C 1
ATOM 7587 O O . TRP B 1 376 ? -2.992 -41.25 -8.438 1 98.06 376 TRP B O 1
ATOM 7597 N N . LEU B 1 377 ? -2.889 -39 -8.539 1 98.38 377 LEU B N 1
ATOM 7598 C CA . LEU B 1 377 ? -2.6 -39 -9.969 1 98.38 377 LEU B CA 1
ATOM 7599 C C . LEU B 1 377 ? -1.139 -39.344 -10.234 1 98.38 377 LEU B C 1
ATOM 7601 O O . LEU B 1 377 ? -0.798 -39.844 -11.312 1 98.38 377 LEU B O 1
ATOM 7605 N N . ASP B 1 378 ? -0.29 -39.031 -9.336 1 98.62 378 ASP B N 1
ATOM 7606 C CA . ASP B 1 378 ? 1.151 -39.25 -9.43 1 98.62 378 ASP B CA 1
ATOM 7607 C C . ASP B 1 378 ? 1.723 -39.688 -8.078 1 98.62 378 ASP B C 1
ATOM 7609 O O . ASP B 1 378 ? 1.336 -39.188 -7.035 1 98.62 378 ASP B O 1
ATOM 7613 N N . TYR B 1 379 ? 2.594 -40.656 -8.164 1 98.5 379 TYR B N 1
ATOM 7614 C CA . TYR B 1 379 ? 3.137 -41.219 -6.938 1 98.5 379 TYR B CA 1
ATOM 7615 C C . TYR B 1 379 ? 4.574 -40.75 -6.715 1 98.5 379 TYR B C 1
ATOM 7617 O O . TYR B 1 379 ? 5.305 -41.375 -5.926 1 98.5 379 TYR B O 1
ATOM 7625 N N . GLY B 1 380 ? 5.051 -39.812 -7.453 1 98.62 380 GLY B N 1
ATOM 7626 C CA . GLY B 1 380 ? 6.234 -39.031 -7.098 1 98.62 380 GLY B CA 1
ATOM 7627 C C . GLY B 1 380 ? 5.938 -37.875 -6.172 1 98.62 380 GLY B C 1
ATOM 7628 O O . GLY B 1 380 ? 4.785 -37.656 -5.809 1 98.62 380 GLY B O 1
ATOM 7629 N N . LYS B 1 381 ? 7.012 -37.25 -5.789 1 98.56 381 LYS B N 1
ATOM 7630 C CA . LYS B 1 381 ? 6.84 -36.156 -4.809 1 98.56 381 LYS B CA 1
ATOM 7631 C C . LYS B 1 381 ? 6.703 -34.812 -5.496 1 98.56 381 LYS B C 1
ATOM 7633 O O . LYS B 1 381 ? 6.27 -33.844 -4.879 1 98.56 381 LYS B O 1
ATOM 7638 N N . ASP B 1 382 ? 7.043 -34.719 -6.723 1 98.81 382 ASP B N 1
ATOM 7639 C CA . ASP B 1 382 ? 7.137 -33.438 -7.406 1 98.81 382 ASP B CA 1
ATOM 7640 C C . ASP B 1 382 ? 6.105 -33.344 -8.531 1 98.81 382 ASP B C 1
ATOM 7642 O O . ASP B 1 382 ? 6.461 -33.125 -9.688 1 98.81 382 ASP B O 1
ATOM 7646 N N . HIS B 1 383 ? 4.824 -33.406 -8.18 1 98.69 383 HIS B N 1
ATOM 7647 C CA . HIS B 1 383 ? 3.693 -33.281 -9.094 1 98.69 383 HIS B CA 1
ATOM 7648 C C . HIS B 1 383 ? 2.496 -32.625 -8.422 1 98.69 383 HIS B C 1
ATOM 7650 O O . HIS B 1 383 ? 1.868 -33.219 -7.543 1 98.69 383 HIS B O 1
ATOM 7656 N N . TYR B 1 384 ? 2.201 -31.453 -8.953 1 98.31 384 TYR B N 1
ATOM 7657 C CA . TYR B 1 384 ? 1.154 -30.656 -8.328 1 98.31 384 TYR B CA 1
ATOM 7658 C C . TYR B 1 384 ? 0.498 -29.719 -9.336 1 98.31 384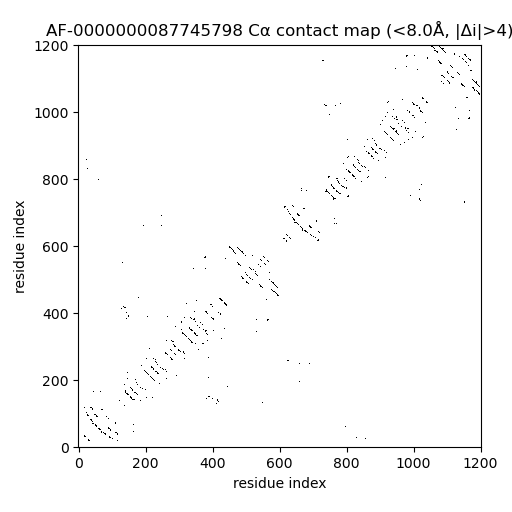 TYR B C 1
ATOM 7660 O O . TYR B 1 384 ? 1.045 -29.484 -10.414 1 98.31 384 TYR B O 1
ATOM 7668 N N . ALA B 1 385 ? -0.777 -29.266 -8.953 1 98.75 385 ALA B N 1
ATOM 7669 C CA . ALA B 1 385 ? -1.523 -28.25 -9.703 1 98.75 385 ALA B CA 1
ATOM 7670 C C . ALA B 1 385 ? -1.756 -28.703 -11.141 1 98.75 385 ALA B C 1
ATOM 7672 O O . ALA B 1 385 ? -1.638 -27.891 -12.07 1 98.75 385 ALA B O 1
ATOM 7673 N N . THR B 1 386 ? -2.027 -29.922 -11.328 1 98.75 386 THR B N 1
ATOM 7674 C CA . THR B 1 386 ? -2.285 -30.453 -12.664 1 98.75 386 THR B CA 1
ATOM 7675 C C . THR B 1 386 ? -3.676 -30.047 -13.148 1 98.75 386 THR B C 1
ATOM 7677 O O . THR B 1 386 ? -4.664 -30.219 -12.43 1 98.75 386 THR B O 1
ATOM 7680 N N . VAL B 1 387 ? -3.732 -29.484 -14.281 1 98.62 387 VAL B N 1
ATOM 7681 C CA . VAL B 1 387 ? -4.984 -29.141 -14.953 1 98.62 387 VAL B CA 1
ATOM 7682 C C . VAL B 1 387 ? -4.855 -29.438 -16.453 1 98.62 387 VAL B C 1
ATOM 7684 O O . VAL B 1 387 ? -3.752 -29.672 -16.953 1 98.62 387 VAL B O 1
ATOM 7687 N N . SER B 1 388 ? -5.973 -29.453 -17.172 1 98.5 388 SER B N 1
ATOM 7688 C CA . SER B 1 388 ? -5.965 -29.844 -18.578 1 98.5 388 SER B CA 1
ATOM 7689 C C . SER B 1 388 ? -6.094 -28.625 -19.484 1 98.5 388 SER B C 1
ATOM 7691 O O . SER B 1 388 ? -6.488 -27.547 -19.031 1 98.5 388 SER B O 1
ATOM 7693 N N . PHE B 1 389 ? -5.703 -28.812 -20.719 1 98.62 389 PHE B N 1
ATOM 7694 C CA . PHE B 1 389 ? -5.945 -27.828 -21.766 1 98.62 389 PHE B CA 1
ATOM 7695 C C . PHE B 1 389 ? -7.422 -27.797 -22.156 1 98.62 389 PHE B C 1
ATOM 7697 O O . PHE B 1 389 ? -8.016 -28.828 -22.422 1 98.62 389 PHE B O 1
ATOM 7704 N N . SER B 1 390 ? -7.949 -26.594 -22.172 1 97.75 390 SER B N 1
ATOM 7705 C CA . SER B 1 390 ? -9.281 -26.438 -22.75 1 97.75 390 SER B CA 1
ATOM 7706 C C . SER B 1 390 ? -9.219 -26.469 -24.266 1 97.75 390 SER B C 1
ATOM 7708 O O . SER B 1 390 ? -8.219 -26.078 -24.875 1 97.75 390 SER B O 1
ATOM 7710 N N . ASP B 1 391 ? -10.234 -27.062 -24.875 1 95.75 391 ASP B N 1
ATOM 7711 C CA . ASP B 1 391 ? -10.453 -27.016 -26.312 1 95.75 391 ASP B CA 1
ATOM 7712 C C . ASP B 1 391 ? -9.367 -27.797 -27.062 1 95.75 391 ASP B C 1
ATOM 7714 O O . ASP B 1 391 ? -9.031 -27.469 -28.203 1 95.75 391 ASP B O 1
ATOM 7718 N N . ALA B 1 392 ? -8.789 -28.766 -26.359 1 96 392 ALA B N 1
ATOM 7719 C CA . ALA B 1 392 ? -7.785 -29.625 -27 1 96 392 ALA B CA 1
ATOM 7720 C C . ALA B 1 392 ? -8.359 -30.328 -28.234 1 96 392 ALA B C 1
ATOM 7722 O O . ALA B 1 392 ? -9.547 -30.672 -28.25 1 96 392 ALA B O 1
ATOM 7723 N N . PRO B 1 393 ? -7.582 -30.594 -29.219 1 95.5 393 PRO B N 1
ATOM 7724 C CA . PRO B 1 393 ? -8.094 -31.219 -30.438 1 95.5 393 PRO B CA 1
ATOM 7725 C C . PRO B 1 393 ? -8.305 -32.719 -30.297 1 95.5 393 PRO B C 1
ATOM 7727 O O . PRO B 1 393 ? -7.711 -33.344 -29.422 1 95.5 393 PRO B O 1
ATOM 7730 N N . ASP B 1 394 ? -9.211 -33.281 -31.109 1 92.56 394 ASP B N 1
ATOM 7731 C CA . ASP B 1 394 ? -9.406 -34.719 -31.312 1 92.56 394 ASP B CA 1
ATOM 7732 C C . ASP B 1 394 ? -9.922 -35.406 -30.047 1 92.56 394 ASP B C 1
ATOM 7734 O O . ASP B 1 394 ? -9.609 -36.562 -29.781 1 92.56 394 ASP B O 1
ATOM 7738 N N . GLY B 1 395 ? -10.531 -34.656 -29.234 1 90.31 395 GLY B N 1
ATOM 7739 C CA . GLY B 1 395 ? -11.125 -35.25 -28.047 1 90.31 395 GLY B CA 1
ATOM 7740 C C . GLY B 1 395 ? -10.102 -35.625 -26.984 1 90.31 395 GLY B C 1
ATOM 7741 O O . GLY B 1 395 ? -10.43 -36.281 -26 1 90.31 395 GLY B O 1
ATOM 7742 N N . ARG B 1 396 ? -8.883 -35.219 -27.062 1 95.12 396 ARG B N 1
ATOM 7743 C CA . ARG B 1 396 ? -7.805 -35.469 -26.125 1 95.12 396 ARG B CA 1
ATOM 7744 C C . ARG B 1 396 ? -8.008 -34.719 -24.812 1 95.12 396 ARG B C 1
ATOM 7746 O O . ARG B 1 396 ? -8.617 -33.656 -24.797 1 95.12 396 ARG B O 1
ATOM 7753 N N . ARG B 1 397 ? -7.633 -35.375 -23.797 1 98 397 ARG B N 1
ATOM 7754 C CA . ARG B 1 397 ? -7.496 -34.656 -22.516 1 98 397 ARG B CA 1
ATOM 7755 C C . ARG B 1 397 ? -6.035 -34.594 -22.078 1 98 397 ARG B C 1
ATOM 7757 O O . ARG B 1 397 ? -5.547 -35.469 -21.391 1 98 397 ARG B O 1
ATOM 7764 N N . THR B 1 398 ? -5.383 -33.5 -22.531 1 98.62 398 THR B N 1
ATOM 7765 C CA . THR B 1 398 ? -3.959 -33.281 -22.312 1 98.62 398 THR B CA 1
ATOM 7766 C C . THR B 1 398 ? -3.732 -32.438 -21.062 1 98.62 398 THR B C 1
ATOM 7768 O O . THR B 1 398 ? -4.348 -31.391 -20.891 1 98.62 398 THR B O 1
ATOM 7771 N N . VAL B 1 399 ? -2.854 -32.906 -20.156 1 98.69 399 VAL B N 1
ATOM 7772 C CA . VAL B 1 399 ? -2.629 -32.219 -18.891 1 98.69 399 VAL B CA 1
ATOM 7773 C C . VAL B 1 399 ? -1.144 -31.891 -18.734 1 98.69 399 VAL B C 1
ATOM 7775 O O . VAL B 1 399 ? -0.297 -32.5 -19.375 1 98.69 399 VAL B O 1
ATOM 7778 N N . ILE B 1 400 ? -0.817 -30.891 -18.016 1 98.69 400 ILE B N 1
ATOM 7779 C CA . ILE B 1 400 ? 0.51 -30.516 -17.547 1 98.69 400 ILE B CA 1
ATOM 7780 C C . ILE B 1 400 ? 0.448 -30.141 -16.062 1 98.69 400 ILE B C 1
ATOM 7782 O O . ILE B 1 400 ? -0.531 -29.562 -15.602 1 98.69 400 ILE B O 1
ATOM 7786 N N . GLY B 1 401 ? 1.356 -30.578 -15.281 1 98.75 401 GLY B N 1
ATOM 7787 C CA . GLY B 1 401 ? 1.455 -30.234 -13.875 1 98.75 401 GLY B CA 1
ATOM 7788 C C . GLY B 1 401 ? 2.697 -29.422 -13.547 1 98.75 401 GLY B C 1
ATOM 7789 O O . GLY B 1 401 ? 3.588 -29.266 -14.383 1 98.75 401 GLY B O 1
ATOM 7790 N N . TRP B 1 402 ? 2.641 -28.828 -12.367 1 98.88 402 TRP B N 1
ATOM 7791 C CA . TRP B 1 402 ? 3.832 -28.188 -11.805 1 98.88 402 TRP B CA 1
ATOM 7792 C C . TRP B 1 402 ? 4.785 -29.234 -11.242 1 98.88 402 TRP B C 1
ATOM 7794 O O . TRP B 1 402 ? 4.406 -30.047 -10.383 1 98.88 402 TRP B O 1
ATOM 7804 N N . MET B 1 403 ? 5.973 -29.297 -11.812 1 98.81 403 MET B N 1
ATOM 7805 C CA . MET B 1 403 ? 6.961 -30.281 -11.383 1 98.81 403 MET B CA 1
ATOM 7806 C C . MET B 1 403 ? 7.832 -29.719 -10.258 1 98.81 403 MET B C 1
ATOM 7808 O O . MET B 1 403 ? 8.977 -29.344 -10.484 1 98.81 403 MET B O 1
ATOM 7812 N N . SER B 1 404 ? 7.289 -29.641 -9.109 1 98.69 404 SER B N 1
ATOM 7813 C CA . SER B 1 404 ? 7.895 -29.156 -7.871 1 98.69 404 SER B CA 1
ATOM 7814 C C . SER B 1 404 ? 7.031 -29.516 -6.664 1 98.69 404 SER B C 1
ATOM 7816 O O . SER B 1 404 ? 6.109 -30.328 -6.766 1 98.69 404 SER B O 1
ATOM 7818 N N . ASN B 1 405 ? 7.426 -29.031 -5.48 1 98.81 405 ASN B N 1
ATOM 7819 C CA . ASN B 1 405 ? 6.742 -29.25 -4.211 1 98.81 405 ASN B CA 1
ATOM 7820 C C . ASN B 1 405 ? 6.859 -28.047 -3.285 1 98.81 405 ASN B C 1
ATOM 7822 O O . ASN B 1 405 ? 7.941 -27.484 -3.137 1 98.81 405 ASN B O 1
ATOM 7826 N N . TRP B 1 406 ? 5.785 -27.672 -2.668 1 98.5 406 TRP B N 1
ATOM 7827 C CA . TRP B 1 406 ? 5.738 -26.469 -1.857 1 98.5 406 TRP B CA 1
ATOM 7828 C C . TRP B 1 406 ? 6.633 -26.594 -0.629 1 98.5 406 TRP B C 1
ATOM 7830 O O . TRP B 1 406 ? 7.02 -25.594 -0.024 1 98.5 406 TRP B O 1
ATOM 7840 N N . GLN B 1 407 ? 6.957 -27.812 -0.287 1 98.38 407 GLN B N 1
ATOM 7841 C CA . GLN B 1 407 ? 7.785 -28 0.899 1 98.38 407 GLN B CA 1
ATOM 7842 C C . GLN B 1 407 ? 9.18 -27.422 0.696 1 98.38 407 GLN B C 1
ATOM 7844 O O . GLN B 1 407 ? 9.836 -27.016 1.66 1 98.38 407 GLN B O 1
ATOM 7849 N N . TYR B 1 408 ? 9.656 -27.281 -0.642 1 98.5 408 TYR B N 1
ATOM 7850 C CA . TYR B 1 408 ? 11.055 -26.875 -0.797 1 98.5 408 TYR B CA 1
ATOM 7851 C C . TYR B 1 408 ? 11.25 -26.078 -2.078 1 98.5 408 TYR B C 1
ATOM 7853 O O . TYR B 1 408 ? 12.375 -25.719 -2.43 1 98.5 408 TYR B O 1
ATOM 7861 N N . ALA B 1 409 ? 10.219 -25.734 -2.787 1 98.12 409 ALA B N 1
ATOM 7862 C CA . ALA B 1 409 ? 10.289 -25.125 -4.109 1 98.12 409 ALA B CA 1
ATOM 7863 C C . ALA B 1 409 ? 11.211 -23.906 -4.102 1 98.12 409 ALA B C 1
ATOM 7865 O O . ALA B 1 409 ? 12.055 -23.766 -4.988 1 98.12 409 ALA B O 1
ATOM 7866 N N . PRO B 1 410 ? 11.141 -23.031 -3.082 1 97 410 PRO B N 1
ATOM 7867 C CA . PRO B 1 410 ? 11.992 -21.844 -3.117 1 97 410 PRO B CA 1
ATOM 7868 C C . PRO B 1 410 ? 13.461 -22.156 -2.824 1 97 410 PRO B C 1
ATOM 7870 O O . PRO B 1 410 ? 14.328 -21.297 -3.008 1 97 410 PRO B O 1
ATOM 7873 N N . GLU B 1 411 ? 13.789 -23.391 -2.42 1 97.31 411 GLU B N 1
ATOM 7874 C CA . GLU B 1 411 ? 15.109 -23.688 -1.883 1 97.31 411 GLU B CA 1
ATOM 7875 C C . GLU B 1 411 ? 15.922 -24.531 -2.859 1 97.31 411 GLU B C 1
ATOM 7877 O O . GLU B 1 411 ? 17.109 -24.766 -2.648 1 97.31 411 GLU B O 1
ATOM 7882 N N . VAL B 1 412 ? 15.305 -25.047 -3.941 1 97.94 412 VAL B N 1
ATOM 7883 C CA . VAL B 1 412 ? 16.031 -25.906 -4.871 1 97.94 412 VAL B CA 1
ATOM 7884 C C . VAL B 1 412 ? 17.219 -25.156 -5.457 1 97.94 412 VAL B C 1
ATOM 7886 O O . VAL B 1 412 ? 17.234 -23.922 -5.477 1 97.94 412 VAL B O 1
ATOM 7889 N N . PRO B 1 413 ? 18.219 -25.844 -5.906 1 97.06 413 PRO B N 1
ATOM 7890 C CA . PRO B 1 413 ? 19.484 -25.188 -6.223 1 97.06 413 PRO B CA 1
ATOM 7891 C C . PRO B 1 413 ? 19.484 -24.562 -7.613 1 97.06 413 PRO B C 1
ATOM 7893 O O . PRO B 1 413 ? 20.406 -24.797 -8.406 1 97.06 413 PRO B O 1
ATOM 7896 N N . THR B 1 414 ? 18.531 -23.781 -7.988 1 96.81 414 THR B N 1
ATOM 7897 C CA . THR B 1 414 ? 18.484 -22.922 -9.164 1 96.81 414 THR B CA 1
ATOM 7898 C C . THR B 1 414 ? 18.219 -21.469 -8.766 1 96.81 414 THR B C 1
ATOM 7900 O O . THR B 1 414 ? 17.656 -21.203 -7.707 1 96.81 414 THR B O 1
ATOM 7903 N N . MET B 1 415 ? 18.703 -20.562 -9.641 1 95.06 415 MET B N 1
ATOM 7904 C CA . MET B 1 415 ? 18.594 -19.172 -9.242 1 95.06 415 MET B CA 1
ATOM 7905 C C . MET B 1 415 ? 18 -18.328 -10.359 1 95.06 415 MET B C 1
ATOM 7907 O O . MET B 1 415 ? 17.125 -17.5 -10.125 1 95.06 415 MET B O 1
ATOM 7911 N N . GLN B 1 416 ? 18.469 -18.531 -11.633 1 93.69 416 GLN B N 1
ATOM 7912 C CA . GLN B 1 416 ? 18 -17.734 -12.758 1 93.69 416 GLN B CA 1
ATOM 7913 C C . GLN B 1 416 ? 16.547 -18.047 -13.086 1 93.69 416 GLN B C 1
ATOM 7915 O O . GLN B 1 416 ? 15.805 -17.172 -13.539 1 93.69 416 GLN B O 1
ATOM 7920 N N . PHE B 1 417 ? 16.172 -19.281 -12.844 1 96.25 417 PHE B N 1
ATOM 7921 C CA . PHE B 1 417 ? 14.812 -19.797 -13.008 1 96.25 417 PHE B CA 1
ATOM 7922 C C . PHE B 1 417 ? 14.43 -20.703 -11.844 1 96.25 417 PHE B C 1
ATOM 7924 O O . PHE B 1 417 ? 15.297 -21.188 -11.117 1 96.25 417 PHE B O 1
ATOM 7931 N N . ARG B 1 418 ? 13.109 -20.812 -11.68 1 97.56 418 ARG B N 1
ATOM 7932 C CA . ARG B 1 418 ? 12.656 -21.734 -10.641 1 97.56 418 ARG B CA 1
ATOM 7933 C C . ARG B 1 418 ? 11.531 -22.625 -11.148 1 97.56 418 ARG B C 1
ATOM 7935 O O . ARG B 1 418 ? 10.531 -22.141 -11.68 1 97.56 418 ARG B O 1
ATOM 7942 N N . SER B 1 419 ? 11.742 -23.938 -10.992 1 97.12 419 SER B N 1
ATOM 7943 C CA . SER B 1 419 ? 10.773 -25 -11.242 1 97.12 419 SER B CA 1
ATOM 7944 C C . SER B 1 419 ? 10.594 -25.25 -12.734 1 97.12 419 SER B C 1
ATOM 7946 O O . SER B 1 419 ? 11.305 -24.672 -13.555 1 97.12 419 SER B O 1
ATOM 7948 N N . ALA B 1 420 ? 9.805 -26.25 -13.039 1 98.38 420 ALA B N 1
ATOM 7949 C CA . ALA B 1 420 ? 9.445 -26.688 -14.383 1 98.38 420 ALA B CA 1
ATOM 7950 C C . ALA B 1 420 ? 8.055 -27.312 -14.398 1 98.38 420 ALA B C 1
ATOM 7952 O O . ALA B 1 420 ? 7.441 -27.5 -13.352 1 98.38 420 ALA B O 1
ATOM 7953 N N . ASN B 1 421 ? 7.602 -27.469 -15.57 1 98.81 421 ASN B N 1
ATOM 7954 C CA . ASN B 1 421 ? 6.387 -28.266 -15.75 1 98.81 421 ASN B CA 1
ATOM 7955 C C . ASN B 1 421 ? 6.707 -29.703 -16.125 1 98.81 421 ASN B C 1
ATOM 7957 O O . ASN B 1 421 ? 7.809 -30 -16.594 1 98.81 421 ASN B O 1
ATOM 7961 N N . THR B 1 422 ? 5.77 -30.578 -15.883 1 98.81 422 THR B N 1
ATOM 7962 C CA . THR B 1 422 ? 5.895 -31.969 -16.312 1 98.81 422 THR B CA 1
ATOM 7963 C C . THR B 1 422 ? 5.824 -32.094 -17.828 1 98.81 422 THR B C 1
ATOM 7965 O O . THR B 1 422 ? 5.477 -31.109 -18.516 1 98.81 422 THR B O 1
ATOM 7968 N N . LEU B 1 423 ? 6.219 -33.281 -18.312 1 98.56 423 LEU B N 1
ATOM 7969 C CA . LEU B 1 423 ? 5.848 -33.594 -19.688 1 98.56 423 LEU B CA 1
ATOM 7970 C C . LEU B 1 423 ? 4.34 -33.5 -19.875 1 98.56 423 LEU B C 1
ATOM 7972 O O . LEU B 1 423 ? 3.572 -33.75 -18.953 1 98.56 423 LEU B O 1
ATOM 7976 N N . PRO B 1 424 ? 3.934 -33.062 -21.125 1 98.75 424 PRO B N 1
ATOM 7977 C CA . PRO B 1 424 ? 2.5 -33.188 -21.391 1 98.75 424 PRO B CA 1
ATOM 7978 C C . PRO B 1 424 ? 2.037 -34.656 -21.359 1 98.75 424 PRO B C 1
ATOM 7980 O O . PRO B 1 424 ? 2.762 -35.531 -21.797 1 98.75 424 PRO B O 1
ATOM 7983 N N . ARG B 1 425 ? 0.899 -34.875 -20.812 1 98.62 425 ARG B N 1
ATOM 7984 C CA . ARG B 1 425 ? 0.378 -36.219 -20.625 1 98.62 425 ARG B CA 1
ATOM 7985 C C . ARG B 1 425 ? -1.054 -36.344 -21.141 1 98.62 425 ARG B C 1
ATOM 7987 O O . ARG B 1 425 ? -1.79 -35.344 -21.156 1 98.62 425 ARG B O 1
ATOM 7994 N N . GLU B 1 426 ? -1.406 -37.5 -21.531 1 98.19 426 GLU B N 1
ATOM 7995 C CA . GLU B 1 426 ? -2.775 -37.844 -21.922 1 98.19 426 GLU B CA 1
ATOM 7996 C C . GLU B 1 426 ? -3.482 -38.625 -20.828 1 98.19 426 GLU B C 1
ATOM 7998 O O . GLU B 1 426 ? -2.943 -39.625 -20.344 1 98.19 426 GLU B O 1
ATOM 8003 N N . MET B 1 427 ? -4.719 -38.156 -20.547 1 98 427 MET B N 1
ATOM 8004 C CA . MET B 1 427 ? -5.48 -38.844 -19.516 1 98 427 MET B CA 1
ATOM 8005 C C . MET B 1 427 ? -6.406 -39.906 -20.109 1 98 427 MET B C 1
ATOM 8007 O O . MET B 1 427 ? -6.93 -39.719 -21.219 1 98 427 MET B O 1
ATOM 8011 N N . GLY B 1 428 ? -6.574 -40.969 -19.391 1 96.88 428 GLY B N 1
ATOM 8012 C CA . GLY B 1 428 ? -7.547 -42.031 -19.641 1 96.88 428 GLY B CA 1
ATOM 8013 C C . GLY B 1 428 ? -8.078 -42.688 -18.375 1 96.88 428 GLY B C 1
ATOM 8014 O O . GLY B 1 428 ? -7.746 -42.25 -17.266 1 96.88 428 GLY B O 1
ATOM 8015 N N . ILE B 1 429 ? -8.984 -43.688 -18.547 1 97.5 429 ILE B N 1
ATOM 8016 C CA . ILE B 1 429 ? -9.492 -44.469 -17.422 1 97.5 429 ILE B CA 1
ATOM 8017 C C . ILE B 1 429 ? -9.336 -45.938 -17.703 1 97.5 429 ILE B C 1
ATOM 8019 O O . ILE B 1 429 ? -9.57 -46.406 -18.828 1 97.5 429 ILE B O 1
ATOM 8023 N N . PHE B 1 430 ? -8.898 -46.688 -16.703 1 94.38 430 PHE B N 1
ATOM 8024 C CA . PHE B 1 430 ? -8.812 -48.125 -16.828 1 94.38 430 PHE B CA 1
ATOM 8025 C C . PHE B 1 430 ? -9.359 -48.812 -15.578 1 94.38 430 PHE B C 1
ATOM 8027 O O . PHE B 1 430 ? -9.406 -48.188 -14.508 1 94.38 430 PHE B O 1
ATOM 8034 N N . ARG B 1 431 ? -9.766 -50.031 -15.711 1 93.12 431 ARG B N 1
ATOM 8035 C CA . ARG B 1 431 ? -10.18 -50.844 -14.578 1 93.12 431 ARG B CA 1
ATOM 8036 C C . ARG B 1 431 ? -9.016 -51.688 -14.062 1 93.12 431 ARG B C 1
ATOM 8038 O O . ARG B 1 431 ? -8.391 -52.438 -14.82 1 93.12 431 ARG B O 1
ATOM 8045 N N . ALA B 1 432 ? -8.711 -51.531 -12.852 1 90 432 ALA B N 1
ATOM 8046 C CA . ALA B 1 432 ? -7.637 -52.312 -12.234 1 90 432 ALA B CA 1
ATOM 8047 C C . ALA B 1 432 ? -8.148 -53.656 -11.75 1 90 432 ALA B C 1
ATOM 8049 O O . ALA B 1 432 ? -9.352 -53.906 -11.75 1 90 432 ALA B O 1
ATOM 8050 N N . PRO B 1 433 ? -7.172 -54.531 -11.344 1 83.62 433 PRO B N 1
ATOM 8051 C CA . PRO B 1 433 ? -7.562 -55.875 -10.906 1 83.62 433 PRO B CA 1
ATOM 8052 C C . PRO B 1 433 ? -8.453 -55.844 -9.664 1 83.62 433 PRO B C 1
ATOM 8054 O O . PRO B 1 433 ? -9.219 -56.781 -9.43 1 83.62 433 PRO B O 1
ATOM 8057 N N . ASP B 1 434 ? -8.43 -54.812 -8.938 1 84.5 434 ASP B N 1
ATOM 8058 C CA . ASP B 1 434 ? -9.258 -54.719 -7.742 1 84.5 434 ASP B CA 1
ATOM 8059 C C . ASP B 1 434 ? -10.695 -54.344 -8.094 1 84.5 434 ASP B C 1
ATOM 8061 O O . ASP B 1 434 ? -11.531 -54.188 -7.207 1 84.5 434 ASP B O 1
ATOM 8065 N N . GLY B 1 435 ? -10.938 -54.125 -9.336 1 88.19 435 GLY B N 1
ATOM 8066 C CA . GLY B 1 435 ? -12.281 -53.844 -9.82 1 88.19 435 GLY B CA 1
ATOM 8067 C C . GLY B 1 435 ? -12.602 -52.375 -9.898 1 88.19 435 GLY B C 1
ATOM 8068 O O . GLY B 1 435 ? -13.609 -51.969 -10.477 1 88.19 435 GLY B O 1
ATOM 8069 N N . GLN B 1 436 ? -11.727 -51.594 -9.453 1 92.31 436 GLN B N 1
ATOM 8070 C CA . GLN B 1 436 ? -11.984 -50.156 -9.422 1 92.31 436 GLN B CA 1
ATOM 8071 C C . GLN B 1 436 ? -11.43 -49.469 -10.664 1 92.31 436 GLN B C 1
ATOM 8073 O O . GLN B 1 436 ? -10.578 -50.031 -11.359 1 92.31 436 GLN B O 1
ATOM 8078 N N . LEU B 1 437 ? -11.961 -48.312 -10.914 1 95.75 437 LEU B N 1
ATOM 8079 C CA . LEU B 1 437 ? -11.477 -47.469 -12.016 1 95.75 437 LEU B CA 1
ATOM 8080 C C . LEU B 1 437 ? -10.375 -46.531 -11.547 1 95.75 437 LEU B C 1
ATOM 8082 O O . LEU B 1 437 ? -10.461 -45.969 -10.445 1 95.75 437 LEU B O 1
ATOM 8086 N N . TYR B 1 438 ? -9.375 -46.406 -12.383 1 96.44 438 TYR B N 1
ATOM 8087 C CA . TYR B 1 438 ? -8.273 -45.469 -12.117 1 96.44 438 TYR B CA 1
ATOM 8088 C C . TYR B 1 438 ? -7.969 -44.625 -13.344 1 96.44 438 TYR B C 1
ATOM 8090 O O . TYR B 1 438 ? -8.273 -45.031 -14.469 1 96.44 438 TYR B O 1
ATOM 8098 N N . VAL B 1 439 ? -7.43 -43.469 -13.078 1 97.62 439 VAL B N 1
ATOM 8099 C CA . VAL B 1 439 ? -6.977 -42.625 -14.156 1 97.62 439 VAL B CA 1
ATOM 8100 C C . VAL B 1 439 ? -5.594 -43.062 -14.633 1 97.62 439 VAL B C 1
ATOM 8102 O O . VAL B 1 439 ? -4.723 -43.375 -13.812 1 97.62 439 VAL B O 1
ATOM 8105 N N . SER B 1 440 ? -5.445 -43.188 -15.945 1 96.56 440 SER B N 1
ATOM 8106 C CA . SER B 1 440 ? -4.129 -43.406 -16.531 1 96.56 440 SER B CA 1
ATOM 8107 C C . SER B 1 440 ? -3.531 -42.094 -17.047 1 96.56 440 SER B C 1
ATOM 8109 O O . SER B 1 440 ? -4.262 -41.188 -17.438 1 96.56 440 SER B O 1
ATOM 8111 N N . SER B 1 441 ? -2.277 -42.031 -16.984 1 96.56 441 SER B N 1
ATOM 8112 C CA . SER B 1 441 ? -1.504 -40.875 -17.438 1 96.56 441 SER B CA 1
ATOM 8113 C C . SER B 1 441 ? -0.326 -41.312 -18.312 1 96.56 441 SER B C 1
ATOM 8115 O O . SER B 1 441 ? 0.648 -41.875 -17.812 1 96.56 441 SER B O 1
ATOM 8117 N N . THR B 1 442 ? -0.374 -41.031 -19.562 1 96.94 442 THR B N 1
ATOM 8118 C CA . THR B 1 442 ? 0.689 -41.406 -20.5 1 96.94 442 THR B CA 1
ATOM 8119 C C . THR B 1 442 ? 1.315 -40.156 -21.109 1 96.94 442 THR B C 1
ATOM 8121 O O . THR B 1 442 ? 0.619 -39.188 -21.391 1 96.94 442 THR B O 1
ATOM 8124 N N . PRO B 1 443 ? 2.648 -40.188 -21.312 1 98.19 443 PRO B N 1
ATOM 8125 C CA . PRO B 1 443 ? 3.189 -39.062 -22.062 1 98.19 443 PRO B CA 1
ATOM 8126 C C . PRO B 1 443 ? 2.457 -38.812 -23.391 1 98.19 443 PRO B C 1
ATOM 8128 O O . PRO B 1 443 ? 2.102 -39.781 -24.078 1 98.19 443 PRO B O 1
ATOM 8131 N N . SER B 1 444 ? 2.184 -37.562 -23.672 1 98.06 444 SER B N 1
ATOM 8132 C CA . SER B 1 444 ? 1.537 -37.219 -24.938 1 98.06 444 SER B CA 1
ATOM 8133 C C . SER B 1 444 ? 2.32 -37.781 -26.125 1 98.06 444 SER B C 1
ATOM 8135 O O . SER B 1 444 ? 3.545 -37.906 -26.062 1 98.06 444 SER B O 1
ATOM 8137 N N . PRO B 1 445 ? 1.622 -38.062 -27.188 1 96.56 445 PRO B N 1
ATOM 8138 C CA . PRO B 1 445 ? 2.305 -38.688 -28.344 1 96.56 445 PRO B CA 1
ATOM 8139 C C . PRO B 1 445 ? 3.443 -37.812 -28.875 1 96.56 445 PRO B C 1
ATOM 8141 O O . PRO B 1 445 ? 4.441 -38.344 -29.375 1 96.56 445 PRO B O 1
ATOM 8144 N N . GLU B 1 446 ? 3.33 -36.531 -28.781 1 96.44 446 GLU B N 1
ATOM 8145 C CA . GLU B 1 446 ? 4.359 -35.625 -29.25 1 96.44 446 GLU B CA 1
ATOM 8146 C C . GLU B 1 446 ? 5.688 -35.875 -28.547 1 96.44 446 GLU B C 1
ATOM 8148 O O . GLU B 1 446 ? 6.754 -35.594 -29.094 1 96.44 446 GLU B O 1
ATOM 8153 N N . VAL B 1 447 ? 5.629 -36.469 -27.344 1 96.94 447 VAL B N 1
ATOM 8154 C CA . VAL B 1 447 ? 6.82 -36.719 -26.547 1 96.94 447 VAL B CA 1
ATOM 8155 C C . VAL B 1 447 ? 7.699 -37.75 -27.234 1 96.94 447 VAL B C 1
ATOM 8157 O O . VAL B 1 447 ? 8.922 -37.719 -27.094 1 96.94 447 VAL B O 1
ATOM 8160 N N . ASP B 1 448 ? 7.152 -38.594 -28.031 1 95.88 448 ASP B N 1
ATOM 8161 C CA . ASP B 1 448 ? 7.91 -39.625 -28.75 1 95.88 448 ASP B CA 1
ATOM 8162 C C . ASP B 1 448 ? 8.883 -39 -29.734 1 95.88 448 ASP B C 1
ATOM 8164 O O . ASP B 1 448 ? 9.891 -39.625 -30.094 1 95.88 448 ASP B O 1
ATOM 8168 N N . ALA B 1 449 ? 8.57 -37.781 -30.156 1 94.56 449 ALA B N 1
ATOM 8169 C CA . ALA B 1 449 ? 9.422 -37.094 -31.109 1 94.56 449 ALA B CA 1
ATOM 8170 C C . ALA B 1 449 ? 10.758 -36.688 -30.469 1 94.56 449 ALA B C 1
ATOM 8172 O O . ALA B 1 449 ? 11.711 -36.344 -31.172 1 94.56 449 ALA B O 1
ATOM 8173 N N . LEU B 1 450 ? 10.828 -36.781 -29.156 1 95.56 450 LEU B N 1
ATOM 8174 C CA . LEU B 1 450 ? 12.07 -36.5 -28.438 1 95.56 450 LEU B CA 1
ATOM 8175 C C . LEU B 1 450 ? 13.094 -37.625 -28.656 1 95.56 450 LEU B C 1
ATOM 8177 O O . LEU B 1 450 ? 14.281 -37.438 -28.391 1 95.56 450 LEU B O 1
ATOM 8181 N N . ARG B 1 451 ? 12.672 -38.781 -29.109 1 96.5 451 ARG B N 1
ATOM 8182 C CA . ARG B 1 451 ? 13.57 -39.906 -29.281 1 96.5 451 ARG B CA 1
ATOM 8183 C C . ARG B 1 451 ? 14.617 -39.625 -30.359 1 96.5 451 ARG B C 1
ATOM 8185 O O . ARG B 1 451 ? 14.266 -39.344 -31.5 1 96.5 451 ARG B O 1
ATOM 8192 N N . GLY B 1 452 ? 15.82 -39.656 -29.891 1 96.31 452 GLY B N 1
ATOM 8193 C CA . GLY B 1 452 ? 16.938 -39.594 -30.828 1 96.31 452 GLY B CA 1
ATOM 8194 C C . GLY B 1 452 ? 17.422 -40.969 -31.25 1 96.31 452 GLY B C 1
ATOM 8195 O O . GLY B 1 452 ? 16.625 -41.812 -31.688 1 96.31 452 GLY B O 1
ATOM 8196 N N . ALA B 1 453 ? 18.734 -41.188 -31.031 1 96.38 453 ALA B N 1
ATOM 8197 C CA . ALA B 1 453 ? 19.344 -42.469 -31.406 1 96.38 453 ALA B CA 1
ATOM 8198 C C . ALA B 1 453 ? 18.969 -43.562 -30.422 1 96.38 453 ALA B C 1
ATOM 8200 O O . ALA B 1 453 ? 18.906 -43.312 -29.203 1 96.38 453 ALA B O 1
ATOM 8201 N N . LEU B 1 454 ? 18.641 -44.719 -30.906 1 97.56 454 LEU B N 1
ATOM 8202 C CA . LEU B 1 454 ? 18.578 -45.906 -30.078 1 97.56 454 LEU B CA 1
ATOM 8203 C C . LEU B 1 454 ? 19.969 -46.375 -29.672 1 97.56 454 LEU B C 1
ATOM 8205 O O . LEU B 1 454 ? 20.672 -47 -30.453 1 97.56 454 LEU B O 1
ATOM 8209 N N . VAL B 1 455 ? 20.328 -46.125 -28.484 1 96.75 455 VAL B N 1
ATOM 8210 C CA . VAL B 1 455 ? 21.719 -46.344 -28.047 1 96.75 455 VAL B CA 1
ATOM 8211 C C . VAL B 1 455 ? 21.891 -47.781 -27.578 1 96.75 455 VAL B C 1
ATOM 8213 O O . VAL B 1 455 ? 23.016 -48.281 -27.547 1 96.75 455 VAL B O 1
ATOM 8216 N N . LYS B 1 456 ? 20.875 -48.375 -27.094 1 96.81 456 LYS B N 1
ATOM 8217 C CA . LYS B 1 456 ? 20.922 -49.781 -26.641 1 96.81 456 LYS B CA 1
ATOM 8218 C C . LYS B 1 456 ? 19.578 -50.469 -26.875 1 96.81 456 LYS B C 1
ATOM 8220 O O . LYS B 1 456 ? 18.516 -49.844 -26.703 1 96.81 456 LYS B O 1
ATOM 8225 N N . SER B 1 457 ? 19.656 -51.625 -27.328 1 97.19 457 SER B N 1
ATOM 8226 C CA . SER B 1 457 ? 18.484 -52.5 -27.469 1 97.19 457 SER B CA 1
ATOM 8227 C C . SER B 1 457 ? 18.797 -53.906 -26.953 1 97.19 457 SER B C 1
ATOM 8229 O O . SER B 1 457 ? 19.766 -54.531 -27.391 1 97.19 457 SER B O 1
ATOM 8231 N N . VAL B 1 458 ? 18.031 -54.344 -26 1 96 458 VAL B N 1
ATOM 8232 C CA . VAL B 1 458 ? 18.141 -55.688 -25.469 1 96 458 VAL B CA 1
ATOM 8233 C C . VAL B 1 458 ? 16.781 -56.406 -25.578 1 96 458 VAL B C 1
ATOM 8235 O O . VAL B 1 458 ? 15.82 -56 -24.922 1 96 458 VAL B O 1
ATOM 8238 N N . SER B 1 459 ? 16.703 -57.469 -26.375 1 94.88 459 SER B N 1
ATOM 8239 C CA . SER B 1 459 ? 15.445 -58.188 -26.562 1 94.88 459 SER B CA 1
ATOM 8240 C C . SER B 1 459 ? 15.062 -59 -25.328 1 94.88 459 SER B C 1
ATOM 8242 O O . SER B 1 459 ? 13.906 -59 -24.906 1 94.88 459 SER B O 1
ATOM 8244 N N . LYS B 1 460 ? 16.031 -59.75 -24.844 1 94.31 460 LYS B N 1
ATOM 8245 C CA . LYS B 1 460 ? 15.781 -60.562 -23.656 1 94.31 460 LYS B CA 1
ATOM 8246 C C . LYS B 1 460 ? 17.078 -60.875 -22.938 1 94.31 460 LYS B C 1
ATOM 8248 O O . LYS B 1 460 ? 18.109 -61.156 -23.578 1 94.31 460 LYS B O 1
ATOM 8253 N N . THR B 1 461 ? 17.047 -60.75 -21.688 1 94.88 461 THR B N 1
ATOM 8254 C CA . THR B 1 461 ? 18.188 -61.156 -20.875 1 94.88 461 THR B CA 1
ATOM 8255 C C . THR B 1 461 ? 17.75 -61.594 -19.5 1 94.88 461 THR B C 1
ATOM 8257 O O . THR B 1 461 ? 16.812 -61.062 -18.922 1 94.88 461 THR B O 1
ATOM 8260 N N . SER B 1 462 ? 18.406 -62.594 -18.984 1 96.12 462 SER B N 1
ATOM 8261 C CA . SER B 1 462 ? 18.141 -63.062 -17.625 1 96.12 462 SER B CA 1
ATOM 8262 C C . SER B 1 462 ? 18.797 -62.188 -16.578 1 96.12 462 SER B C 1
ATOM 8264 O O . SER B 1 462 ? 19.922 -61.719 -16.781 1 96.12 462 SER B O 1
ATOM 8266 N N . LEU B 1 463 ? 18.031 -61.938 -15.547 1 96.56 463 LEU B N 1
ATOM 8267 C CA . LEU B 1 463 ? 18.531 -61.156 -14.422 1 96.56 463 LEU B CA 1
ATOM 8268 C C . LEU B 1 463 ? 18.734 -62.062 -13.195 1 96.56 463 LEU B C 1
ATOM 8270 O O . LEU B 1 463 ? 17.938 -62.938 -12.93 1 96.56 463 LEU B O 1
ATOM 8274 N N . GLY B 1 464 ? 19.828 -61.875 -12.484 1 95.81 464 GLY B N 1
ATOM 8275 C CA . GLY B 1 464 ? 20.125 -62.469 -11.195 1 95.81 464 GLY B CA 1
ATOM 8276 C C . GLY B 1 464 ? 20.766 -61.5 -10.219 1 95.81 464 GLY B C 1
ATOM 8277 O O . GLY B 1 464 ? 20.547 -60.281 -10.32 1 95.81 464 GLY B O 1
ATOM 8278 N N . SER B 1 465 ? 21.5 -62.094 -9.281 1 95.31 465 SER B N 1
ATOM 8279 C CA . SER B 1 465 ? 22.094 -61.25 -8.234 1 95.31 465 SER B CA 1
ATOM 8280 C C . SER B 1 465 ? 23.188 -60.344 -8.797 1 95.31 465 SER B C 1
ATOM 8282 O O . SER B 1 465 ? 23.453 -59.281 -8.25 1 95.31 465 SER B O 1
ATOM 8284 N N . LYS B 1 466 ? 23.781 -60.844 -9.867 1 96.12 466 LYS B N 1
ATOM 8285 C CA . LYS B 1 466 ? 24.766 -60 -10.539 1 96.12 466 LYS B CA 1
ATOM 8286 C C . LYS B 1 466 ? 24.094 -58.969 -11.461 1 96.12 466 LYS B C 1
ATOM 8288 O O . LYS B 1 466 ? 23.312 -59.344 -12.328 1 96.12 466 LYS B O 1
ATOM 8293 N N . ALA B 1 467 ? 24.438 -57.719 -11.312 1 96.56 467 ALA B N 1
ATOM 8294 C CA . ALA B 1 467 ? 23.781 -56.656 -12.047 1 96.56 467 ALA B CA 1
ATOM 8295 C C . ALA B 1 467 ? 24.188 -56.656 -13.516 1 96.56 467 ALA B C 1
ATOM 8297 O O . ALA B 1 467 ? 25.344 -56.906 -13.844 1 96.56 467 ALA B O 1
ATOM 8298 N N . ARG B 1 468 ? 23.234 -56.469 -14.391 1 97.38 468 ARG B N 1
ATOM 8299 C CA . ARG B 1 468 ? 23.5 -56.094 -15.766 1 97.38 468 ARG B CA 1
ATOM 8300 C C . ARG B 1 468 ? 23.594 -54.562 -15.898 1 97.38 468 ARG B C 1
ATOM 8302 O O . ARG B 1 468 ? 22.703 -53.844 -15.461 1 97.38 468 ARG B O 1
ATOM 8309 N N . THR B 1 469 ? 24.703 -54.094 -16.484 1 97.69 469 THR B N 1
ATOM 8310 C CA . THR B 1 469 ? 24.969 -52.656 -16.516 1 97.69 469 THR B CA 1
ATOM 8311 C C . THR B 1 469 ? 25.016 -52.156 -17.953 1 97.69 469 THR B C 1
ATOM 8313 O O . THR B 1 469 ? 25.547 -52.812 -18.844 1 97.69 469 THR B O 1
ATOM 8316 N N . TYR B 1 470 ? 24.484 -50.969 -18.156 1 98.06 470 TYR B N 1
ATOM 8317 C CA . TYR B 1 470 ? 24.469 -50.312 -19.453 1 98.06 470 TYR B CA 1
ATOM 8318 C C . TYR B 1 470 ? 24.859 -48.844 -19.328 1 98.06 470 TYR B C 1
ATOM 8320 O O . TYR B 1 470 ? 24.469 -48.156 -18.359 1 98.06 470 TYR B O 1
ATOM 8328 N N . SER B 1 471 ? 25.656 -48.344 -20.281 1 97.75 471 SER B N 1
ATOM 8329 C CA . SER B 1 471 ? 25.906 -46.906 -20.359 1 97.75 471 SER B CA 1
ATOM 8330 C C . SER B 1 471 ? 24.703 -46.156 -20.891 1 97.75 471 SER B C 1
ATOM 8332 O O . SER B 1 471 ? 24.031 -46.656 -21.812 1 97.75 471 SER B O 1
ATOM 8334 N N . ILE B 1 472 ? 24.391 -45.062 -20.297 1 98 472 ILE B N 1
ATOM 8335 C CA . ILE B 1 472 ? 23.266 -44.281 -20.781 1 98 472 ILE B CA 1
ATOM 8336 C C . ILE B 1 472 ? 23.703 -42.844 -21.047 1 98 472 ILE B C 1
ATOM 8338 O O . ILE B 1 472 ? 24.625 -42.344 -20.391 1 98 472 ILE B O 1
ATOM 8342 N N . PRO B 1 473 ? 23 -42.125 -22.047 1 97.19 473 PRO B N 1
ATOM 8343 C CA . PRO B 1 473 ? 23.266 -40.688 -22.25 1 97.19 473 PRO B CA 1
ATOM 8344 C C . PRO B 1 473 ? 22.703 -39.812 -21.125 1 97.19 473 PRO B C 1
ATOM 8346 O O . PRO B 1 473 ? 21.828 -40.281 -20.375 1 97.19 473 PRO B O 1
ATOM 8349 N N . GLU B 1 474 ? 23.219 -38.594 -21.031 1 95.94 474 GLU B N 1
ATOM 8350 C CA . GLU B 1 474 ? 22.766 -37.625 -20.031 1 95.94 474 GLU B CA 1
ATOM 8351 C C . GLU B 1 474 ? 21.25 -37.469 -20.078 1 95.94 474 GLU B C 1
ATOM 8353 O O . GLU B 1 474 ? 20.594 -37.438 -19.047 1 95.94 474 GLU B O 1
ATOM 8358 N N . LEU B 1 475 ? 20.812 -37.25 -21.312 1 97.94 475 LEU B N 1
ATOM 8359 C CA . LEU B 1 475 ? 19.391 -37.125 -21.594 1 97.94 475 LEU B CA 1
ATOM 8360 C C . LEU B 1 475 ? 18.875 -38.344 -22.344 1 97.94 475 LEU B C 1
ATOM 8362 O O . LEU B 1 475 ? 19.344 -38.656 -23.453 1 97.94 475 LEU B O 1
ATOM 8366 N N . CYS B 1 476 ? 17.859 -39.031 -21.734 1 97.94 476 CYS B N 1
ATOM 8367 C CA . CYS B 1 476 ? 17.422 -40.219 -22.453 1 97.94 476 CYS B CA 1
ATOM 8368 C C . CYS B 1 476 ? 16.062 -40.688 -21.969 1 97.94 476 CYS B C 1
ATOM 8370 O O . CYS B 1 476 ? 15.555 -40.219 -20.953 1 97.94 476 CYS B O 1
ATOM 8372 N N . GLU B 1 477 ? 15.469 -41.531 -22.703 1 98.5 477 GLU B N 1
ATOM 8373 C CA . GLU B 1 477 ? 14.305 -42.344 -22.375 1 98.5 477 GLU B CA 1
ATOM 8374 C C . GLU B 1 477 ? 14.688 -43.812 -22.297 1 98.5 477 GLU B C 1
ATOM 8376 O O . GLU B 1 477 ? 15.336 -44.344 -23.203 1 98.5 477 GLU B O 1
ATOM 8381 N N . ILE B 1 478 ? 14.328 -44.438 -21.219 1 98.25 478 ILE B N 1
ATOM 8382 C CA . ILE B 1 478 ? 14.5 -45.875 -21.047 1 98.25 478 ILE B CA 1
ATOM 8383 C C . ILE B 1 478 ? 13.141 -46.562 -21.078 1 98.25 478 ILE B C 1
ATOM 8385 O O . ILE B 1 478 ? 12.266 -46.25 -20.266 1 98.25 478 ILE B O 1
ATOM 8389 N N . ASP B 1 479 ? 12.977 -47.406 -22.031 1 97.12 479 ASP B N 1
ATOM 8390 C CA . ASP B 1 479 ? 11.789 -48.219 -22.156 1 97.12 479 ASP B CA 1
ATOM 8391 C C . ASP B 1 479 ? 12.117 -49.688 -21.875 1 97.12 479 ASP B C 1
ATOM 8393 O O . ASP B 1 479 ? 13 -50.281 -22.516 1 97.12 479 ASP B O 1
ATOM 8397 N N . MET B 1 480 ? 11.391 -50.281 -20.906 1 96 480 MET B N 1
ATOM 8398 C CA . MET B 1 480 ? 11.742 -51.656 -20.562 1 96 480 MET B CA 1
ATOM 8399 C C . MET B 1 480 ? 10.523 -52.406 -20.031 1 96 480 MET B C 1
ATOM 8401 O O . MET B 1 480 ? 9.555 -51.812 -19.594 1 96 480 MET B O 1
ATOM 8405 N N . GLU B 1 481 ? 10.609 -53.688 -20.094 1 94.94 481 GLU B N 1
ATOM 8406 C CA . GLU B 1 481 ? 9.656 -54.625 -19.5 1 94.94 481 GLU B CA 1
ATOM 8407 C C . GLU B 1 481 ? 10.352 -55.656 -18.625 1 94.94 481 GLU B C 1
ATOM 8409 O O . GLU B 1 481 ? 11.375 -56.219 -19.016 1 94.94 481 GLU B O 1
ATOM 8414 N N . ILE B 1 482 ? 9.828 -55.812 -17.469 1 94.19 482 ILE B N 1
ATOM 8415 C CA . ILE B 1 482 ? 10.422 -56.75 -16.5 1 94.19 482 ILE B CA 1
ATOM 8416 C C . ILE B 1 482 ? 9.398 -57.812 -16.125 1 94.19 482 ILE B C 1
ATOM 8418 O O . ILE B 1 482 ? 8.258 -57.5 -15.773 1 94.19 482 ILE B O 1
ATOM 8422 N N . SER B 1 483 ? 9.805 -59.062 -16.203 1 94.31 483 SER B N 1
ATOM 8423 C CA . SER B 1 483 ? 9.078 -60.188 -15.625 1 94.31 483 SER B CA 1
ATOM 8424 C C . SER B 1 483 ? 9.781 -60.719 -14.383 1 94.31 483 SER B C 1
ATOM 8426 O O . SER B 1 483 ? 10.844 -61.344 -14.484 1 94.31 483 SER B O 1
ATOM 8428 N N . PRO B 1 484 ? 9.18 -60.531 -13.242 1 93.06 484 PRO B N 1
ATOM 8429 C CA . PRO B 1 484 ? 9.883 -60.938 -12.016 1 93.06 484 PRO B CA 1
ATOM 8430 C C . PRO B 1 484 ? 10.078 -62.438 -11.922 1 93.06 484 PRO B C 1
ATOM 8432 O O . PRO B 1 484 ? 11.031 -62.906 -11.289 1 93.06 484 PRO B O 1
ATOM 8435 N N . LYS B 1 485 ? 9.242 -63.281 -12.5 1 92.31 485 LYS B N 1
ATOM 8436 C CA . LYS B 1 485 ? 9.32 -64.75 -12.43 1 92.31 485 LYS B CA 1
ATOM 8437 C C . LYS B 1 485 ? 9.445 -65.188 -10.984 1 92.31 485 LYS B C 1
ATOM 8439 O O . LYS B 1 485 ? 8.57 -64.938 -10.156 1 92.31 485 LYS B O 1
ATOM 8444 N N . LYS B 1 486 ? 10.711 -65.75 -10.625 1 93.31 486 LYS B N 1
ATOM 8445 C CA . LYS B 1 486 ? 10.883 -66.25 -9.273 1 93.31 486 LYS B CA 1
ATOM 8446 C C . LYS B 1 486 ? 11.523 -65.25 -8.359 1 93.31 486 LYS B C 1
ATOM 8448 O O . LYS B 1 486 ? 11.617 -65.438 -7.148 1 93.31 486 LYS B O 1
ATOM 8453 N N . ALA B 1 487 ? 11.859 -64.188 -8.953 1 95.62 487 ALA B N 1
ATOM 8454 C CA . ALA B 1 487 ? 12.531 -63.125 -8.156 1 95.62 487 ALA B CA 1
ATOM 8455 C C . ALA B 1 487 ? 11.555 -62.469 -7.199 1 95.62 487 ALA B C 1
ATOM 8457 O O . ALA B 1 487 ? 10.398 -62.219 -7.547 1 95.62 487 ALA B O 1
ATOM 8458 N N . GLU B 1 488 ? 12.07 -62.094 -6.023 1 96.25 488 GLU B N 1
ATOM 8459 C CA . GLU B 1 488 ? 11.289 -61.344 -5.051 1 96.25 488 GLU B CA 1
ATOM 8460 C C . GLU B 1 488 ? 11.211 -59.875 -5.434 1 96.25 488 GLU B C 1
ATOM 8462 O O . GLU B 1 488 ? 10.188 -59.219 -5.211 1 96.25 488 GLU B O 1
ATOM 8467 N N . SER B 1 489 ? 12.281 -59.406 -5.973 1 97.38 489 SER B N 1
ATOM 8468 C CA . SER B 1 489 ? 12.328 -58 -6.375 1 97.38 489 SER B CA 1
ATOM 8469 C C . SER B 1 489 ? 13.328 -57.781 -7.5 1 97.38 489 SER B C 1
ATOM 8471 O O . SER B 1 489 ? 14.188 -58.625 -7.75 1 97.38 489 SER B O 1
ATOM 8473 N N . VAL B 1 490 ? 13.148 -56.719 -8.25 1 97.69 490 VAL B N 1
ATOM 8474 C CA . VAL B 1 490 ? 14.086 -56.281 -9.266 1 97.69 490 VAL B CA 1
ATOM 8475 C C . VAL B 1 490 ? 14.5 -54.812 -8.992 1 97.69 490 VAL B C 1
ATOM 8477 O O . VAL B 1 490 ? 13.641 -53.969 -8.82 1 97.69 490 VAL B O 1
ATOM 8480 N N . GLU B 1 491 ? 15.773 -54.594 -8.914 1 98.44 491 GLU B N 1
ATOM 8481 C CA . GLU B 1 491 ? 16.344 -53.281 -8.648 1 98.44 491 GLU B CA 1
ATOM 8482 C C . GLU B 1 491 ? 16.828 -52.625 -9.93 1 98.44 491 GLU B C 1
ATOM 8484 O O . GLU B 1 491 ? 17.531 -53.25 -10.727 1 98.44 491 GLU B O 1
ATOM 8489 N N . ILE B 1 492 ? 16.406 -51.406 -10.203 1 98.44 492 ILE B N 1
ATOM 8490 C CA . ILE B 1 492 ? 16.844 -50.562 -11.289 1 98.44 492 ILE B CA 1
ATOM 8491 C C . ILE B 1 492 ? 17.594 -49.344 -10.719 1 98.44 492 ILE B C 1
ATOM 8493 O O . ILE B 1 492 ? 17.016 -48.531 -10 1 98.44 492 ILE B O 1
ATOM 8497 N N . GLU B 1 493 ? 18.859 -49.219 -11.039 1 98.69 493 GLU B N 1
ATOM 8498 C CA . GLU B 1 493 ? 19.688 -48.156 -10.469 1 98.69 493 GLU B CA 1
ATOM 8499 C C . GLU B 1 493 ? 20.25 -47.25 -11.555 1 98.69 493 GLU B C 1
ATOM 8501 O O . GLU B 1 493 ? 20.812 -47.719 -12.547 1 98.69 493 GLU B O 1
ATOM 8506 N N . LEU B 1 494 ? 19.984 -45.969 -11.461 1 98.88 494 LEU B N 1
ATOM 8507 C CA . LEU B 1 494 ? 20.703 -44.938 -12.211 1 98.88 494 LEU B CA 1
ATOM 8508 C C . LEU B 1 494 ? 21.828 -44.344 -11.375 1 98.88 494 LEU B C 1
ATOM 8510 O O . LEU B 1 494 ? 21.594 -43.875 -10.25 1 98.88 494 LEU B O 1
ATOM 8514 N N . SER B 1 495 ? 23.016 -44.344 -11.867 1 98.75 495 SER B N 1
ATOM 8515 C CA . SER B 1 495 ? 24.141 -43.875 -11.07 1 98.75 495 SER B CA 1
ATOM 8516 C C . SER B 1 495 ? 25.156 -43.125 -11.93 1 98.75 495 SER B C 1
ATOM 8518 O O . SER B 1 495 ? 25.062 -43.156 -13.156 1 98.75 495 SER B O 1
ATOM 8520 N N . ASN B 1 496 ? 26 -42.406 -11.312 1 98.06 496 ASN B N 1
ATOM 8521 C CA . ASN B 1 496 ? 27.109 -41.719 -11.969 1 98.06 496 ASN B CA 1
ATOM 8522 C C . ASN B 1 496 ? 28.438 -42 -11.281 1 98.06 496 ASN B C 1
ATOM 8524 O O . ASN B 1 496 ? 28.484 -42.75 -10.312 1 98.06 496 ASN B O 1
ATOM 8528 N N . ALA B 1 497 ? 29.484 -41.406 -11.812 1 95.81 497 ALA B N 1
ATOM 8529 C CA . ALA B 1 497 ? 30.828 -41.719 -11.352 1 95.81 497 ALA B CA 1
ATOM 8530 C C . ALA B 1 497 ? 31.094 -41.094 -9.984 1 95.81 497 ALA B C 1
ATOM 8532 O O . ALA B 1 497 ? 32.031 -41.5 -9.281 1 95.81 497 ALA B O 1
ATOM 8533 N N . ALA B 1 498 ? 30.281 -40.156 -9.586 1 96 498 ALA B N 1
ATOM 8534 C CA . ALA B 1 498 ? 30.453 -39.469 -8.305 1 96 498 ALA B CA 1
ATOM 8535 C C . ALA B 1 498 ? 29.859 -40.312 -7.168 1 96 498 ALA B C 1
ATOM 8537 O O . ALA B 1 498 ? 29.906 -39.906 -6.004 1 96 498 ALA B O 1
ATOM 8538 N N . GLY B 1 499 ? 29.266 -41.375 -7.465 1 97.12 499 GLY B N 1
ATOM 8539 C CA . GLY B 1 499 ? 28.672 -42.25 -6.453 1 97.12 499 GLY B CA 1
ATOM 8540 C C . GLY B 1 499 ? 27.219 -41.906 -6.152 1 97.12 499 GLY B C 1
ATOM 8541 O O . GLY B 1 499 ? 26.625 -42.438 -5.223 1 97.12 499 GLY B O 1
ATOM 8542 N N . GLU B 1 500 ? 26.688 -41 -6.867 1 98.62 500 GLU B N 1
ATOM 8543 C CA . GLU B 1 500 ? 25.281 -40.625 -6.727 1 98.62 500 GLU B CA 1
ATOM 8544 C C . GLU B 1 500 ? 24.375 -41.625 -7.453 1 98.62 500 GLU B C 1
ATOM 8546 O O . GLU B 1 500 ? 24.766 -42.188 -8.477 1 98.62 500 GLU B O 1
ATOM 8551 N N . LYS B 1 501 ? 23.141 -41.844 -6.895 1 98.75 501 LYS B N 1
ATOM 8552 C CA . LYS B 1 501 ? 22.281 -42.844 -7.531 1 98.75 501 LYS B CA 1
ATOM 8553 C C . LYS B 1 501 ? 20.812 -42.625 -7.16 1 98.75 501 LYS B C 1
ATOM 8555 O O . LYS B 1 501 ? 20.516 -42.062 -6.098 1 98.75 501 LYS B O 1
ATOM 8560 N N . VAL B 1 502 ? 20.031 -42.969 -8.023 1 98.88 502 VAL B N 1
ATOM 8561 C CA . VAL B 1 502 ? 18.594 -43.219 -7.824 1 98.88 502 VAL B CA 1
ATOM 8562 C C . VAL B 1 502 ? 18.281 -44.688 -7.941 1 98.88 502 VAL B C 1
ATOM 8564 O O . VAL B 1 502 ? 18.703 -45.344 -8.898 1 98.88 502 VAL B O 1
ATOM 8567 N N . VAL B 1 503 ? 17.594 -45.219 -6.91 1 98.88 503 VAL B N 1
ATOM 8568 C CA . VAL B 1 503 ? 17.281 -46.656 -6.906 1 98.88 503 VAL B CA 1
ATOM 8569 C C . VAL B 1 503 ? 15.773 -46.844 -6.969 1 98.88 503 VAL B C 1
ATOM 8571 O O . VAL B 1 503 ? 15.039 -46.344 -6.117 1 98.88 503 VAL B O 1
ATOM 8574 N N . MET B 1 504 ? 15.383 -47.562 -7.992 1 98.75 504 MET B N 1
ATOM 8575 C CA . MET B 1 504 ? 14 -48 -8.109 1 98.75 504 MET B CA 1
ATOM 8576 C C . MET B 1 504 ? 13.898 -49.5 -7.898 1 98.75 504 MET B C 1
ATOM 8578 O O . MET B 1 504 ? 14.688 -50.281 -8.461 1 98.75 504 MET B O 1
ATOM 8582 N N . VAL B 1 505 ? 12.93 -49.938 -7.086 1 98.44 505 VAL B N 1
ATOM 8583 C CA . VAL B 1 505 ? 12.781 -51.375 -6.789 1 98.44 505 VAL B CA 1
ATOM 8584 C C . VAL B 1 505 ? 11.336 -51.812 -7.035 1 98.44 505 VAL B C 1
ATOM 8586 O O . VAL B 1 505 ? 10.414 -51.312 -6.398 1 98.44 505 VAL B O 1
ATOM 8589 N N . TYR B 1 506 ? 11.195 -52.719 -7.957 1 97.12 506 TYR B N 1
ATOM 8590 C CA . TYR B 1 506 ? 9.914 -53.406 -8.117 1 97.12 506 TYR B CA 1
ATOM 8591 C C . TYR B 1 506 ? 9.805 -54.594 -7.172 1 97.12 506 TYR B C 1
ATOM 8593 O O . TYR B 1 506 ? 10.617 -55.531 -7.242 1 97.12 506 TYR B O 1
ATOM 8601 N N . ASP B 1 507 ? 8.867 -54.531 -6.332 1 96.62 507 ASP B N 1
ATOM 8602 C CA . ASP B 1 507 ? 8.57 -55.625 -5.402 1 96.62 507 ASP B CA 1
ATOM 8603 C C . ASP B 1 507 ? 7.438 -56.5 -5.922 1 96.62 507 ASP B C 1
ATOM 8605 O O . ASP B 1 507 ? 6.285 -56.062 -5.977 1 96.62 507 ASP B O 1
ATOM 8609 N N . ALA B 1 508 ? 7.754 -57.688 -6.195 1 93.5 508 ALA B N 1
ATOM 8610 C CA . ALA B 1 508 ? 6.781 -58.562 -6.84 1 93.5 508 ALA B CA 1
ATOM 8611 C C . ALA B 1 508 ? 5.684 -58.969 -5.863 1 93.5 508 ALA B C 1
ATOM 8613 O O . ALA B 1 508 ? 4.543 -59.219 -6.266 1 93.5 508 ALA B O 1
ATOM 8614 N N . LYS B 1 509 ? 5.992 -59.156 -4.613 1 92.19 509 LYS B N 1
ATOM 8615 C CA . LYS B 1 509 ? 5.016 -59.562 -3.613 1 92.19 509 LYS B CA 1
ATOM 8616 C C . LYS B 1 509 ? 3.938 -58.5 -3.42 1 92.19 509 LYS B C 1
ATOM 8618 O O . LYS B 1 509 ? 2.744 -58.812 -3.434 1 92.19 509 LYS B O 1
ATOM 8623 N N . SER B 1 510 ? 4.305 -57.281 -3.301 1 93.38 510 SER B N 1
ATOM 8624 C CA . SER B 1 510 ? 3.354 -56.219 -3.059 1 93.38 510 SER B CA 1
ATOM 8625 C C . SER B 1 510 ? 2.906 -55.562 -4.367 1 93.38 510 SER B C 1
ATOM 8627 O O . SER B 1 510 ? 2.008 -54.719 -4.375 1 93.38 510 SER B O 1
ATOM 8629 N N . ASP B 1 511 ? 3.48 -55.906 -5.484 1 93.56 511 ASP B N 1
ATOM 8630 C CA . ASP B 1 511 ? 3.223 -55.312 -6.785 1 93.56 511 ASP B CA 1
ATOM 8631 C C . ASP B 1 511 ? 3.34 -53.781 -6.711 1 93.56 511 ASP B C 1
ATOM 8633 O O . ASP B 1 511 ? 2.4 -53.062 -7.066 1 93.56 511 ASP B O 1
ATOM 8637 N N . SER B 1 512 ? 4.473 -53.375 -6.305 1 96.38 512 SER B N 1
ATOM 8638 C CA . SER B 1 512 ? 4.723 -51.969 -6.109 1 96.38 512 SER B CA 1
ATOM 8639 C C . SER B 1 512 ? 6.109 -51.562 -6.605 1 96.38 512 SER B C 1
ATOM 8641 O O . SER B 1 512 ? 6.992 -52.406 -6.727 1 96.38 512 SER B O 1
ATOM 8643 N N . LEU B 1 513 ? 6.262 -50.312 -6.988 1 97.5 513 LEU B N 1
ATOM 8644 C CA . LEU B 1 513 ? 7.543 -49.75 -7.387 1 97.5 513 LEU B CA 1
ATOM 8645 C C . LEU B 1 513 ? 7.949 -48.625 -6.445 1 97.5 513 LEU B C 1
ATOM 8647 O O . LEU B 1 513 ? 7.184 -47.688 -6.23 1 97.5 513 LEU B O 1
ATOM 8651 N N . SER B 1 514 ? 9.133 -48.75 -5.859 1 98.62 514 SER B N 1
ATOM 8652 C CA . SER B 1 514 ? 9.664 -47.688 -5.035 1 98.62 514 SER B CA 1
ATOM 8653 C C . SER B 1 514 ? 10.695 -46.844 -5.805 1 98.62 514 SER B C 1
ATOM 8655 O O . SER B 1 514 ? 11.305 -47.344 -6.754 1 98.62 514 SER B O 1
ATOM 8657 N N . PHE B 1 515 ? 10.836 -45.625 -5.473 1 98.81 515 PHE B N 1
ATOM 8658 C CA . PHE B 1 515 ? 11.789 -44.656 -6.012 1 98.81 515 PHE B CA 1
ATOM 8659 C C . PHE B 1 515 ? 12.539 -43.969 -4.891 1 98.81 515 PHE B C 1
ATOM 8661 O O . PHE B 1 515 ? 11.953 -43.156 -4.141 1 98.81 515 PHE B O 1
ATOM 8668 N N . ASP B 1 516 ? 13.875 -44.188 -4.789 1 98.88 516 ASP B N 1
ATOM 8669 C CA . ASP B 1 516 ? 14.711 -43.656 -3.721 1 98.88 516 ASP B CA 1
ATOM 8670 C C . ASP B 1 516 ? 15.672 -42.594 -4.25 1 98.88 516 ASP B C 1
ATOM 8672 O O . ASP B 1 516 ? 16.594 -42.906 -5.004 1 98.88 516 ASP B O 1
ATOM 8676 N N . ARG B 1 517 ? 15.469 -41.344 -3.861 1 98.88 517 ARG B N 1
ATOM 8677 C CA . ARG B 1 517 ? 16.344 -40.281 -4.336 1 98.88 517 ARG B CA 1
ATOM 8678 C C . ARG B 1 517 ? 17.188 -39.719 -3.195 1 98.88 517 ARG B C 1
ATOM 8680 O O . ARG B 1 517 ? 17.75 -38.625 -3.309 1 98.88 517 ARG B O 1
ATOM 8687 N N . ARG B 1 518 ? 17.453 -40.375 -2.002 1 98.44 518 ARG B N 1
ATOM 8688 C CA . ARG B 1 518 ? 18.172 -39.906 -0.822 1 98.44 518 ARG B CA 1
ATOM 8689 C C . ARG B 1 518 ? 19.656 -39.688 -1.128 1 98.44 518 ARG B C 1
ATOM 8691 O O . ARG B 1 518 ? 20.344 -38.938 -0.442 1 98.44 518 ARG B O 1
ATOM 8698 N N . LYS B 1 519 ? 20.062 -40.344 -2.195 1 98.75 519 LYS B N 1
ATOM 8699 C CA . LYS B 1 519 ? 21.469 -40.25 -2.602 1 98.75 519 LYS B CA 1
ATOM 8700 C C . LYS B 1 519 ? 21.578 -39.781 -4.051 1 98.75 519 LYS B C 1
ATOM 8702 O O . LYS B 1 519 ? 22.516 -40.156 -4.754 1 98.75 519 LYS B O 1
ATOM 8707 N N . SER B 1 520 ? 20.703 -39.031 -4.508 1 98.81 520 SER B N 1
ATOM 8708 C CA . SER B 1 520 ? 20.547 -38.719 -5.922 1 98.81 520 SER B CA 1
ATOM 8709 C C . SER B 1 520 ? 21.453 -37.562 -6.336 1 98.81 520 SER B C 1
ATOM 8711 O O . SER B 1 520 ? 21.609 -37.281 -7.527 1 98.81 520 SER B O 1
ATOM 8713 N N . GLY B 1 521 ? 22.062 -36.844 -5.504 1 98.56 521 GLY B N 1
ATOM 8714 C CA . GLY B 1 521 ? 22.859 -35.656 -5.738 1 98.56 521 GLY B CA 1
ATOM 8715 C C . GLY B 1 521 ? 22.797 -34.656 -4.602 1 98.56 521 GLY B C 1
ATOM 8716 O O . GLY B 1 521 ? 23 -35.031 -3.439 1 98.56 521 GLY B O 1
ATOM 8717 N N . ILE B 1 522 ? 22.562 -33.375 -4.895 1 98.56 522 ILE B N 1
ATOM 8718 C CA . ILE B 1 522 ? 22.375 -32.344 -3.879 1 98.56 522 ILE B CA 1
ATOM 8719 C C . ILE B 1 522 ? 21 -32.5 -3.229 1 98.56 522 ILE B C 1
ATOM 8721 O O . ILE B 1 522 ? 19.969 -32.281 -3.871 1 98.56 522 ILE B O 1
ATOM 8725 N N . VAL B 1 523 ? 20.969 -32.906 -1.979 1 98.44 523 VAL B N 1
ATOM 8726 C CA . VAL B 1 523 ? 19.688 -33.219 -1.35 1 98.44 523 VAL B CA 1
ATOM 8727 C C . VAL B 1 523 ? 19.578 -32.469 -0.021 1 98.44 523 VAL B C 1
ATOM 8729 O O . VAL B 1 523 ? 18.562 -32.594 0.683 1 98.44 523 VAL B O 1
ATOM 8732 N N . ASP B 1 524 ? 20.594 -31.656 0.312 1 98.19 524 ASP B N 1
ATOM 8733 C CA . ASP B 1 524 ? 20.688 -31.141 1.672 1 98.19 524 ASP B CA 1
ATOM 8734 C C . ASP B 1 524 ? 20.141 -29.719 1.755 1 98.19 524 ASP B C 1
ATOM 8736 O O . ASP B 1 524 ? 20.203 -29.078 2.809 1 98.19 524 ASP B O 1
ATOM 8740 N N . PHE B 1 525 ? 19.594 -29.172 0.66 1 97.75 525 PHE B N 1
ATOM 8741 C CA . PHE B 1 525 ? 19.031 -27.812 0.692 1 97.75 525 PHE B CA 1
ATOM 8742 C C . PHE B 1 525 ? 17.734 -27.797 1.487 1 97.75 525 PHE B C 1
ATOM 8744 O O . PHE B 1 525 ? 17.266 -26.719 1.889 1 97.75 525 PHE B O 1
ATOM 8751 N N . SER B 1 526 ? 17.125 -28.922 1.667 1 98.31 526 SER B N 1
ATOM 8752 C CA . SER B 1 526 ? 15.922 -29.078 2.486 1 98.31 526 SER B CA 1
ATOM 8753 C C . SER B 1 526 ? 15.859 -30.469 3.127 1 98.31 526 SER B C 1
ATOM 8755 O O . SER B 1 526 ? 16.172 -31.469 2.477 1 98.31 526 SER B O 1
ATOM 8757 N N . GLN B 1 527 ? 15.367 -30.531 4.418 1 98.25 527 GLN B N 1
ATOM 8758 C CA . GLN B 1 527 ? 15.234 -31.812 5.113 1 98.25 527 GLN B CA 1
ATOM 8759 C C . GLN B 1 527 ? 14.102 -32.625 4.52 1 98.25 527 GLN B C 1
ATOM 8761 O O . GLN B 1 527 ? 14.055 -33.844 4.699 1 98.25 527 GLN B O 1
ATOM 8766 N N . ASP B 1 528 ? 13.258 -31.938 3.75 1 98.5 528 ASP B N 1
ATOM 8767 C CA . ASP B 1 528 ? 12.078 -32.594 3.209 1 98.5 528 ASP B CA 1
ATOM 8768 C C . ASP B 1 528 ? 12.344 -33.156 1.81 1 98.5 528 ASP B C 1
ATOM 8770 O O . ASP B 1 528 ? 11.516 -33.875 1.25 1 98.5 528 ASP B O 1
ATOM 8774 N N . PHE B 1 529 ? 13.508 -32.875 1.244 1 98.62 529 PHE B N 1
ATOM 8775 C CA . PHE B 1 529 ? 13.758 -33.219 -0.154 1 98.62 529 PHE B CA 1
ATOM 8776 C C . PHE B 1 529 ? 14.117 -34.688 -0.306 1 98.62 529 PHE B C 1
ATOM 8778 O O . PHE B 1 529 ? 13.562 -35.375 -1.158 1 98.62 529 PHE B O 1
ATOM 8785 N N . PRO B 1 530 ? 15.109 -35.25 0.503 1 98.62 530 PRO B N 1
ATOM 8786 C CA . PRO B 1 530 ? 15.344 -36.688 0.398 1 98.62 530 PRO B CA 1
ATOM 8787 C C . PRO B 1 530 ? 14.109 -37.531 0.749 1 98.62 530 PRO B C 1
ATOM 8789 O O . PRO B 1 530 ? 13.469 -37.281 1.775 1 98.62 530 PRO B O 1
ATOM 8792 N N . ALA B 1 531 ? 13.82 -38.531 -0.198 1 98.44 531 ALA B N 1
ATOM 8793 C CA . ALA B 1 531 ? 12.594 -39.281 0.02 1 98.44 531 ALA B CA 1
ATOM 8794 C C . ALA B 1 531 ? 12.617 -40.625 -0.738 1 98.44 531 ALA B C 1
ATOM 8796 O O . ALA B 1 531 ? 13.375 -40.781 -1.7 1 98.44 531 ALA B O 1
ATOM 8797 N N . VAL B 1 532 ? 11.914 -41.562 -0.211 1 98.75 532 VAL B N 1
ATOM 8798 C CA . VAL B 1 532 ? 11.492 -42.75 -0.938 1 98.75 532 VAL B CA 1
ATOM 8799 C C . VAL B 1 532 ? 9.992 -42.688 -1.212 1 98.75 532 VAL B C 1
ATOM 8801 O O . VAL B 1 532 ? 9.188 -42.531 -0.286 1 98.75 532 VAL B O 1
ATOM 8804 N N . THR B 1 533 ? 9.664 -42.688 -2.492 1 98.75 533 THR B N 1
ATOM 8805 C CA . THR B 1 533 ? 8.25 -42.75 -2.85 1 98.75 533 THR B CA 1
ATOM 8806 C C . THR B 1 533 ? 7.875 -44.125 -3.373 1 98.75 533 THR B C 1
ATOM 8808 O O . THR B 1 533 ? 8.742 -44.906 -3.812 1 98.75 533 THR B O 1
ATOM 8811 N N . VAL B 1 534 ? 6.574 -44.469 -3.215 1 98.5 534 VAL B N 1
ATOM 8812 C CA . VAL B 1 534 ? 6.121 -45.812 -3.6 1 98.5 534 VAL B CA 1
ATOM 8813 C C . VAL B 1 534 ? 4.816 -45.688 -4.387 1 98.5 534 VAL B C 1
ATOM 8815 O O . VAL B 1 534 ? 3.939 -44.906 -4.043 1 98.5 534 VAL B O 1
ATOM 8818 N N . SER B 1 535 ? 4.746 -46.469 -5.43 1 97.38 535 SER B N 1
ATOM 8819 C CA . SER B 1 535 ? 3.547 -46.531 -6.258 1 97.38 535 SER B CA 1
ATOM 8820 C C . SER B 1 535 ? 3.041 -47.969 -6.383 1 97.38 535 SER B C 1
ATOM 8822 O O . SER B 1 535 ? 3.834 -48.906 -6.41 1 97.38 535 SER B O 1
ATOM 8824 N N . PRO B 1 536 ? 1.708 -48.094 -6.453 1 94.38 536 PRO B N 1
ATOM 8825 C CA . PRO B 1 536 ? 1.245 -49.375 -7.012 1 94.38 536 PRO B CA 1
ATOM 8826 C C . PRO B 1 536 ? 1.646 -49.562 -8.477 1 94.38 536 PRO B C 1
ATOM 8828 O O . PRO B 1 536 ? 1.663 -48.594 -9.242 1 94.38 536 PRO B O 1
ATOM 8831 N N . ALA B 1 537 ? 1.981 -50.781 -8.945 1 90.31 537 ALA B N 1
ATOM 8832 C CA . ALA B 1 537 ? 2.502 -51 -10.297 1 90.31 537 ALA B CA 1
ATOM 8833 C C . ALA B 1 537 ? 1.4 -51.469 -11.242 1 90.31 537 ALA B C 1
ATOM 8835 O O . ALA B 1 537 ? 1.538 -51.344 -12.461 1 90.31 537 ALA B O 1
ATOM 8836 N N . TYR B 1 538 ? 0.307 -51.938 -10.742 1 82.31 538 TYR B N 1
ATOM 8837 C CA . TYR B 1 538 ? -0.84 -52.375 -11.531 1 82.31 538 TYR B CA 1
ATOM 8838 C C . TYR B 1 538 ? -0.401 -53.281 -12.68 1 82.31 538 TYR B C 1
ATOM 8840 O O . TYR B 1 538 ? -0.769 -53.031 -13.836 1 82.31 538 TYR B O 1
ATOM 8848 N N . THR B 1 539 ? 0.356 -54.312 -12.445 1 80.94 539 THR B N 1
ATOM 8849 C CA . THR B 1 539 ? 0.92 -55.188 -13.461 1 80.94 539 THR B CA 1
ATOM 8850 C C . THR B 1 539 ? -0.187 -55.906 -14.25 1 80.94 539 THR B C 1
ATOM 8852 O O . THR B 1 539 ? -1.271 -56.156 -13.719 1 80.94 539 THR B O 1
ATOM 8855 N N . ASP B 1 540 ? 0.085 -55.906 -15.562 1 72 540 ASP B N 1
ATOM 8856 C CA . ASP B 1 540 ? -0.741 -56.719 -16.453 1 72 540 ASP B CA 1
ATOM 8857 C C . ASP B 1 540 ? -0.129 -58.094 -16.656 1 72 540 ASP B C 1
ATOM 8859 O O . ASP B 1 540 ? 0.897 -58.25 -17.328 1 72 540 ASP B O 1
ATOM 8863 N N . GLY B 1 541 ? -0.755 -59 -16.203 1 74.31 541 GLY B N 1
ATOM 8864 C CA . GLY B 1 541 ? -0.149 -60.312 -16.25 1 74.31 541 GLY B CA 1
ATOM 8865 C C . GLY B 1 541 ? 1.054 -60.469 -15.344 1 74.31 541 GLY B C 1
ATOM 8866 O O . GLY B 1 541 ? 0.975 -60.156 -14.148 1 74.31 541 GLY B O 1
ATOM 8867 N N . ASP B 1 542 ? 2.221 -60.875 -15.977 1 80.81 542 ASP B N 1
ATOM 8868 C CA . ASP B 1 542 ? 3.389 -61.156 -15.141 1 80.81 542 ASP B CA 1
ATOM 8869 C C . ASP B 1 542 ? 4.512 -60.156 -15.422 1 80.81 542 ASP B C 1
ATOM 8871 O O . ASP B 1 542 ? 5.664 -60.406 -15.047 1 80.81 542 ASP B O 1
ATOM 8875 N N . LYS B 1 543 ? 4.129 -58.938 -16.062 1 89.75 543 LYS B N 1
ATOM 8876 C CA . LYS B 1 543 ? 5.207 -58.031 -16.438 1 89.75 543 LYS B CA 1
ATOM 8877 C C . LYS B 1 543 ? 4.914 -56.625 -15.953 1 89.75 543 LYS B C 1
ATOM 8879 O O . LYS B 1 543 ? 3.76 -56.188 -15.922 1 89.75 543 LYS B O 1
ATOM 8884 N N . VAL B 1 544 ? 5.961 -56 -15.617 1 91.69 544 VAL B N 1
ATOM 8885 C CA . VAL B 1 544 ? 5.895 -54.562 -15.336 1 91.69 544 VAL B CA 1
ATOM 8886 C C . VAL B 1 544 ? 6.605 -53.781 -16.438 1 91.69 544 VAL B C 1
ATOM 8888 O O . VAL B 1 544 ? 7.773 -54.062 -16.734 1 91.69 544 VAL B O 1
ATOM 8891 N N . GLY B 1 545 ? 5.855 -52.969 -17.156 1 93.75 545 GLY B N 1
ATOM 8892 C CA . GLY B 1 545 ? 6.441 -52.094 -18.141 1 93.75 545 GLY B CA 1
ATOM 8893 C C . GLY B 1 545 ? 6.754 -50.719 -17.594 1 93.75 545 GLY B C 1
ATOM 8894 O O . GLY B 1 545 ? 5.977 -50.156 -16.812 1 93.75 545 GLY B O 1
ATOM 8895 N N . LEU B 1 546 ? 7.941 -50.188 -17.969 1 96.31 546 LEU B N 1
ATOM 8896 C CA . LEU B 1 546 ? 8.359 -48.875 -17.5 1 96.31 546 LEU B CA 1
ATOM 8897 C C . LEU B 1 546 ? 8.867 -48.031 -18.656 1 96.31 546 LEU B C 1
ATOM 8899 O O . LEU B 1 546 ? 9.562 -48.531 -19.547 1 96.31 546 LEU B O 1
ATOM 8903 N N . ARG B 1 547 ? 8.422 -46.781 -18.703 1 97.5 547 ARG B N 1
ATOM 8904 C CA . ARG B 1 547 ? 9.031 -45.719 -19.484 1 97.5 547 ARG B CA 1
ATOM 8905 C C . ARG B 1 547 ? 9.625 -44.656 -18.578 1 97.5 547 ARG B C 1
ATOM 8907 O O . ARG B 1 547 ? 8.906 -44 -17.797 1 97.5 547 ARG B O 1
ATOM 8914 N N . ILE B 1 548 ? 10.945 -44.5 -18.609 1 98.5 548 ILE B N 1
ATOM 8915 C CA . ILE B 1 548 ? 11.656 -43.594 -17.703 1 98.5 548 ILE B CA 1
ATOM 8916 C C . ILE B 1 548 ? 12.289 -42.438 -18.5 1 98.5 548 ILE B C 1
ATOM 8918 O O . ILE B 1 548 ? 13.086 -42.688 -19.422 1 98.5 548 ILE B O 1
ATOM 8922 N N . PHE B 1 549 ? 11.898 -41.219 -18.203 1 98.62 549 PHE B N 1
ATOM 8923 C CA . PHE B 1 549 ? 12.469 -40.031 -18.828 1 98.62 549 PHE B CA 1
ATOM 8924 C C . PHE B 1 549 ? 13.453 -39.375 -17.875 1 98.62 549 PHE B C 1
ATOM 8926 O O . PHE B 1 549 ? 13.086 -38.969 -16.766 1 98.62 549 PHE B O 1
ATOM 8933 N N . ILE B 1 550 ? 14.688 -39.25 -18.297 1 98.69 550 ILE B N 1
ATOM 8934 C CA . ILE B 1 550 ? 15.742 -38.656 -17.516 1 98.69 550 ILE B CA 1
ATOM 8935 C C . ILE B 1 550 ? 16.141 -37.312 -18.141 1 98.69 550 ILE B C 1
ATOM 8937 O O . ILE B 1 550 ? 16.609 -37.25 -19.281 1 98.69 550 ILE B O 1
ATOM 8941 N N . ASP B 1 551 ? 15.883 -36.25 -17.438 1 98.25 551 ASP B N 1
ATOM 8942 C CA . ASP B 1 551 ? 16.328 -34.875 -17.766 1 98.25 551 ASP B CA 1
ATOM 8943 C C . ASP B 1 551 ? 17.359 -34.375 -16.75 1 98.25 551 ASP B C 1
ATOM 8945 O O . ASP B 1 551 ? 17.797 -35.125 -15.875 1 98.25 551 ASP B O 1
ATOM 8949 N N . ARG B 1 552 ? 17.828 -33.219 -16.891 1 97.44 552 ARG B N 1
ATOM 8950 C CA . ARG B 1 552 ? 18.953 -32.688 -16.109 1 97.44 552 ARG B CA 1
ATOM 8951 C C . ARG B 1 552 ? 18.609 -32.656 -14.633 1 97.44 552 ARG B C 1
ATOM 8953 O O . ARG B 1 552 ? 19.484 -32.844 -13.781 1 97.44 552 ARG B O 1
ATOM 8960 N N . SER B 1 553 ? 17.359 -32.406 -14.336 1 98.12 553 SER B N 1
ATOM 8961 C CA . SER B 1 553 ? 17.016 -32.281 -12.922 1 98.12 553 SER B CA 1
ATOM 8962 C C . SER B 1 553 ? 15.695 -32.969 -12.602 1 98.12 553 SER B C 1
ATOM 8964 O O . SER B 1 553 ? 14.969 -32.531 -11.703 1 98.12 553 SER B O 1
ATOM 8966 N N . SER B 1 554 ? 15.328 -33.938 -13.375 1 98.75 554 SER B N 1
ATOM 8967 C CA . SER B 1 554 ? 14.086 -34.656 -13.109 1 98.75 554 SER B CA 1
ATOM 8968 C C . SER B 1 554 ? 14.109 -36.062 -13.719 1 98.75 554 SER B C 1
ATOM 8970 O O . SER B 1 554 ? 14.844 -36.312 -14.672 1 98.75 554 SER B O 1
ATOM 8972 N N . ILE B 1 555 ? 13.367 -36.906 -13.109 1 98.88 555 ILE B N 1
ATOM 8973 C CA . ILE B 1 555 ? 13.062 -38.25 -13.625 1 98.88 555 ILE B CA 1
ATOM 8974 C C . ILE B 1 555 ? 11.562 -38.5 -13.539 1 98.88 555 ILE B C 1
ATOM 8976 O O . ILE B 1 555 ? 10.969 -38.406 -12.453 1 98.88 555 ILE B O 1
ATOM 8980 N N . GLU B 1 556 ? 10.945 -38.719 -14.648 1 98.88 556 GLU B N 1
ATOM 8981 C CA . GLU B 1 556 ? 9.555 -39.156 -14.68 1 98.88 556 GLU B CA 1
ATOM 8982 C C . GLU B 1 556 ? 9.438 -40.625 -15.102 1 98.88 556 GLU B C 1
ATOM 8984 O O . GLU B 1 556 ? 9.961 -41.031 -16.141 1 98.88 556 GLU B O 1
ATOM 8989 N N . VAL B 1 557 ? 8.789 -41.406 -14.281 1 98.75 557 VAL B N 1
ATOM 8990 C CA . VAL B 1 557 ? 8.578 -42.844 -14.539 1 98.75 557 VAL B CA 1
ATOM 8991 C C . VAL B 1 557 ? 7.102 -43.094 -14.82 1 98.75 557 VAL B C 1
ATOM 8993 O O . VAL B 1 557 ? 6.234 -42.688 -14.047 1 98.75 557 VAL B O 1
ATOM 8996 N N . PHE B 1 558 ? 6.859 -43.781 -15.938 1 98.25 558 PHE B N 1
ATOM 8997 C CA . PHE B 1 558 ? 5.496 -44.156 -16.297 1 98.25 558 PHE B CA 1
ATOM 8998 C C . PHE B 1 558 ? 5.363 -45.656 -16.406 1 98.25 558 PHE B C 1
ATOM 9000 O O . PHE B 1 558 ? 6.223 -46.344 -17 1 98.25 558 PHE B O 1
ATOM 9007 N N . GLY B 1 559 ? 4.324 -46.219 -15.82 1 95.06 559 GLY B N 1
ATOM 9008 C CA . GLY B 1 559 ? 3.982 -47.594 -16.078 1 95.06 559 GLY B CA 1
ATOM 9009 C C . GLY B 1 559 ? 3.434 -47.844 -17.484 1 95.06 559 GLY B C 1
ATOM 9010 O O . GLY B 1 559 ? 3.078 -46.875 -18.172 1 95.06 559 GLY B O 1
ATOM 9011 N N . LYS B 1 560 ? 3.373 -49.062 -17.828 1 85.62 560 LYS B N 1
ATOM 9012 C CA . LYS B 1 560 ? 2.785 -49.375 -19.125 1 85.62 560 LYS B CA 1
ATOM 9013 C C . LYS B 1 560 ? 1.34 -48.906 -19.219 1 85.62 560 LYS B C 1
ATOM 9015 O O . LYS B 1 560 ? 0.582 -49.031 -18.25 1 85.62 560 LYS B O 1
ATOM 9020 N N . ASP B 1 561 ? 0.989 -48.281 -20.328 1 86.56 561 ASP B N 1
ATOM 9021 C CA . ASP B 1 561 ? -0.327 -47.719 -20.609 1 86.56 561 ASP B CA 1
ATOM 9022 C C . ASP B 1 561 ? -0.685 -46.594 -19.625 1 86.56 561 ASP B C 1
ATOM 9024 O O . ASP B 1 561 ? -1.861 -46.281 -19.438 1 86.56 561 ASP B O 1
ATOM 9028 N N . GLY B 1 562 ? 0.32 -46.156 -18.969 1 93.25 562 GLY B N 1
ATOM 9029 C CA . GLY B 1 562 ? 0.12 -45 -18.078 1 93.25 562 GLY B CA 1
ATOM 9030 C C . GLY B 1 562 ? -0.595 -45.375 -16.797 1 93.25 562 GLY B C 1
ATOM 9031 O O . GLY B 1 562 ? -1.237 -44.531 -16.172 1 93.25 562 GLY B O 1
ATOM 9032 N N . ARG B 1 563 ? -0.503 -46.562 -16.297 1 93.38 563 ARG B N 1
ATOM 9033 C CA . ARG B 1 563 ? -1.275 -47.062 -15.164 1 93.38 563 ARG B CA 1
ATOM 9034 C C . ARG B 1 563 ? -0.767 -46.438 -13.859 1 93.38 563 ARG B C 1
ATOM 9036 O O . ARG B 1 563 ? -1.478 -46.438 -12.852 1 93.38 563 ARG B O 1
ATOM 9043 N N . PHE B 1 564 ? 0.458 -45.969 -13.883 1 95.88 564 PHE B N 1
ATOM 9044 C CA . PHE B 1 564 ? 0.973 -45.156 -12.797 1 95.88 564 PHE B CA 1
ATOM 9045 C C . PHE B 1 564 ? 2.061 -44.219 -13.305 1 95.88 564 PHE B C 1
ATOM 9047 O O . PHE B 1 564 ? 2.586 -44.406 -14.406 1 95.88 564 PHE B O 1
ATOM 9054 N N . ALA B 1 565 ? 2.297 -43.219 -12.547 1 98.25 565 ALA B N 1
ATOM 9055 C CA . ALA B 1 565 ? 3.375 -42.281 -12.828 1 98.25 565 ALA B CA 1
ATOM 9056 C C . ALA B 1 565 ? 4.082 -41.844 -11.547 1 98.25 565 ALA B C 1
ATOM 9058 O O . ALA B 1 565 ? 3.471 -41.812 -10.477 1 98.25 565 ALA B O 1
ATOM 9059 N N . MET B 1 566 ? 5.383 -41.625 -11.602 1 98.69 566 MET B N 1
ATOM 9060 C CA . MET B 1 566 ? 6.211 -41.062 -10.539 1 98.69 566 MET B CA 1
ATOM 9061 C C . MET B 1 566 ? 7.066 -39.906 -11.062 1 98.69 566 MET B C 1
ATOM 9063 O O . MET B 1 566 ? 7.918 -40.125 -11.93 1 98.69 566 MET B O 1
ATOM 9067 N N . THR B 1 567 ? 6.805 -38.719 -10.562 1 98.88 567 THR B N 1
ATOM 9068 C CA . THR B 1 567 ? 7.574 -37.562 -10.945 1 98.88 567 THR B CA 1
ATOM 9069 C C . THR B 1 567 ? 8.445 -37.062 -9.789 1 98.88 567 THR B C 1
ATOM 9071 O O . THR B 1 567 ? 7.934 -36.688 -8.734 1 98.88 567 THR B O 1
ATOM 9074 N N . ASN B 1 568 ? 9.773 -37.094 -9.961 1 98.88 568 ASN B N 1
ATOM 9075 C CA . ASN B 1 568 ? 10.703 -36.688 -8.906 1 98.88 568 ASN B CA 1
ATOM 9076 C C . ASN B 1 568 ? 11.82 -35.812 -9.461 1 98.88 568 ASN B C 1
ATOM 9078 O O . ASN B 1 568 ? 12.375 -36.094 -10.523 1 98.88 568 ASN B O 1
ATOM 9082 N N . LEU B 1 569 ? 12.078 -34.75 -8.734 1 98.88 569 LEU B N 1
ATOM 9083 C CA . LEU B 1 569 ? 13.258 -33.938 -9.008 1 98.88 569 LEU B CA 1
ATOM 9084 C C . LEU B 1 569 ? 14.523 -34.625 -8.508 1 98.88 569 LEU B C 1
ATOM 9086 O O . LEU B 1 569 ? 14.477 -35.406 -7.551 1 98.88 569 LEU B O 1
ATOM 9090 N N . VAL B 1 570 ? 15.625 -34.406 -9.148 1 98.81 570 VAL B N 1
ATOM 9091 C CA . VAL B 1 570 ? 16.969 -34.781 -8.734 1 98.81 570 VAL B CA 1
ATOM 9092 C C . VAL B 1 570 ? 17.953 -33.656 -9.102 1 98.81 570 VAL B C 1
ATOM 9094 O O . VAL B 1 570 ? 17.703 -32.906 -10.039 1 98.81 570 VAL B O 1
ATOM 9097 N N . PHE B 1 571 ? 19.031 -33.562 -8.367 1 98.69 571 PHE B N 1
ATOM 9098 C CA . PHE B 1 571 ? 20.062 -32.562 -8.641 1 98.69 571 PHE B CA 1
ATOM 9099 C C . PHE B 1 571 ? 21.453 -33.188 -8.578 1 98.69 571 PHE B C 1
ATOM 9101 O O . PHE B 1 571 ? 22.266 -32.812 -7.719 1 98.69 571 PHE B O 1
ATOM 9108 N N . PRO B 1 572 ? 21.766 -34.031 -9.555 1 98.56 572 PRO B N 1
ATOM 9109 C CA . PRO B 1 572 ? 23.047 -34.719 -9.547 1 98.56 572 PRO B CA 1
ATOM 9110 C C . PRO B 1 572 ? 24.219 -33.812 -9.883 1 98.56 572 PRO B C 1
ATOM 9112 O O . PRO B 1 572 ? 24.109 -32.969 -10.781 1 98.56 572 PRO B O 1
ATOM 9115 N N . ASN B 1 573 ? 25.297 -34.031 -9.188 1 97.44 573 ASN B N 1
ATOM 9116 C CA . ASN B 1 573 ? 26.484 -33.219 -9.469 1 97.44 573 ASN B CA 1
ATOM 9117 C C . ASN B 1 573 ? 27.047 -33.531 -10.852 1 97.44 573 ASN B C 1
ATOM 9119 O O . ASN B 1 573 ? 27.703 -32.688 -11.469 1 97.44 573 ASN B O 1
ATOM 9123 N N . SER B 1 574 ? 26.875 -34.75 -11.258 1 97.5 574 SER B N 1
ATOM 9124 C CA . SER B 1 574 ? 27.172 -35.188 -12.617 1 97.5 574 SER B CA 1
ATOM 9125 C C . SER B 1 574 ? 26.016 -36 -13.195 1 97.5 574 SER B C 1
ATOM 9127 O O . SER B 1 574 ? 25.328 -36.719 -12.469 1 97.5 574 SER B O 1
ATOM 9129 N N . PRO B 1 575 ? 25.797 -35.875 -14.5 1 97.62 575 PRO B N 1
ATOM 9130 C CA . PRO B 1 575 ? 24.688 -36.625 -15.078 1 97.62 575 PRO B CA 1
ATOM 9131 C C . PRO B 1 575 ? 24.797 -38.125 -14.789 1 97.62 575 PRO B C 1
ATOM 9133 O O . PRO B 1 575 ? 25.906 -38.688 -14.75 1 97.62 575 PRO B O 1
ATOM 9136 N N . TYR B 1 576 ? 23.703 -38.75 -14.562 1 98.5 576 TYR B N 1
ATOM 9137 C CA . TYR B 1 576 ? 23.719 -40.219 -14.492 1 98.5 576 TYR B CA 1
ATOM 913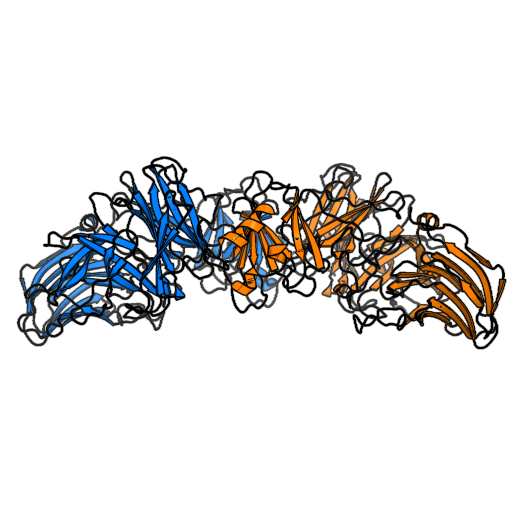8 C C . TYR B 1 576 ? 24.234 -40.812 -15.789 1 98.5 576 TYR B C 1
ATOM 9140 O O . TYR B 1 576 ? 23.906 -40.344 -16.875 1 98.5 576 TYR B O 1
ATOM 9148 N N . SER B 1 577 ? 25.125 -41.812 -15.648 1 98.31 577 SER B N 1
ATOM 9149 C CA . SER B 1 577 ? 25.766 -42.344 -16.844 1 98.31 577 SER B CA 1
ATOM 9150 C C . SER B 1 577 ? 25.609 -43.844 -16.938 1 98.31 577 SER B C 1
ATOM 9152 O O . SER B 1 577 ? 26.062 -44.469 -17.906 1 98.31 577 SER B O 1
ATOM 9154 N N . ARG B 1 578 ? 25 -44.375 -15.945 1 98.44 578 ARG B N 1
ATOM 9155 C CA . ARG B 1 578 ? 24.938 -45.844 -15.891 1 98.44 578 ARG B CA 1
ATOM 9156 C C . ARG B 1 578 ? 23.562 -46.312 -15.43 1 98.44 578 ARG B C 1
ATOM 9158 O O . ARG B 1 578 ? 22.984 -45.719 -14.5 1 98.44 578 ARG B O 1
ATOM 9165 N N . LEU B 1 579 ? 23.047 -47.312 -16.125 1 98.62 579 LEU B N 1
ATOM 9166 C CA . LEU B 1 579 ? 21.891 -48.094 -15.727 1 98.62 579 LEU B CA 1
ATOM 9167 C C . LEU B 1 579 ? 22.297 -49.469 -15.266 1 98.62 579 LEU B C 1
ATOM 9169 O O . LEU B 1 579 ? 23.031 -50.188 -15.977 1 98.62 579 LEU B O 1
ATOM 9173 N N . SER B 1 580 ? 21.906 -49.875 -14.078 1 98.44 580 SER B N 1
ATOM 9174 C CA . SER B 1 580 ? 22.141 -51.219 -13.57 1 98.44 580 SER B CA 1
ATOM 9175 C C . SER B 1 580 ? 20.812 -51.906 -13.172 1 98.44 580 SER B C 1
ATOM 9177 O O . SER B 1 580 ? 19.984 -51.281 -12.523 1 98.44 580 SER B O 1
ATOM 9179 N N . VAL B 1 581 ? 20.641 -53.125 -13.594 1 98.25 581 VAL B N 1
ATOM 9180 C CA . VAL B 1 581 ? 19.438 -53.875 -13.266 1 98.25 581 VAL B CA 1
ATOM 9181 C C . VAL B 1 581 ? 19.812 -55.25 -12.68 1 98.25 581 VAL B C 1
ATOM 9183 O O . VAL B 1 581 ? 20.672 -55.938 -13.211 1 98.25 581 VAL B O 1
ATOM 9186 N N . ARG B 1 582 ? 19.203 -55.625 -11.578 1 98.19 582 ARG B N 1
ATOM 9187 C CA . ARG B 1 582 ? 19.469 -56.906 -10.961 1 98.19 582 ARG B CA 1
ATOM 9188 C C . ARG B 1 582 ? 18.219 -57.469 -10.281 1 98.19 582 ARG B C 1
ATOM 9190 O O . ARG B 1 582 ? 17.312 -56.719 -9.938 1 98.19 582 ARG B O 1
ATOM 9197 N N . ALA B 1 583 ? 18.172 -58.75 -10.109 1 98.06 583 ALA B N 1
ATOM 9198 C CA . ALA B 1 583 ? 17.078 -59.406 -9.414 1 98.06 583 ALA B CA 1
ATOM 9199 C C . ALA B 1 583 ? 17.547 -59.969 -8.07 1 98.06 583 ALA B C 1
ATOM 9201 O O . ALA B 1 583 ? 18.703 -60.375 -7.922 1 98.06 583 ALA B O 1
ATOM 9202 N N . THR B 1 584 ? 16.734 -59.938 -7.133 1 96.75 584 THR B N 1
ATOM 9203 C CA . THR B 1 584 ? 16.984 -60.5 -5.812 1 96.75 584 THR B CA 1
ATOM 9204 C C . THR B 1 584 ? 15.977 -61.594 -5.492 1 96.75 584 THR B C 1
ATOM 9206 O O . THR B 1 584 ? 14.789 -61.469 -5.805 1 96.75 584 THR B O 1
ATOM 9209 N N . GLY B 1 585 ? 16.391 -62.625 -4.797 1 95 585 GLY B N 1
ATOM 9210 C CA . GLY B 1 585 ? 15.531 -63.719 -4.348 1 95 585 GLY B CA 1
ATOM 9211 C C . GLY B 1 585 ? 15.102 -64.625 -5.473 1 95 585 GLY B C 1
ATOM 9212 O O . GLY B 1 585 ? 14.07 -65.312 -5.379 1 95 585 GLY B O 1
ATOM 9213 N N . GLY B 1 586 ? 15.828 -64.688 -6.574 1 95.06 586 GLY B N 1
ATOM 9214 C CA . GLY B 1 586 ? 15.547 -65.5 -7.734 1 95.06 586 GLY B CA 1
ATOM 9215 C C . GLY B 1 586 ? 15.93 -64.812 -9.047 1 95.06 586 GLY B C 1
ATOM 9216 O O . GLY B 1 586 ? 16.703 -63.875 -9.062 1 95.06 586 GLY B O 1
ATOM 9217 N N . SER B 1 587 ? 15.445 -65.5 -10.094 1 95.44 587 SER B N 1
ATOM 9218 C CA . SER B 1 587 ? 15.758 -64.938 -11.422 1 95.44 587 SER B CA 1
ATOM 9219 C C . SER B 1 587 ? 14.555 -64.25 -12.023 1 95.44 587 SER B C 1
ATOM 9221 O O . SER B 1 587 ? 13.406 -64.562 -11.758 1 95.44 587 SER B O 1
ATOM 9223 N N . ALA B 1 588 ? 14.906 -63.156 -12.688 1 96.88 588 ALA B N 1
ATOM 9224 C CA . ALA B 1 588 ? 13.922 -62.375 -13.445 1 96.88 588 ALA B CA 1
ATOM 9225 C C . ALA B 1 588 ? 14.344 -62.25 -14.906 1 96.88 588 ALA B C 1
ATOM 9227 O O . ALA B 1 588 ? 15.391 -62.75 -15.312 1 96.88 588 ALA B O 1
ATOM 9228 N N . ARG B 1 589 ? 13.453 -61.719 -15.695 1 96 589 ARG B N 1
ATOM 9229 C CA . ARG B 1 589 ? 13.758 -61.5 -17.109 1 96 589 ARG B CA 1
ATOM 9230 C C . ARG B 1 589 ? 13.516 -60.062 -17.5 1 96 589 ARG B C 1
ATOM 9232 O O . ARG B 1 589 ? 12.477 -59.469 -17.172 1 96 589 ARG B O 1
ATOM 9239 N N . LEU B 1 590 ? 14.547 -59.469 -18.031 1 95.56 590 LEU B N 1
ATOM 9240 C CA . LEU B 1 590 ? 14.438 -58.156 -18.672 1 95.56 590 LEU B CA 1
ATOM 9241 C C . LEU B 1 590 ? 14.164 -58.312 -20.172 1 95.56 590 LEU B C 1
ATOM 9243 O O . LEU B 1 590 ? 14.938 -58.969 -20.891 1 95.56 590 LEU B O 1
ATOM 9247 N N . SER B 1 591 ? 13.07 -57.781 -20.547 1 91.69 591 SER B N 1
ATOM 9248 C CA . SER B 1 591 ? 12.742 -57.844 -21.969 1 91.69 591 SER B CA 1
ATOM 9249 C C . SER B 1 591 ? 12.492 -56.469 -22.547 1 91.69 591 SER B C 1
ATOM 9251 O O . SER B 1 591 ? 12.125 -55.531 -21.812 1 91.69 591 SER B O 1
ATOM 9253 N N . ASP B 1 592 ? 12.836 -56.281 -23.812 1 93.25 592 ASP B N 1
ATOM 9254 C CA . ASP B 1 592 ? 12.523 -55.125 -24.625 1 93.25 592 ASP B CA 1
ATOM 9255 C C . ASP B 1 592 ? 13.133 -53.844 -24.047 1 93.25 592 ASP B C 1
ATOM 9257 O O . ASP B 1 592 ? 12.461 -52.812 -23.953 1 93.25 592 ASP B O 1
ATOM 9261 N N . LEU B 1 593 ? 14.312 -54 -23.484 1 96.88 593 LEU B N 1
ATOM 9262 C CA . LEU B 1 593 ? 15 -52.812 -23.031 1 96.88 593 LEU B CA 1
ATOM 9263 C C . LEU B 1 593 ? 15.43 -51.938 -24.234 1 96.88 593 LEU B C 1
ATOM 9265 O O . LEU B 1 593 ? 16.156 -52.438 -25.109 1 96.88 593 LEU B O 1
ATOM 9269 N N . LYS B 1 594 ? 14.953 -50.75 -24.359 1 98.12 594 LYS B N 1
ATOM 9270 C CA . LYS B 1 594 ? 15.375 -49.75 -25.344 1 98.12 594 LYS B CA 1
ATOM 9271 C C . LYS B 1 594 ? 15.789 -48.469 -24.641 1 98.12 594 LYS B C 1
ATOM 9273 O O . LYS B 1 594 ? 15.062 -47.938 -23.797 1 98.12 594 LYS B O 1
ATOM 9278 N N . ILE B 1 595 ? 16.984 -48.031 -24.922 1 98.38 595 ILE B N 1
ATOM 9279 C CA . ILE B 1 595 ? 17.469 -46.75 -24.438 1 98.38 595 ILE B CA 1
ATOM 9280 C C . ILE B 1 595 ? 17.625 -45.781 -25.609 1 98.38 595 ILE B C 1
ATOM 9282 O O . ILE B 1 595 ? 18.406 -46 -26.531 1 98.38 595 ILE B O 1
ATOM 9286 N N . TYR B 1 596 ? 16.828 -44.688 -25.594 1 98.25 596 TYR B N 1
ATOM 9287 C CA . TYR B 1 596 ? 16.906 -43.656 -26.609 1 98.25 596 TYR B CA 1
ATOM 9288 C C . TYR B 1 596 ? 17.594 -42.406 -26.062 1 98.25 596 TYR B C 1
ATOM 9290 O O . TYR B 1 596 ? 17.281 -41.938 -24.969 1 98.25 596 TYR B O 1
ATOM 9298 N N . SER B 1 597 ? 18.578 -41.938 -26.828 1 97.56 597 SER B N 1
ATOM 9299 C CA . SER B 1 597 ? 19.031 -40.594 -26.5 1 97.56 597 SER B CA 1
ATOM 9300 C C . SER B 1 597 ? 17.953 -39.562 -26.781 1 97.56 597 SER B C 1
ATOM 9302 O O . SER B 1 597 ? 17.047 -39.781 -27.578 1 97.56 597 SER B O 1
ATOM 9304 N N . ILE B 1 598 ? 17.938 -38.5 -26.031 1 96.25 598 ILE B N 1
ATOM 9305 C CA . ILE B 1 598 ? 17.031 -37.375 -26.281 1 96.25 598 ILE B CA 1
ATOM 9306 C C . ILE B 1 598 ? 17.812 -36.188 -26.828 1 96.25 598 ILE B C 1
ATOM 9308 O O . ILE B 1 598 ? 18.844 -35.812 -26.281 1 96.25 598 ILE B O 1
ATOM 9312 N N . THR B 1 599 ? 17.391 -35.688 -28.016 1 84.56 599 THR B N 1
ATOM 9313 C CA . THR B 1 599 ? 17.984 -34.531 -28.641 1 84.56 599 THR B CA 1
ATOM 9314 C C . THR B 1 599 ? 17 -33.344 -28.656 1 84.56 599 THR B C 1
ATOM 9316 O O . THR B 1 599 ? 15.852 -33.531 -29.094 1 84.56 599 THR B O 1
ATOM 9319 N N . VAL B 1 600 ? 17.422 -32.312 -27.938 1 78.62 600 VAL B N 1
ATOM 9320 C CA . VAL B 1 600 ? 16.562 -31.125 -27.969 1 78.62 600 VAL B CA 1
ATOM 9321 C C . VAL B 1 600 ? 17.062 -30.141 -29.016 1 78.62 600 VAL B C 1
ATOM 9323 O O . VAL B 1 600 ? 18.25 -29.812 -29.062 1 78.62 600 VAL B O 1
ATOM 9326 N N . GLU B 1 601 ? 16.578 -30.125 -30.25 1 65.69 601 GLU B N 1
ATOM 9327 C CA . GLU B 1 601 ? 17 -29.188 -31.281 1 65.69 601 GLU B CA 1
ATOM 9328 C C . GLU B 1 601 ? 16.688 -27.75 -30.906 1 65.69 601 GLU B C 1
ATOM 9330 O O . GLU B 1 601 ? 15.727 -27.484 -30.172 1 65.69 601 GLU B O 1
#

InterPro domains:
  IPR001362 Glycoside hydrolase, family 32 [SM00640] (135-562)
  IPR013148 Glycosyl hydrolase family 32, N-terminal [PF00251] (135-437)
  IPR013189 Glycosyl hydrolase family 32, C-terminal [PF08244] (447-597)
  IPR013320 Concanavalin A-like lectin/glucanase domain superfamily [SSF49899] (443-598)
  IPR018053 Glycoside hydrolase, family 32, active site [PS00609] (135-148)
  IPR023296 Glycosyl hydrolase, five-bladed beta-propeller domain superfamily [G3DSA:2.115.10.20] (126-443)
  IPR023296 Glycosyl hydrolase, five-bladed beta-propeller domain superfamily [SSF75005] (127-428)
  IPR032313 Domain of unknown function DUF4980 [PF16352] (28-134)

Solvent-accessible surface area (backbone atoms only — not comparable to full-atom values): 59995 Å² total; per-residue (Å²): 134,82,73,73,76,67,70,68,56,63,67,38,49,60,27,49,77,27,23,28,44,70,46,60,42,30,50,37,34,36,38,42,34,56,73,53,87,41,37,23,38,37,41,27,25,16,85,91,45,67,61,21,46,35,35,35,21,50,61,53,33,56,73,50,75,44,64,32,26,52,9,48,88,47,70,74,48,70,33,65,42,78,42,47,87,45,68,96,55,44,42,35,35,48,33,40,43,76,65,87,60,94,36,47,69,58,47,70,60,23,36,21,71,77,58,41,30,53,30,79,70,76,89,67,76,87,83,61,86,53,60,52,73,68,44,54,54,57,82,48,13,17,43,55,43,46,21,41,21,28,37,56,96,72,33,40,37,45,22,22,33,23,9,65,54,37,41,42,95,50,75,27,13,32,39,32,30,38,18,75,56,79,57,63,72,44,78,38,86,68,29,44,48,68,56,52,55,61,25,30,34,48,49,26,20,20,39,68,33,66,82,20,58,65,71,73,40,66,58,13,35,38,35,34,27,13,27,40,59,99,50,38,31,32,32,44,32,35,14,82,62,86,58,53,38,61,47,70,46,65,72,52,61,50,47,82,43,57,50,63,36,40,16,35,28,54,49,79,35,74,92,73,69,28,34,34,32,37,30,13,28,20,80,68,36,28,41,36,27,30,37,17,77,34,86,47,61,72,43,85,59,38,71,38,49,68,93,44,50,78,76,44,60,28,37,33,36,35,36,77,50,76,39,57,32,60,97,50,94,48,72,38,27,38,37,37,38,12,28,44,38,64,21,96,78,50,30,23,20,32,34,44,44,49,27,46,68,78,87,47,49,71,46,67,55,56,50,97,84,65,45,54,72,70,40,68,69,48,37,30,50,18,39,19,36,46,37,56,39,28,70,40,70,92,79,50,49,42,30,36,25,16,37,40,30,79,77,45,56,76,51,51,98,59,63,69,34,26,62,35,35,40,70,44,23,34,59,40,30,39,70,46,95,87,70,44,78,43,70,20,45,28,73,30,74,57,57,63,70,37,55,50,55,74,76,42,76,41,70,69,46,82,26,28,79,64,65,51,75,44,82,45,59,60,35,24,36,41,33,35,32,36,28,42,79,61,14,45,29,38,41,41,32,39,25,30,93,86,71,31,31,34,43,31,38,39,32,58,85,78,42,27,36,35,42,34,45,68,45,26,42,69,44,80,75,35,92,78,62,45,43,73,36,61,32,68,48,76,57,64,84,70,36,46,37,40,41,35,40,36,45,55,30,33,39,41,39,26,29,56,88,6,59,27,33,30,30,35,71,42,44,41,90,53,64,46,37,34,39,34,39,25,12,41,77,38,44,22,35,43,29,54,35,35,32,24,31,47,59,73,128,131,82,73,73,74,67,69,67,55,62,69,38,49,60,28,48,76,27,23,28,42,68,46,61,41,30,50,38,34,37,38,40,34,56,74,53,87,40,38,24,38,37,42,27,25,15,86,90,45,66,60,20,45,34,36,37,20,49,59,52,35,55,74,51,75,44,66,31,26,52,10,48,88,47,70,74,47,70,32,63,41,77,42,46,87,45,68,94,55,43,42,36,34,49,32,39,42,77,64,88,59,94,37,48,70,57,47,69,62,22,35,22,72,77,57,41,30,52,29,78,70,75,89,67,74,87,84,61,87,52,61,52,73,69,45,54,55,57,83,45,14,17,43,54,43,46,21,39,21,28,37,58,96,73,32,41,35,43,22,21,32,23,9,64,55,38,40,41,96,51,76,28,13,31,38,33,29,39,18,74,56,78,59,63,70,43,78,37,86,66,29,43,48,68,54,52,55,61,26,29,34,48,50,25,19,19,38,71,33,65,80,21,57,64,71,71,41,67,58,14,35,39,34,36,27,16,26,38,57,100,52,37,31,31,31,46,30,35,14,81,61,87,59,51,38,61,45,70,47,66,71,52,63,50,45,79,44,57,50,63,36,40,16,36,26,54,48,80,33,74,91,74,68,29,36,35,33,36,30,14,27,19,82,68,37,29,40,35,28,30,39,17,76,34,86,46,60,72,44,84,60,38,73,38,48,68,94,42,51,79,75,44,60,27,37,33,36,36,36,76,50,78,39,57,30,60,97,52,96,49,70,39,27,37,37,36,39,12,29,45,38,64,21,96,78,49,29,24,19,32,34,45,44,49,28,46,66,77,88,48,51,72,44,69,53,56,50,98,84,66,44,52,71,72,40,66,70,50,37,30,49,19,38,22,35,46,38,56,39,28,70,40,69,93,78,49,50,42,30,38,26,14,37,40,30,78,77,45,57,79,48,49,99,59,65,66,32,25,62,34,35,41,70,44,23,34,57,42,29,39,71,45,96,86,70,44,79,42,68,20,45,29,73,29,76,58,58,60,71,37,56,49,54,75,76,42,76,42,70,68,45,82,28,27,79,63,64,51,74,43,82,45,58,60,36,25,38,40,34,35,32,36,29,44,79,61,14,46,29,38,40,42,33,40,26,30,94,85,71,31,30,35,44,31,37,39,32,59,85,78,42,28,35,34,42,33,44,66,46,26,42,70,42,80,76,36,90,77,63,43,44,74,35,62,31,69,49,78,58,64,84,69,34,45,37,40,41,35,39,37,45,54,31,33,38,39,37,26,30,54,90,7,60,29,33,31,28,35,74,42,42,42,91,53,65,45,38,34,38,34,39,26,13,40,76,38,44,23,36,44,29,53,34,36,33,24,30,46,59,75,130

Sequence (1202 aa):
MIAATAIGAAGSLRAAERGVEIEHLGVNNTLVRVTADGKYLILPVQESNDEATVNVLVDGKTDKTLSVRLAKSKVDYTVPLKIEDYKGKKVLLNVVTSQSRSSVREAKEDACWQNISVSDTFDTSNREKFRPAYHHTPLYGWMNDPNGMFYKDGEWHLCYQWNPYGSKWQNLSWGHSVSRDLIHWEHRPDAVIEPDGLGMIFSGSSAVDRSGSAGFGKDAVVAMYTSAAASQIQSLAWSDDNGETFTKYDGNPVLTLDSEARDPNMFWGAERNVWILVLAHALDHEMLIFSSPDMKDWTLESSFGRGLGAQDGVWECPDLFELPVNGESGKKWVLLCNLNPGGPFGGSATQYFIGDFDGKTFTSDTDDSGKVPTKWLDYGKDHYATVSFSDAPDGRRTVIGWMSNWQYAPEVPTMQFRSANTLPREMGIFRAPDGQLYVSSTPSPEVDALRGALVKSVSKTSLGSKARTYSIPELCEIDMEISPKKAESVEIELSNAAGEKVVMVYDAKSDSLSFDRRKSGIVDFSQDFPAVTVSPAYTDGDKVGLRIFIDRSSIEVFGKDGRFAMTNLVFPNSPYSRLSVRATGGSARLSDLKIYSITVEMIAATAIGAAGSLRAAERGVEIEHLGVNNTLVRVTADGKYLILPVQESNDEATVNVLVDGKTDKTLSVRLAKSKVDYTVPLKIEDYKGKKVLLNVVTSQSRSSVREAKEDACWQNISVSDTFDTSNREKFRPAYHHTPLYGWMNDPNGMFYKDGEWHLCYQWNPYGSKWQNLSWGHSVSRDLIHWEHRPDAVIEPDGLGMIFSGSSAVDRSGSAGFGKDAVVAMYTSAAASQIQSLAWSDDNGETFTKYDGNPVLTLDSEARDPNMFWGAERNVWILVLAHALDHEMLIFSSPDMKDWTLESSFGRGLGAQDGVWECPDLFELPVNGESGKKWVLLCNLNPGGPFGGSATQYFIGDFDGKTFTSDTDDSGKVPTKWLDYGKDHYATVSFSDAPDGRRTVIGWMSNWQYAPEVPTMQFRSANTLPREMGIFRAPDGQLYVSSTPSPEVDALRGALVKSVSKTSLGSKARTYSIPELCEIDMEISPKKAESVEIELSNAAGEKVVMVYDAKSDSLSFDRRKSGIVDFSQDFPAVTVSPAYTDGDKVGLRIFIDRSSIEVFGKDGRFAMTNLVFPNSPYSRLSVRATGGSARLSDLKIYSITVE

Secondary structure (DSSP, 8-state):
------HHHHHHHHHHHTTEEEEE-SSSEEEEEE-S--SEEEEEE-TTSPPEEEEEEETTEEEEEEEE-B-SS---EEEEEE-GGGTTS-EEEEEE-----SSHHHHHT-HHHHH-EEES--------SS--SSS---SSEEEEEEEEEEEETTEEEEEEEEETT-SSS-S-EEEEEEESSSSS-EE-GGG-B--BTTBEEEEEEEEEETT-TTSS-TTEEEEEEEEESSSEEEEEEEESSTTS--EE-TT--SB--SS--EEEEEEEETTTTEEEEEEEEGGGTEEEEEEESSSSS-EEEEEE-TTSS--SSEEEEEEEEEEEBTTSS-EEEEEEEEEES--TTSS-EEEEEEEEE-SS-EEE---TTS----EES--SSS-EEEEEPBT-GGG--EEEEE-S-TTTGGGSS-SSEE--BPPPEEEEEEE-TTS-EEEEEEE-GGGGGGEEEEEEEEEEEEE-SSPEEEE--SSEEEEEEEE-TT-SEEEEEEE-TTS-EEEEEEETTTTEEEEE-TTSS--TT-TTS--EEEEE---BTTBEEEEEEEETTEEEEEEGGGS-EEEEE---SS---EEEEEEESS-EEEEEEEEEEE---/------HHHHHHHHHHHTTEEEEE-SSSEEEEEE-S--SEEEEEE-TTSPPEEEEEEETTEEEEEEEE-B-SS---EEEEEE-GGGTTS-EEEEEE-----SSHHHHHT-HHHHH-EEES--------SS--SSS---SSEEEEEEEEEEEETTEEEEEEEEETT-SSS-S-EEEEEEESSSSS-EE-GGG-B--BTTBEEEEEEEEEETT-TTSS-TTEEEEEEEEESSSEEEEEEEESSTTS--EE-TT--SB--SS--EEEEEEEETTTTEEEEEEEEGGGTEEEEEEESSSSS-EEEEEE-TTSS--SSEEEEEEEEEEEBTTSS-EEEEEEEEEES--TTSS-EEEEEEEEE-SS-EEE---TTS----EES--SSS-EEEEE-BT-GGG--EEEEE-S-TTTGGGSS-SSEE--BPPPEEEEEEE-TTS-EEEEEEE-GGGGGGEEEEEEEEEEEEE-SSPEEEE--SSEEEEEEEE-TT-SEEEEEEE-TTS-EEEEEEETTTTEEEEE-TTSS--TT-TTS--EEEEE---BTTBEEEEEEEETTEEEEEEGGGS-EEEEE---SS---EEEEEEESS-EEEEEEEEEEE---

Nearest PDB structures (foldseek):
  8i12-assembly1_A  TM=9.345E-01  e=2.221E-49  Arthrobacter sp. MN8
  8beu-assembly2_D  TM=8.806E-01  e=5.028E-40  Rhodotorula dairenensis
  4ffi-assembly4_D  TM=8.618E-01  e=5.974E-35  Paenarthrobacter ureafaciens
  4fff-assembly4_D  TM=8.579E-01  e=3.236E-34  Paenarthrobacter ureafaciens
  3pij-assembly1_A  TM=8.129E-01  e=6.794E-31  Bifidobacterium longum

pLDDT: mean 94.95, std 9.79, range [22.33, 98.88]